Protein 8AC7 (pdb70)

GO terms:
  GO:0005576 extracellular region (C, EXP)

InterPro domains:
  IPR003137 PA domain [PF02225] (155-253)
  IPR007484 Peptidase M28 [PF04389] (277-489)
  IPR041756 Peptidase M28, SGAP-like [cd03876] (61-500)
  IPR045175 Peptidase M28 family [PTHR12147] (78-496)
  IPR046450 PA domain superfamily [SSF52025] (117-239)

Solvent-accessible surface area: 37680 Å² total; per-residue (Å²): 125,126,39,125,36,52,152,24,0,12,57,20,120,8,0,9,176,5,1,88,5,60,35,0,29,132,39,0,73,114,3,32,62,22,0,78,151,28,125,16,19,0,9,17,48,39,88,0,2,75,28,0,2,51,39,3,66,89,19,0,94,169,27,67,17,172,32,52,54,53,78,3,105,9,18,22,40,110,42,115,17,92,6,59,3,29,6,61,55,71,123,107,64,121,37,100,72,98,132,26,1,19,19,0,24,10,0,49,48,20,104,23,72,15,133,17,34,61,3,70,47,51,66,28,100,59,14,114,2,60,0,0,19,88,79,130,26,12,67,156,23,66,84,38,8,0,0,0,0,0,1,1,91,14,48,0,38,78,0,0,46,32,0,25,93,27,32,5,29,0,0,0,0,0,0,12,1,32,61,128,118,42,72,35,48,42,86,2,13,1,15,34,70,6,147,14,52,23,4,0,2,0,0,22,16,97,24,0,34,56,10,25,122,40,103,108,8,48,0,62,0,43,4,46,5,71,39,132,179,46,82,1,49,1,0,13,5,69,7,208,112,22,62,74,94,19,0,0,0,0,0,0,1,0,1,2,21,86,74,0,11,2,0,0,6,0,0,0,0,2,2,0,0,1,15,0,0,32,19,4,27,98,3,94,13,89,6,16,0,21,0,0,0,0,0,0,9,40,22,24,0,22,0,1,19,58,15,0,116,101,36,44,85,107,63,59,168,59,8,46,0,0,0,0,0,14,7,0,0,0,52,17,34,0,5,12,3,10,1,2,46,12,75,81,96,66,61,122,13,12,64,0,1,23,3,0,3,127,19,0,58,36,8,0,168,128,101,68,72,94,35,50,12,10,55,4,41,15,79,6,0,2,0,13,0,25,90,33,48,14,2,0,1,0,0,41,0,0,9,106,35,112,5,68,106,100,16,19,138,60,18,36,62,66,38,49,103,12,21,1,114,16,44,34,38,152,75,2,10,55,98,12,22,39,90,110,2,0,54,23,0,0,5,0,0,0,21,0,0,0,102,0,3,58,50,4,126,53,0,51,66,42,69,78,92,68,98,90,70,41,39,0,69,25,40,31,48,133,123,31,135,35,48,148,28,0,13,56,21,120,4,0,15,173,3,3,92,5,57,38,0,41,143,40,0,76,91,2,32,62,9,1,77,152,30,133,14,5,0,7,18,38,22,91,0,4,76,27,0,2,56,35,2,74,94,20,0,88,176,26,66,17,171,28,68,52,37,73,3,112,7,17,20,40,88,62,120,18,89,7,58,2,27,5,61,55,68,117,112,65,121,37,94,70,100,132,28,1,18,18,0,24,9,0,49,50,22,102,23,71,15,125,16,35,61,4,68,46,51,66,28,99,60,15,115,1,52,0,0,9,79,65,136,38,15,82,144,23,65,86,38,8,0,0,0,0,0,1,0,89,14,46,0,37,80,0,0,48,32,0,23,95,31,30,5,30,0,0,0,0,0,0,11,1,32,64,124,130,46,70,36,48,43,85,3,13,0,16,36,73,6,143,16,54,22,5,0,2,0,0,23,16,94,23,0,33,57,11,26,122,41,104,112,7,44,0,59,0,40,4,53,9,67,40,125,184,42,82,1,53,0,0,16,5,67,8,205,114,20,60,73,94,20,0,0,0,0,0,0,1,0,1,2,20,87,105,0,6,3,0,0,7,0,0,0,0,2,2,0,0,2,12,0,0,39,21,4,27,98,2,98,13,88,6,15,0,28,0,0,0,0,0,0,10,40,21,23,0,21,0,0,29,53,13,0,119,94,30,55,96,109,74,50,147,55,8,45,0,0,0,0,0,15,6,0,0,0,50,12,17,0,6,13,2,10,1,2,57,12,73,82,98,63,62,128,13,11,64,1,0,36,7,0,3,175,20,0,54,37,12,1,157,152,80,69,48,93,33,48,15,9,54,3,45,15,79,6,0,2,0,11,0,24,89,43,51,14,2,0,1,0,0,40,0,0,8,102,34,112,4,68,125,98,17,20,140,72,21,33,60,70,42,57,78,12,21,1,118,18,41,36,38,120,73,3,11,52,102,12,27,37,88,95,0,0,78,25,0,0,9,0,0,0,22,0,0,1,100,0,2,59,49,4,126,52,0,49,68,55,69,78,92,66,102,94,72,42,44,0,59,21,47,31,50

Secondary structure (DSSP, 8-state):
-GGGSHHHHTSTTTHHHHS-HHHHHHHHHHHHHHHHHTTT--BTTSHHHHHHHHHHHHHHHHTT--EEEEEEEEEEEEE-S--EEEEEESS-EEPPBTTTEEEPBTPPPEEEEEEEEEES---STT----TTSSGGGGTTPPTTPEEEEE-BSB-HHHHHHHHHHTT-SEEEEE---SSGGGSS---BB--TT----S-EEEE-HHHHHHHHTSTT-EEEEEE-EEEEEEEEEEEEEE-SSSEEEEEEEEEEE-PBPTTS--IIIIIHHHHHHHHHHHHHTT---SEEEEEEEESSGGGTSHHHHHHHHHS-HHHHTTEEEEEEE-----TT---EEE-TB-TTTS-B-STTHHHHHHHHHHHHHHTT---EEE--SS-STTHHHHHTT-EEEEEE---SSBPPHHHHHHH-S-TTSBS-TTTTSTT-STTS--HHHHHHHHHHHHHHHHHHHH--HHHHHHHHHH---BSSSSB--/-GGGSHHHHTSTTHHHHH--HHHHHHHHHHHHHHHHHTTT--BTTSHHHHHHHHHHHHHHHHTT--EEEEEEEEEEEEE-S--EEEEEESS-EEPPBTTTEEEPBTPPPEEEEEEEEEES---STT----TTSSGGGGTTPPTTSEEEEE-BSB-HHHHHHHHHHTT-SEEEEE---SSGGGSS---BB--TT----S-EEEE-HHHHHHHHT-TT-EEEEEE-EEEEEEEEEEEEEE-SSSEEEEEEEEEEE-PBPTTS--IIIIIHHHHHHHHHHHHHTT---SEEEEEEEES-GGGTSHHHHHHHHHS-HHHHTTEEEEEEE-----TT---EEE-TB-TTTS-BPSTTHHHHHHHHHHHHHHTT---EEE--SS-STTHHHHHTT-EEEEEE---SSBPPHHHHHHH-S-TTSBS-TTTTSTT-STTS--HHHHHHHHHHHHHHHHHHHH--HHHHHHHHHH---BSSSSB--

Organism: Pseudomonas aeruginosa (strain UCBPP-PA14) (NCBI:txid208963)

Structure (mmCIF, N/CA/C/O backbone):
data_8AC7
#
_entry.id   8AC7
#
_cell.length_a   62.952
_cell.length_b   85.953
_cell.length_c   98.216
_cell.angle_alpha   90.00
_cell.angle_beta   93.56
_cell.angle_gamma   90.00
#
_symmetry.space_group_name_H-M   'P 1 21 1'
#
loop_
_entity.id
_entity.type
_entity.pdbx_description
1 polymer 'Keratinase KP1'
2 non-polymer 'ZINC ION'
3 non-polymer 'SODIUM ION'
4 non-polymer 'ACETATE ION'
5 non-polymer 'ISOPROPYL ALCOHOL'
6 water water
#
loop_
_atom_site.group_PDB
_atom_site.id
_atom_site.type_symbol
_atom_site.label_atom_id
_atom_site.label_alt_id
_atom_site.label_comp_id
_atom_site.label_asym_id
_atom_site.label_entity_id
_atom_site.label_seq_id
_atom_site.pdbx_PDB_ins_code
_atom_site.Cartn_x
_atom_site.Cartn_y
_atom_site.Cartn_z
_atom_site.occupancy
_atom_site.B_iso_or_equiv
_atom_site.auth_seq_id
_atom_site.auth_comp_id
_atom_site.auth_asym_id
_atom_site.auth_atom_id
_atom_site.pdbx_PDB_model_num
ATOM 1 N N . SER A 1 18 ? 17.306 28.325 -29.250 1.00 46.14 44 SER B N 1
ATOM 2 C CA . SER A 1 18 ? 18.343 28.052 -28.258 1.00 40.53 44 SER B CA 1
ATOM 3 C C . SER A 1 18 ? 17.841 27.204 -27.076 1.00 35.05 44 SER B C 1
ATOM 4 O O . SER A 1 18 ? 18.010 25.983 -27.093 1.00 31.58 44 SER B O 1
ATOM 7 N N . ILE A 1 19 ? 17.236 27.833 -26.057 1.00 28.53 45 ILE B N 1
ATOM 8 C CA . ILE A 1 19 ? 16.773 27.055 -24.908 1.00 28.64 45 ILE B CA 1
ATOM 9 C C . ILE A 1 19 ? 15.808 25.962 -25.354 1.00 23.27 45 ILE B C 1
ATOM 10 O O . ILE A 1 19 ? 15.769 24.870 -24.773 1.00 24.75 45 ILE B O 1
ATOM 15 N N . CYS A 1 20 ? 15.001 26.240 -26.376 1.00 21.47 46 CYS B N 1
ATOM 16 C CA . CYS A 1 20 ? 13.981 25.292 -26.804 1.00 22.07 46 CYS B CA 1
ATOM 17 C C . CYS A 1 20 ? 14.519 24.190 -27.705 1.00 20.61 46 CYS B C 1
ATOM 18 O O . CYS A 1 20 ? 13.736 23.368 -28.202 1.00 21.82 46 CYS B O 1
ATOM 21 N N . LYS A 1 21 ? 15.825 24.149 -27.924 1.00 20.43 47 LYS B N 1
ATOM 22 C CA . LYS A 1 21 ? 16.468 22.988 -28.515 1.00 21.51 47 LYS B CA 1
ATOM 23 C C . LYS A 1 21 ? 16.909 21.976 -27.467 1.00 21.79 47 LYS B C 1
ATOM 24 O O . LYS A 1 21 ? 17.394 20.903 -27.834 1.00 21.43 47 LYS B O 1
ATOM 30 N N . SER A 1 22 ? 16.764 22.286 -26.173 1.00 18.42 48 SER B N 1
ATOM 31 C CA . SER A 1 22 ? 17.238 21.359 -25.147 1.00 19.44 48 SER B CA 1
ATOM 32 C C . SER A 1 22 ? 16.195 20.273 -24.893 1.00 17.27 48 SER B C 1
ATOM 33 O O . SER A 1 22 ? 15.011 20.586 -24.732 1.00 18.00 48 SER B O 1
ATOM 36 N N . PRO A 1 23 ? 16.601 19.004 -24.796 1.00 19.18 49 PRO B N 1
ATOM 37 C CA . PRO A 1 23 ? 15.656 17.962 -24.366 1.00 21.10 49 PRO B CA 1
ATOM 38 C C . PRO A 1 23 ? 15.037 18.218 -23.004 1.00 22.39 49 PRO B C 1
ATOM 39 O O . PRO A 1 23 ? 13.950 17.701 -22.730 1.00 20.88 49 PRO B O 1
ATOM 43 N N . LEU A 1 24 ? 15.686 19.001 -22.138 1.00 19.28 50 LEU B N 1
ATOM 44 C CA . LEU A 1 24 ? 15.126 19.266 -20.817 1.00 19.90 50 LEU B CA 1
ATOM 45 C C . LEU A 1 24 ? 13.906 20.170 -20.869 1.00 21.09 50 LEU B C 1
ATOM 46 O O . LEU A 1 24 ? 13.128 20.198 -19.908 1.00 27.20 50 LEU B O 1
ATOM 51 N N . LEU A 1 25 ? 13.730 20.930 -21.948 1.00 17.07 51 LEU B N 1
ATOM 52 C CA . LEU A 1 25 ? 12.535 21.744 -22.081 1.00 21.44 51 LEU B CA 1
ATOM 53 C C . LEU A 1 25 ? 11.453 20.999 -22.844 1.00 25.08 51 LEU B C 1
ATOM 54 O O . LEU A 1 25 ? 10.323 20.869 -22.363 1.00 24.24 51 LEU B O 1
ATOM 59 N N . VAL A 1 26 ? 11.793 20.465 -24.019 1.00 15.78 52 VAL B N 1
ATOM 60 C CA . VAL A 1 26 ? 10.753 19.972 -24.917 1.00 15.90 52 VAL B CA 1
ATOM 61 C C . VAL A 1 26 ? 10.272 18.573 -24.576 1.00 13.68 52 VAL B C 1
ATOM 62 O O . VAL A 1 26 ? 9.308 18.105 -25.194 1.00 14.81 52 VAL B O 1
ATOM 66 N N . SER A 1 27 ? 10.899 17.889 -23.615 1.00 15.65 53 SER B N 1
ATOM 67 C CA . SER A 1 27 ? 10.504 16.526 -23.270 1.00 16.60 53 SER B CA 1
ATOM 68 C C . SER A 1 27 ? 9.386 16.450 -22.243 1.00 15.98 53 SER B C 1
ATOM 69 O O . SER A 1 27 ? 8.864 15.352 -22.015 1.00 16.11 53 SER B O 1
ATOM 72 N N . THR A 1 28 ? 9.021 17.556 -21.613 1.00 15.01 54 THR B N 1
ATOM 73 C CA . THR A 1 28 ? 8.148 17.494 -20.452 1.00 16.85 54 THR B CA 1
ATOM 74 C C . THR A 1 28 ? 6.961 18.435 -20.590 1.00 14.66 54 THR B C 1
ATOM 75 O O . THR A 1 28 ? 7.005 19.413 -21.347 1.00 14.65 54 THR B O 1
ATOM 79 N N . PRO A 1 29 ? 5.875 18.156 -19.870 1.00 15.31 55 PRO B N 1
ATOM 80 C CA . PRO A 1 29 ? 4.590 18.778 -20.225 1.00 14.81 55 PRO B CA 1
ATOM 81 C C . PRO A 1 29 ? 4.498 20.269 -19.962 1.00 15.76 55 PRO B C 1
ATOM 82 O O . PRO A 1 29 ? 3.691 20.947 -20.609 1.00 16.34 55 PRO B O 1
ATOM 86 N N . LEU A 1 30 ? 5.262 20.811 -19.026 1.00 15.54 56 LEU B N 1
ATOM 87 C CA . LEU A 1 30 ? 5.248 22.249 -18.822 1.00 17.94 56 LEU B CA 1
ATOM 88 C C . LEU A 1 30 ? 6.350 22.961 -19.598 1.00 21.00 56 LEU B C 1
ATOM 89 O O . LEU A 1 30 ? 6.300 24.188 -19.733 1.00 26.80 56 LEU B O 1
ATOM 94 N N . GLY A 1 31 ? 7.335 22.228 -20.108 1.00 16.31 57 GLY B N 1
ATOM 95 C CA . GLY A 1 31 ? 8.362 22.822 -20.944 1.00 14.94 57 GLY B CA 1
ATOM 96 C C . GLY A 1 31 ? 7.918 22.982 -22.386 1.00 16.07 57 GLY B C 1
ATOM 97 O O . GLY A 1 31 ? 8.134 24.041 -22.987 1.00 18.65 57 GLY B O 1
ATOM 98 N N . LEU A 1 32 ? 7.297 21.943 -22.955 1.00 13.77 58 LEU B N 1
ATOM 99 C CA . LEU A 1 32 ? 6.873 22.011 -24.354 1.00 14.55 58 LEU B CA 1
ATOM 100 C C . LEU A 1 32 ? 5.944 23.187 -24.640 1.00 16.46 58 LEU B C 1
ATOM 101 O O . LEU A 1 32 ? 6.199 23.923 -25.611 1.00 15.87 58 LEU B O 1
ATOM 106 N N . PRO A 1 33 ? 4.879 23.431 -23.864 1.00 14.76 59 PRO B N 1
ATOM 107 C CA . PRO A 1 33 ? 4.040 24.619 -24.141 1.00 18.51 59 PRO B CA 1
ATOM 108 C C . PRO A 1 33 ? 4.798 25.931 -24.032 1.00 14.55 59 PRO B C 1
ATOM 109 O O . PRO A 1 33 ? 4.532 26.872 -24.791 1.00 17.34 59 PRO B O 1
ATOM 113 N N . ARG A 1 34 ? 5.737 26.028 -23.097 1.00 15.81 60 ARG B N 1
ATOM 114 C CA . ARG A 1 34 ? 6.529 27.244 -22.999 1.00 17.57 60 ARG B CA 1
ATOM 115 C C . ARG A 1 34 ? 7.268 27.519 -24.302 1.00 16.26 60 ARG B C 1
ATOM 116 O O . ARG A 1 34 ? 7.410 28.678 -24.710 1.00 18.06 60 ARG B O 1
ATOM 124 N N . CYS A 1 35 ? 7.705 26.464 -24.982 1.00 13.68 61 CYS B N 1
ATOM 125 C CA . CYS A 1 35 ? 8.465 26.598 -26.215 1.00 15.67 61 CYS B CA 1
ATOM 126 C C . CYS A 1 35 ? 7.593 26.792 -27.450 1.00 14.87 61 CYS B C 1
ATOM 127 O O . CYS A 1 35 ? 8.108 27.246 -28.474 1.00 14.63 61 CYS B O 1
ATOM 130 N N . LEU A 1 36 ? 6.298 26.484 -27.375 1.00 15.14 62 LEU B N 1
ATOM 131 C CA . LEU A 1 36 ? 5.392 26.545 -28.521 1.00 13.73 62 LEU B CA 1
ATOM 132 C C . LEU A 1 36 ? 4.618 27.862 -28.441 1.00 14.59 62 LEU B C 1
ATOM 133 O O . LEU A 1 36 ? 3.710 28.010 -27.615 1.00 15.66 62 LEU B O 1
ATOM 138 N N . GLN A 1 37 ? 4.981 28.817 -29.290 1.00 14.22 63 GLN B N 1
ATOM 139 C CA . GLN A 1 37 ? 4.447 30.172 -29.237 1.00 14.12 63 GLN B CA 1
ATOM 140 C C . GLN A 1 37 ? 3.464 30.393 -30.371 1.00 13.96 63 GLN B C 1
ATOM 141 O O . GLN A 1 37 ? 3.767 30.078 -31.525 1.00 15.61 63 GLN B O 1
ATOM 147 N N . ALA A 1 38 ? 2.307 30.972 -30.045 1.00 15.16 64 ALA B N 1
ATOM 148 C CA . ALA A 1 38 ? 1.334 31.268 -31.091 1.00 16.81 64 ALA B CA 1
ATOM 149 C C . ALA A 1 38 ? 1.929 32.174 -32.162 1.00 18.70 64 ALA B C 1
ATOM 150 O O . ALA A 1 38 ? 1.607 32.022 -33.344 1.00 17.00 64 ALA B O 1
ATOM 152 N N . SER A 1 39 ? 2.811 33.105 -31.779 1.00 18.29 65 SER B N 1
ATOM 153 C CA . SER A 1 39 ? 3.432 33.977 -32.774 1.00 21.90 65 SER B CA 1
ATOM 154 C C . SER A 1 39 ? 4.246 33.185 -33.792 1.00 22.30 65 SER B C 1
ATOM 155 O O . SER A 1 39 ? 4.301 33.560 -34.972 1.00 20.24 65 SER B O 1
ATOM 158 N N . ASN A 1 40 ? 4.877 32.086 -33.369 1.00 16.92 66 ASN B N 1
ATOM 159 C CA . ASN A 1 40 ? 5.578 31.231 -34.322 1.00 17.80 66 ASN B CA 1
ATOM 160 C C . ASN A 1 40 ? 4.622 30.383 -35.146 1.00 15.52 66 ASN B C 1
ATOM 161 O O . ASN A 1 40 ? 4.893 30.121 -36.323 1.00 19.72 66 ASN B O 1
ATOM 166 N N . VAL A 1 41 ? 3.511 29.944 -34.551 1.00 13.58 67 VAL B N 1
ATOM 167 C CA . VAL A 1 41 ? 2.483 29.265 -35.336 1.00 15.43 67 VAL B CA 1
ATOM 168 C C . VAL A 1 41 ? 1.953 30.190 -36.422 1.00 13.48 67 VAL B C 1
ATOM 169 O O . VAL A 1 41 ? 1.712 29.764 -37.558 1.00 15.38 67 VAL B O 1
ATOM 173 N N . VAL A 1 42 ? 1.776 31.473 -36.098 1.00 14.76 68 VAL B N 1
ATOM 174 C CA . VAL A 1 42 ? 1.242 32.417 -37.080 1.00 15.23 68 VAL B CA 1
ATOM 175 C C . VAL A 1 42 ? 2.172 32.560 -38.283 1.00 16.90 68 VAL B C 1
ATOM 176 O O . VAL A 1 42 ? 1.708 32.758 -39.411 1.00 18.26 68 VAL B O 1
ATOM 180 N N . LYS A 1 43 ? 3.490 32.467 -38.077 1.00 15.32 69 LYS B N 1
ATOM 181 C CA . LYS A 1 43 ? 4.404 32.503 -39.218 1.00 18.32 69 LYS B CA 1
ATOM 182 C C . LYS A 1 43 ? 4.099 31.372 -40.189 1.00 17.28 69 LYS B C 1
ATOM 183 O O . LYS A 1 43 ? 4.175 31.549 -41.411 1.00 17.08 69 LYS B O 1
ATOM 189 N N . ARG A 1 44 ? 3.764 30.195 -39.661 1.00 15.43 70 ARG B N 1
ATOM 190 C CA . ARG A 1 44 ? 3.392 29.076 -40.517 1.00 14.60 70 ARG B CA 1
ATOM 191 C C . ARG A 1 44 ? 2.040 29.321 -41.181 1.00 14.98 70 ARG B C 1
ATOM 192 O O . ARG A 1 44 ? 1.845 28.966 -42.351 1.00 16.51 70 ARG B O 1
ATOM 200 N N . LEU A 1 45 ? 1.094 29.922 -40.453 1.00 14.85 71 LEU B N 1
ATOM 201 C CA . LEU A 1 45 ? -0.179 30.287 -41.071 1.00 14.31 71 LEU B CA 1
ATOM 202 C C . LEU A 1 45 ? 0.034 31.253 -42.227 1.00 14.55 71 LEU B C 1
ATOM 203 O O . LEU A 1 45 ? -0.643 31.159 -43.259 1.00 16.24 71 LEU B O 1
ATOM 208 N N . GLN A 1 46 ? 0.965 32.196 -42.077 1.00 15.85 72 GLN B N 1
ATOM 209 C CA . GLN A 1 46 ? 1.254 33.107 -43.178 1.00 19.44 72 GLN B CA 1
ATOM 210 C C . GLN A 1 46 ? 1.791 32.356 -44.392 1.00 17.77 72 GLN B C 1
ATOM 211 O O . GLN A 1 46 ? 1.467 32.700 -45.534 1.00 19.76 72 GLN B O 1
ATOM 217 N N . LYS A 1 47 ? 2.612 31.322 -44.171 1.00 16.85 73 LYS B N 1
ATOM 218 C CA . LYS A 1 47 ? 3.075 30.515 -45.298 1.00 18.66 73 LYS B CA 1
ATOM 219 C C . LYS A 1 47 ? 1.912 29.813 -45.994 1.00 15.57 73 LYS B C 1
ATOM 220 O O . LYS A 1 47 ? 1.868 29.749 -47.229 1.00 19.00 73 LYS B O 1
ATOM 226 N N . LEU A 1 48 ? 0.953 29.291 -45.219 1.00 15.89 74 LEU B N 1
ATOM 227 C CA . LEU A 1 48 ? -0.217 28.664 -45.829 1.00 15.93 74 LEU B CA 1
ATOM 228 C C . LEU A 1 48 ? -1.068 29.693 -46.566 1.00 16.36 74 LEU B C 1
ATOM 229 O O . LEU A 1 48 ? -1.616 29.401 -47.637 1.00 17.26 74 LEU B O 1
ATOM 234 N N . GLU A 1 49 ? -1.175 30.909 -46.019 1.00 15.68 75 GLU B N 1
ATOM 235 C CA . GLU A 1 49 ? -1.878 31.981 -46.719 1.00 17.20 75 GLU B CA 1
ATOM 236 C C . GLU A 1 49 ? -1.191 32.314 -48.035 1.00 19.52 75 GLU B C 1
ATOM 237 O O . GLU A 1 49 ? -1.852 32.492 -49.067 1.00 20.43 75 GLU B O 1
ATOM 243 N N . ASP A 1 50 ? 0.140 32.414 -48.018 1.00 17.96 76 ASP B N 1
ATOM 244 C CA . ASP A 1 50 ? 0.873 32.672 -49.253 1.00 20.23 76 ASP B CA 1
ATOM 245 C C . ASP A 1 50 ? 0.626 31.565 -50.270 1.00 18.34 76 ASP B C 1
ATOM 246 O O . ASP A 1 50 ? 0.439 31.836 -51.463 1.00 21.70 76 ASP B O 1
ATOM 251 N N . ILE A 1 51 ? 0.596 30.314 -49.809 1.00 19.05 77 ILE B N 1
ATOM 252 C CA . ILE A 1 51 ? 0.335 29.183 -50.697 1.00 19.28 77 ILE B CA 1
ATOM 253 C C . ILE A 1 51 ? -1.040 29.315 -51.339 1.00 19.68 77 ILE B C 1
ATOM 254 O O . ILE A 1 51 ? -1.196 29.165 -52.560 1.00 20.65 77 ILE B O 1
ATOM 259 N N . ALA A 1 52 ? -2.060 29.596 -50.526 1.00 20.04 78 ALA B N 1
ATOM 260 C CA . ALA A 1 52 ? -3.402 29.798 -51.069 1.00 19.88 78 ALA B CA 1
ATOM 261 C C . ALA A 1 52 ? -3.412 30.910 -52.110 1.00 19.77 78 ALA B C 1
ATOM 262 O O . ALA A 1 52 ? -4.014 30.767 -53.182 1.00 22.47 78 ALA B O 1
ATOM 264 N N . SER A 1 53 ? -2.743 32.029 -51.814 1.00 23.46 79 SER B N 1
ATOM 265 C CA . SER A 1 53 ? -2.763 33.174 -52.723 1.00 22.02 79 SER B CA 1
ATOM 266 C C . SER A 1 53 ? -2.123 32.847 -54.067 1.00 24.41 79 SER B C 1
ATOM 267 O O . SER A 1 53 ? -2.527 33.400 -55.097 1.00 26.20 79 SER B O 1
ATOM 270 N N . LEU A 1 54 ? -1.126 31.965 -54.078 1.00 21.78 80 LEU B N 1
ATOM 271 C CA . LEU A 1 54 ? -0.449 31.565 -55.305 1.00 24.50 80 LEU B CA 1
ATOM 272 C C . LEU A 1 54 ? -1.166 30.443 -56.040 1.00 26.34 80 LEU B C 1
ATOM 273 O O . LEU A 1 54 ? -0.738 30.075 -57.143 1.00 29.25 80 LEU B O 1
ATOM 278 N N . ASN A 1 55 ? -2.237 29.897 -55.465 1.00 24.10 81 ASN B N 1
ATOM 279 C CA . ASN A 1 55 ? -2.917 28.737 -56.021 1.00 22.58 81 ASN B CA 1
ATOM 280 C C . ASN A 1 55 ? -4.432 28.943 -55.992 1.00 21.75 81 ASN B C 1
ATOM 281 O O . ASN A 1 55 ? -5.184 28.166 -55.411 1.00 22.73 81 ASN B O 1
ATOM 286 N N . ASP A 1 56 ? -4.885 30.022 -56.630 1.00 23.40 82 ASP B N 1
ATOM 287 C CA . ASP A 1 56 ? -6.308 30.287 -56.855 1.00 26.28 82 ASP B CA 1
ATOM 288 C C . ASP A 1 56 ? -7.096 30.504 -55.567 1.00 24.29 82 ASP B C 1
ATOM 289 O O . ASP A 1 56 ? -8.329 30.404 -55.571 1.00 26.43 82 ASP B O 1
ATOM 294 N N . GLY A 1 57 ? -6.418 30.801 -54.462 1.00 21.65 83 GLY B N 1
ATOM 295 C CA . GLY A 1 57 ? -7.100 31.185 -53.243 1.00 22.34 83 GLY B CA 1
ATOM 296 C C . GLY A 1 57 ? -7.582 30.053 -52.366 1.00 20.52 83 GLY B C 1
ATOM 297 O O . GLY A 1 57 ? -8.372 30.298 -51.447 1.00 22.93 83 GLY B O 1
ATOM 298 N N . ASN A 1 58 ? -7.139 28.821 -52.604 1.00 18.95 84 ASN B N 1
ATOM 299 C CA . ASN A 1 58 ? -7.572 27.723 -51.752 1.00 18.67 84 ASN B CA 1
ATOM 300 C C . ASN A 1 58 ? -6.453 26.704 -51.610 1.00 16.33 84 ASN B C 1
ATOM 301 O O . ASN A 1 58 ? -5.445 26.743 -52.324 1.00 17.77 84 ASN B O 1
ATOM 306 N N . ARG A 1 59 ? -6.652 25.790 -50.662 1.00 15.77 85 ARG B N 1
ATOM 307 C CA . ARG A 1 59 ? -5.778 24.650 -50.434 1.00 15.90 85 ARG B CA 1
ATOM 308 C C . ARG A 1 59 ? -6.592 23.358 -50.430 1.00 16.55 85 ARG B C 1
ATOM 309 O O . ARG A 1 59 ? -6.404 22.479 -49.582 1.00 16.64 85 ARG B O 1
ATOM 317 N N . ALA A 1 60 ? -7.512 23.220 -51.387 1.00 16.98 86 ALA B N 1
ATOM 318 C CA . ALA A 1 60 ? -8.474 22.125 -51.355 1.00 15.83 86 ALA B CA 1
ATOM 319 C C . ALA A 1 60 ? -7.878 20.827 -51.911 1.00 17.61 86 ALA B C 1
ATOM 320 O O . ALA A 1 60 ? -6.917 20.827 -52.687 1.00 17.22 86 ALA B O 1
ATOM 322 N N . ALA A 1 61 ? -8.486 19.706 -51.514 1.00 16.61 87 ALA B N 1
ATOM 323 C CA . ALA A 1 61 ? -8.066 18.404 -52.017 1.00 21.39 87 ALA B CA 1
ATOM 324 C C . ALA A 1 61 ? -8.059 18.400 -53.539 1.00 20.92 87 ALA B C 1
ATOM 325 O O . ALA A 1 61 ? -8.970 18.925 -54.178 1.00 19.83 87 ALA B O 1
ATOM 327 N N . ALA A 1 62 ? -7.009 17.806 -54.114 1.00 20.47 88 ALA B N 1
ATOM 328 C CA . ALA A 1 62 ? -6.869 17.662 -55.563 1.00 22.84 88 ALA B CA 1
ATOM 329 C C . ALA A 1 62 ? -6.637 18.997 -56.270 1.00 25.63 88 ALA B C 1
ATOM 330 O O . ALA A 1 62 ? -7.068 19.184 -57.412 1.00 25.97 88 ALA B O 1
ATOM 332 N N . THR A 1 63 ? -5.942 19.923 -55.619 1.00 20.23 89 THR B N 1
ATOM 333 C CA . THR A 1 63 ? -5.565 21.197 -56.209 1.00 20.01 89 THR B CA 1
ATOM 334 C C . THR A 1 63 ? -4.088 21.447 -55.959 1.00 20.60 89 THR B C 1
ATOM 335 O O . THR A 1 63 ? -3.500 20.879 -55.032 1.00 20.41 89 THR B O 1
ATOM 339 N N . PRO A 1 64 ? -3.464 22.316 -56.757 1.00 20.03 90 PRO B N 1
ATOM 340 C CA . PRO A 1 64 ? -2.060 22.670 -56.489 1.00 20.47 90 PRO B CA 1
ATOM 341 C C . PRO A 1 64 ? -1.862 23.334 -55.138 1.00 21.49 90 PRO B C 1
ATOM 342 O O . PRO A 1 64 ? -0.771 23.240 -54.562 1.00 21.45 90 PRO B O 1
ATOM 346 N N . GLY A 1 65 ? -2.879 24.014 -54.616 1.00 17.81 91 GLY B N 1
ATOM 347 C CA . GLY A 1 65 ? -2.761 24.585 -53.286 1.00 17.60 91 GLY B CA 1
ATOM 348 C C . GLY A 1 65 ? -2.582 23.522 -52.219 1.00 19.68 91 GLY B C 1
ATOM 349 O O . GLY A 1 65 ? -1.818 23.707 -51.267 1.00 18.49 91 GLY B O 1
ATOM 350 N N . TYR A 1 66 ? -3.273 22.388 -52.362 1.00 17.24 92 TYR B N 1
ATOM 351 C CA . TYR A 1 66 ? -3.028 21.288 -51.432 1.00 18.03 92 TYR B CA 1
ATOM 352 C C . TYR A 1 66 ? -1.636 20.698 -51.625 1.00 17.75 92 TYR B C 1
ATOM 353 O O . TYR A 1 66 ? -0.932 20.415 -50.645 1.00 15.16 92 TYR B O 1
ATOM 362 N N . GLN A 1 67 ? -1.219 20.495 -52.875 1.00 17.93 93 GLN B N 1
ATOM 363 C CA . GLN A 1 67 ? 0.104 19.928 -53.104 1.00 17.77 93 GLN B CA 1
ATOM 364 C C . GLN A 1 67 ? 1.186 20.810 -52.497 1.00 18.53 93 GLN B C 1
ATOM 365 O O . GLN A 1 67 ? 2.136 20.305 -51.882 1.00 18.07 93 GLN B O 1
ATOM 371 N N . ALA A 1 68 ? 1.049 22.132 -52.637 1.00 18.21 94 ALA B N 1
ATOM 372 C CA . ALA A 1 68 ? 2.040 23.044 -52.069 1.00 19.02 94 ALA B CA 1
ATOM 373 C C . ALA A 1 68 ? 2.000 23.041 -50.548 1.00 18.12 94 ALA B C 1
ATOM 374 O O . ALA A 1 68 ? 3.037 23.252 -49.903 1.00 18.19 94 ALA B O 1
ATOM 376 N N . SER A 1 69 ? 0.821 22.809 -49.961 1.00 15.79 95 SER B N 1
ATOM 377 C CA . SER A 1 69 ? 0.729 22.633 -48.516 1.00 15.29 95 SER B CA 1
ATOM 378 C C . SER A 1 69 ? 1.474 21.380 -48.084 1.00 13.66 95 SER B C 1
ATOM 379 O O . SER A 1 69 ? 2.205 21.390 -47.083 1.00 14.81 95 SER B O 1
ATOM 382 N N . VAL A 1 70 ? 1.279 20.281 -48.811 1.00 15.64 96 VAL B N 1
ATOM 383 C CA . VAL A 1 70 ? 2.004 19.047 -48.526 1.00 16.03 96 VAL B CA 1
ATOM 384 C C . VAL A 1 70 ? 3.504 19.290 -48.593 1.00 15.09 96 VAL B C 1
ATOM 385 O O . VAL A 1 70 ? 4.257 18.876 -47.700 1.00 16.42 96 VAL B O 1
ATOM 389 N N . ASP A 1 71 ? 3.956 19.979 -49.645 1.00 16.73 97 ASP B N 1
ATOM 390 C CA . ASP A 1 71 ? 5.386 20.223 -49.824 1.00 16.75 97 ASP B CA 1
ATOM 391 C C . ASP A 1 71 ? 5.955 21.004 -48.648 1.00 17.55 97 ASP B C 1
ATOM 392 O O . ASP A 1 71 ? 7.054 20.702 -48.167 1.00 18.48 97 ASP B O 1
ATOM 397 N N . TYR A 1 72 ? 5.229 22.022 -48.186 1.00 17.30 98 TYR B N 1
ATOM 398 C CA . TYR A 1 72 ? 5.700 22.830 -47.064 1.00 16.84 98 TYR B CA 1
ATOM 399 C C . TYR A 1 72 ? 5.806 21.993 -45.794 1.00 17.97 98 TYR B C 1
ATOM 400 O O . TYR A 1 72 ? 6.815 22.046 -45.082 1.00 16.92 98 TYR B O 1
ATOM 409 N N . VAL A 1 73 ? 4.774 21.213 -45.489 1.00 16.32 99 VAL B N 1
ATOM 410 C CA . VAL A 1 73 ? 4.814 20.386 -44.287 1.00 15.26 99 VAL B CA 1
ATOM 411 C C . VAL A 1 73 ? 5.961 19.388 -44.377 1.00 15.20 99 VAL B C 1
ATOM 412 O O . VAL A 1 73 ? 6.752 19.226 -43.436 1.00 14.94 99 VAL B O 1
ATOM 416 N N . LYS A 1 74 ? 6.091 18.730 -45.528 1.00 15.10 100 LYS B N 1
ATOM 417 C CA . LYS A 1 74 ? 7.131 17.722 -45.697 1.00 15.74 100 LYS B CA 1
ATOM 418 C C . LYS A 1 74 ? 8.516 18.331 -45.533 1.00 16.39 100 LYS B C 1
ATOM 419 O O . LYS A 1 74 ? 9.356 17.795 -44.799 1.00 17.58 100 LYS B O 1
ATOM 425 N N . GLN A 1 75 ? 8.781 19.444 -46.223 1.00 16.12 101 GLN B N 1
ATOM 426 C CA . GLN A 1 75 ? 10.099 20.068 -46.129 1.00 17.96 101 GLN B CA 1
ATOM 427 C C . GLN A 1 75 ? 10.403 20.489 -44.697 1.00 17.46 101 GLN B C 1
ATOM 428 O O . GLN A 1 75 ? 11.521 20.289 -44.205 1.00 16.94 101 GLN B O 1
ATOM 434 N N . THR A 1 76 ? 9.432 21.101 -44.022 1.00 16.96 102 THR B N 1
ATOM 435 C CA . THR A 1 76 ? 9.634 21.510 -42.635 1.00 15.36 102 THR B CA 1
ATOM 436 C C . THR A 1 76 ? 10.030 20.322 -41.769 1.00 15.94 102 THR B C 1
ATOM 437 O O . THR A 1 76 ? 10.986 20.398 -40.984 1.00 15.34 102 THR B O 1
ATOM 441 N N . LEU A 1 77 ? 9.307 19.207 -41.901 1.00 15.53 103 LEU B N 1
ATOM 442 C CA . LEU A 1 77 ? 9.615 18.022 -41.105 1.00 15.66 103 LEU B CA 1
ATOM 443 C C . LEU A 1 77 ? 10.992 17.463 -41.456 1.00 16.46 103 LEU B C 1
ATOM 444 O O . LEU A 1 77 ? 11.761 17.073 -40.567 1.00 16.23 103 LEU B O 1
ATOM 449 N N . GLN A 1 78 ? 11.328 17.421 -42.745 1.00 16.69 104 GLN B N 1
ATOM 450 C CA . GLN A 1 78 ? 12.642 16.929 -43.143 1.00 16.24 104 GLN B CA 1
ATOM 451 C C . GLN A 1 78 ? 13.760 17.815 -42.595 1.00 18.36 104 GLN B C 1
ATOM 452 O O . GLN A 1 78 ? 14.800 17.302 -42.162 1.00 19.18 104 GLN B O 1
ATOM 458 N N . LYS A 1 79 ? 13.576 19.105 -42.586 1.00 19.29 105 LYS B N 1
ATOM 459 C CA . LYS A 1 79 ? 14.574 19.990 -42.060 1.00 20.85 105 LYS B CA 1
ATOM 460 C C . LYS A 1 79 ? 14.770 19.798 -40.573 1.00 19.09 105 LYS B C 1
ATOM 461 O O . LYS A 1 79 ? 15.808 20.015 -40.083 1.00 20.19 105 LYS B O 1
ATOM 467 N N . ALA A 1 80 ? 13.737 19.397 -39.857 1.00 16.76 106 ALA B N 1
ATOM 468 C CA . ALA A 1 80 ? 13.819 19.092 -38.438 1.00 15.97 106 ALA B CA 1
ATOM 469 C C . ALA A 1 80 ? 14.311 17.677 -38.170 1.00 22.04 106 ALA B C 1
ATOM 470 O O . ALA A 1 80 ? 14.416 17.290 -37.001 1.00 24.91 106 ALA B O 1
ATOM 472 N N . GLY A 1 81 ? 14.604 16.900 -39.212 1.00 18.14 107 GLY B N 1
ATOM 473 C CA . GLY A 1 81 ? 15.200 15.590 -39.053 1.00 17.69 107 GLY B CA 1
ATOM 474 C C . GLY A 1 81 ? 14.259 14.409 -39.161 1.00 19.39 107 GLY B C 1
ATOM 475 O O . GLY A 1 81 ? 14.692 13.279 -38.916 1.00 17.41 107 GLY B O 1
ATOM 476 N N . TYR A 1 82 ? 12.988 14.623 -39.503 1.00 15.70 108 TYR B N 1
ATOM 477 C CA . TYR A 1 82 ? 12.038 13.526 -39.602 1.00 15.83 108 TYR B CA 1
ATOM 478 C C . TYR A 1 82 ? 12.112 12.881 -40.975 1.00 15.79 108 TYR B C 1
ATOM 479 O O . TYR A 1 82 ? 12.251 13.567 -41.990 1.00 16.75 108 TYR B O 1
ATOM 488 N N . LYS A 1 83 ? 11.973 11.558 -40.997 1.00 17.21 109 LYS B N 1
ATOM 489 C CA . LYS A 1 83 ? 11.559 10.876 -42.214 1.00 16.69 109 LYS B CA 1
ATOM 490 C C . LYS A 1 83 ? 10.065 11.102 -42.385 1.00 16.16 109 LYS B C 1
ATOM 491 O O . LYS A 1 83 ? 9.313 11.094 -41.405 1.00 17.66 109 LYS B O 1
ATOM 497 N N . VAL A 1 84 ? 9.643 11.348 -43.622 1.00 15.98 110 VAL B N 1
ATOM 498 C CA . VAL A 1 84 ? 8.262 11.719 -43.914 1.00 14.68 110 VAL B CA 1
ATOM 499 C C . VAL A 1 84 ? 7.677 10.731 -44.910 1.00 17.48 110 VAL B C 1
ATOM 500 O O . VAL A 1 84 ? 8.319 10.382 -45.908 1.00 21.33 110 VAL B O 1
ATOM 504 N N . SER A 1 85 ? 6.455 10.285 -44.638 1.00 14.68 111 SER B N 1
ATOM 505 C CA . SER A 1 85 ? 5.713 9.403 -45.532 1.00 15.78 111 SER B CA 1
ATOM 506 C C . SER A 1 85 ? 4.569 10.211 -46.133 1.00 14.44 111 SER B C 1
ATOM 507 O O . SER A 1 85 ? 3.643 10.611 -45.416 1.00 16.72 111 SER B O 1
ATOM 510 N N . VAL A 1 86 ? 4.628 10.462 -47.437 1.00 16.28 112 VAL B N 1
ATOM 511 C CA . VAL A 1 86 ? 3.507 11.070 -48.143 1.00 17.46 112 VAL B CA 1
ATOM 512 C C . VAL A 1 86 ? 2.700 9.923 -48.734 1.00 18.86 112 VAL B C 1
ATOM 513 O O . VAL A 1 86 ? 3.165 9.217 -49.632 1.00 23.04 112 VAL B O 1
ATOM 517 N N . GLN A 1 87 ? 1.501 9.719 -48.203 1.00 18.20 113 GLN B N 1
ATOM 518 C CA . GLN A 1 87 ? 0.736 8.515 -48.493 1.00 19.28 113 GLN B CA 1
ATOM 519 C C . GLN A 1 87 ? -0.420 8.840 -49.431 1.00 17.67 113 GLN B C 1
ATOM 520 O O . GLN A 1 87 ? -1.351 9.562 -49.039 1.00 18.72 113 GLN B O 1
ATOM 526 N N . PRO A 1 88 ? -0.381 8.376 -50.676 1.00 18.45 114 PRO B N 1
ATOM 527 C CA . PRO A 1 88 ? -1.468 8.669 -51.611 1.00 18.91 114 PRO B CA 1
ATOM 528 C C . PRO A 1 88 ? -2.645 7.737 -51.381 1.00 22.57 114 PRO B C 1
ATOM 529 O O . PRO A 1 88 ? -2.505 6.619 -50.882 1.00 22.01 114 PRO B O 1
ATOM 533 N N . PHE A 1 89 ? -3.821 8.216 -51.776 1.00 21.84 115 PHE B N 1
ATOM 534 C CA . PHE A 1 89 ? -4.996 7.362 -51.799 1.00 22.75 115 PHE B CA 1
ATOM 535 C C . PHE A 1 89 ? -5.923 7.816 -52.916 1.00 18.50 115 PHE B C 1
ATOM 536 O O . PHE A 1 89 ? -5.960 9.010 -53.246 1.00 19.92 115 PHE B O 1
ATOM 544 N N . PRO A 1 90 ? -6.664 6.891 -53.524 1.00 20.86 116 PRO B N 1
ATOM 545 C CA . PRO A 1 90 ? -7.617 7.281 -54.568 1.00 21.68 116 PRO B CA 1
ATOM 546 C C . PRO A 1 90 ? -8.702 8.166 -53.989 1.00 20.18 116 PRO B C 1
ATOM 547 O O . PRO A 1 90 ? -9.109 8.015 -52.834 1.00 21.13 116 PRO B O 1
ATOM 551 N N . PHE A 1 91 ? -9.173 9.102 -54.808 1.00 17.99 117 PHE B N 1
ATOM 552 C CA . PHE A 1 91 ? -10.075 10.138 -54.331 1.00 16.90 117 PHE B CA 1
ATOM 553 C C . PHE A 1 91 ? -10.891 10.662 -55.505 1.00 17.74 117 PHE B C 1
ATOM 554 O O . PHE A 1 91 ? -10.323 11.070 -56.518 1.00 20.77 117 PHE B O 1
ATOM 562 N N . THR A 1 92 ? -12.213 10.649 -55.377 1.00 17.16 118 THR B N 1
ATOM 563 C CA . THR A 1 92 ? -13.080 11.233 -56.396 1.00 18.46 118 THR B CA 1
ATOM 564 C C . THR A 1 92 ? -13.427 12.649 -55.954 1.00 17.60 118 THR B C 1
ATOM 565 O O . THR A 1 92 ? -14.181 12.844 -54.995 1.00 19.10 118 THR B O 1
ATOM 569 N N . ALA A 1 93 ? -12.853 13.631 -56.641 1.00 17.81 119 ALA B N 1
ATOM 570 C CA . ALA A 1 93 ? -13.135 15.025 -56.345 1.00 17.74 119 ALA B CA 1
ATOM 571 C C . ALA A 1 93 ? -14.525 15.403 -56.845 1.00 18.17 119 ALA B C 1
ATOM 572 O O . ALA A 1 93 ? -15.007 14.891 -57.858 1.00 19.74 119 ALA B O 1
ATOM 574 N N . TYR A 1 94 ? -15.162 16.320 -56.122 1.00 18.97 120 TYR B N 1
ATOM 575 C CA . TYR A 1 94 ? -16.510 16.783 -56.430 1.00 19.00 120 TYR B CA 1
ATOM 576 C C . TYR A 1 94 ? -16.524 18.299 -56.367 1.00 22.36 120 TYR B C 1
ATOM 577 O O . TYR A 1 94 ? -16.037 18.887 -55.394 1.00 28.03 120 TYR B O 1
ATOM 586 N N . TYR A 1 95 ? -17.091 18.921 -57.388 1.00 22.61 121 TYR B N 1
ATOM 587 C CA . TYR A 1 95 ? -17.170 20.372 -57.434 1.00 31.73 121 TYR B CA 1
ATOM 588 C C . TYR A 1 95 ? -18.509 20.825 -58.005 1.00 22.06 121 TYR B C 1
ATOM 589 O O . TYR A 1 95 ? -18.836 20.523 -59.159 1.00 26.29 121 TYR B O 1
ATOM 598 N N . PRO A 1 96 ? -19.295 21.572 -57.233 1.00 24.05 122 PRO B N 1
ATOM 599 C CA . PRO A 1 96 ? -20.523 22.167 -57.781 1.00 22.21 122 PRO B CA 1
ATOM 600 C C . PRO A 1 96 ? -20.176 23.333 -58.694 1.00 25.33 122 PRO B C 1
ATOM 601 O O . PRO A 1 96 ? -19.496 24.276 -58.284 1.00 32.47 122 PRO B O 1
ATOM 605 N N . LYS A 1 97 ? -20.633 23.257 -59.946 1.00 25.70 123 LYS B N 1
ATOM 606 C CA . LYS A 1 97 ? -20.315 24.264 -60.951 1.00 26.92 123 LYS B CA 1
ATOM 607 C C . LYS A 1 97 ? -21.315 25.405 -60.994 1.00 30.56 123 LYS B C 1
ATOM 608 O O . LYS A 1 97 ? -20.956 26.518 -61.399 1.00 33.86 123 LYS B O 1
ATOM 614 N N . GLY A 1 98 ? -22.563 25.153 -60.609 1.00 27.46 124 GLY B N 1
ATOM 615 C CA . GLY A 1 98 ? -23.591 26.160 -60.636 1.00 28.97 124 GLY B CA 1
ATOM 616 C C . GLY A 1 98 ? -24.821 25.688 -59.891 1.00 25.45 124 GLY B C 1
ATOM 617 O O . GLY A 1 98 ? -24.905 24.537 -59.452 1.00 26.60 124 GLY B O 1
ATOM 618 N N . PRO A 1 99 ? -25.799 26.573 -59.731 1.00 27.85 125 PRO B N 1
ATOM 619 C CA . PRO A 1 99 ? -27.003 26.206 -58.981 1.00 27.46 125 PRO B CA 1
ATOM 620 C C . PRO A 1 99 ? -27.820 25.158 -59.718 1.00 24.41 125 PRO B C 1
ATOM 621 O O . PRO A 1 99 ? -27.791 25.058 -60.946 1.00 25.79 125 PRO B O 1
ATOM 625 N N . GLY A 1 100 ? -28.550 24.365 -58.946 1.00 20.82 126 GLY B N 1
ATOM 626 C CA . GLY A 1 100 ? -29.457 23.396 -59.525 1.00 22.01 126 GLY B CA 1
ATOM 627 C C . GLY A 1 100 ? -30.778 24.010 -59.965 1.00 23.91 126 GLY B C 1
ATOM 628 O O . GLY A 1 100 ? -31.134 25.135 -59.617 1.00 23.68 126 GLY B O 1
ATOM 629 N N . SER A 1 101 ? -31.513 23.245 -60.770 1.00 21.64 127 SER B N 1
ATOM 630 C CA . SER A 1 101 ? -32.831 23.644 -61.236 1.00 21.67 127 SER B CA 1
ATOM 631 C C . SER A 1 101 ? -33.803 22.496 -61.015 1.00 18.96 127 SER B C 1
ATOM 632 O O . SER A 1 101 ? -33.441 21.322 -61.137 1.00 20.55 127 SER B O 1
ATOM 635 N N . LEU A 1 102 ? -35.046 22.845 -60.692 1.00 20.13 128 LEU B N 1
ATOM 636 C CA . LEU A 1 102 ? -36.089 21.841 -60.505 1.00 17.42 128 LEU B CA 1
ATOM 637 C C . LEU A 1 102 ? -37.425 22.486 -60.830 1.00 21.99 128 LEU B C 1
ATOM 638 O O . LEU A 1 102 ? -37.782 23.507 -60.235 1.00 22.83 128 LEU B O 1
ATOM 643 N N . SER A 1 103 ? -38.161 21.898 -61.767 1.00 22.56 129 SER B N 1
ATOM 644 C CA . SER A 1 103 ? -39.479 22.400 -62.113 1.00 21.14 129 SER B CA 1
ATOM 645 C C . SER A 1 103 ? -40.394 21.230 -62.432 1.00 23.18 129 SER B C 1
ATOM 646 O O . SER A 1 103 ? -39.955 20.196 -62.941 1.00 21.89 129 SER B O 1
ATOM 649 N N . ALA A 1 104 ? -41.670 21.396 -62.106 1.00 21.70 130 ALA B N 1
ATOM 650 C CA . ALA A 1 104 ? -42.679 20.468 -62.579 1.00 23.85 130 ALA B CA 1
ATOM 651 C C . ALA A 1 104 ? -43.088 20.866 -63.988 1.00 25.72 130 ALA B C 1
ATOM 652 O O . ALA A 1 104 ? -43.251 22.051 -64.291 1.00 25.13 130 ALA B O 1
ATOM 654 N N . THR A 1 105 ? -43.225 19.869 -64.858 1.00 21.99 131 THR B N 1
ATOM 655 C CA . THR A 1 105 ? -43.750 20.081 -66.201 1.00 30.51 131 THR B CA 1
ATOM 656 C C . THR A 1 105 ? -45.160 19.547 -66.381 1.00 31.62 131 THR B C 1
ATOM 657 O O . THR A 1 105 ? -45.929 20.110 -67.164 1.00 40.38 131 THR B O 1
ATOM 661 N N . VAL A 1 106 ? -45.505 18.474 -65.679 1.00 25.24 132 VAL B N 1
ATOM 662 C CA . VAL A 1 106 ? -46.835 17.876 -65.697 1.00 26.70 132 VAL B CA 1
ATOM 663 C C . VAL A 1 106 ? -47.187 17.640 -64.233 1.00 30.78 132 VAL B C 1
ATOM 664 O O . VAL A 1 106 ? -46.312 17.237 -63.457 1.00 26.10 132 VAL B O 1
ATOM 668 N N . PRO A 1 107 ? -48.436 17.862 -63.799 1.00 25.48 133 PRO B N 1
ATOM 669 C CA . PRO A 1 107 ? -49.614 18.300 -64.553 1.00 24.94 133 PRO B CA 1
ATOM 670 C C . PRO A 1 107 ? -49.654 19.803 -64.822 1.00 31.13 133 PRO B C 1
ATOM 671 O O . PRO A 1 107 ? -50.423 20.245 -65.682 1.00 30.62 133 PRO B O 1
ATOM 675 N N . GLN A 1 108 ? -48.854 20.582 -64.096 1.00 30.36 134 GLN B N 1
ATOM 676 C CA . GLN A 1 108 ? -48.852 22.027 -64.219 1.00 33.77 134 GLN B CA 1
ATOM 677 C C . GLN A 1 108 ? -47.432 22.543 -64.031 1.00 35.29 134 GLN B C 1
ATOM 678 O O . GLN A 1 108 ? -46.667 21.978 -63.234 1.00 31.24 134 GLN B O 1
ATOM 684 N N . PRO A 1 109 ? -47.053 23.603 -64.744 1.00 35.57 135 PRO B N 1
ATOM 685 C CA . PRO A 1 109 ? -45.682 24.118 -64.629 1.00 32.31 135 PRO B CA 1
ATOM 686 C C . PRO A 1 109 ? -45.487 24.835 -63.303 1.00 37.07 135 PRO B C 1
ATOM 687 O O . PRO A 1 109 ? -46.265 25.720 -62.938 1.00 32.22 135 PRO B O 1
ATOM 691 N N . VAL A 1 110 ? -44.442 24.438 -62.580 1.00 27.53 136 VAL B N 1
ATOM 692 C CA . VAL A 1 110 ? -44.083 25.045 -61.305 1.00 25.50 136 VAL B CA 1
ATOM 693 C C . VAL A 1 110 ? -42.567 25.110 -61.245 1.00 24.00 136 VAL B C 1
ATOM 694 O O . VAL A 1 110 ? -41.891 24.113 -61.518 1.00 27.99 136 VAL B O 1
ATOM 698 N N . THR A 1 111 ? -42.034 26.279 -60.905 1.00 24.87 137 THR B N 1
ATOM 699 C CA . THR A 1 111 ? -40.600 26.453 -60.708 1.00 25.27 137 THR B CA 1
ATOM 700 C C . THR A 1 111 ? -40.304 26.401 -59.215 1.00 27.91 137 THR B C 1
ATOM 701 O O . THR A 1 111 ? -40.847 27.199 -58.442 1.00 29.56 137 THR B O 1
ATOM 705 N N . TYR A 1 112 ? -39.453 25.463 -58.811 1.00 21.45 138 TYR B N 1
ATOM 706 C CA . TYR A 1 112 ? -39.025 25.372 -57.424 1.00 21.64 138 TYR B CA 1
ATOM 707 C C . TYR A 1 112 ? -37.736 26.161 -57.215 1.00 21.68 138 TYR B C 1
ATOM 708 O O . TYR A 1 112 ? -36.985 26.434 -58.156 1.00 24.00 138 TYR B O 1
ATOM 717 N N . GLU A 1 113 ? -37.497 26.553 -55.963 1.00 22.26 139 GLU B N 1
ATOM 718 C CA . GLU A 1 113 ? -36.483 27.550 -55.639 1.00 25.14 139 GLU B CA 1
ATOM 719 C C . GLU A 1 113 ? -35.213 26.892 -55.115 1.00 24.11 139 GLU B C 1
ATOM 720 O O . GLU A 1 113 ? -35.240 26.188 -54.100 1.00 22.02 139 GLU B O 1
ATOM 726 N N . TRP A 1 114 ? -34.102 27.146 -55.803 1.00 23.84 140 TRP B N 1
ATOM 727 C CA . TRP A 1 114 ? -32.803 26.649 -55.375 1.00 21.09 140 TRP B CA 1
ATOM 728 C C . TRP A 1 114 ? -32.477 27.127 -53.962 1.00 24.31 140 TRP B C 1
ATOM 729 O O . TRP A 1 114 ? -32.626 28.309 -53.637 1.00 26.63 140 TRP B O 1
ATOM 740 N N . GLU A 1 115 ? -32.043 26.190 -53.119 1.00 21.05 141 GLU B N 1
ATOM 741 C CA . GLU A 1 115 ? -31.654 26.421 -51.728 1.00 23.42 141 GLU B CA 1
ATOM 742 C C . GLU A 1 115 ? -32.828 26.768 -50.820 1.00 25.95 141 GLU B C 1
ATOM 743 O O . GLU A 1 115 ? -32.614 27.134 -49.657 1.00 28.88 141 GLU B O 1
ATOM 749 N N . LYS A 1 116 ? -34.060 26.669 -51.316 1.00 23.36 142 LYS B N 1
ATOM 750 C CA . LYS A 1 116 ? -35.250 26.743 -50.475 1.00 22.62 142 LYS B CA 1
ATOM 751 C C . LYS A 1 116 ? -36.058 25.457 -50.557 1.00 21.67 142 LYS B C 1
ATOM 752 O O . LYS A 1 116 ? -36.307 24.821 -49.528 1.00 21.46 142 LYS B O 1
ATOM 758 N N . ASP A 1 117 ? -36.467 25.048 -51.757 1.00 19.72 143 ASP B N 1
ATOM 759 C CA . ASP A 1 117 ? -37.205 23.802 -51.929 1.00 18.49 143 ASP B CA 1
ATOM 760 C C . ASP A 1 117 ? -36.295 22.590 -52.037 1.00 17.03 143 ASP B C 1
ATOM 761 O O . ASP A 1 117 ? -36.703 21.483 -51.668 1.00 18.21 143 ASP B O 1
ATOM 766 N N . PHE A 1 118 ? -35.064 22.777 -52.507 1.00 16.29 144 PHE B N 1
ATOM 767 C CA . PHE A 1 118 ? -34.191 21.654 -52.813 1.00 14.93 144 PHE B CA 1
ATOM 768 C C . PHE A 1 118 ? -32.748 22.138 -52.854 1.00 16.25 144 PHE B C 1
ATOM 769 O O . PHE A 1 118 ? -32.479 23.328 -53.029 1.00 17.10 144 PHE B O 1
ATOM 777 N N . THR A 1 119 ? -31.826 21.186 -52.696 1.00 15.47 145 THR B N 1
ATOM 778 C CA . THR A 1 119 ? -30.388 21.434 -52.784 1.00 15.96 145 THR B CA 1
ATOM 779 C C . THR A 1 119 ? -29.724 20.160 -53.308 1.00 15.86 145 THR B C 1
ATOM 780 O O . THR A 1 119 ? -30.379 19.138 -53.508 1.00 14.92 145 THR B O 1
ATOM 784 N N . TYR A 1 120 ? -28.413 20.213 -53.539 1.00 15.55 146 TYR B N 1
ATOM 785 C CA . TYR A 1 120 ? -27.695 19.025 -53.995 1.00 14.79 146 TYR B CA 1
ATOM 786 C C . TYR A 1 120 ? -27.355 18.105 -52.824 1.00 13.65 146 TYR B C 1
ATOM 787 O O . TYR A 1 120 ? -27.139 18.559 -51.699 1.00 16.18 146 TYR B O 1
ATOM 796 N N . LEU A 1 121 ? -27.296 16.800 -53.099 1.00 14.34 147 LEU B N 1
ATOM 797 C CA . LEU A 1 121 ? -26.498 15.907 -52.263 1.00 14.15 147 LEU B CA 1
ATOM 798 C C . LEU A 1 121 ? -25.039 16.126 -52.623 1.00 16.19 147 LEU B C 1
ATOM 799 O O . LEU A 1 121 ? -24.671 16.060 -53.797 1.00 16.04 147 LEU B O 1
ATOM 804 N N . SER A 1 122 ? -24.205 16.410 -51.628 1.00 15.33 148 SER B N 1
ATOM 805 C CA . SER A 1 122 ? -22.780 16.487 -51.910 1.00 15.88 148 SER B CA 1
ATOM 806 C C . SER A 1 122 ? -22.333 15.180 -52.551 1.00 15.80 148 SER B C 1
ATOM 807 O O . SER A 1 122 ? -22.836 14.105 -52.214 1.00 16.56 148 SER B O 1
ATOM 810 N N . GLN A 1 123 ? -21.412 15.277 -53.511 1.00 15.05 149 GLN B N 1
ATOM 811 C CA . GLN A 1 123 ? -20.863 14.139 -54.241 1.00 16.90 149 GLN B CA 1
ATOM 812 C C . GLN A 1 123 ? -21.828 13.554 -55.269 1.00 17.69 149 GLN B C 1
ATOM 813 O O . GLN A 1 123 ? -21.554 12.485 -55.815 1.00 19.12 149 GLN B O 1
ATOM 819 N N . THR A 1 124 ? -22.957 14.210 -55.534 1.00 14.72 150 THR B N 1
ATOM 820 C CA . THR A 1 124 ? -23.843 13.757 -56.600 1.00 16.14 150 THR B CA 1
ATOM 821 C C . THR A 1 124 ? -23.143 13.814 -57.955 1.00 16.28 150 THR B C 1
ATOM 822 O O . THR A 1 124 ? -22.211 14.591 -58.168 1.00 16.57 150 THR B O 1
ATOM 826 N N . GLU A 1 125 ? -23.611 12.977 -58.882 1.00 15.66 151 GLU B N 1
ATOM 827 C CA . GLU A 1 125 ? -23.292 13.164 -60.290 1.00 17.02 151 GLU B CA 1
ATOM 828 C C . GLU A 1 125 ? -24.158 14.273 -60.888 1.00 15.63 151 GLU B C 1
ATOM 829 O O . GLU A 1 125 ? -25.224 14.626 -60.366 1.00 16.24 151 GLU B O 1
ATOM 835 N N . ALA A 1 126 ? -23.698 14.806 -62.018 1.00 18.53 152 ALA B N 1
ATOM 836 C CA . ALA A 1 126 ? -24.473 15.777 -62.774 1.00 18.20 152 ALA B CA 1
ATOM 837 C C . ALA A 1 126 ? -25.577 15.075 -63.559 1.00 21.25 152 ALA B C 1
ATOM 838 O O . ALA A 1 126 ? -25.566 13.853 -63.747 1.00 20.17 152 ALA B O 1
ATOM 840 N N . GLY A 1 127 ? -26.548 15.860 -64.015 1.00 18.98 153 GLY B N 1
ATOM 841 C CA . GLY A 1 127 ? -27.571 15.304 -64.882 1.00 21.75 153 GLY B CA 1
ATOM 842 C C . GLY A 1 127 ? -28.582 16.351 -65.288 1.00 17.73 153 GLY B C 1
ATOM 843 O O . GLY A 1 127 ? -28.651 17.445 -64.718 1.00 19.55 153 GLY B O 1
ATOM 844 N N . ASP A 1 128 ? -29.375 15.985 -66.294 1.00 18.17 154 ASP B N 1
ATOM 845 C CA . ASP A 1 128 ? -30.448 16.826 -66.827 1.00 19.60 154 ASP B CA 1
ATOM 846 C C . ASP A 1 128 ? -31.554 15.850 -67.216 1.00 20.41 154 ASP B C 1
ATOM 847 O O . ASP A 1 128 ? -31.506 15.253 -68.296 1.00 22.70 154 ASP B O 1
ATOM 852 N N . VAL A 1 129 ? -32.542 15.692 -66.334 1.00 16.99 155 VAL B N 1
ATOM 853 C CA . VAL A 1 129 ? -33.482 14.580 -66.383 1.00 19.10 155 VAL B CA 1
ATOM 854 C C . VAL A 1 129 ? -34.896 15.127 -66.254 1.00 18.15 155 VAL B C 1
ATOM 855 O O . VAL A 1 129 ? -35.174 15.940 -65.365 1.00 20.92 155 VAL B O 1
ATOM 859 N N . THR A 1 130 ? -35.780 14.696 -67.151 1.00 20.57 156 THR B N 1
ATOM 860 C CA . THR A 1 130 ? -37.211 14.953 -67.036 1.00 19.13 156 THR B CA 1
ATOM 861 C C . THR A 1 130 ? -37.908 13.604 -67.089 1.00 18.80 156 THR B C 1
ATOM 862 O O . THR A 1 130 ? -37.748 12.862 -68.066 1.00 22.46 156 THR B O 1
ATOM 866 N N . ALA A 1 131 ? -38.685 13.288 -66.054 1.00 19.00 157 ALA B N 1
ATOM 867 C CA . ALA A 1 131 ? -39.305 11.972 -66.001 1.00 18.38 157 ALA B CA 1
ATOM 868 C C . ALA A 1 131 ? -40.458 11.969 -65.010 1.00 18.13 157 ALA B C 1
ATOM 869 O O . ALA A 1 131 ? -40.573 12.841 -64.144 1.00 20.16 157 ALA B O 1
ATOM 871 N N . LYS A 1 132 ? -41.308 10.958 -65.150 1.00 19.33 158 LYS B N 1
ATOM 872 C CA . LYS A 1 132 ? -42.315 10.688 -64.138 1.00 17.82 158 LYS B CA 1
ATOM 873 C C . LYS A 1 132 ? -41.651 10.434 -62.791 1.00 17.23 158 LYS B C 1
ATOM 874 O O . LYS A 1 132 ? -40.575 9.832 -62.706 1.00 19.51 158 LYS B O 1
ATOM 880 N N . VAL A 1 133 ? -42.299 10.904 -61.732 1.00 17.12 159 VAL B N 1
ATOM 881 C CA . VAL A 1 133 ? -41.797 10.778 -60.369 1.00 17.66 159 VAL B CA 1
ATOM 882 C C . VAL A 1 133 ? -42.521 9.621 -59.695 1.00 17.64 159 VAL B C 1
ATOM 883 O O . VAL A 1 133 ? -43.756 9.561 -59.713 1.00 23.24 159 VAL B O 1
ATOM 887 N N . VAL A 1 134 ? -41.759 8.706 -59.099 1.00 16.60 160 VAL B N 1
ATOM 888 C CA . VAL A 1 134 ? -42.313 7.482 -58.520 1.00 16.58 160 VAL B CA 1
ATOM 889 C C . VAL A 1 134 ? -41.911 7.380 -57.055 1.00 15.41 160 VAL B C 1
ATOM 890 O O . VAL A 1 134 ? -40.717 7.240 -56.748 1.00 15.06 160 VAL B O 1
ATOM 894 N N . PRO A 1 135 ? -42.853 7.451 -56.121 1.00 15.51 161 PRO B N 1
ATOM 895 C CA . PRO A 1 135 ? -42.500 7.300 -54.705 1.00 14.91 161 PRO B CA 1
ATOM 896 C C . PRO A 1 135 ? -42.108 5.867 -54.374 1.00 16.79 161 PRO B C 1
ATOM 897 O O . PRO A 1 135 ? -42.621 4.903 -54.946 1.00 20.22 161 PRO B O 1
ATOM 901 N N . VAL A 1 136 ? -41.193 5.731 -53.417 1.00 15.82 162 VAL B N 1
ATOM 902 C CA . VAL A 1 136 ? -40.635 4.434 -53.048 1.00 16.25 162 VAL B CA 1
ATOM 903 C C . VAL A 1 136 ? -40.820 4.233 -51.547 1.00 15.52 162 VAL B C 1
ATOM 904 O O . VAL A 1 136 ? -40.175 4.916 -50.742 1.00 15.61 162 VAL B O 1
ATOM 908 N N . ASP A 1 137 ? -41.699 3.306 -51.167 1.00 17.35 163 ASP B N 1
ATOM 909 C CA . ASP A 1 137 ? -41.805 2.807 -49.792 1.00 16.28 163 ASP B CA 1
ATOM 910 C C . ASP A 1 137 ? -41.812 3.938 -48.758 1.00 16.36 163 ASP B C 1
ATOM 911 O O . ASP A 1 137 ? -41.006 3.972 -47.826 1.00 17.95 163 ASP B O 1
ATOM 916 N N . LEU A 1 138 ? -42.754 4.860 -48.914 1.00 17.04 164 LEU B N 1
ATOM 917 C CA . LEU A 1 138 ? -42.834 6.002 -48.013 1.00 17.04 164 LEU B CA 1
ATOM 918 C C . LEU A 1 138 ? -43.561 5.642 -46.721 1.00 18.14 164 LEU B C 1
ATOM 919 O O . LEU A 1 138 ? -44.409 4.742 -46.683 1.00 20.24 164 LEU B O 1
ATOM 924 N N . SER A 1 139 ? -43.226 6.368 -45.650 1.00 17.45 165 SER B N 1
ATOM 925 C CA . SER A 1 139 ? -43.926 6.247 -44.368 1.00 16.85 165 SER B CA 1
ATOM 926 C C . SER A 1 139 ? -44.007 7.664 -43.800 1.00 15.46 165 SER B C 1
ATOM 927 O O . SER A 1 139 ? -43.099 8.131 -43.111 1.00 15.04 165 SER B O 1
ATOM 930 N N . LEU A 1 140 ? -45.117 8.336 -44.076 1.00 17.46 166 LEU B N 1
ATOM 931 C CA . LEU A 1 140 ? -45.235 9.754 -43.782 1.00 17.92 166 LEU B CA 1
ATOM 932 C C . LEU A 1 140 ? -45.671 9.998 -42.339 1.00 17.68 166 LEU B C 1
ATOM 933 O O . LEU A 1 140 ? -46.199 9.119 -41.652 1.00 19.81 166 LEU B O 1
ATOM 938 N N . GLY A 1 141 ? -45.437 11.221 -41.887 1.00 17.80 167 GLY B N 1
ATOM 939 C CA . GLY A 1 141 ? -46.074 11.695 -40.681 1.00 17.97 167 GLY B CA 1
ATOM 940 C C . GLY A 1 141 ? -45.148 11.704 -39.473 1.00 18.32 167 GLY B C 1
ATOM 941 O O . GLY A 1 141 ? -44.070 11.097 -39.457 1.00 17.45 167 GLY B O 1
ATOM 942 N N . ALA A 1 142 ? -45.591 12.417 -38.445 1.00 17.59 168 ALA B N 1
ATOM 943 C CA . ALA A 1 142 ? -44.816 12.521 -37.218 1.00 19.15 168 ALA B CA 1
ATOM 944 C C . ALA A 1 142 ? -44.563 11.134 -36.645 1.00 20.07 168 ALA B C 1
ATOM 945 O O . ALA A 1 142 ? -45.442 10.269 -36.654 1.00 21.22 168 ALA B O 1
ATOM 947 N N . GLY A 1 143 ? -43.343 10.918 -36.153 1.00 19.33 169 GLY B N 1
ATOM 948 C CA . GLY A 1 143 ? -43.001 9.662 -35.521 1.00 21.41 169 GLY B CA 1
ATOM 949 C C . GLY A 1 143 ? -42.700 8.513 -36.461 1.00 20.02 169 GLY B C 1
ATOM 950 O O . GLY A 1 143 ? -42.468 7.395 -35.986 1.00 22.02 169 GLY B O 1
ATOM 951 N N . ASN A 1 144 ? -42.708 8.736 -37.772 1.00 18.17 170 ASN B N 1
ATOM 952 C CA . ASN A 1 144 ? -42.459 7.633 -38.687 1.00 16.74 170 ASN B CA 1
ATOM 953 C C . ASN A 1 144 ? -41.048 7.080 -38.501 1.00 17.93 170 ASN B C 1
ATOM 954 O O . ASN A 1 144 ? -40.136 7.762 -38.025 1.00 19.84 170 ASN B O 1
ATOM 959 N N . THR A 1 145 ? -40.885 5.814 -38.879 1.00 18.82 171 THR B N 1
ATOM 960 C CA . THR A 1 145 ? -39.571 5.178 -38.869 1.00 18.78 171 THR B CA 1
ATOM 961 C C . THR A 1 145 ? -39.236 4.714 -40.281 1.00 17.49 171 THR B C 1
ATOM 962 O O . THR A 1 145 ? -38.865 3.556 -40.497 1.00 21.95 171 THR B O 1
ATOM 966 N N . SER A 1 146 ? -39.335 5.630 -41.241 1.00 15.20 172 SER B N 1
ATOM 967 C CA . SER A 1 146 ? -39.190 5.277 -42.645 1.00 17.37 172 SER B CA 1
ATOM 968 C C . SER A 1 146 ? -37.890 4.527 -42.916 1.00 17.38 172 SER B C 1
ATOM 969 O O . SER A 1 146 ? -36.829 4.861 -42.382 1.00 17.45 172 SER B O 1
ATOM 972 N N . THR A 1 147 ? -37.985 3.514 -43.776 1.00 16.00 173 THR B N 1
ATOM 973 C CA . THR A 1 147 ? -36.840 2.820 -44.352 1.00 17.75 173 THR B CA 1
ATOM 974 C C . THR A 1 147 ? -36.821 2.990 -45.869 1.00 17.13 173 THR B C 1
ATOM 975 O O . THR A 1 147 ? -36.283 2.148 -46.590 1.00 17.56 173 THR B O 1
ATOM 979 N N . SER A 1 148 ? -37.413 4.077 -46.362 1.00 14.91 174 SER B N 1
ATOM 980 C CA . SER A 1 148 ? -37.669 4.243 -47.791 1.00 13.88 174 SER B CA 1
ATOM 981 C C . SER A 1 148 ? -36.398 4.055 -48.614 1.00 16.90 174 SER B C 1
ATOM 982 O O . SER A 1 148 ? -35.410 4.769 -48.423 1.00 15.17 174 SER B O 1
ATOM 985 N N . GLY A 1 149 ? -36.432 3.104 -49.549 1.00 16.07 175 GLY B N 1
ATOM 986 C CA . GLY A 1 149 ? -35.319 2.905 -50.464 1.00 17.18 175 GLY B CA 1
ATOM 987 C C . GLY A 1 149 ? -34.132 2.160 -49.892 1.00 15.32 175 GLY B C 1
ATOM 988 O O . GLY A 1 149 ? -33.127 1.990 -50.599 1.00 17.19 175 GLY B O 1
ATOM 989 N N . CYS A 1 150 ? -34.217 1.688 -48.653 1.00 15.32 176 CYS B N 1
ATOM 990 C CA . CYS A 1 150 ? -33.082 1.040 -48.010 1.00 15.45 176 CYS B CA 1
ATOM 991 C C . CYS A 1 150 ? -32.889 -0.398 -48.453 1.00 21.43 176 CYS B C 1
ATOM 992 O O . CYS A 1 150 ? -31.789 -0.932 -48.293 1.00 22.71 176 CYS B O 1
ATOM 995 N N . GLU A 1 151 ? -33.919 -1.034 -48.997 1.00 18.43 177 GLU B N 1
ATOM 996 C CA A GLU A 1 151 ? -33.819 -2.409 -49.459 0.54 20.03 177 GLU B CA 1
ATOM 997 C CA B GLU A 1 151 ? -33.857 -2.417 -49.447 0.46 19.86 177 GLU B CA 1
ATOM 998 C C . GLU A 1 151 ? -34.125 -2.469 -50.947 1.00 20.08 177 GLU B C 1
ATOM 999 O O . GLU A 1 151 ? -34.960 -1.715 -51.459 1.00 19.30 177 GLU B O 1
ATOM 1010 N N . ALA A 1 152 ? -33.423 -3.364 -51.643 1.00 22.65 178 ALA B N 1
ATOM 1011 C CA . ALA A 1 152 ? -33.682 -3.536 -53.067 1.00 18.91 178 ALA B CA 1
ATOM 1012 C C . ALA A 1 152 ? -35.147 -3.861 -53.332 1.00 21.54 178 ALA B C 1
ATOM 1013 O O . ALA A 1 152 ? -35.701 -3.435 -54.350 1.00 21.02 178 ALA B O 1
ATOM 1015 N N . GLU A 1 153 ? -35.796 -4.596 -52.424 1.00 21.52 179 GLU B N 1
ATOM 1016 C CA . GLU A 1 153 ? -37.197 -4.954 -52.637 1.00 18.86 179 GLU B CA 1
ATOM 1017 C C . GLU A 1 153 ? -38.096 -3.721 -52.730 1.00 21.14 179 GLU B C 1
ATOM 1018 O O . GLU A 1 153 ? -39.160 -3.777 -53.358 1.00 21.34 179 GLU B O 1
ATOM 1024 N N . ASP A 1 154 ? -37.695 -2.604 -52.117 1.00 18.30 180 ASP B N 1
ATOM 1025 C CA . ASP A 1 154 ? -38.470 -1.371 -52.238 1.00 16.68 180 ASP B CA 1
ATOM 1026 C C . ASP A 1 154 ? -38.635 -0.955 -53.690 1.00 17.87 180 ASP B C 1
ATOM 1027 O O . ASP A 1 154 ? -39.585 -0.240 -54.030 1.00 19.65 180 ASP B O 1
ATOM 1032 N N . PHE A 1 155 ? -37.711 -1.366 -54.554 1.00 16.70 181 PHE B N 1
ATOM 1033 C CA . PHE A 1 155 ? -37.732 -0.982 -55.956 1.00 17.00 181 PHE B CA 1
ATOM 1034 C C . PHE A 1 155 ? -38.287 -2.069 -56.857 1.00 19.60 181 PHE B C 1
ATOM 1035 O O . PHE A 1 155 ? -38.186 -1.950 -58.080 1.00 19.33 181 PHE B O 1
ATOM 1043 N N . ALA A 1 156 ? -38.851 -3.132 -56.290 1.00 19.03 182 ALA B N 1
ATOM 1044 C CA . ALA A 1 156 ? -39.547 -4.106 -57.113 1.00 19.25 182 ALA B CA 1
ATOM 1045 C C . ALA A 1 156 ? -40.660 -3.400 -57.875 1.00 21.67 182 ALA B C 1
ATOM 1046 O O . ALA A 1 156 ? -41.423 -2.616 -57.300 1.00 20.40 182 ALA B O 1
ATOM 1048 N N . ASN A 1 157 ? -40.724 -3.647 -59.180 1.00 21.72 183 ASN B N 1
ATOM 1049 C CA . ASN A 1 157 ? -41.712 -3.043 -60.067 1.00 17.75 183 ASN B CA 1
ATOM 1050 C C . ASN A 1 157 ? -41.511 -1.542 -60.249 1.00 20.84 183 ASN B C 1
ATOM 1051 O O . ASN A 1 157 ? -42.424 -0.855 -60.727 1.00 24.96 183 ASN B O 1
ATOM 1056 N N . PHE A 1 158 ? -40.348 -1.015 -59.888 1.00 20.67 184 PHE B N 1
ATOM 1057 C CA . PHE A 1 158 ? -40.037 0.382 -60.164 1.00 19.12 184 PHE B CA 1
ATOM 1058 C C . PHE A 1 158 ? -39.756 0.546 -61.655 1.00 19.20 184 PHE B C 1
ATOM 1059 O O . PHE A 1 158 ? -38.930 -0.188 -62.208 1.00 22.09 184 PHE B O 1
ATOM 1067 N N . PRO A 1 159 ? -40.406 1.491 -62.336 1.00 19.52 185 PRO B N 1
ATOM 1068 C CA . PRO A 1 159 ? -40.219 1.620 -63.789 1.00 20.19 185 PRO B CA 1
ATOM 1069 C C . PRO A 1 159 ? -38.898 2.301 -64.113 1.00 18.94 185 PRO B C 1
ATOM 1070 O O . PRO A 1 159 ? -38.668 3.455 -63.744 1.00 21.94 185 PRO B O 1
ATOM 1074 N N . ALA A 1 160 ? -38.024 1.575 -64.803 1.00 20.27 186 ALA B N 1
ATOM 1075 C CA . ALA A 1 160 ? -36.747 2.145 -65.205 1.00 20.44 186 ALA B CA 1
ATOM 1076 C C . ALA A 1 160 ? -36.969 3.430 -65.996 1.00 19.38 186 ALA B C 1
ATOM 1077 O O . ALA A 1 160 ? -37.879 3.523 -66.823 1.00 21.28 186 ALA B O 1
ATOM 1079 N N . GLY A 1 161 ? -36.115 4.420 -65.747 1.00 19.61 187 GLY B N 1
ATOM 1080 C CA . GLY A 1 161 ? -36.214 5.719 -66.369 1.00 19.56 187 GLY B CA 1
ATOM 1081 C C . GLY A 1 161 ? -36.898 6.775 -65.522 1.00 19.30 187 GLY B C 1
ATOM 1082 O O . GLY A 1 161 ? -36.766 7.967 -65.821 1.00 21.26 187 GLY B O 1
ATOM 1083 N N . SER A 1 162 ? -37.616 6.376 -64.476 1.00 17.65 188 SER B N 1
ATOM 1084 C CA . SER A 1 162 ? -38.326 7.333 -63.643 1.00 18.53 188 SER B CA 1
ATOM 1085 C C . SER A 1 162 ? -37.378 7.997 -62.656 1.00 16.42 188 SER B C 1
ATOM 1086 O O . SER A 1 162 ? -36.263 7.530 -62.407 1.00 17.24 188 SER B O 1
ATOM 1089 N N . ILE A 1 163 ? -37.836 9.107 -62.094 1.00 16.81 189 ILE B N 1
ATOM 1090 C CA . ILE A 1 163 ? -37.185 9.721 -60.942 1.00 14.55 189 ILE B CA 1
ATOM 1091 C C . ILE A 1 163 ? -37.732 9.052 -59.692 1.00 14.39 189 ILE B C 1
ATOM 1092 O O . ILE A 1 163 ? -38.952 8.983 -59.499 1.00 16.35 189 ILE B O 1
ATOM 1097 N N . ALA A 1 164 ? -36.835 8.544 -58.849 1.00 13.48 190 ALA B N 1
ATOM 1098 C CA . ALA A 1 164 ? -37.228 7.935 -57.583 1.00 14.16 190 ALA B CA 1
ATOM 1099 C C . ALA A 1 164 ? -37.388 9.016 -56.523 1.00 13.63 190 ALA B C 1
ATOM 1100 O O . ALA A 1 164 ? -36.449 9.779 -56.264 1.00 14.95 190 ALA B O 1
ATOM 1102 N N . LEU A 1 165 ? -38.568 9.075 -55.906 1.00 12.35 191 LEU B N 1
ATOM 1103 C CA . LEU A 1 165 ? -38.840 9.978 -54.791 1.00 12.87 191 LEU B CA 1
ATOM 1104 C C . LEU A 1 165 ? -38.733 9.158 -53.512 1.00 14.52 191 LEU B C 1
ATOM 1105 O O . LEU A 1 165 ? -39.558 8.267 -53.262 1.00 14.24 191 LEU B O 1
ATOM 1110 N N . ILE A 1 166 ? -37.709 9.455 -52.713 1.00 12.95 192 ILE B N 1
ATOM 1111 C CA . ILE A 1 166 ? -37.305 8.625 -51.586 1.00 13.00 192 ILE B CA 1
ATOM 1112 C C . ILE A 1 166 ? -37.304 9.478 -50.329 1.00 13.58 192 ILE B C 1
ATOM 1113 O O . ILE A 1 166 ? -36.876 10.638 -50.354 1.00 14.92 192 ILE B O 1
ATOM 1118 N N . GLN A 1 167 ? -37.776 8.901 -49.230 1.00 12.44 193 GLN B N 1
ATOM 1119 C CA . GLN A 1 167 ? -37.822 9.593 -47.949 1.00 12.81 193 GLN B CA 1
ATOM 1120 C C . GLN A 1 167 ? -36.563 9.275 -47.150 1.00 14.72 193 GLN B C 1
ATOM 1121 O O . GLN A 1 167 ? -36.119 8.127 -47.102 1.00 14.09 193 GLN B O 1
ATOM 1127 N N . ARG A 1 168 ? -35.993 10.298 -46.517 1.00 11.16 194 ARG B N 1
ATOM 1128 C CA . ARG A 1 168 ? -34.914 10.072 -45.565 1.00 13.42 194 ARG B CA 1
ATOM 1129 C C . ARG A 1 168 ? -35.372 9.112 -44.471 1.00 13.99 194 ARG B C 1
ATOM 1130 O O . ARG A 1 168 ? -36.532 9.119 -44.049 1.00 15.40 194 ARG B O 1
ATOM 1138 N N . GLY A 1 169 ? -34.449 8.283 -43.997 1.00 14.66 195 GLY B N 1
ATOM 1139 C CA . GLY A 1 169 ? -34.732 7.441 -42.852 1.00 16.08 195 GLY B CA 1
ATOM 1140 C C . GLY A 1 169 ? -33.903 6.173 -42.820 1.00 16.00 195 GLY B C 1
ATOM 1141 O O . GLY A 1 169 ? -33.738 5.521 -43.857 1.00 16.07 195 GLY B O 1
ATOM 1142 N N . THR A 1 170 ? -33.382 5.833 -41.635 1.00 16.60 196 THR B N 1
ATOM 1143 C CA . THR A 1 170 ? -32.753 4.550 -41.312 1.00 18.64 196 THR B CA 1
ATOM 1144 C C . THR A 1 170 ? -31.363 4.365 -41.919 1.00 17.65 196 THR B C 1
ATOM 1145 O O . THR A 1 170 ? -30.375 4.236 -41.186 1.00 21.83 196 THR B O 1
ATOM 1149 N N . CYS A 1 171 ? -31.266 4.330 -43.243 1.00 16.50 197 CYS B N 1
ATOM 1150 C CA . CYS A 1 171 ? -30.015 4.017 -43.924 1.00 18.08 197 CYS B CA 1
ATOM 1151 C C . CYS A 1 171 ? -29.421 5.246 -44.613 1.00 16.13 197 CYS B C 1
ATOM 1152 O O . CYS A 1 171 ? -30.044 6.306 -44.719 1.00 16.26 197 CYS B O 1
ATOM 1155 N N . ASN A 1 172 ? -28.203 5.070 -45.123 1.00 17.06 198 ASN B N 1
ATOM 1156 C CA . ASN A 1 172 ? -27.460 6.174 -45.718 1.00 14.72 198 ASN B CA 1
ATOM 1157 C C . ASN A 1 172 ? -28.070 6.619 -47.045 1.00 16.51 198 ASN B C 1
ATOM 1158 O O . ASN A 1 172 ? -28.620 5.823 -47.814 1.00 14.71 198 ASN B O 1
ATOM 1163 N N . PHE A 1 173 ? -27.964 7.921 -47.311 1.00 14.13 199 PHE B N 1
ATOM 1164 C CA . PHE A 1 173 ? -28.399 8.445 -48.601 1.00 14.68 199 PHE B CA 1
ATOM 1165 C C . PHE A 1 173 ? -27.725 7.709 -49.748 1.00 13.52 199 PHE B C 1
ATOM 1166 O O . PHE A 1 173 ? -28.338 7.473 -50.798 1.00 14.32 199 PHE B O 1
ATOM 1174 N N . GLU A 1 174 ? -26.448 7.365 -49.577 1.00 14.88 200 GLU B N 1
ATOM 1175 C CA . GLU A 1 174 ? -25.724 6.644 -50.614 1.00 15.04 200 GLU B CA 1
ATOM 1176 C C . GLU A 1 174 ? -26.414 5.327 -50.951 1.00 16.82 200 GLU B C 1
ATOM 1177 O O . GLU A 1 174 ? -26.543 4.965 -52.128 1.00 15.95 200 GLU B O 1
ATOM 1183 N N . GLN A 1 175 ? -26.865 4.601 -49.930 1.00 16.20 201 GLN B N 1
ATOM 1184 C CA . GLN A 1 175 ? -27.533 3.323 -50.152 1.00 16.20 201 GLN B CA 1
ATOM 1185 C C . GLN A 1 175 ? -28.858 3.510 -50.882 1.00 15.82 201 GLN B C 1
ATOM 1186 O O . GLN A 1 175 ? -29.174 2.758 -51.815 1.00 16.59 201 GLN B O 1
ATOM 1192 N N . LYS A 1 176 ? -29.653 4.500 -50.463 1.00 13.94 202 LYS B N 1
ATOM 1193 C CA . LYS A 1 176 ? -30.917 4.777 -51.140 1.00 13.19 202 LYS B CA 1
ATOM 1194 C C . LYS A 1 176 ? -30.683 5.094 -52.613 1.00 15.00 202 LYS B C 1
ATOM 1195 O O . LYS A 1 176 ? -31.377 4.570 -53.498 1.00 14.86 202 LYS B O 1
ATOM 1201 N N . ALA A 1 177 ? -29.706 5.962 -52.899 1.00 13.95 203 ALA B N 1
ATOM 1202 C CA . ALA A 1 177 ? -29.488 6.395 -54.273 1.00 13.55 203 ALA B CA 1
ATOM 1203 C C . ALA A 1 177 ? -28.909 5.273 -55.122 1.00 15.24 203 ALA B C 1
ATOM 1204 O O . ALA A 1 177 ? -29.292 5.106 -56.284 1.00 15.54 203 ALA B O 1
ATOM 1206 N N . GLU A 1 178 ? -27.974 4.497 -54.572 1.00 14.36 204 GLU B N 1
ATOM 1207 C CA . GLU A 1 178 ? -27.421 3.386 -55.339 1.00 14.90 204 GLU B CA 1
ATOM 1208 C C . GLU A 1 178 ? -28.463 2.294 -55.574 1.00 15.96 204 GLU B C 1
ATOM 1209 O O . GLU A 1 178 ? -28.486 1.678 -56.644 1.00 16.27 204 GLU B O 1
ATOM 1215 N N . ASN A 1 179 ? -29.356 2.060 -54.605 1.00 15.86 205 ASN B N 1
ATOM 1216 C CA . ASN A 1 179 ? -30.448 1.121 -54.856 1.00 15.35 205 ASN B CA 1
ATOM 1217 C C . ASN A 1 179 ? -31.360 1.628 -55.970 1.00 14.22 205 ASN B C 1
ATOM 1218 O O . ASN A 1 179 ? -31.800 0.851 -56.827 1.00 16.97 205 ASN B O 1
ATOM 1223 N N . ALA A 1 180 ? -31.652 2.929 -55.977 1.00 15.66 206 ALA B N 1
ATOM 1224 C CA . ALA A 1 180 ? -32.472 3.486 -57.052 1.00 14.82 206 ALA B CA 1
ATOM 1225 C C . ALA A 1 180 ? -31.783 3.338 -58.405 1.00 15.02 206 ALA B C 1
ATOM 1226 O O . ALA A 1 180 ? -32.415 2.945 -59.395 1.00 17.02 206 ALA B O 1
ATOM 1228 N N . ALA A 1 181 ? -30.487 3.647 -58.471 1.00 14.11 207 ALA B N 1
ATOM 1229 C CA . ALA A 1 181 ? -29.749 3.497 -59.723 1.00 14.89 207 ALA B CA 1
ATOM 1230 C C . ALA A 1 181 ? -29.776 2.055 -60.213 1.00 14.84 207 ALA B C 1
ATOM 1231 O O . ALA A 1 181 ? -29.898 1.803 -61.420 1.00 18.42 207 ALA B O 1
ATOM 1233 N N . ALA A 1 182 ? -29.639 1.092 -59.294 1.00 17.01 208 ALA B N 1
ATOM 1234 C CA . ALA A 1 182 ? -29.658 -0.314 -59.680 1.00 19.31 208 ALA B CA 1
ATOM 1235 C C . ALA A 1 182 ? -31.011 -0.721 -60.248 1.00 17.29 208 ALA B C 1
ATOM 1236 O O . ALA A 1 182 ? -31.092 -1.669 -61.041 1.00 23.18 208 ALA B O 1
ATOM 1238 N N . ALA A 1 183 ? -32.077 -0.022 -59.855 1.00 17.22 209 ALA B N 1
ATOM 1239 C CA . ALA A 1 183 ? -33.415 -0.236 -60.391 1.00 19.83 209 ALA B CA 1
ATOM 1240 C C . ALA A 1 183 ? -33.677 0.564 -61.661 1.00 20.75 209 ALA B C 1
ATOM 1241 O O . ALA A 1 183 ? -34.812 0.587 -62.145 1.00 19.91 209 ALA B O 1
ATOM 1243 N N . GLY A 1 184 ? -32.666 1.238 -62.194 1.00 18.52 210 GLY B N 1
ATOM 1244 C CA . GLY A 1 184 ? -32.818 1.992 -63.419 1.00 18.63 210 GLY B CA 1
ATOM 1245 C C . GLY A 1 184 ? -33.359 3.395 -63.265 1.00 20.05 210 GLY B C 1
ATOM 1246 O O . GLY A 1 184 ? -33.756 3.995 -64.270 1.00 19.16 210 GLY B O 1
ATOM 1247 N N . ALA A 1 185 ? -33.390 3.947 -62.052 1.00 17.02 211 ALA B N 1
ATOM 1248 C CA . ALA A 1 185 ? -33.841 5.325 -61.906 1.00 18.00 211 ALA B CA 1
ATOM 1249 C C . ALA A 1 185 ? -32.927 6.259 -62.694 1.00 17.11 211 ALA B C 1
ATOM 1250 O O . ALA A 1 185 ? -31.714 6.046 -62.776 1.00 18.15 211 ALA B O 1
ATOM 1252 N N . ALA A 1 186 ? -33.517 7.303 -63.281 1.00 17.08 212 ALA B N 1
ATOM 1253 C CA . ALA A 1 186 ? -32.744 8.318 -63.988 1.00 17.11 212 ALA B CA 1
ATOM 1254 C C . ALA A 1 186 ? -32.235 9.417 -63.065 1.00 16.47 212 ALA B C 1
ATOM 1255 O O . ALA A 1 186 ? -31.262 10.100 -63.404 1.00 16.59 212 ALA B O 1
ATOM 1257 N N . GLY A 1 187 ? -32.861 9.583 -61.909 1.00 14.92 213 GLY B N 1
ATOM 1258 C CA . GLY A 1 187 ? -32.488 10.593 -60.936 1.00 14.57 213 GLY B CA 1
ATOM 1259 C C . GLY A 1 187 ? -33.180 10.253 -59.638 1.00 15.38 213 GLY B C 1
ATOM 1260 O O . GLY A 1 187 ? -34.100 9.429 -59.602 1.00 14.25 213 GLY B O 1
ATOM 1261 N N . VAL A 1 188 ? -32.739 10.907 -58.565 1.00 13.73 214 VAL B N 1
ATOM 1262 C CA . VAL A 1 188 ? -33.247 10.621 -57.226 1.00 12.04 214 VAL B CA 1
ATOM 1263 C C . VAL A 1 188 ? -33.525 11.935 -56.520 1.00 12.91 214 VAL B C 1
ATOM 1264 O O . VAL A 1 188 ? -32.692 12.845 -56.543 1.00 13.73 214 VAL B O 1
ATOM 1268 N N . ILE A 1 189 ? -34.692 12.039 -55.897 1.00 13.61 215 ILE B N 1
ATOM 1269 C CA . ILE A 1 189 ? -35.028 13.139 -55.004 1.00 13.57 215 ILE B CA 1
ATOM 1270 C C . ILE A 1 189 ? -35.272 12.521 -53.638 1.00 14.52 215 ILE B C 1
ATOM 1271 O O . ILE A 1 189 ? -36.190 11.706 -53.480 1.00 13.96 215 ILE B O 1
ATOM 1276 N N . ILE A 1 190 ? -34.435 12.871 -52.663 1.00 13.20 216 ILE B N 1
ATOM 1277 C CA . ILE A 1 190 ? -34.601 12.440 -51.283 1.00 14.36 216 ILE B CA 1
ATOM 1278 C C . ILE A 1 190 ? -35.180 13.610 -50.509 1.00 14.27 216 ILE B C 1
ATOM 1279 O O . ILE A 1 190 ? -34.620 14.714 -50.535 1.00 15.03 216 ILE B O 1
ATOM 1284 N N . PHE A 1 191 ? -36.308 13.391 -49.837 1.00 12.87 217 PHE B N 1
ATOM 1285 C CA . PHE A 1 191 ? -36.894 14.445 -49.025 1.00 12.85 217 PHE B CA 1
ATOM 1286 C C . PHE A 1 191 ? -36.687 14.162 -47.544 1.00 12.95 217 PHE B C 1
ATOM 1287 O O . PHE A 1 191 ? -36.522 13.007 -47.127 1.00 13.44 217 PHE B O 1
ATOM 1295 N N . ASN A 1 192 ? -36.648 15.237 -46.753 1.00 13.61 218 ASN B N 1
ATOM 1296 C CA . ASN A 1 192 ? -36.352 15.077 -45.338 1.00 13.18 218 ASN B CA 1
ATOM 1297 C C . ASN A 1 192 ? -37.436 14.227 -44.678 1.00 13.71 218 ASN B C 1
ATOM 1298 O O . ASN A 1 192 ? -38.553 14.093 -45.189 1.00 13.97 218 ASN B O 1
ATOM 1303 N N . GLN A 1 193 ? -37.082 13.613 -43.547 1.00 13.39 219 GLN B N 1
ATOM 1304 C CA . GLN A 1 193 ? -37.875 12.498 -43.033 1.00 14.66 219 GLN B CA 1
ATOM 1305 C C . GLN A 1 193 ? -39.221 12.944 -42.470 1.00 14.56 219 GLN B C 1
ATOM 1306 O O . GLN A 1 193 ? -40.203 12.191 -42.552 1.00 14.05 219 GLN B O 1
ATOM 1312 N N . GLY A 1 194 ? -39.280 14.123 -41.850 1.00 14.70 220 GLY B N 1
ATOM 1313 C CA . GLY A 1 194 ? -40.535 14.617 -41.312 1.00 15.63 220 GLY B CA 1
ATOM 1314 C C . GLY A 1 194 ? -41.036 13.893 -40.084 1.00 15.29 220 GLY B C 1
ATOM 1315 O O . GLY A 1 194 ? -42.193 14.088 -39.695 1.00 17.92 220 GLY B O 1
ATOM 1316 N N . ASN A 1 195 ? -40.198 13.068 -39.447 1.00 16.58 221 ASN B N 1
ATOM 1317 C CA . ASN A 1 195 ? -40.637 12.389 -38.229 1.00 17.41 221 ASN B CA 1
ATOM 1318 C C . ASN A 1 195 ? -40.711 13.335 -37.036 1.00 17.07 221 ASN B C 1
ATOM 1319 O O . ASN A 1 195 ? -41.444 13.059 -36.079 1.00 20.27 221 ASN B O 1
ATOM 1324 N N . THR A 1 196 ? -39.960 14.436 -37.080 1.00 19.72 222 THR B N 1
ATOM 1325 C CA . THR A 1 196 ? -40.033 15.496 -36.087 1.00 19.76 222 THR B CA 1
ATOM 1326 C C . THR A 1 196 ? -40.043 16.838 -36.807 1.00 19.57 222 THR B C 1
ATOM 1327 O O . THR A 1 196 ? -39.700 16.938 -37.990 1.00 20.46 222 THR B O 1
ATOM 1331 N N . ASP A 1 197 ? -40.429 17.880 -36.068 1.00 21.31 223 ASP B N 1
ATOM 1332 C CA . ASP A 1 197 ? -40.558 19.205 -36.666 1.00 24.31 223 ASP B CA 1
ATOM 1333 C C . ASP A 1 197 ? -39.223 19.750 -37.161 1.00 22.82 223 ASP B C 1
ATOM 1334 O O . ASP A 1 197 ? -39.199 20.570 -38.085 1.00 24.91 223 ASP B O 1
ATOM 1339 N N . ASP A 1 198 ? -38.116 19.332 -36.554 1.00 23.11 224 ASP B N 1
ATOM 1340 C CA . ASP A 1 198 ? -36.799 19.811 -36.949 1.00 22.18 224 ASP B CA 1
ATOM 1341 C C . ASP A 1 198 ? -36.201 19.009 -38.097 1.00 21.35 224 ASP B C 1
ATOM 1342 O O . ASP A 1 198 ? -35.069 19.283 -38.508 1.00 21.39 224 ASP B O 1
ATOM 1347 N N . ARG A 1 199 ? -36.941 18.044 -38.641 1.00 18.00 225 ARG B N 1
ATOM 1348 C CA . ARG A 1 199 ? -36.441 17.255 -39.755 1.00 16.78 225 ARG B CA 1
ATOM 1349 C C . ARG A 1 199 ? -37.322 17.433 -40.985 1.00 14.92 225 ARG B C 1
ATOM 1350 O O . ARG A 1 199 ? -37.660 16.458 -41.667 1.00 14.86 225 ARG B O 1
ATOM 1358 N N . LYS A 1 200 ? -37.666 18.684 -41.292 1.00 17.65 226 LYS B N 1
ATOM 1359 C CA . LYS A 1 200 ? -38.507 18.980 -42.443 1.00 15.96 226 LYS B CA 1
ATOM 1360 C C . LYS A 1 200 ? -37.877 19.907 -43.468 1.00 18.75 226 LYS B C 1
ATOM 1361 O O . LYS A 1 200 ? -38.374 19.972 -44.597 1.00 19.06 226 LYS B O 1
ATOM 1367 N N . GLY A 1 201 ? -36.798 20.611 -43.132 1.00 18.59 227 GLY B N 1
ATOM 1368 C CA . GLY A 1 201 ? -36.168 21.530 -44.051 1.00 17.76 227 GLY B CA 1
ATOM 1369 C C . GLY A 1 201 ? -35.021 20.897 -44.817 1.00 17.33 227 GLY B C 1
ATOM 1370 O O . GLY A 1 201 ? -34.830 19.679 -44.830 1.00 19.65 227 GLY B O 1
ATOM 1371 N N . LEU A 1 202 ? -34.259 21.758 -45.481 1.00 17.60 228 LEU B N 1
ATOM 1372 C CA . LEU A 1 202 ? -33.039 21.330 -46.137 1.00 16.69 228 LEU B CA 1
ATOM 1373 C C . LEU A 1 202 ? -31.938 21.114 -45.103 1.00 17.44 228 LEU B C 1
ATOM 1374 O O . LEU A 1 202 ? -31.946 21.695 -44.013 1.00 21.51 228 LEU B O 1
ATOM 1379 N N . GLU A 1 203 ? -30.980 20.263 -45.460 1.00 16.10 229 GLU B N 1
ATOM 1380 C CA A GLU A 1 203 ? -29.841 20.021 -44.590 0.59 16.30 229 GLU B CA 1
ATOM 1381 C CA B GLU A 1 203 ? -29.856 19.949 -44.590 0.41 17.71 229 GLU B CA 1
ATOM 1382 C C . GLU A 1 203 ? -28.625 19.720 -45.454 1.00 17.12 229 GLU B C 1
ATOM 1383 O O . GLU A 1 203 ? -28.735 19.475 -46.658 1.00 17.16 229 GLU B O 1
ATOM 1394 N N . ASN A 1 204 ? -27.447 19.789 -44.826 1.00 18.49 230 ASN B N 1
ATOM 1395 C CA . ASN A 1 204 ? -26.189 19.496 -45.511 1.00 17.08 230 ASN B CA 1
ATOM 1396 C C . ASN A 1 204 ? -26.031 17.985 -45.538 1.00 15.56 230 ASN B C 1
ATOM 1397 O O . ASN A 1 204 ? -25.819 17.363 -44.493 1.00 17.34 230 ASN B O 1
ATOM 1402 N N . VAL A 1 205 ? -26.196 17.391 -46.719 1.00 15.88 231 VAL B N 1
ATOM 1403 C CA . VAL A 1 205 ? -26.315 15.946 -46.872 1.00 15.41 231 VAL B CA 1
ATOM 1404 C C . VAL A 1 205 ? -25.402 15.486 -47.999 1.00 16.05 231 VAL B C 1
ATOM 1405 O O . VAL A 1 205 ? -25.128 16.232 -48.943 1.00 15.81 231 VAL B O 1
ATOM 1409 N N . THR A 1 206 ? -24.938 14.243 -47.903 1.00 15.67 232 THR B N 1
ATOM 1410 C CA . THR A 1 206 ? -23.984 13.733 -48.875 1.00 14.47 232 THR B CA 1
ATOM 1411 C C . THR A 1 206 ? -24.322 12.297 -49.253 1.00 15.55 232 THR B C 1
ATOM 1412 O O . THR A 1 206 ? -24.839 11.528 -48.439 1.00 15.85 232 THR B O 1
ATOM 1416 N N . VAL A 1 207 ? -24.036 11.946 -50.514 1.00 17.16 233 VAL B N 1
ATOM 1417 C CA . VAL A 1 207 ? -24.033 10.547 -50.934 1.00 15.26 233 VAL B CA 1
ATOM 1418 C C . VAL A 1 207 ? -22.659 9.904 -50.776 1.00 15.91 233 VAL B C 1
ATOM 1419 O O . VAL A 1 207 ? -22.494 8.720 -51.110 1.00 18.97 233 VAL B O 1
ATOM 1423 N N . GLY A 1 208 ? -21.674 10.641 -50.280 1.00 17.13 234 GLY B N 1
ATOM 1424 C CA . GLY A 1 208 ? -20.355 10.084 -49.989 1.00 18.10 234 GLY B CA 1
ATOM 1425 C C . GLY A 1 208 ? -19.408 10.129 -51.174 1.00 17.80 234 GLY B C 1
ATOM 1426 O O . GLY A 1 208 ? -19.796 9.995 -52.340 1.00 17.83 234 GLY B O 1
ATOM 1427 N N . GLU A 1 209 ? -18.124 10.301 -50.861 1.00 18.75 235 GLU B N 1
ATOM 1428 C CA . GLU A 1 209 ? -17.098 10.295 -51.894 1.00 20.16 235 GLU B CA 1
ATOM 1429 C C . GLU A 1 209 ? -17.100 8.985 -52.680 1.00 18.42 235 GLU B C 1
ATOM 1430 O O . GLU A 1 209 ? -16.687 8.959 -53.844 1.00 21.06 235 GLU B O 1
ATOM 1436 N N . SER A 1 210 ? -17.570 7.897 -52.073 1.00 18.32 236 SER B N 1
ATOM 1437 C CA . SER A 1 210 ? -17.608 6.593 -52.726 1.00 18.51 236 SER B CA 1
ATOM 1438 C C . SER A 1 210 ? -18.851 6.372 -53.591 1.00 17.42 236 SER B C 1
ATOM 1439 O O . SER A 1 210 ? -18.963 5.307 -54.209 1.00 21.08 236 SER B O 1
ATOM 1442 N N . TYR A 1 211 ? -19.770 7.336 -53.661 1.00 17.90 237 TYR B N 1
ATOM 1443 C CA . TYR A 1 211 ? -20.991 7.161 -54.448 1.00 16.58 237 TYR B CA 1
ATOM 1444 C C . TYR A 1 211 ? -20.651 6.718 -55.862 1.00 16.82 237 TYR B C 1
ATOM 1445 O O . TYR A 1 211 ? -19.803 7.317 -56.526 1.00 18.60 237 TYR B O 1
ATOM 1454 N N . GLU A 1 212 ? -21.344 5.677 -56.333 1.00 18.03 238 GLU B N 1
ATOM 1455 C CA . GLU A 1 212 ? -21.098 5.135 -57.665 1.00 19.77 238 GLU B CA 1
ATOM 1456 C C . GLU A 1 212 ? -22.396 4.910 -58.428 1.00 20.47 238 GLU B C 1
ATOM 1457 O O . GLU A 1 212 ? -22.425 4.104 -59.364 1.00 19.49 238 GLU B O 1
ATOM 1463 N N . GLY A 1 213 ? -23.470 5.605 -58.045 1.00 17.21 239 GLY B N 1
ATOM 1464 C CA . GLY A 1 213 ? -24.770 5.375 -58.651 1.00 16.58 239 GLY B CA 1
ATOM 1465 C C . GLY A 1 213 ? -24.919 5.924 -60.056 1.00 20.87 239 GLY B C 1
ATOM 1466 O O . GLY A 1 213 ? -25.806 5.477 -60.790 1.00 21.03 239 GLY B O 1
ATOM 1467 N N . GLY A 1 214 ? -24.084 6.885 -60.446 1.00 17.60 240 GLY B N 1
ATOM 1468 C CA . GLY A 1 214 ? -24.080 7.383 -61.807 1.00 16.71 240 GLY B CA 1
ATOM 1469 C C . GLY A 1 214 ? -25.212 8.319 -62.167 1.00 20.44 240 GLY B C 1
ATOM 1470 O O . GLY A 1 214 ? -25.288 8.751 -63.325 1.00 22.22 240 GLY B O 1
ATOM 1471 N N . ILE A 1 215 ? -26.090 8.649 -61.224 1.00 16.20 241 ILE B N 1
ATOM 1472 C CA . ILE A 1 215 ? -27.258 9.482 -61.514 1.00 16.33 241 ILE B CA 1
ATOM 1473 C C . ILE A 1 215 ? -27.318 10.644 -60.527 1.00 15.01 241 ILE B C 1
ATOM 1474 O O . ILE A 1 215 ? -26.783 10.567 -59.406 1.00 15.07 241 ILE B O 1
ATOM 1479 N N . PRO A 1 216 ? -27.978 11.737 -60.919 1.00 14.50 242 PRO B N 1
ATOM 1480 C CA . PRO A 1 216 ? -28.070 12.906 -60.032 1.00 15.35 242 PRO B CA 1
ATOM 1481 C C . PRO A 1 216 ? -28.999 12.658 -58.853 1.00 15.42 242 PRO B C 1
ATOM 1482 O O . PRO A 1 216 ? -30.003 11.947 -58.961 1.00 14.25 242 PRO B O 1
ATOM 1486 N N . VAL A 1 217 ? -28.662 13.283 -57.722 1.00 13.92 243 VAL B N 1
ATOM 1487 C CA . VAL A 1 217 ? -29.383 13.108 -56.465 1.00 12.23 243 VAL B CA 1
ATOM 1488 C C . VAL A 1 217 ? -29.522 14.471 -55.800 1.00 12.83 243 VAL B C 1
ATOM 1489 O O . VAL A 1 217 ? -28.513 15.148 -55.555 1.00 13.62 243 VAL B O 1
ATOM 1493 N N . ILE A 1 218 ? -30.758 14.864 -55.486 1.00 13.30 244 ILE B N 1
ATOM 1494 C CA . ILE A 1 218 ? -31.037 16.110 -54.787 1.00 14.15 244 ILE B CA 1
ATOM 1495 C C . ILE A 1 218 ? -31.828 15.816 -53.518 1.00 14.04 244 ILE B C 1
ATOM 1496 O O . ILE A 1 218 ? -32.415 14.745 -53.356 1.00 14.35 244 ILE B O 1
ATOM 1501 N N . PHE A 1 219 ? -31.811 16.787 -52.603 1.00 13.01 245 PHE B N 1
ATOM 1502 C CA . PHE A 1 219 ? -32.521 16.725 -51.335 1.00 13.52 245 PHE B CA 1
ATOM 1503 C C . PHE A 1 219 ? -33.598 17.799 -51.343 1.00 16.08 245 PHE B C 1
ATOM 1504 O O . PHE A 1 219 ? -33.365 18.920 -51.805 1.00 15.27 245 PHE B O 1
ATOM 1512 N N . ALA A 1 220 ? -34.780 17.461 -50.834 1.00 13.20 246 ALA B N 1
ATOM 1513 C CA . ALA A 1 220 ? -35.895 18.394 -50.826 1.00 14.35 246 ALA B CA 1
ATOM 1514 C C . ALA A 1 220 ? -36.543 18.439 -49.449 1.00 14.60 246 ALA B C 1
ATOM 1515 O O . ALA A 1 220 ? -36.367 17.538 -48.622 1.00 13.96 246 ALA B O 1
ATOM 1517 N N . THR A 1 221 ? -37.303 19.509 -49.209 1.00 14.07 247 THR B N 1
ATOM 1518 C CA . THR A 1 221 ? -38.026 19.622 -47.953 1.00 14.55 247 THR B CA 1
ATOM 1519 C C . THR A 1 221 ? -39.087 18.527 -47.836 1.00 15.00 247 THR B C 1
ATOM 1520 O O . THR A 1 221 ? -39.594 17.995 -48.837 1.00 14.08 247 THR B O 1
ATOM 1524 N N . TYR A 1 222 ? -39.428 18.205 -46.585 1.00 14.51 248 TYR B N 1
ATOM 1525 C CA . TYR A 1 222 ? -40.431 17.176 -46.328 1.00 16.38 248 TYR B CA 1
ATOM 1526 C C . TYR A 1 222 ? -41.760 17.517 -46.999 1.00 17.64 248 TYR B C 1
ATOM 1527 O O . TYR A 1 222 ? -42.371 16.659 -47.650 1.00 16.59 248 TYR B O 1
ATOM 1536 N N . ASP A 1 223 ? -42.234 18.764 -46.844 1.00 15.52 249 ASP B N 1
ATOM 1537 C CA . ASP A 1 223 ? -43.551 19.118 -47.373 1.00 16.05 249 ASP B CA 1
ATOM 1538 C C . ASP A 1 223 ? -43.597 18.997 -48.889 1.00 18.35 249 ASP B C 1
ATOM 1539 O O . ASP A 1 223 ? -44.627 18.605 -49.453 1.00 18.55 249 ASP B O 1
ATOM 1544 N N . ASN A 1 224 ? -42.501 19.344 -49.563 1.00 16.31 250 ASN B N 1
ATOM 1545 C CA . ASN A 1 224 ? -42.444 19.138 -51.005 1.00 15.37 250 ASN B CA 1
ATOM 1546 C C . ASN A 1 224 ? -42.528 17.653 -51.355 1.00 14.96 250 ASN B C 1
ATOM 1547 O O . ASN A 1 224 ? -43.259 17.259 -52.274 1.00 16.55 250 ASN B O 1
ATOM 1552 N N . GLY A 1 225 ? -41.800 16.812 -50.626 1.00 14.92 251 GLY B N 1
ATOM 1553 C CA . GLY A 1 225 ? -41.890 15.381 -50.859 1.00 14.92 251 GLY B CA 1
ATOM 1554 C C . GLY A 1 225 ? -43.296 14.842 -50.672 1.00 15.84 251 GLY B C 1
ATOM 1555 O O . GLY A 1 225 ? -43.784 14.059 -51.493 1.00 15.99 251 GLY B O 1
ATOM 1556 N N . VAL A 1 226 ? -43.972 15.260 -49.598 1.00 15.59 252 VAL B N 1
ATOM 1557 C CA . VAL A 1 226 ? -45.349 14.826 -49.374 1.00 15.97 252 VAL B CA 1
ATOM 1558 C C . VAL A 1 226 ? -46.222 15.209 -50.558 1.00 17.33 252 VAL B C 1
ATOM 1559 O O . VAL A 1 226 ? -46.938 14.373 -51.125 1.00 17.38 252 VAL B O 1
ATOM 1563 N N . ALA A 1 227 ? -46.198 16.489 -50.934 1.00 16.65 253 ALA B N 1
ATOM 1564 C CA . ALA A 1 227 ? -47.062 16.944 -52.020 1.00 16.15 253 ALA B CA 1
ATOM 1565 C C . ALA A 1 227 ? -46.731 16.231 -53.331 1.00 17.76 253 ALA B C 1
ATOM 1566 O O . ALA A 1 227 ? -47.634 15.787 -54.049 1.00 18.58 253 ALA B O 1
ATOM 1568 N N . TRP A 1 228 ? -45.446 16.116 -53.670 1.00 17.38 254 TRP B N 1
ATOM 1569 C CA . TRP A 1 228 ? -45.090 15.450 -54.921 1.00 16.80 254 TRP B CA 1
ATOM 1570 C C . TRP A 1 228 ? -45.570 14.006 -54.928 1.00 17.97 254 TRP B C 1
ATOM 1571 O O . TRP A 1 228 ? -46.070 13.517 -55.951 1.00 18.77 254 TRP B O 1
ATOM 1582 N N . SER A 1 229 ? -45.437 13.311 -53.793 1.00 16.50 255 SER B N 1
ATOM 1583 C CA . SER A 1 229 ? -45.857 11.916 -53.705 1.00 17.78 255 SER B CA 1
ATOM 1584 C C . SER A 1 229 ? -47.345 11.741 -53.946 1.00 19.15 255 SER B C 1
ATOM 1585 O O . SER A 1 229 ? -47.782 10.620 -54.219 1.00 21.61 255 SER B O 1
ATOM 1588 N N . GLN A 1 230 ? -48.130 12.818 -53.855 1.00 16.45 256 GLN B N 1
ATOM 1589 C CA . GLN A 1 230 ? -49.580 12.759 -54.003 1.00 20.10 256 GLN B CA 1
ATOM 1590 C C . GLN A 1 230 ? -50.064 13.581 -55.192 1.00 19.32 256 GLN B C 1
ATOM 1591 O O . GLN A 1 230 ? -51.223 14.008 -55.227 1.00 24.05 256 GLN B O 1
ATOM 1597 N N . THR A 1 231 ? -49.193 13.814 -56.168 1.00 19.84 257 THR B N 1
ATOM 1598 C CA . THR A 1 231 ? -49.555 14.543 -57.378 1.00 21.61 257 THR B CA 1
ATOM 1599 C C . THR A 1 231 ? -49.626 13.554 -58.532 1.00 23.14 257 THR B C 1
ATOM 1600 O O . THR A 1 231 ? -48.581 13.142 -59.057 1.00 22.12 257 THR B O 1
ATOM 1604 N N . PRO A 1 232 ? -50.817 13.140 -58.965 1.00 25.87 258 PRO B N 1
ATOM 1605 C CA . PRO A 1 232 ? -50.897 12.199 -60.088 1.00 25.08 258 PRO B CA 1
ATOM 1606 C C . PRO A 1 232 ? -50.229 12.768 -61.332 1.00 23.95 258 PRO B C 1
ATOM 1607 O O . PRO A 1 232 ? -50.326 13.962 -61.625 1.00 24.10 258 PRO B O 1
ATOM 1611 N N . ASP A 1 233 ? -49.524 11.903 -62.055 1.00 21.20 259 ASP B N 1
ATOM 1612 C CA . ASP A 1 233 ? -48.923 12.236 -63.344 1.00 22.75 259 ASP B CA 1
ATOM 1613 C C . ASP A 1 233 ? -47.744 13.189 -63.226 1.00 21.39 259 ASP B C 1
ATOM 1614 O O . ASP A 1 233 ? -47.272 13.711 -64.242 1.00 24.69 259 ASP B O 1
ATOM 1619 N N . LEU A 1 234 ? -47.241 13.420 -62.017 1.00 20.46 260 LEU B N 1
ATOM 1620 C CA . LEU A 1 234 ? -46.159 14.374 -61.838 1.00 19.41 260 LEU B CA 1
ATOM 1621 C C . LEU A 1 234 ? -44.948 13.996 -62.683 1.00 20.76 260 LEU B C 1
ATOM 1622 O O . LEU A 1 234 ? -44.485 12.850 -62.660 1.00 20.00 260 LEU B O 1
ATOM 1627 N N . GLN A 1 235 ? -44.434 14.972 -63.427 1.00 19.24 261 GLN B N 1
ATOM 1628 C CA . GLN A 1 235 ? -43.122 14.888 -64.052 1.00 19.97 261 GLN B CA 1
ATOM 1629 C C . GLN A 1 235 ? -42.304 16.080 -63.587 1.00 20.10 261 GLN B C 1
ATOM 1630 O O . GLN A 1 235 ? -42.793 17.214 -63.593 1.00 20.11 261 GLN B O 1
ATOM 1636 N N . LEU A 1 236 ? -41.079 15.820 -63.150 1.00 16.52 262 LEU B N 1
ATOM 1637 C CA . LEU A 1 236 ? -40.168 16.869 -62.728 1.00 17.05 262 LEU B CA 1
ATOM 1638 C C . LEU A 1 236 ? -38.982 16.912 -63.678 1.00 20.28 262 LEU B C 1
ATOM 1639 O O . LEU A 1 236 ? -38.553 15.886 -64.211 1.00 19.73 262 LEU B O 1
ATOM 1644 N N . HIS A 1 237 ? -38.481 18.120 -63.898 1.00 18.57 263 HIS B N 1
ATOM 1645 C CA . HIS A 1 237 ? -37.309 18.374 -64.726 1.00 18.88 263 HIS B CA 1
ATOM 1646 C C . HIS A 1 237 ? -36.221 18.856 -63.777 1.00 19.62 263 HIS B C 1
ATOM 1647 O O . HIS A 1 237 ? -36.323 19.949 -63.209 1.00 21.02 263 HIS B O 1
ATOM 1654 N N . LEU A 1 238 ? -35.196 18.036 -63.575 1.00 18.18 264 LEU B N 1
ATOM 1655 C CA . LEU A 1 238 ? -34.154 18.359 -62.615 1.00 17.73 264 LEU B CA 1
ATOM 1656 C C . LEU A 1 238 ? -32.816 18.486 -63.324 1.00 21.56 264 LEU B C 1
ATOM 1657 O O . LEU A 1 238 ? -32.478 17.681 -64.197 1.00 20.31 264 LEU B O 1
ATOM 1662 N N . VAL A 1 239 ? -32.067 19.514 -62.957 1.00 17.73 265 VAL B N 1
ATOM 1663 C CA . VAL A 1 239 ? -30.762 19.773 -63.547 1.00 17.02 265 VAL B CA 1
ATOM 1664 C C . VAL A 1 239 ? -29.770 19.910 -62.405 1.00 21.08 265 VAL B C 1
ATOM 1665 O O . VAL A 1 239 ? -29.992 20.699 -61.480 1.00 21.86 265 VAL B O 1
ATOM 1669 N N . VAL A 1 240 ? -28.697 19.125 -62.453 1.00 19.06 266 VAL B N 1
ATOM 1670 C CA . VAL A 1 240 ? -27.634 19.171 -61.453 1.00 17.71 266 VAL B CA 1
ATOM 1671 C C . VAL A 1 240 ? -26.345 19.499 -62.186 1.00 19.60 266 VAL B C 1
ATOM 1672 O O . VAL A 1 240 ? -25.933 18.756 -63.085 1.00 23.07 266 VAL B O 1
ATOM 1676 N N . ASP A 1 241 ? -25.720 20.612 -61.813 1.00 19.89 267 ASP B N 1
ATOM 1677 C CA . ASP A 1 241 ? -24.582 21.180 -62.538 1.00 20.59 267 ASP B CA 1
ATOM 1678 C C . ASP A 1 241 ? -23.349 21.037 -61.647 1.00 22.37 267 ASP B C 1
ATOM 1679 O O . ASP A 1 241 ? -23.024 21.925 -60.854 1.00 23.69 267 ASP B O 1
ATOM 1684 N N . VAL A 1 242 ? -22.670 19.896 -61.768 1.00 21.88 268 VAL B N 1
ATOM 1685 C CA . VAL A 1 242 ? -21.501 19.576 -60.955 1.00 20.84 268 VAL B CA 1
ATOM 1686 C C . VAL A 1 242 ? -20.513 18.809 -61.822 1.00 20.71 268 VAL B C 1
ATOM 1687 O O . VAL A 1 242 ? -20.826 18.390 -62.937 1.00 22.29 268 VAL B O 1
ATOM 1691 N N . VAL A 1 243 ? -19.309 18.620 -61.286 1.00 21.93 269 VAL B N 1
ATOM 1692 C CA . VAL A 1 243 ? -18.300 17.772 -61.911 1.00 22.92 269 VAL B CA 1
ATOM 1693 C C . VAL A 1 243 ? -17.692 16.876 -60.842 1.00 24.70 269 VAL B C 1
ATOM 1694 O O . VAL A 1 243 ? -17.432 17.317 -59.718 1.00 22.58 269 VAL B O 1
ATOM 1698 N N . ARG A 1 244 ? -17.487 15.610 -61.190 1.00 19.65 270 ARG B N 1
ATOM 1699 C CA . ARG A 1 244 ? -16.717 14.672 -60.392 1.00 19.71 270 ARG B CA 1
ATOM 1700 C C . ARG A 1 244 ? -15.539 14.176 -61.217 1.00 19.28 270 ARG B C 1
ATOM 1701 O O . ARG A 1 244 ? -15.637 14.032 -62.435 1.00 22.97 270 ARG B O 1
ATOM 1709 N N . LYS A 1 245 ? -14.414 13.920 -60.551 1.00 19.01 271 LYS B N 1
ATOM 1710 C CA . LYS A 1 245 ? -13.218 13.484 -61.261 1.00 23.41 271 LYS B CA 1
ATOM 1711 C C . LYS A 1 245 ? -12.443 12.520 -60.384 1.00 17.58 271 LYS B C 1
ATOM 1712 O O . LYS A 1 245 ? -12.090 12.862 -59.253 1.00 18.05 271 LYS B O 1
ATOM 1718 N N . LYS A 1 246 ? -12.147 11.338 -60.911 1.00 21.32 272 LYS B N 1
ATOM 1719 C CA . LYS A 1 246 ? -11.356 10.364 -60.173 1.00 19.79 272 LYS B CA 1
ATOM 1720 C C . LYS A 1 246 ? -9.885 10.763 -60.222 1.00 21.52 272 LYS B C 1
ATOM 1721 O O . LYS A 1 246 ? -9.303 10.911 -61.302 1.00 25.05 272 LYS B O 1
ATOM 1727 N N . THR A 1 247 ? -9.287 10.939 -59.048 1.00 21.19 273 THR B N 1
ATOM 1728 C CA . THR A 1 247 ? -7.903 11.376 -58.958 1.00 21.40 273 THR B CA 1
ATOM 1729 C C . THR A 1 247 ? -7.294 10.797 -57.683 1.00 21.60 273 THR B C 1
ATOM 1730 O O . THR A 1 247 ? -7.630 9.673 -57.296 1.00 20.85 273 THR B O 1
ATOM 1734 N N . GLU A 1 248 ? -6.379 11.521 -57.039 1.00 20.21 274 GLU B N 1
ATOM 1735 C CA . GLU A 1 248 ? -5.777 11.045 -55.800 1.00 20.17 274 GLU B CA 1
ATOM 1736 C C . GLU A 1 248 ? -5.439 12.244 -54.932 1.00 16.93 274 GLU B C 1
ATOM 1737 O O . GLU A 1 248 ? -5.318 13.374 -55.414 1.00 21.93 274 GLU B O 1
ATOM 1743 N N . THR A 1 249 ? -5.269 11.983 -53.640 1.00 17.44 275 THR B N 1
ATOM 1744 C CA . THR A 1 249 ? -4.729 12.988 -52.739 1.00 19.31 275 THR B CA 1
ATOM 1745 C C . THR A 1 249 ? -3.887 12.272 -51.686 1.00 16.41 275 THR B C 1
ATOM 1746 O O . THR A 1 249 ? -3.618 11.072 -51.807 1.00 17.14 275 THR B O 1
ATOM 1750 N N . TYR A 1 250 ? -3.440 13.010 -50.667 1.00 16.71 276 TYR B N 1
ATOM 1751 C CA . TYR A 1 250 ? -2.338 12.538 -49.838 1.00 15.31 276 TYR B CA 1
ATOM 1752 C C . TYR A 1 250 ? -2.566 12.848 -48.369 1.00 16.88 276 TYR B C 1
ATOM 1753 O O . TYR A 1 250 ? -3.112 13.898 -48.019 1.00 15.81 276 TYR B O 1
ATOM 1762 N N . ASN A 1 251 ? -2.120 11.928 -47.519 1.00 14.11 277 ASN B N 1
ATOM 1763 C CA . ASN A 1 251 ? -1.858 12.204 -46.112 1.00 13.35 277 ASN B CA 1
ATOM 1764 C C . ASN A 1 251 ? -0.353 12.382 -45.937 1.00 13.68 277 ASN B C 1
ATOM 1765 O O . ASN A 1 251 ? 0.438 11.831 -46.704 1.00 16.86 277 ASN B O 1
ATOM 1770 N N . VAL A 1 252 ? 0.045 13.146 -44.922 1.00 12.88 278 VAL B N 1
ATOM 1771 C CA . VAL A 1 252 ? 1.461 13.301 -44.583 1.00 13.19 278 VAL B CA 1
ATOM 1772 C C . VAL A 1 252 ? 1.646 12.758 -43.173 1.00 13.91 278 VAL B C 1
ATOM 1773 O O . VAL A 1 252 ? 0.984 13.224 -42.239 1.00 14.21 278 VAL B O 1
ATOM 1777 N N . VAL A 1 253 ? 2.525 11.767 -43.020 1.00 14.23 279 VAL B N 1
ATOM 1778 C CA . VAL A 1 253 ? 2.715 11.100 -41.732 1.00 13.74 279 VAL B CA 1
ATOM 1779 C C . VAL A 1 253 ? 4.193 11.073 -41.364 1.00 13.24 279 VAL B C 1
ATOM 1780 O O . VAL A 1 253 ? 5.046 10.776 -42.204 1.00 15.01 279 VAL B O 1
ATOM 1784 N N . ALA A 1 254 ? 4.492 11.353 -40.095 1.00 13.78 280 ALA B N 1
ATOM 1785 C CA . ALA A 1 254 ? 5.854 11.248 -39.583 1.00 13.51 280 ALA B CA 1
ATOM 1786 C C . ALA A 1 254 ? 5.776 10.835 -38.121 1.00 13.78 280 ALA B C 1
ATOM 1787 O O . ALA A 1 254 ? 4.732 10.959 -37.482 1.00 14.92 280 ALA B O 1
ATOM 1789 N N . GLU A 1 255 ? 6.889 10.339 -37.583 1.00 14.47 281 GLU B N 1
ATOM 1790 C CA . GLU A 1 255 ? 6.893 9.956 -36.178 1.00 17.23 281 GLU B CA 1
ATOM 1791 C C . GLU A 1 255 ? 8.291 10.137 -35.604 1.00 16.19 281 GLU B C 1
ATOM 1792 O O . GLU A 1 255 ? 9.289 10.106 -36.330 1.00 16.38 281 GLU B O 1
ATOM 1798 N N . THR A 1 256 ? 8.350 10.351 -34.293 1.00 13.97 282 THR B N 1
ATOM 1799 C CA . THR A 1 256 ? 9.646 10.446 -33.636 1.00 13.44 282 THR B CA 1
ATOM 1800 C C . THR A 1 256 ? 10.399 9.132 -33.788 1.00 14.94 282 THR B C 1
ATOM 1801 O O . THR A 1 256 ? 9.814 8.047 -33.723 1.00 15.13 282 THR B O 1
ATOM 1805 N N . ARG A 1 257 ? 11.720 9.233 -33.983 1.00 16.00 283 ARG B N 1
ATOM 1806 C CA . ARG A 1 257 ? 12.561 8.040 -33.962 1.00 15.64 283 ARG B CA 1
ATOM 1807 C C . ARG A 1 257 ? 12.548 7.397 -32.581 1.00 15.73 283 ARG B C 1
ATOM 1808 O O . ARG A 1 257 ? 12.555 6.166 -32.453 1.00 17.11 283 ARG B O 1
ATOM 1816 N N . ARG A 1 258 ? 12.510 8.216 -31.538 1.00 16.34 284 ARG B N 1
ATOM 1817 C CA . ARG A 1 258 ? 12.521 7.721 -30.173 1.00 15.76 284 ARG B CA 1
ATOM 1818 C C . ARG A 1 258 ? 11.122 7.297 -29.737 1.00 14.76 284 ARG B C 1
ATOM 1819 O O . ARG A 1 258 ? 10.118 7.636 -30.360 1.00 16.19 284 ARG B O 1
ATOM 1827 N N . GLY A 1 259 ? 11.067 6.549 -28.650 1.00 15.59 285 GLY B N 1
ATOM 1828 C CA . GLY A 1 259 ? 9.802 6.194 -28.039 1.00 16.75 285 GLY B CA 1
ATOM 1829 C C . GLY A 1 259 ? 9.352 4.787 -28.384 1.00 15.97 285 GLY B C 1
ATOM 1830 O O . GLY A 1 259 ? 9.672 4.242 -29.447 1.00 18.74 285 GLY B O 1
ATOM 1831 N N . ASN A 1 260 ? 8.576 4.196 -27.475 1.00 15.00 286 ASN B N 1
ATOM 1832 C CA . ASN A 1 260 ? 8.071 2.833 -27.639 1.00 16.94 286 ASN B CA 1
ATOM 1833 C C . ASN A 1 260 ? 7.200 2.724 -28.895 1.00 17.32 286 ASN B C 1
ATOM 1834 O O . ASN A 1 260 ? 6.136 3.365 -28.962 1.00 17.33 286 ASN B O 1
ATOM 1839 N N . PRO A 1 261 ? 7.599 1.935 -29.902 1.00 18.88 287 PRO B N 1
ATOM 1840 C CA . PRO A 1 261 ? 6.768 1.806 -31.109 1.00 18.44 287 PRO B CA 1
ATOM 1841 C C . PRO A 1 261 ? 5.475 1.047 -30.875 1.00 18.29 287 PRO B C 1
ATOM 1842 O O . PRO A 1 261 ? 4.579 1.102 -31.728 1.00 18.95 287 PRO B O 1
ATOM 1846 N N . ASN A 1 262 ? 5.339 0.355 -29.749 1.00 18.29 288 ASN B N 1
ATOM 1847 C CA . ASN A 1 262 ? 4.132 -0.401 -29.451 1.00 19.12 288 ASN B CA 1
ATOM 1848 C C . ASN A 1 262 ? 3.125 0.385 -28.626 1.00 19.05 288 ASN B C 1
ATOM 1849 O O . ASN A 1 262 ? 2.074 -0.160 -28.272 1.00 20.78 288 ASN B O 1
ATOM 1854 N N . ASN A 1 263 ? 3.417 1.654 -28.304 1.00 15.90 289 ASN B N 1
ATOM 1855 C CA . ASN A 1 263 ? 2.542 2.487 -27.496 1.00 13.79 289 ASN B CA 1
ATOM 1856 C C . ASN A 1 263 ? 2.585 3.895 -28.084 1.00 17.79 289 ASN B C 1
ATOM 1857 O O . ASN A 1 263 ? 3.198 4.807 -27.544 1.00 20.35 289 ASN B O 1
ATOM 1862 N N . VAL A 1 264 ? 1.923 4.071 -29.219 1.00 14.89 290 VAL B N 1
ATOM 1863 C CA . VAL A 1 264 ? 2.022 5.296 -30.001 1.00 14.53 290 VAL B CA 1
ATOM 1864 C C . VAL A 1 264 ? 0.964 6.289 -29.538 1.00 15.08 290 VAL B C 1
ATOM 1865 O O . VAL A 1 264 ? -0.218 5.942 -29.404 1.00 15.04 290 VAL B O 1
ATOM 1869 N N . VAL A 1 265 ? 1.394 7.522 -29.292 1.00 13.66 291 VAL B N 1
ATOM 1870 C CA . VAL A 1 265 ? 0.508 8.662 -29.089 1.00 13.12 291 VAL B CA 1
ATOM 1871 C C . VAL A 1 265 ? 0.446 9.394 -30.420 1.00 13.37 291 VAL B C 1
ATOM 1872 O O . VAL A 1 265 ? 1.467 9.893 -30.909 1.00 12.83 291 VAL B O 1
ATOM 1876 N N . MET A 1 266 ? -0.734 9.429 -31.035 1.00 11.95 292 MET B N 1
ATOM 1877 C CA . MET A 1 266 ? -0.885 9.967 -32.376 1.00 12.37 292 MET B CA 1
ATOM 1878 C C . MET A 1 266 ? -1.668 11.266 -32.321 1.00 13.35 292 MET B C 1
ATOM 1879 O O . MET A 1 266 ? -2.704 11.342 -31.649 1.00 13.51 292 MET B O 1
ATOM 1884 N N . VAL A 1 267 ? -1.190 12.270 -33.052 1.00 12.42 293 VAL B N 1
ATOM 1885 C CA . VAL A 1 267 ? -1.870 13.554 -33.174 1.00 11.39 293 VAL B CA 1
ATOM 1886 C C . VAL A 1 267 ? -2.158 13.821 -34.644 1.00 11.82 293 VAL B C 1
ATOM 1887 O O . VAL A 1 267 ? -1.352 13.479 -35.516 1.00 12.74 293 VAL B O 1
ATOM 1891 N N . GLY A 1 268 ? -3.318 14.417 -34.925 1.00 11.18 294 GLY B N 1
ATOM 1892 C CA . GLY A 1 268 ? -3.692 14.674 -36.299 1.00 12.44 294 GLY B CA 1
ATOM 1893 C C . GLY A 1 268 ? -4.416 15.993 -36.464 1.00 11.45 294 GLY B C 1
ATOM 1894 O O . GLY A 1 268 ? -5.081 16.492 -35.548 1.00 11.27 294 GLY B O 1
ATOM 1895 N N . ALA A 1 269 ? -4.322 16.517 -37.691 1.00 11.31 295 ALA B N 1
ATOM 1896 C CA . ALA A 1 269 ? -4.935 17.788 -38.058 1.00 11.94 295 ALA B CA 1
ATOM 1897 C C . ALA A 1 269 ? -5.070 17.788 -39.572 1.00 11.70 295 ALA B C 1
ATOM 1898 O O . ALA A 1 269 ? -4.087 17.562 -40.277 1.00 12.93 295 ALA B O 1
ATOM 1900 N N . HIS A 1 270 ? -6.277 18.019 -40.085 1.00 11.83 296 HIS B N 1
ATOM 1901 C CA . HIS A 1 270 ? -6.416 17.968 -41.536 1.00 14.17 296 HIS B CA 1
ATOM 1902 C C . HIS A 1 270 ? -5.787 19.192 -42.194 1.00 11.26 296 HIS B C 1
ATOM 1903 O O . HIS A 1 270 ? -5.856 20.309 -41.674 1.00 12.48 296 HIS B O 1
ATOM 1910 N N . LEU A 1 271 ? -5.152 18.957 -43.340 1.00 12.05 297 LEU B N 1
ATOM 1911 C CA . LEU A 1 271 ? -4.372 19.954 -44.053 1.00 12.71 297 LEU B CA 1
ATOM 1912 C C . LEU A 1 271 ? -5.109 20.552 -45.249 1.00 13.62 297 LEU B C 1
ATOM 1913 O O . LEU A 1 271 ? -4.664 21.570 -45.784 1.00 14.44 297 LEU B O 1
ATOM 1918 N N . ASP A 1 272 ? -6.223 19.964 -45.677 1.00 13.01 298 ASP B N 1
ATOM 1919 C CA . ASP A 1 272 ? -6.990 20.531 -46.772 1.00 13.92 298 ASP B CA 1
ATOM 1920 C C . ASP A 1 272 ? -7.949 21.607 -46.276 1.00 12.40 298 ASP B C 1
ATOM 1921 O O . ASP A 1 272 ? -8.412 21.584 -45.133 1.00 13.97 298 ASP B O 1
ATOM 1926 N N . SER A 1 273 ? -8.225 22.562 -47.158 1.00 14.20 299 SER B N 1
ATOM 1927 C CA . SER A 1 273 ? -9.297 23.534 -46.996 1.00 13.48 299 SER B CA 1
ATOM 1928 C C . SER A 1 273 ? -10.470 23.151 -47.885 1.00 14.99 299 SER B C 1
ATOM 1929 O O . SER A 1 273 ? -10.354 22.304 -48.776 1.00 15.93 299 SER B O 1
ATOM 1932 N N . VAL A 1 274 ? -11.616 23.806 -47.648 1.00 16.00 300 VAL B N 1
ATOM 1933 C CA . VAL A 1 274 ? -12.673 23.779 -48.659 1.00 16.38 300 VAL B CA 1
ATOM 1934 C C . VAL A 1 274 ? -12.213 24.528 -49.908 1.00 17.06 300 VAL B C 1
ATOM 1935 O O . VAL A 1 274 ? -11.240 25.289 -49.901 1.00 17.78 300 VAL B O 1
ATOM 1939 N N . PHE A 1 275 ? -12.940 24.323 -51.009 1.00 18.55 301 PHE B N 1
ATOM 1940 C CA . PHE A 1 275 ? -12.585 25.045 -52.226 1.00 20.35 301 PHE B CA 1
ATOM 1941 C C . PHE A 1 275 ? -12.850 26.545 -52.119 1.00 18.30 301 PHE B C 1
ATOM 1942 O O . PHE A 1 275 ? -12.227 27.324 -52.847 1.00 22.71 301 PHE B O 1
ATOM 1950 N N . GLU A 1 276 ? -13.725 26.966 -51.200 1.00 20.31 302 GLU B N 1
ATOM 1951 C CA . GLU A 1 276 ? -14.162 28.358 -51.150 1.00 22.12 302 GLU B CA 1
ATOM 1952 C C . GLU A 1 276 ? -13.091 29.327 -50.655 1.00 21.26 302 GLU B C 1
ATOM 1953 O O . GLU A 1 276 ? -13.230 30.535 -50.868 1.00 23.87 302 GLU B O 1
ATOM 1959 N N . GLY A 1 277 ? -12.041 28.855 -49.985 1.00 19.26 303 GLY B N 1
ATOM 1960 C CA . GLY A 1 277 ? -11.089 29.781 -49.417 1.00 19.43 303 GLY B CA 1
ATOM 1961 C C . GLY A 1 277 ? -9.808 29.148 -48.925 1.00 18.65 303 GLY B C 1
ATOM 1962 O O . GLY A 1 277 ? -9.551 27.960 -49.131 1.00 17.62 303 GLY B O 1
ATOM 1963 N N . PRO A 1 278 ? -8.974 29.952 -48.255 1.00 17.42 304 PRO B N 1
ATOM 1964 C CA . PRO A 1 278 ? -7.638 29.475 -47.855 1.00 17.64 304 PRO B CA 1
ATOM 1965 C C . PRO A 1 278 ? -7.642 28.482 -46.701 1.00 15.30 304 PRO B C 1
ATOM 1966 O O . PRO A 1 278 ? -6.626 27.807 -46.483 1.00 17.33 304 PRO B O 1
ATOM 1970 N N . GLY A 1 279 ? -8.729 28.379 -45.941 1.00 15.29 305 GLY B N 1
ATOM 1971 C CA . GLY A 1 279 ? -8.763 27.464 -44.815 1.00 13.19 305 GLY B CA 1
ATOM 1972 C C . GLY A 1 279 ? -7.680 27.720 -43.782 1.00 14.77 305 GLY B C 1
ATOM 1973 O O . GLY A 1 279 ? -7.008 26.781 -43.338 1.00 14.09 305 GLY B O 1
ATOM 1974 N N . ILE A 1 280 ? -7.506 28.979 -43.372 1.00 14.21 306 ILE B N 1
ATOM 1975 C CA . ILE A 1 280 ? -6.449 29.289 -42.404 1.00 12.87 306 ILE B CA 1
ATOM 1976 C C . ILE A 1 280 ? -6.846 28.873 -40.988 1.00 15.01 306 ILE B C 1
ATOM 1977 O O . ILE A 1 280 ? -6.089 28.177 -40.301 1.00 13.84 306 ILE B O 1
ATOM 1982 N N . ASN A 1 281 ? -8.038 29.261 -40.521 1.00 12.97 307 ASN B N 1
ATOM 1983 C CA . ASN A 1 281 ? -8.505 28.695 -39.259 1.00 13.11 307 ASN B CA 1
ATOM 1984 C C . ASN A 1 281 ? -8.925 27.242 -39.432 1.00 12.88 307 ASN B C 1
ATOM 1985 O O . ASN A 1 281 ? -8.641 26.400 -38.577 1.00 13.36 307 ASN B O 1
ATOM 1990 N N . ASP A 1 282 ? -9.612 26.925 -40.523 1.00 14.02 308 ASP B N 1
ATOM 1991 C CA . ASP A 1 282 ? -10.089 25.564 -40.756 1.00 11.85 308 ASP B CA 1
ATOM 1992 C C . ASP A 1 282 ? -9.371 25.013 -41.984 1.00 13.14 308 ASP B C 1
ATOM 1993 O O . ASP A 1 282 ? -9.845 25.186 -43.105 1.00 14.10 308 ASP B O 1
ATOM 1998 N N . ASN A 1 283 ? -8.227 24.341 -41.787 1.00 13.49 309 ASN B N 1
ATOM 1999 C CA . ASN A 1 283 ? -7.638 23.990 -40.491 1.00 12.31 309 ASN B CA 1
ATOM 2000 C C . ASN A 1 283 ? -6.126 24.234 -40.558 1.00 13.15 309 ASN B C 1
ATOM 2001 O O . ASN A 1 283 ? -5.301 23.417 -40.102 1.00 12.12 309 ASN B O 1
ATOM 2006 N N . GLY A 1 284 ? -5.751 25.364 -41.144 1.00 12.28 310 GLY B N 1
ATOM 2007 C CA . GLY A 1 284 ? -4.389 25.835 -40.970 1.00 13.34 310 GLY B CA 1
ATOM 2008 C C . GLY A 1 284 ? -3.993 25.882 -39.504 1.00 13.33 310 GLY B C 1
ATOM 2009 O O . GLY A 1 284 ? -2.877 25.513 -39.141 1.00 12.72 310 GLY B O 1
ATOM 2010 N N . SER A 1 285 ? -4.914 26.309 -38.637 1.00 12.01 311 SER B N 1
ATOM 2011 C CA . SER A 1 285 ? -4.579 26.511 -37.226 1.00 12.86 311 SER B CA 1
ATOM 2012 C C . SER A 1 285 ? -4.096 25.222 -36.574 1.00 12.68 311 SER B C 1
ATOM 2013 O O . SER A 1 285 ? -3.029 25.197 -35.952 1.00 13.05 311 SER B O 1
ATOM 2016 N N . GLY A 1 286 ? -4.858 24.137 -36.713 1.00 11.84 312 GLY B N 1
ATOM 2017 C CA . GLY A 1 286 ? -4.411 22.862 -36.170 1.00 11.47 312 GLY B CA 1
ATOM 2018 C C . GLY A 1 286 ? -3.193 22.320 -36.893 1.00 12.28 312 GLY B C 1
ATOM 2019 O O . GLY A 1 286 ? -2.250 21.820 -36.265 1.00 12.18 312 GLY B O 1
ATOM 2020 N N . SER A 1 287 ? -3.182 22.427 -38.222 1.00 12.67 313 SER B N 1
ATOM 2021 C CA . SER A 1 287 ? -2.052 21.925 -39.003 1.00 12.74 313 SER B CA 1
ATOM 2022 C C . SER A 1 287 ? -0.759 22.608 -38.590 1.00 12.78 313 SER B C 1
ATOM 2023 O O . SER A 1 287 ? 0.275 21.951 -38.425 1.00 13.12 313 SER B O 1
ATOM 2026 N N . ALA A 1 288 ? -0.800 23.937 -38.447 1.00 11.60 314 ALA B N 1
ATOM 2027 C CA . ALA A 1 288 ? 0.403 24.712 -38.171 1.00 11.92 314 ALA B CA 1
ATOM 2028 C C . ALA A 1 288 ? 0.847 24.559 -36.727 1.00 13.33 314 ALA B C 1
ATOM 2029 O O . ALA A 1 288 ? 2.052 24.514 -36.447 1.00 12.96 314 ALA B O 1
ATOM 2031 N N . ALA A 1 289 ? -0.099 24.513 -35.790 1.00 11.77 315 ALA B N 1
ATOM 2032 C CA . ALA A 1 289 ? 0.279 24.293 -34.398 1.00 12.12 315 ALA B CA 1
ATOM 2033 C C . ALA A 1 289 ? 0.910 22.921 -34.233 1.00 12.54 315 ALA B C 1
ATOM 2034 O O . ALA A 1 289 ? 1.937 22.776 -33.559 1.00 12.29 315 ALA B O 1
ATOM 2036 N N . GLN A 1 290 ? 0.326 21.908 -34.862 1.00 11.46 316 GLN B N 1
ATOM 2037 C CA . GLN A 1 290 ? 0.879 20.564 -34.765 1.00 11.89 316 GLN B CA 1
ATOM 2038 C C . GLN A 1 290 ? 2.261 20.501 -35.405 1.00 11.93 316 GLN B C 1
ATOM 2039 O O . GLN A 1 290 ? 3.154 19.797 -34.911 1.00 11.45 316 GLN B O 1
ATOM 2045 N N . LEU A 1 291 ? 2.456 21.223 -36.510 1.00 11.26 317 LEU B N 1
ATOM 2046 C CA . LEU A 1 291 ? 3.766 21.261 -37.153 1.00 10.53 317 LEU B CA 1
ATOM 2047 C C . LEU A 1 291 ? 4.803 21.930 -36.253 1.00 12.63 317 LEU B C 1
ATOM 2048 O O . LEU A 1 291 ? 5.930 21.442 -36.127 1.00 12.28 317 LEU B O 1
ATOM 2053 N N . GLU A 1 292 ? 4.446 23.048 -35.613 1.00 11.75 318 GLU B N 1
ATOM 2054 C CA . GLU A 1 292 ? 5.381 23.666 -34.675 1.00 12.53 318 GLU B CA 1
ATOM 2055 C C . GLU A 1 292 ? 5.722 22.699 -33.551 1.00 12.85 318 GLU B C 1
ATOM 2056 O O . GLU A 1 292 ? 6.892 22.572 -33.163 1.00 12.74 318 GLU B O 1
ATOM 2062 N N . MET A 1 293 ? 4.719 21.988 -33.031 1.00 12.21 319 MET B N 1
ATOM 2063 C CA . MET A 1 293 ? 4.973 21.004 -31.984 1.00 11.27 319 MET B CA 1
ATOM 2064 C C . MET A 1 293 ? 5.904 19.892 -32.470 1.00 11.12 319 MET B C 1
ATOM 2065 O O . MET A 1 293 ? 6.846 19.511 -31.761 1.00 12.91 319 MET B O 1
ATOM 2070 N N . ALA A 1 294 ? 5.664 19.359 -33.675 1.00 12.96 320 ALA B N 1
ATOM 2071 C CA . ALA A 1 294 ? 6.535 18.309 -34.205 1.00 12.12 320 ALA B CA 1
ATOM 2072 C C . ALA A 1 294 ? 7.977 18.790 -34.328 1.00 12.92 320 ALA B C 1
ATOM 2073 O O . ALA A 1 294 ? 8.923 18.054 -33.992 1.00 13.13 320 ALA B O 1
ATOM 2075 N N . VAL A 1 295 ? 8.176 20.017 -34.815 1.00 12.80 321 VAL B N 1
ATOM 2076 C CA . VAL A 1 295 ? 9.530 20.546 -34.931 1.00 13.92 321 VAL B CA 1
ATOM 2077 C C . VAL A 1 295 ? 10.197 20.581 -33.563 1.00 13.41 321 VAL B C 1
ATOM 2078 O O . VAL A 1 295 ? 11.358 20.183 -33.408 1.00 14.57 321 VAL B O 1
ATOM 2082 N N . LEU A 1 296 ? 9.469 21.044 -32.550 1.00 13.25 322 LEU B N 1
ATOM 2083 C CA . LEU A 1 296 ? 10.032 21.102 -31.206 1.00 12.72 322 LEU B CA 1
ATOM 2084 C C . LEU A 1 296 ? 10.323 19.708 -30.667 1.00 12.42 322 LEU B C 1
ATOM 2085 O O . LEU A 1 296 ? 11.355 19.495 -30.012 1.00 13.91 322 LEU B O 1
ATOM 2090 N N . LEU A 1 297 ? 9.423 18.751 -30.926 1.00 14.70 323 LEU B N 1
ATOM 2091 C CA . LEU A 1 297 ? 9.568 17.398 -30.398 1.00 13.16 323 LEU B CA 1
ATOM 2092 C C . LEU A 1 297 ? 10.705 16.621 -31.045 1.00 14.29 323 LEU B C 1
ATOM 2093 O O . LEU A 1 297 ? 11.053 15.546 -30.552 1.00 13.63 323 LEU B O 1
ATOM 2098 N N . ALA A 1 298 ? 11.303 17.132 -32.124 1.00 13.53 324 ALA B N 1
ATOM 2099 C CA . ALA A 1 298 ? 12.467 16.454 -32.686 1.00 15.37 324 ALA B CA 1
ATOM 2100 C C . ALA A 1 298 ? 13.579 16.290 -31.653 1.00 15.06 324 ALA B C 1
ATOM 2101 O O . ALA A 1 298 ? 14.369 15.344 -31.740 1.00 18.32 324 ALA B O 1
ATOM 2103 N N . LYS A 1 299 ? 13.656 17.186 -30.665 1.00 14.39 325 LYS B N 1
ATOM 2104 C CA . LYS A 1 299 ? 14.701 17.131 -29.649 1.00 15.65 325 LYS B CA 1
ATOM 2105 C C . LYS A 1 299 ? 14.239 16.489 -28.349 1.00 14.41 325 LYS B C 1
ATOM 2106 O O . LYS A 1 299 ? 15.014 16.450 -27.389 1.00 16.89 325 LYS B O 1
ATOM 2112 N N . ALA A 1 300 ? 13.011 15.991 -28.288 1.00 15.77 326 ALA B N 1
ATOM 2113 C CA . ALA A 1 300 ? 12.496 15.430 -27.049 1.00 14.58 326 ALA B CA 1
ATOM 2114 C C . ALA A 1 300 ? 12.952 13.986 -26.862 1.00 14.63 326 ALA B C 1
ATOM 2115 O O . ALA A 1 300 ? 13.374 13.303 -27.804 1.00 15.60 326 ALA B O 1
ATOM 2117 N N . LEU A 1 301 ? 12.849 13.522 -25.609 1.00 13.91 327 LEU B N 1
ATOM 2118 C CA . LEU A 1 301 ? 13.168 12.150 -25.218 1.00 15.40 327 LEU B CA 1
ATOM 2119 C C . LEU A 1 301 ? 11.902 11.466 -24.703 1.00 15.12 327 LEU B C 1
ATOM 2120 O O . LEU A 1 301 ? 11.783 11.186 -23.504 1.00 16.32 327 LEU B O 1
ATOM 2125 N N . PRO A 1 302 ? 10.940 11.181 -25.586 1.00 14.58 328 PRO B N 1
ATOM 2126 C CA . PRO A 1 302 ? 9.666 10.604 -25.131 1.00 15.20 328 PRO B CA 1
ATOM 2127 C C . PRO A 1 302 ? 9.813 9.144 -24.726 1.00 17.31 328 PRO B C 1
ATOM 2128 O O . PRO A 1 302 ? 10.682 8.418 -25.220 1.00 19.83 328 PRO B O 1
ATOM 2132 N N . VAL A 1 303 ? 8.946 8.717 -23.802 1.00 14.78 329 VAL B N 1
ATOM 2133 C CA . VAL A 1 303 ? 8.846 7.294 -23.476 1.00 14.87 329 VAL B CA 1
ATOM 2134 C C . VAL A 1 303 ? 8.068 6.554 -24.555 1.00 13.87 329 VAL B C 1
ATOM 2135 O O . VAL A 1 303 ? 8.418 5.434 -24.947 1.00 16.24 329 VAL B O 1
ATOM 2139 N N . ASN A 1 304 ? 6.996 7.167 -25.035 1.00 12.31 330 ASN B N 1
ATOM 2140 C CA . ASN A 1 304 ? 6.108 6.601 -26.037 1.00 13.62 330 ASN B CA 1
ATOM 2141 C C . ASN A 1 304 ? 6.297 7.348 -27.346 1.00 13.93 330 ASN B C 1
ATOM 2142 O O . ASN A 1 304 ? 6.464 8.572 -27.352 1.00 15.80 330 ASN B O 1
ATOM 2147 N N . LYS A 1 305 ? 6.323 6.601 -28.448 1.00 13.73 331 LYS B N 1
ATOM 2148 C CA . LYS A 1 305 ? 6.532 7.224 -29.745 1.00 13.80 331 LYS B CA 1
ATOM 2149 C C . LYS A 1 305 ? 5.374 8.165 -30.056 1.00 13.64 331 LYS B C 1
ATOM 2150 O O . LYS A 1 305 ? 4.207 7.858 -29.779 1.00 14.32 331 LYS B O 1
ATOM 2156 N N . VAL A 1 306 ? 5.696 9.341 -30.592 1.00 12.72 332 VAL B N 1
ATOM 2157 C CA . VAL A 1 306 ? 4.685 10.306 -31.019 1.00 13.04 332 VAL B CA 1
ATOM 2158 C C . VAL A 1 306 ? 4.609 10.291 -32.539 1.00 13.24 332 VAL B C 1
ATOM 2159 O O . VAL A 1 306 ? 5.625 10.467 -33.223 1.00 14.32 332 VAL B O 1
ATOM 2163 N N . ARG A 1 307 ? 3.407 10.059 -33.068 1.00 12.82 333 ARG B N 1
ATOM 2164 C CA . ARG A 1 307 ? 3.163 10.072 -34.504 1.00 13.42 333 ARG B CA 1
ATOM 2165 C C . ARG A 1 307 ? 2.280 11.261 -34.859 1.00 12.52 333 ARG B C 1
ATOM 2166 O O . ARG A 1 307 ? 1.343 11.592 -34.116 1.00 12.72 333 ARG B O 1
ATOM 2174 N N . PHE A 1 308 ? 2.600 11.910 -35.981 1.00 11.54 334 PHE B N 1
ATOM 2175 C CA . PHE A 1 308 ? 1.928 13.123 -36.438 1.00 11.78 334 PHE B CA 1
ATOM 2176 C C . PHE A 1 308 ? 1.339 12.858 -37.813 1.00 12.25 334 PHE B C 1
ATOM 2177 O O . PHE A 1 308 ? 2.036 12.345 -38.695 1.00 13.17 334 PHE B O 1
ATOM 2185 N N . ALA A 1 309 ? 0.072 13.232 -38.009 1.00 12.54 335 ALA B N 1
ATOM 2186 C CA . ALA A 1 309 ? -0.578 13.067 -39.304 1.00 12.95 335 ALA B CA 1
ATOM 2187 C C . ALA A 1 309 ? -1.229 14.371 -39.744 1.00 10.70 335 ALA B C 1
ATOM 2188 O O . ALA A 1 309 ? -1.924 15.026 -38.954 1.00 11.88 335 ALA B O 1
ATOM 2190 N N . TRP A 1 310 ? -1.013 14.728 -41.009 1.00 11.65 336 TRP B N 1
ATOM 2191 C CA . TRP A 1 310 ? -1.732 15.816 -41.661 1.00 11.64 336 TRP B CA 1
ATOM 2192 C C . TRP A 1 310 ? -2.628 15.180 -42.713 1.00 12.70 336 TRP B C 1
ATOM 2193 O O . TRP A 1 310 ? -2.142 14.622 -43.704 1.00 13.82 336 TRP B O 1
ATOM 2204 N N . TRP A 1 311 ? -3.932 15.229 -42.467 1.00 13.63 337 TRP B N 1
ATOM 2205 C CA . TRP A 1 311 ? -4.886 14.470 -43.261 1.00 12.28 337 TRP B CA 1
ATOM 2206 C C . TRP A 1 311 ? -5.299 15.204 -44.532 1.00 12.53 337 TRP B C 1
ATOM 2207 O O . TRP A 1 311 ? -5.575 16.408 -44.516 1.00 13.94 337 TRP B O 1
ATOM 2218 N N . GLY A 1 312 ? -5.403 14.458 -45.617 1.00 12.95 338 GLY B N 1
ATOM 2219 C CA . GLY A 1 312 ? -6.009 14.982 -46.825 1.00 13.83 338 GLY B CA 1
ATOM 2220 C C . GLY A 1 312 ? -7.507 14.712 -46.892 1.00 17.15 338 GLY B C 1
ATOM 2221 O O . GLY A 1 312 ? -8.023 13.802 -46.251 1.00 16.21 338 GLY B O 1
ATOM 2222 N N . ALA A 1 313 ? -8.197 15.546 -47.669 1.00 15.19 339 ALA B N 1
ATOM 2223 C CA . ALA A 1 313 ? -9.604 15.329 -48.028 1.00 14.73 339 ALA B CA 1
ATOM 2224 C C . ALA A 1 313 ? -10.530 15.178 -46.816 1.00 15.06 339 ALA B C 1
ATOM 2225 O O . ALA A 1 313 ? -11.547 14.479 -46.889 1.00 15.76 339 ALA B O 1
ATOM 2227 N N . GLU A 1 314 ? -10.229 15.846 -45.704 1.00 15.20 340 GLU B N 1
ATOM 2228 C CA . GLU A 1 314 ? -11.180 15.849 -44.592 1.00 15.99 340 GLU B CA 1
ATOM 2229 C C . GLU A 1 314 ? -12.483 16.515 -45.012 1.00 16.76 340 GLU B C 1
ATOM 2230 O O . GLU A 1 314 ? -13.573 16.084 -44.611 1.00 16.31 340 GLU B O 1
ATOM 2236 N N . GLU A 1 315 ? -12.392 17.568 -45.829 1.00 14.84 341 GLU B N 1
ATOM 2237 C CA . GLU A 1 315 ? -13.588 18.337 -46.152 1.00 17.19 341 GLU B CA 1
ATOM 2238 C C . GLU A 1 315 ? -14.503 17.608 -47.123 1.00 20.54 341 GLU B C 1
ATOM 2239 O O . GLU A 1 315 ? -15.646 18.045 -47.328 1.00 20.48 341 GLU B O 1
ATOM 2245 N N . ALA A 1 316 ? -14.034 16.507 -47.708 1.00 18.44 342 ALA B N 1
ATOM 2246 C CA . ALA A 1 316 ? -14.829 15.666 -48.591 1.00 17.90 342 ALA B CA 1
ATOM 2247 C C . ALA A 1 316 ? -15.450 14.484 -47.859 1.00 21.48 342 ALA B C 1
ATOM 2248 O O . ALA A 1 316 ? -16.019 13.597 -48.504 1.00 23.12 342 ALA B O 1
ATOM 2250 N N . GLY A 1 317 ? -15.358 14.454 -46.532 1.00 19.20 343 GLY B N 1
ATOM 2251 C CA . GLY A 1 317 ? -15.924 13.369 -45.756 1.00 18.77 343 GLY B CA 1
ATOM 2252 C C . GLY A 1 317 ? -14.889 12.505 -45.061 1.00 15.65 343 GLY B C 1
ATOM 2253 O O . GLY A 1 317 ? -14.998 11.275 -45.078 1.00 18.79 343 GLY B O 1
ATOM 2254 N N . LEU A 1 318 ? -13.881 13.135 -44.462 1.00 16.78 344 LEU B N 1
ATOM 2255 C CA . LEU A 1 318 ? -12.884 12.426 -43.657 1.00 17.47 344 LEU B CA 1
ATOM 2256 C C . LEU A 1 318 ? -12.155 11.345 -44.455 1.00 14.65 344 LEU B C 1
ATOM 2257 O O . LEU A 1 318 ? -11.816 10.286 -43.927 1.00 16.75 344 LEU B O 1
ATOM 2262 N N . VAL A 1 319 ? -11.912 11.597 -45.739 1.00 17.27 345 VAL B N 1
ATOM 2263 C CA . VAL A 1 319 ? -11.475 10.507 -46.604 1.00 18.01 345 VAL B CA 1
ATOM 2264 C C . VAL A 1 319 ? -10.068 10.039 -46.232 1.00 15.41 345 VAL B C 1
ATOM 2265 O O . VAL A 1 319 ? -9.804 8.832 -46.160 1.00 18.41 345 VAL B O 1
ATOM 2269 N N . GLY A 1 320 ? -9.151 10.979 -45.985 1.00 16.28 346 GLY B N 1
ATOM 2270 C CA . GLY A 1 320 ? -7.766 10.604 -45.708 1.00 15.37 346 GLY B CA 1
ATOM 2271 C C . GLY A 1 320 ? -7.585 9.893 -44.378 1.00 16.09 346 GLY B C 1
ATOM 2272 O O . GLY A 1 320 ? -6.923 8.850 -44.303 1.00 16.85 346 GLY B O 1
ATOM 2273 N N . SER A 1 321 ? -8.148 10.453 -43.306 1.00 15.70 347 SER B N 1
ATOM 2274 C CA . SER A 1 321 ? -8.022 9.807 -42.000 1.00 14.27 347 SER B CA 1
ATOM 2275 C C . SER A 1 321 ? -8.702 8.441 -41.991 1.00 16.43 347 SER B C 1
ATOM 2276 O O . SER A 1 321 ? -8.143 7.458 -41.482 1.00 16.97 347 SER B O 1
ATOM 2279 N N . THR A 1 322 ? -9.900 8.351 -42.570 1.00 15.69 348 THR B N 1
ATOM 2280 C CA . THR A 1 322 ? -10.581 7.063 -42.655 1.00 18.53 348 THR B CA 1
ATOM 2281 C C . THR A 1 322 ? -9.751 6.054 -43.439 1.00 18.50 348 THR B C 1
ATOM 2282 O O . THR A 1 322 ? -9.628 4.892 -43.034 1.00 17.76 348 THR B O 1
ATOM 2286 N N . HIS A 1 323 ? -9.175 6.478 -44.568 1.00 17.32 349 HIS B N 1
ATOM 2287 C CA . HIS A 1 323 ? -8.349 5.568 -45.356 1.00 20.35 349 HIS B CA 1
ATOM 2288 C C . HIS A 1 323 ? -7.147 5.088 -44.555 1.00 16.17 349 HIS B C 1
ATOM 2289 O O . HIS A 1 323 ? -6.816 3.896 -44.571 1.00 19.88 349 HIS B O 1
ATOM 2296 N N . TYR A 1 324 ? -6.477 6.002 -43.853 1.00 16.37 350 TYR B N 1
ATOM 2297 C CA . TYR A 1 324 ? -5.301 5.614 -43.082 1.00 16.52 350 TYR B CA 1
ATOM 2298 C C . TYR A 1 324 ? -5.645 4.519 -42.083 1.00 18.49 350 TYR B C 1
ATOM 2299 O O . TYR A 1 324 ? -4.967 3.486 -42.016 1.00 20.68 350 TYR B O 1
ATOM 2308 N N . VAL A 1 325 ? -6.706 4.723 -41.300 1.00 18.10 351 VAL B N 1
ATOM 2309 C CA . VAL A 1 325 ? -7.027 3.780 -40.233 1.00 20.13 351 VAL B CA 1
ATOM 2310 C C . VAL A 1 325 ? -7.505 2.455 -40.813 1.00 20.58 351 VAL B C 1
ATOM 2311 O O . VAL A 1 325 ? -7.113 1.378 -40.346 1.00 21.55 351 VAL B O 1
ATOM 2315 N N . GLN A 1 326 ? -8.339 2.510 -41.850 1.00 19.92 352 GLN B N 1
ATOM 2316 C CA . GLN A 1 326 ? -8.890 1.278 -42.402 1.00 20.54 352 GLN B CA 1
ATOM 2317 C C . GLN A 1 326 ? -7.817 0.419 -43.055 1.00 23.86 352 GLN B C 1
ATOM 2318 O O . GLN A 1 326 ? -7.975 -0.803 -43.148 1.00 26.66 352 GLN B O 1
ATOM 2324 N N . ASN A 1 327 ? -6.726 1.025 -43.508 1.00 22.30 353 ASN B N 1
ATOM 2325 C CA . ASN A 1 327 ? -5.698 0.293 -44.232 1.00 24.79 353 ASN B CA 1
ATOM 2326 C C . ASN A 1 327 ? -4.532 -0.154 -43.355 1.00 22.83 353 ASN B C 1
ATOM 2327 O O . ASN A 1 327 ? -3.621 -0.823 -43.853 1.00 29.69 353 ASN B O 1
ATOM 2332 N N . LEU A 1 328 ? -4.545 0.179 -42.066 1.00 23.03 354 LEU B N 1
ATOM 2333 C CA . LEU A 1 328 ? -3.529 -0.328 -41.153 1.00 25.05 354 LEU B CA 1
ATOM 2334 C C . LEU A 1 328 ? -3.733 -1.818 -40.924 1.00 24.17 354 LEU B C 1
ATOM 2335 O O . LEU A 1 328 ? -4.857 -2.280 -40.719 1.00 28.12 354 LEU B O 1
ATOM 2340 N N . ALA A 1 329 ? -2.638 -2.576 -40.963 1.00 23.65 355 ALA B N 1
ATOM 2341 C CA . ALA A 1 329 ? -2.716 -3.969 -40.558 1.00 24.87 355 ALA B CA 1
ATOM 2342 C C . ALA A 1 329 ? -3.166 -4.035 -39.100 1.00 27.79 355 ALA B C 1
ATOM 2343 O O . ALA A 1 329 ? -2.828 -3.158 -38.302 1.00 25.30 355 ALA B O 1
ATOM 2345 N N . PRO A 1 330 ? -3.951 -5.047 -38.732 1.00 24.87 356 PRO B N 1
ATOM 2346 C CA . PRO A 1 330 ? -4.436 -5.128 -37.344 1.00 26.45 356 PRO B CA 1
ATOM 2347 C C . PRO A 1 330 ? -3.333 -5.003 -36.306 1.00 27.31 356 PRO B C 1
ATOM 2348 O O . PRO A 1 330 ? -3.527 -4.348 -35.277 1.00 29.00 356 PRO B O 1
ATOM 2352 N N . GLU A 1 331 ? -2.177 -5.619 -36.558 1.00 27.30 357 GLU B N 1
ATOM 2353 C CA . GLU A 1 331 ? -1.056 -5.526 -35.627 1.00 28.20 357 GLU B CA 1
ATOM 2354 C C . GLU A 1 331 ? -0.607 -4.081 -35.446 1.00 33.87 357 GLU B C 1
ATOM 2355 O O . GLU A 1 331 ? -0.273 -3.661 -34.331 1.00 34.96 357 GLU B O 1
ATOM 2361 N N . GLU A 1 332 ? -0.575 -3.310 -36.538 1.00 28.14 358 GLU B N 1
ATOM 2362 C CA . GLU A 1 332 ? -0.164 -1.911 -36.456 1.00 28.75 358 GLU B CA 1
ATOM 2363 C C . GLU A 1 332 ? -1.224 -1.064 -35.766 1.00 27.77 358 GLU B C 1
ATOM 2364 O O . GLU A 1 332 ? -0.897 -0.161 -34.988 1.00 24.69 358 GLU B O 1
ATOM 2370 N N . LYS A 1 333 ? -2.499 -1.329 -36.052 1.00 23.75 359 LYS B N 1
ATOM 2371 C CA . LYS A 1 333 ? -3.567 -0.560 -35.425 1.00 21.75 359 LYS B CA 1
ATOM 2372 C C . LYS A 1 333 ? -3.530 -0.699 -33.908 1.00 22.36 359 LYS B C 1
ATOM 2373 O O . LYS A 1 333 ? -3.782 0.268 -33.179 1.00 22.17 359 LYS B O 1
ATOM 2379 N N . LYS A 1 334 ? -3.211 -1.897 -33.414 1.00 24.66 360 LYS B N 1
ATOM 2380 C CA . LYS A 1 334 ? -3.185 -2.125 -31.972 1.00 22.81 360 LYS B CA 1
ATOM 2381 C C . LYS A 1 334 ? -2.095 -1.326 -31.274 1.00 21.47 360 LYS B C 1
ATOM 2382 O O . LYS A 1 334 ? -2.168 -1.136 -30.057 1.00 22.74 360 LYS B O 1
ATOM 2388 N N . LYS A 1 335 ? -1.102 -0.838 -32.012 1.00 21.55 361 LYS B N 1
ATOM 2389 C CA . LYS A 1 335 ? -0.031 -0.073 -31.387 1.00 19.00 361 LYS B CA 1
ATOM 2390 C C . LYS A 1 335 ? -0.412 1.370 -31.086 1.00 16.41 361 LYS B C 1
ATOM 2391 O O . LYS A 1 335 ? 0.309 2.038 -30.338 1.00 18.34 361 LYS B O 1
ATOM 2397 N N . ILE A 1 336 ? -1.512 1.869 -31.636 1.00 17.43 362 ILE B N 1
ATOM 2398 C CA . ILE A 1 336 ? -1.937 3.246 -31.417 1.00 15.63 362 ILE B CA 1
ATOM 2399 C C . ILE A 1 336 ? -2.761 3.275 -30.134 1.00 17.59 362 ILE B C 1
ATOM 2400 O O . ILE A 1 336 ? -3.863 2.723 -30.082 1.00 20.02 362 ILE B O 1
ATOM 2405 N N . LYS A 1 337 ? -2.230 3.915 -29.093 1.00 15.08 363 LYS B N 1
ATOM 2406 C CA . LYS A 1 337 ? -2.898 3.948 -27.796 1.00 13.95 363 LYS B CA 1
ATOM 2407 C C . LYS A 1 337 ? -3.878 5.110 -27.663 1.00 14.73 363 LYS B C 1
ATOM 2408 O O . LYS A 1 337 ? -4.903 4.973 -26.981 1.00 16.20 363 LYS B O 1
ATOM 2414 N N . ALA A 1 338 ? -3.596 6.245 -28.301 1.00 13.21 364 ALA B N 1
ATOM 2415 C CA . ALA A 1 338 ? -4.428 7.432 -28.174 1.00 13.76 364 ALA B CA 1
ATOM 2416 C C . ALA A 1 338 ? -4.300 8.260 -29.438 1.00 15.26 364 ALA B C 1
ATOM 2417 O O . ALA A 1 338 ? -3.226 8.307 -30.050 1.00 14.91 364 ALA B O 1
ATOM 2419 N N . TYR A 1 339 ? -5.404 8.904 -29.824 1.00 13.54 365 TYR B N 1
ATOM 2420 C CA . TYR A 1 339 ? -5.431 9.825 -30.948 1.00 13.90 365 TYR B CA 1
ATOM 2421 C C . TYR A 1 339 ? -5.978 11.162 -30.462 1.00 11.36 365 TYR B C 1
ATOM 2422 O O . TYR A 1 339 ? -7.066 11.212 -29.874 1.00 13.70 365 TYR B O 1
ATOM 2431 N N . LEU A 1 340 ? -5.233 12.235 -30.708 1.00 11.78 366 LEU B N 1
ATOM 2432 C CA . LEU A 1 340 ? -5.652 13.595 -30.383 1.00 11.06 366 LEU B CA 1
ATOM 2433 C C . LEU A 1 340 ? -5.863 14.370 -31.678 1.00 11.85 366 LEU B C 1
ATOM 2434 O O . LEU A 1 340 ? -4.986 14.385 -32.548 1.00 11.77 366 LEU B O 1
ATOM 2439 N N . ASN A 1 341 ? -7.030 14.997 -31.815 1.00 11.93 367 ASN B N 1
ATOM 2440 C CA . ASN A 1 341 ? -7.397 15.688 -33.041 1.00 11.85 367 ASN B CA 1
ATOM 2441 C C . ASN A 1 341 ? -7.482 17.189 -32.797 1.00 11.46 367 ASN B C 1
ATOM 2442 O O . ASN A 1 341 ? -8.090 17.633 -31.817 1.00 13.24 367 ASN B O 1
ATOM 2447 N N . PHE A 1 342 ? -6.917 17.975 -33.718 1.00 11.37 368 PHE B N 1
ATOM 2448 C CA . PHE A 1 342 ? -6.910 19.433 -33.590 1.00 11.40 368 PHE B CA 1
ATOM 2449 C C . PHE A 1 342 ? -7.410 20.036 -34.898 1.00 11.65 368 PHE B C 1
ATOM 2450 O O . PHE A 1 342 ? -6.665 20.125 -35.877 1.00 12.94 368 PHE B O 1
ATOM 2458 N N . ASP A 1 343 ? -8.688 20.414 -34.905 1.00 12.69 369 ASP B N 1
ATOM 2459 C CA . ASP A 1 343 ? -9.399 20.900 -36.095 1.00 12.36 369 ASP B CA 1
ATOM 2460 C C . ASP A 1 343 ? -10.133 22.175 -35.686 1.00 12.32 369 ASP B C 1
ATOM 2461 O O . ASP A 1 343 ? -11.197 22.112 -35.050 1.00 13.54 369 ASP B O 1
ATOM 2466 N N . MET A 1 344 ? -9.553 23.318 -36.062 1.00 11.81 370 MET B N 1
ATOM 2467 C CA . MET A 1 344 ? -10.051 24.661 -35.753 1.00 11.39 370 MET B CA 1
ATOM 2468 C C . MET A 1 344 ? -9.757 25.050 -34.310 1.00 12.53 370 MET B C 1
ATOM 2469 O O . MET A 1 344 ? -10.549 24.757 -33.407 1.00 12.88 370 MET B O 1
ATOM 2474 N N . ILE A 1 345 ? -8.621 25.722 -34.094 1.00 12.54 371 ILE B N 1
ATOM 2475 C CA . ILE A 1 345 ? -8.198 26.128 -32.755 1.00 11.83 371 ILE B CA 1
ATOM 2476 C C . ILE A 1 345 ? -7.781 27.593 -32.687 1.00 11.78 371 ILE B C 1
ATOM 2477 O O . ILE A 1 345 ? -7.130 28.002 -31.717 1.00 13.44 371 ILE B O 1
ATOM 2482 N N . GLY A 1 346 ? -8.187 28.399 -33.680 1.00 12.77 372 GLY B N 1
ATOM 2483 C CA . GLY A 1 346 ? -7.890 29.820 -33.678 1.00 13.62 372 GLY B CA 1
ATOM 2484 C C . GLY A 1 346 ? -9.089 30.702 -33.981 1.00 12.79 372 GLY B C 1
ATOM 2485 O O . GLY A 1 346 ? -8.926 31.819 -34.477 1.00 14.13 372 GLY B O 1
ATOM 2486 N N . SER A 1 347 ? -10.294 30.235 -33.672 1.00 13.36 373 SER B N 1
ATOM 2487 C CA . SER A 1 347 ? -11.494 30.966 -34.081 1.00 12.43 373 SER B CA 1
ATOM 2488 C C . SER A 1 347 ? -11.541 32.371 -33.478 1.00 13.88 373 SER B C 1
ATOM 2489 O O . SER A 1 347 ? -11.391 32.527 -32.256 1.00 14.23 373 SER B O 1
ATOM 2492 N N . PRO A 1 348 ? -11.783 33.408 -34.288 1.00 13.85 374 PRO B N 1
ATOM 2493 C CA . PRO A 1 348 ? -11.802 34.776 -33.746 1.00 14.96 374 PRO B CA 1
ATOM 2494 C C . PRO A 1 348 ? -12.753 34.974 -32.585 1.00 15.54 374 PRO B C 1
ATOM 2495 O O . PRO A 1 348 ? -12.403 35.671 -31.625 1.00 17.94 374 PRO B O 1
ATOM 2499 N N . ASN A 1 349 ? -13.951 34.405 -32.653 1.00 15.56 375 ASN B N 1
ATOM 2500 C CA . ASN A 1 349 ? -14.948 34.539 -31.589 1.00 13.83 375 ASN B CA 1
ATOM 2501 C C . ASN A 1 349 ? -15.032 33.254 -30.766 1.00 16.29 375 ASN B C 1
ATOM 2502 O O . ASN A 1 349 ? -16.112 32.746 -30.463 1.00 15.00 375 ASN B O 1
ATOM 2507 N N . PHE A 1 350 ? -13.863 32.751 -30.355 1.00 14.77 376 PHE B N 1
ATOM 2508 C CA . PHE A 1 350 ? -13.708 31.391 -29.842 1.00 13.31 376 PHE B CA 1
ATOM 2509 C C . PHE A 1 350 ? -14.510 31.104 -28.570 1.00 15.62 376 PHE B C 1
ATOM 2510 O O . PHE A 1 350 ? -14.794 31.988 -27.752 1.00 15.01 376 PHE B O 1
ATOM 2518 N N . GLY A 1 351 ? -14.819 29.821 -28.392 1.00 15.25 377 GLY B N 1
ATOM 2519 C CA . GLY A 1 351 ? -15.043 29.244 -27.081 1.00 14.51 377 GLY B CA 1
ATOM 2520 C C . GLY A 1 351 ? -13.948 28.232 -26.800 1.00 14.76 377 GLY B C 1
ATOM 2521 O O . GLY A 1 351 ? -13.244 27.810 -27.724 1.00 14.81 377 GLY B O 1
ATOM 2522 N N . ASN A 1 352 ? -13.771 27.844 -25.538 1.00 15.77 378 ASN B N 1
ATOM 2523 C CA . ASN A 1 352 ? -12.775 26.828 -25.176 1.00 12.95 378 ASN B CA 1
ATOM 2524 C C . ASN A 1 352 ? -13.475 25.475 -25.112 1.00 14.34 378 ASN B C 1
ATOM 2525 O O . ASN A 1 352 ? -13.969 25.061 -24.060 1.00 15.91 378 ASN B O 1
ATOM 2530 N N . PHE A 1 353 ? -13.531 24.781 -26.249 1.00 12.25 379 PHE B N 1
ATOM 2531 C CA . PHE A 1 353 ? -14.242 23.510 -26.336 1.00 13.84 379 PHE B CA 1
ATOM 2532 C C . PHE A 1 353 ? -13.286 22.322 -26.270 1.00 13.64 379 PHE B C 1
ATOM 2533 O O . PHE A 1 353 ? -12.260 22.296 -26.961 1.00 13.69 379 PHE B O 1
ATOM 2541 N N . ILE A 1 354 ? -13.636 21.342 -25.436 1.00 13.23 380 ILE B N 1
ATOM 2542 C CA . ILE A 1 354 ? -12.889 20.097 -25.291 1.00 13.19 380 ILE B CA 1
ATOM 2543 C C . ILE A 1 354 ? -13.819 18.956 -25.677 1.00 13.67 380 ILE B C 1
ATOM 2544 O O . ILE A 1 354 ? -14.965 18.904 -25.214 1.00 14.69 380 ILE B O 1
ATOM 2549 N N . TYR A 1 355 ? -13.340 18.043 -26.524 1.00 13.80 381 TYR B N 1
ATOM 2550 C CA . TYR A 1 355 ? -14.184 16.926 -26.941 1.00 13.67 381 TYR B CA 1
ATOM 2551 C C . TYR A 1 355 ? -14.754 16.207 -25.720 1.00 13.79 381 TYR B C 1
ATOM 2552 O O . TYR A 1 355 ? -14.026 15.876 -24.779 1.00 14.60 381 TYR B O 1
ATOM 2561 N N . ASP A 1 356 ? -16.060 15.940 -25.755 1.00 15.30 382 ASP B N 1
ATOM 2562 C CA . ASP A 1 356 ? -16.784 15.360 -24.622 1.00 14.32 382 ASP B CA 1
ATOM 2563 C C . ASP A 1 356 ? -16.676 13.829 -24.616 1.00 15.91 382 ASP B C 1
ATOM 2564 O O . ASP A 1 356 ? -17.659 13.100 -24.740 1.00 17.22 382 ASP B O 1
ATOM 2569 N N . GLY A 1 357 ? -15.436 13.345 -24.448 1.00 15.85 383 GLY B N 1
ATOM 2570 C CA . GLY A 1 357 ? -15.181 11.911 -24.533 1.00 18.54 383 GLY B CA 1
ATOM 2571 C C . GLY A 1 357 ? -15.891 11.072 -23.486 1.00 17.89 383 GLY B C 1
ATOM 2572 O O . GLY A 1 357 ? -16.110 9.874 -23.693 1.00 18.24 383 GLY B O 1
ATOM 2573 N N . ASP A 1 358 ? -16.233 11.664 -22.343 1.00 17.89 384 ASP B N 1
ATOM 2574 C CA . ASP A 1 358 ? -16.945 10.944 -21.294 1.00 20.01 384 ASP B CA 1
ATOM 2575 C C . ASP A 1 358 ? -18.458 11.034 -21.427 1.00 19.03 384 ASP B C 1
ATOM 2576 O O . ASP A 1 358 ? -19.173 10.494 -20.575 1.00 22.90 384 ASP B O 1
ATOM 2581 N N . GLY A 1 359 ? -18.964 11.692 -22.470 1.00 18.76 385 GLY B N 1
ATOM 2582 C CA . GLY A 1 359 ? -20.402 11.803 -22.651 1.00 20.58 385 GLY B CA 1
ATOM 2583 C C . GLY A 1 359 ? -21.126 12.627 -21.610 1.00 20.25 385 GLY B C 1
ATOM 2584 O O . GLY A 1 359 ? -22.360 12.585 -21.559 1.00 24.37 385 GLY B O 1
ATOM 2585 N N . SER A 1 360 ? -20.399 13.387 -20.785 1.00 20.53 386 SER B N 1
ATOM 2586 C CA . SER A 1 360 ? -21.021 14.133 -19.691 1.00 20.90 386 SER B CA 1
ATOM 2587 C C . SER A 1 360 ? -22.028 15.167 -20.185 1.00 22.58 386 SER B C 1
ATOM 2588 O O . SER A 1 360 ? -22.991 15.479 -19.473 1.00 24.44 386 SER B O 1
ATOM 2591 N N . ASP A 1 361 ? -21.825 15.718 -21.381 1.00 20.51 387 ASP B N 1
ATOM 2592 C CA . ASP A 1 361 ? -22.693 16.762 -21.916 1.00 23.62 387 ASP B CA 1
ATOM 2593 C C . ASP A 1 361 ? -23.713 16.230 -22.909 1.00 23.82 387 ASP B C 1
ATOM 2594 O O . ASP A 1 361 ? -24.892 16.598 -22.842 1.00 24.73 387 ASP B O 1
ATOM 2599 N N . PHE A 1 362 ? -23.291 15.366 -23.828 1.00 21.28 388 PHE B N 1
ATOM 2600 C CA . PHE A 1 362 ? -24.124 14.975 -24.953 1.00 21.82 388 PHE B CA 1
ATOM 2601 C C . PHE A 1 362 ? -24.453 13.488 -25.014 1.00 26.91 388 PHE B C 1
ATOM 2602 O O . PHE A 1 362 ? -25.125 13.063 -25.962 1.00 30.12 388 PHE B O 1
ATOM 2610 N N . GLY A 1 363 ? -24.019 12.690 -24.039 1.00 23.22 389 GLY B N 1
ATOM 2611 C CA . GLY A 1 363 ? -24.421 11.303 -23.942 1.00 26.25 389 GLY B CA 1
ATOM 2612 C C . GLY A 1 363 ? -23.716 10.330 -24.866 1.00 26.39 389 GLY B C 1
ATOM 2613 O O . GLY A 1 363 ? -24.044 9.137 -24.839 1.00 32.17 389 GLY B O 1
ATOM 2614 N N . LEU A 1 364 ? -22.775 10.785 -25.689 1.00 21.83 390 LEU B N 1
ATOM 2615 C CA . LEU A 1 364 ? -22.006 9.908 -26.564 1.00 21.25 390 LEU B CA 1
ATOM 2616 C C . LEU A 1 364 ? -20.607 9.772 -25.976 1.00 20.71 390 LEU B C 1
ATOM 2617 O O . LEU A 1 364 ? -19.902 10.773 -25.819 1.00 20.55 390 LEU B O 1
ATOM 2622 N N . GLN A 1 365 ? -20.210 8.544 -25.650 1.00 22.42 391 GLN B N 1
ATOM 2623 C CA . GLN A 1 365 ? -18.912 8.277 -25.040 1.00 21.65 391 GLN B CA 1
ATOM 2624 C C . GLN A 1 365 ? -17.932 7.737 -26.073 1.00 20.23 391 GLN B C 1
ATOM 2625 O O . GLN A 1 365 ? -18.284 6.886 -26.896 1.00 22.34 391 GLN B O 1
ATOM 2631 N N . GLY A 1 3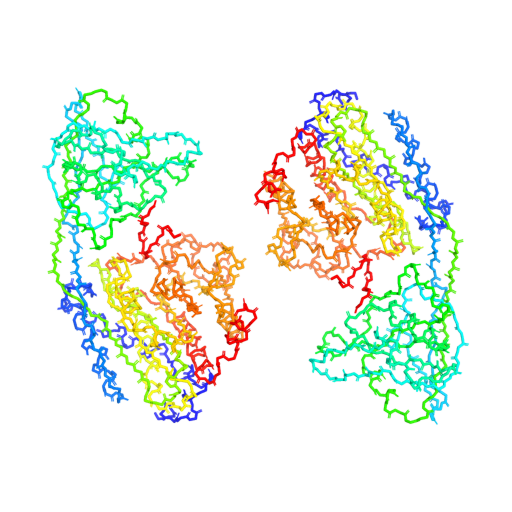66 ? -16.695 8.214 -26.008 1.00 17.83 392 GLY B N 1
ATOM 2632 C CA . GLY A 1 366 ? -15.635 7.636 -26.800 1.00 18.68 392 GLY B CA 1
ATOM 2633 C C . GLY A 1 366 ? -15.176 6.311 -26.232 1.00 19.48 392 GLY B C 1
ATOM 2634 O O . GLY A 1 366 ? -15.600 5.867 -25.150 1.00 19.52 392 GLY B O 1
ATOM 2635 N N . PRO A 1 367 ? -14.288 5.641 -26.961 1.00 17.68 393 PRO B N 1
ATOM 2636 C CA . PRO A 1 367 ? -13.774 4.352 -26.490 1.00 17.63 393 PRO B CA 1
ATOM 2637 C C . PRO A 1 367 ? -13.043 4.517 -25.172 1.00 18.98 393 PRO B C 1
ATOM 2638 O O . PRO A 1 367 ? -12.614 5.629 -24.830 1.00 18.30 393 PRO B O 1
ATOM 2642 N N . PRO A 1 368 ? -12.867 3.434 -24.418 1.00 19.10 394 PRO B N 1
ATOM 2643 C CA . PRO A 1 368 ? -12.207 3.537 -23.109 1.00 20.61 394 PRO B CA 1
ATOM 2644 C C . PRO A 1 368 ? -10.862 4.241 -23.212 1.00 21.47 394 PRO B C 1
ATOM 2645 O O . PRO A 1 368 ? -10.047 3.942 -24.087 1.00 19.42 394 PRO B O 1
ATOM 2649 N N . GLY A 1 369 ? -10.636 5.190 -22.303 1.00 18.15 395 GLY B N 1
ATOM 2650 C CA . GLY A 1 369 ? -9.480 6.060 -22.336 1.00 17.11 395 GLY B CA 1
ATOM 2651 C C . GLY A 1 369 ? -9.791 7.460 -22.815 1.00 15.74 395 GLY B C 1
ATOM 2652 O O . GLY A 1 369 ? -9.024 8.391 -22.532 1.00 16.95 395 GLY B O 1
ATOM 2653 N N . SER A 1 370 ? -10.904 7.625 -23.536 1.00 15.14 396 SER B N 1
ATOM 2654 C CA . SER A 1 370 ? -11.303 8.943 -24.008 1.00 14.41 396 SER B CA 1
ATOM 2655 C C . SER A 1 370 ? -11.652 9.861 -22.845 1.00 14.27 396 SER B C 1
ATOM 2656 O O . SER A 1 370 ? -11.385 11.069 -22.905 1.00 16.04 396 SER B O 1
ATOM 2659 N N . ALA A 1 371 ? -12.241 9.316 -21.779 1.00 16.41 397 ALA B N 1
ATOM 2660 C CA . ALA A 1 371 ? -12.542 10.148 -20.619 1.00 16.47 397 ALA B CA 1
ATOM 2661 C C . ALA A 1 371 ? -11.269 10.687 -19.984 1.00 17.82 397 ALA B C 1
ATOM 2662 O O . ALA A 1 371 ? -11.202 11.867 -19.618 1.00 17.08 397 ALA B O 1
ATOM 2664 N N . ALA A 1 372 ? -10.240 9.844 -19.862 1.00 15.84 398 ALA B N 1
ATOM 2665 C CA . ALA A 1 372 ? -8.987 10.299 -19.267 1.00 19.49 398 ALA B CA 1
ATOM 2666 C C . ALA A 1 372 ? -8.349 11.406 -20.097 1.00 17.20 398 ALA B C 1
ATOM 2667 O O . ALA A 1 372 ? -7.796 12.366 -19.547 1.00 16.41 398 ALA B O 1
ATOM 2669 N N . ILE A 1 373 ? -8.415 11.291 -21.427 1.00 13.58 399 ILE B N 1
ATOM 2670 C CA . ILE A 1 373 ? -7.849 12.320 -22.296 1.00 13.84 399 ILE B CA 1
ATOM 2671 C C . ILE A 1 373 ? -8.573 13.649 -22.090 1.00 14.50 399 ILE B C 1
ATOM 2672 O O . ILE A 1 373 ? -7.949 14.707 -21.928 1.00 14.73 399 ILE B O 1
ATOM 2677 N N . GLU A 1 374 ? -9.908 13.610 -22.110 1.00 14.96 400 GLU B N 1
ATOM 2678 C CA . GLU A 1 374 ? -10.708 14.800 -21.844 1.00 13.88 400 GLU B CA 1
ATOM 2679 C C . GLU A 1 374 ? -10.345 15.420 -20.503 1.00 15.09 400 GLU B C 1
ATOM 2680 O O . GLU A 1 374 ? -10.213 16.647 -20.390 1.00 15.28 400 GLU B O 1
ATOM 2686 N N . ARG A 1 375 ? -10.169 14.581 -19.481 1.00 15.02 401 ARG B N 1
ATOM 2687 C CA . ARG A 1 375 ? -9.855 15.072 -18.144 1.00 15.81 401 ARG B CA 1
ATOM 2688 C C . ARG A 1 375 ? -8.504 15.780 -18.118 1.00 15.60 401 ARG B C 1
ATOM 2689 O O . ARG A 1 375 ? -8.340 16.788 -17.417 1.00 17.63 401 ARG B O 1
ATOM 2697 N N . LEU A 1 376 ? -7.529 15.270 -18.877 1.00 14.73 402 LEU B N 1
ATOM 2698 C CA . LEU A 1 376 ? -6.241 15.952 -18.982 1.00 16.05 402 LEU B CA 1
ATOM 2699 C C . LEU A 1 376 ? -6.409 17.352 -19.562 1.00 14.50 402 LEU B C 1
ATOM 2700 O O . LEU A 1 376 ? -5.884 18.328 -19.015 1.00 16.92 402 LEU B O 1
ATOM 2705 N N . PHE A 1 377 ? -7.142 17.474 -20.678 1.00 14.03 403 PHE B N 1
ATOM 2706 C CA . PHE A 1 377 ? -7.387 18.799 -21.239 1.00 15.04 403 PHE B CA 1
ATOM 2707 C C . PHE A 1 377 ? -8.127 19.691 -20.243 1.00 13.04 403 PHE B C 1
ATOM 2708 O O . PHE A 1 377 ? -7.780 20.864 -20.062 1.00 15.01 403 PHE B O 1
ATOM 2716 N N . GLU A 1 378 ? -9.176 19.159 -19.606 1.00 14.12 404 GLU B N 1
ATOM 2717 C CA . GLU A 1 378 ? -9.941 19.951 -18.646 1.00 14.91 404 GLU B CA 1
ATOM 2718 C C . GLU A 1 378 ? -9.053 20.450 -17.515 1.00 17.26 404 GLU B C 1
ATOM 2719 O O . GLU A 1 378 ? -9.124 21.623 -17.127 1.00 17.95 404 GLU B O 1
ATOM 2725 N N . ALA A 1 379 ? -8.210 19.569 -16.973 1.00 17.67 405 ALA B N 1
ATOM 2726 C CA . ALA A 1 379 ? -7.363 19.962 -15.855 1.00 18.62 405 ALA B CA 1
ATOM 2727 C C . ALA A 1 379 ? -6.357 21.023 -16.278 1.00 16.12 405 ALA B C 1
ATOM 2728 O O . ALA A 1 379 ? -6.073 21.953 -15.512 1.00 17.98 405 ALA B O 1
ATOM 2730 N N . TYR A 1 380 ? -5.818 20.910 -17.494 1.00 16.39 406 TYR B N 1
ATOM 2731 C CA . TYR A 1 380 ? -4.871 21.912 -17.973 1.00 17.33 406 TYR B CA 1
ATOM 2732 C C . TYR A 1 380 ? -5.528 23.280 -18.115 1.00 17.44 406 TYR B C 1
ATOM 2733 O O . TYR A 1 380 ? -4.982 24.293 -17.666 1.00 17.14 406 TYR B O 1
ATOM 2742 N N . PHE A 1 381 ? -6.708 23.335 -18.738 1.00 18.17 407 PHE B N 1
ATOM 2743 C CA . PHE A 1 381 ? -7.405 24.613 -18.841 1.00 16.56 407 PHE B CA 1
ATOM 2744 C C . PHE A 1 381 ? -7.675 25.202 -17.460 1.00 17.75 407 PHE B C 1
ATOM 2745 O O . PHE A 1 381 ? -7.456 26.397 -17.231 1.00 20.17 407 PHE B O 1
ATOM 2753 N N . ARG A 1 382 ? -8.127 24.369 -16.518 1.00 18.08 408 ARG B N 1
ATOM 2754 C CA . ARG A 1 382 ? -8.356 24.839 -15.154 1.00 23.15 408 ARG B CA 1
ATOM 2755 C C . ARG A 1 382 ? -7.071 25.379 -14.529 1.00 24.79 408 ARG B C 1
ATOM 2756 O O . ARG A 1 382 ? -7.079 26.438 -13.886 1.00 25.33 408 ARG B O 1
ATOM 2764 N N . LEU A 1 383 ? -5.954 24.671 -14.718 1.00 21.89 409 LEU B N 1
ATOM 2765 C CA . LEU A 1 383 ? -4.679 25.118 -14.160 1.00 25.86 409 LEU B CA 1
ATOM 2766 C C . LEU A 1 383 ? -4.279 26.480 -14.715 1.00 27.98 409 LEU B C 1
ATOM 2767 O O . LEU A 1 383 ? -3.691 27.304 -14.001 1.00 28.53 409 LEU B O 1
ATOM 2772 N N . ARG A 1 384 ? -4.582 26.733 -15.989 1.00 23.07 410 ARG B N 1
ATOM 2773 C CA . ARG A 1 384 ? -4.280 28.008 -16.630 1.00 23.12 410 ARG B CA 1
ATOM 2774 C C . ARG A 1 384 ? -5.284 29.102 -16.280 1.00 24.34 410 ARG B C 1
ATOM 2775 O O . ARG A 1 384 ? -5.185 30.206 -16.827 1.00 26.84 410 ARG B O 1
ATOM 2783 N N . GLY A 1 385 ? -6.242 28.827 -15.398 1.00 21.57 411 GLY B N 1
ATOM 2784 C CA . GLY A 1 385 ? -7.236 29.825 -15.051 1.00 24.14 411 GLY B CA 1
ATOM 2785 C C . GLY A 1 385 ? -8.245 30.118 -16.137 1.00 23.25 411 GLY B C 1
ATOM 2786 O O . GLY A 1 385 ? -8.841 31.199 -16.145 1.00 27.55 411 GLY B O 1
ATOM 2787 N N . GLN A 1 386 ? -8.449 29.192 -17.066 1.00 20.78 412 GLN B N 1
ATOM 2788 C CA . GLN A 1 386 ? -9.389 29.377 -18.157 1.00 24.24 412 GLN B CA 1
ATOM 2789 C C . GLN A 1 386 ? -10.572 28.440 -17.979 1.00 26.89 412 GLN B C 1
ATOM 2790 O O . GLN A 1 386 ? -10.438 27.329 -17.461 1.00 30.08 412 GLN B O 1
ATOM 2796 N N . GLN A 1 387 ? -11.735 28.893 -18.418 1.00 20.55 413 GLN B N 1
ATOM 2797 C CA . GLN A 1 387 ? -12.898 28.025 -18.422 1.00 19.61 413 GLN B CA 1
ATOM 2798 C C . GLN A 1 387 ? -12.926 27.186 -19.694 1.00 17.70 413 GLN B C 1
ATOM 2799 O O . GLN A 1 387 ? -12.270 27.497 -20.691 1.00 17.64 413 GLN B O 1
ATOM 2805 N N . SER A 1 388 ? -13.674 26.087 -19.635 1.00 18.93 414 SER B N 1
ATOM 2806 C CA . SER A 1 388 ? -13.844 25.223 -20.797 1.00 16.53 414 SER B CA 1
ATOM 2807 C C . SER A 1 388 ? -15.204 24.546 -20.703 1.00 15.77 414 SER B C 1
ATOM 2808 O O . SER A 1 388 ? -15.863 24.575 -19.661 1.00 18.44 414 SER B O 1
ATOM 2811 N N . GLU A 1 389 ? -15.614 23.925 -21.809 1.00 16.39 415 GLU B N 1
ATOM 2812 C CA . GLU A 1 389 ? -16.858 23.164 -21.818 1.00 16.83 415 GLU B CA 1
ATOM 2813 C C . GLU A 1 389 ? -16.790 22.129 -22.930 1.00 14.32 415 GLU B C 1
ATOM 2814 O O . GLU A 1 389 ? -15.910 22.174 -23.792 1.00 15.14 415 GLU B O 1
ATOM 2820 N N . GLY A 1 390 ? -17.732 21.193 -22.899 1.00 16.90 416 GLY B N 1
ATOM 2821 C CA . GLY A 1 390 ? -17.721 20.106 -23.852 1.00 14.97 416 GLY B CA 1
ATOM 2822 C C . GLY A 1 390 ? -18.219 20.503 -25.230 1.00 16.74 416 GLY B C 1
ATOM 2823 O O . GLY A 1 390 ? -18.962 21.468 -25.415 1.00 19.51 416 GLY B O 1
ATOM 2824 N N . THR A 1 391 ? -17.779 19.732 -26.223 1.00 15.09 417 THR B N 1
ATOM 2825 C CA . THR A 1 391 ? -18.327 19.817 -27.568 1.00 13.89 417 THR B CA 1
ATOM 2826 C C . THR A 1 391 ? -18.573 18.404 -28.076 1.00 15.08 417 THR B C 1
ATOM 2827 O O . THR A 1 391 ? -17.961 17.441 -27.607 1.00 15.23 417 THR B O 1
ATOM 2831 N N . GLU A 1 392 ? -19.479 18.287 -29.047 1.00 16.46 418 GLU B N 1
ATOM 2832 C CA . GLU A 1 392 ? -19.939 16.984 -29.509 1.00 16.28 418 GLU B CA 1
ATOM 2833 C C . GLU A 1 392 ? -18.819 16.211 -30.197 1.00 16.09 418 GLU B C 1
ATOM 2834 O O . GLU A 1 392 ? -17.912 16.791 -30.796 1.00 17.85 418 GLU B O 1
ATOM 2840 N N . ILE A 1 393 ? -18.912 14.878 -30.121 1.00 17.49 419 ILE B N 1
ATOM 2841 C CA . ILE A 1 393 ? -17.941 13.984 -30.746 1.00 18.17 419 ILE B CA 1
ATOM 2842 C C . ILE A 1 393 ? -18.631 13.042 -31.723 1.00 17.70 419 ILE B C 1
ATOM 2843 O O . ILE A 1 393 ? -18.176 11.913 -31.945 1.00 17.91 419 ILE B O 1
ATOM 2848 N N . ASP A 1 394 ? -19.738 13.493 -32.311 1.00 16.36 420 ASP B N 1
ATOM 2849 C CA . ASP A 1 394 ? -20.515 12.658 -33.232 1.00 17.43 420 ASP B CA 1
ATOM 2850 C C . ASP A 1 394 ? -19.942 12.686 -34.653 1.00 17.73 420 ASP B C 1
ATOM 2851 O O . ASP A 1 394 ? -20.589 13.078 -35.622 1.00 20.01 420 ASP B O 1
ATOM 2856 N N . PHE A 1 395 ? -18.676 12.270 -34.754 1.00 16.49 421 PHE B N 1
ATOM 2857 C CA . PHE A 1 395 ? -18.068 11.928 -36.045 1.00 16.12 421 PHE B CA 1
ATOM 2858 C C . PHE A 1 395 ? -17.933 13.139 -36.965 1.00 15.48 421 PHE B C 1
ATOM 2859 O O . PHE A 1 395 ? -18.173 13.055 -38.173 1.00 18.79 421 PHE B O 1
ATOM 2867 N N . ARG A 1 396 ? -17.526 14.271 -36.393 1.00 16.22 422 ARG B N 1
ATOM 2868 C CA . ARG A 1 396 ? -17.465 15.537 -37.114 1.00 16.39 422 ARG B CA 1
ATOM 2869 C C . ARG A 1 396 ? -16.095 15.834 -37.712 1.00 15.39 422 ARG B C 1
ATOM 2870 O O . ARG A 1 396 ? -15.987 16.744 -38.539 1.00 17.56 422 ARG B O 1
ATOM 2878 N N . SER A 1 397 ? -15.054 15.105 -37.318 1.00 14.14 423 SER B N 1
ATOM 2879 C CA . SER A 1 397 ? -13.711 15.359 -37.831 1.00 14.14 423 SER B CA 1
ATOM 2880 C C . SER A 1 397 ? -12.941 14.044 -37.813 1.00 14.04 423 SER B C 1
ATOM 2881 O O . SER A 1 397 ? -13.518 12.974 -37.595 1.00 14.47 423 SER B O 1
ATOM 2884 N N . ASP A 1 398 ? -11.623 14.136 -38.027 1.00 13.12 424 ASP B N 1
ATOM 2885 C CA . ASP A 1 398 ? -10.786 12.997 -38.404 1.00 13.42 424 ASP B CA 1
ATOM 2886 C C . ASP A 1 398 ? -10.600 11.950 -37.311 1.00 12.90 424 ASP B C 1
ATOM 2887 O O . ASP A 1 398 ? -10.025 10.895 -37.597 1.00 14.62 424 ASP B O 1
ATOM 2892 N N . TYR A 1 399 ? -11.058 12.199 -36.083 1.00 13.62 425 TYR B N 1
ATOM 2893 C CA . TYR A 1 399 ? -11.093 11.134 -35.082 1.00 14.54 425 TYR B CA 1
ATOM 2894 C C . TYR A 1 399 ? -12.127 10.056 -35.396 1.00 14.50 425 TYR B C 1
ATOM 2895 O O . TYR A 1 399 ? -12.123 9.007 -34.742 1.00 16.18 425 TYR B O 1
ATOM 2904 N N . ALA A 1 400 ? -13.005 10.277 -36.377 1.00 14.39 426 ALA B N 1
ATOM 2905 C CA . ALA A 1 400 ? -14.166 9.409 -36.529 1.00 15.87 426 ALA B CA 1
ATOM 2906 C C . ALA A 1 400 ? -13.775 7.942 -36.695 1.00 14.37 426 ALA B C 1
ATOM 2907 O O . ALA A 1 400 ? -14.362 7.062 -36.055 1.00 17.23 426 ALA B O 1
ATOM 2909 N N . GLU A 1 401 ? -12.816 7.645 -37.584 1.00 15.90 427 GLU B N 1
ATOM 2910 C CA . GLU A 1 401 ? -12.489 6.238 -37.801 1.00 17.13 427 GLU B CA 1
ATOM 2911 C C . GLU A 1 401 ? -11.684 5.661 -36.645 1.00 16.15 427 GLU B C 1
ATOM 2912 O O . GLU A 1 401 ? -11.727 4.448 -36.410 1.00 19.08 427 GLU B O 1
ATOM 2918 N N . PHE A 1 402 ? -10.944 6.502 -35.917 1.00 15.95 428 PHE B N 1
ATOM 2919 C CA . PHE A 1 402 ? -10.310 6.038 -34.684 1.00 14.91 428 PHE B CA 1
ATOM 2920 C C . PHE A 1 402 ? -11.373 5.629 -33.668 1.00 15.93 428 PHE B C 1
ATOM 2921 O O . PHE A 1 402 ? -11.296 4.556 -33.057 1.00 16.05 428 PHE B O 1
ATOM 2929 N N . PHE A 1 403 ? -12.374 6.491 -33.479 1.00 17.17 429 PHE B N 1
ATOM 2930 C CA . PHE A 1 403 ? -13.534 6.186 -32.649 1.00 18.50 429 PHE B CA 1
ATOM 2931 C C . PHE A 1 403 ? -14.159 4.864 -33.084 1.00 20.48 429 PHE B C 1
ATOM 2932 O O . PHE A 1 403 ? -14.328 3.942 -32.281 1.00 18.74 429 PHE B O 1
ATOM 2940 N N . ASN A 1 404 ? -14.464 4.742 -34.377 1.00 18.17 430 ASN B N 1
ATOM 2941 C CA . ASN A 1 404 ? -15.086 3.529 -34.896 1.00 24.73 430 ASN B CA 1
ATOM 2942 C C . ASN A 1 404 ? -14.240 2.291 -34.625 1.00 24.02 430 ASN B C 1
ATOM 2943 O O . ASN A 1 404 ? -14.781 1.185 -34.504 1.00 28.77 430 ASN B O 1
ATOM 2948 N N . SER A 1 405 ? -12.920 2.450 -34.540 1.00 20.93 431 SER B N 1
ATOM 2949 C CA . SER A 1 405 ? -11.992 1.346 -34.334 1.00 21.46 431 SER B CA 1
ATOM 2950 C C . SER A 1 405 ? -11.692 1.075 -32.862 1.00 23.80 431 SER B C 1
ATOM 2951 O O . SER A 1 405 ? -10.864 0.207 -32.566 1.00 24.56 431 SER B O 1
ATOM 2954 N N . GLY A 1 406 ? -12.326 1.796 -31.940 1.00 19.41 432 GLY B N 1
ATOM 2955 C CA . GLY A 1 406 ? -12.135 1.553 -30.523 1.00 18.37 432 GLY B CA 1
ATOM 2956 C C . GLY A 1 406 ? -10.895 2.174 -29.921 1.00 17.00 432 GLY B C 1
ATOM 2957 O O . GLY A 1 406 ? -10.470 1.757 -28.838 1.00 19.62 432 GLY B O 1
ATOM 2958 N N . ILE A 1 407 ? -10.302 3.150 -30.587 1.00 16.65 433 ILE B N 1
ATOM 2959 C CA . ILE A 1 407 ? -9.100 3.808 -30.093 1.00 16.16 433 ILE B CA 1
ATOM 2960 C C . ILE A 1 407 ? -9.493 5.034 -29.273 1.00 16.48 433 ILE B C 1
ATOM 2961 O O . ILE A 1 407 ? -10.298 5.864 -29.714 1.00 17.77 433 ILE B O 1
ATOM 2966 N N . ALA A 1 408 ? -8.926 5.147 -28.074 1.00 15.39 434 ALA B N 1
ATOM 2967 C CA . ALA A 1 408 ? -9.182 6.308 -27.231 1.00 14.77 434 ALA B CA 1
ATOM 2968 C C . ALA A 1 408 ? -8.787 7.593 -27.955 1.00 15.30 434 ALA B C 1
ATOM 2969 O O . ALA A 1 408 ? -7.741 7.663 -28.608 1.00 14.25 434 ALA B O 1
ATOM 2971 N N . PHE A 1 409 ? -9.614 8.628 -27.825 1.00 13.79 435 PHE B N 1
ATOM 2972 C CA . PHE A 1 409 ? -9.313 9.877 -28.512 1.00 13.48 435 PHE B CA 1
ATOM 2973 C C . PHE A 1 409 ? -9.846 11.062 -27.721 1.00 12.51 435 PHE B C 1
ATOM 2974 O O . PHE A 1 409 ? -10.679 10.916 -26.821 1.00 13.86 435 PHE B O 1
ATOM 2982 N N . GLY A 1 410 ? -9.341 12.235 -28.080 1.00 12.78 436 GLY B N 1
ATOM 2983 C CA . GLY A 1 410 ? -9.828 13.497 -27.568 1.00 13.22 436 GLY B CA 1
ATOM 2984 C C . GLY A 1 410 ? -9.390 14.614 -28.489 1.00 12.92 436 GLY B C 1
ATOM 2985 O O . GLY A 1 410 ? -8.833 14.374 -29.563 1.00 13.25 436 GLY B O 1
ATOM 2986 N N . GLY A 1 411 ? -9.644 15.846 -28.068 1.00 12.59 437 GLY B N 1
ATOM 2987 C CA . GLY A 1 411 ? -9.243 16.961 -28.904 1.00 13.34 437 GLY B CA 1
ATOM 2988 C C . GLY A 1 411 ? -9.795 18.280 -28.406 1.00 11.80 437 GLY B C 1
ATOM 2989 O O . GLY A 1 411 ? -10.506 18.349 -27.396 1.00 12.96 437 GLY B O 1
ATOM 2990 N N . LEU A 1 412 ? -9.429 19.335 -29.146 1.00 12.08 438 LEU B N 1
ATOM 2991 C CA . LEU A 1 412 ? -9.747 20.721 -28.817 1.00 13.19 438 LEU B CA 1
ATOM 2992 C C . LEU A 1 412 ? -10.372 21.408 -30.022 1.00 13.06 438 LEU B C 1
ATOM 2993 O O . LEU A 1 412 ? -10.097 21.050 -31.169 1.00 13.84 438 LEU B O 1
ATOM 2998 N N . PHE A 1 413 ? -11.201 22.419 -29.748 1.00 12.95 439 PHE B N 1
ATOM 2999 C CA . PHE A 1 413 ? -11.992 23.078 -30.780 1.00 12.29 439 PHE B CA 1
ATOM 3000 C C . PHE A 1 413 ? -12.342 24.463 -30.263 1.00 12.69 439 PHE B C 1
ATOM 3001 O O . PHE A 1 413 ? -12.682 24.621 -29.086 1.00 12.75 439 PHE B O 1
ATOM 3009 N N . THR A 1 414 ? -12.259 25.466 -31.137 1.00 13.00 440 THR B N 1
ATOM 3010 C CA . THR A 1 414 ? -12.616 26.821 -30.733 1.00 13.71 440 THR B CA 1
ATOM 3011 C C . THR A 1 414 ? -13.957 27.281 -31.293 1.00 14.85 440 THR B C 1
ATOM 3012 O O . THR A 1 414 ? -14.364 28.416 -31.031 1.00 13.86 440 THR B O 1
ATOM 3016 N N . GLY A 1 415 ? -14.633 26.446 -32.071 1.00 12.95 441 GLY B N 1
ATOM 3017 C CA . GLY A 1 415 ? -15.973 26.754 -32.538 1.00 14.49 441 GLY B CA 1
ATOM 3018 C C . GLY A 1 415 ? -16.000 27.121 -34.013 1.00 13.00 441 GLY B C 1
ATOM 3019 O O . GLY A 1 415 ? -15.039 27.673 -34.570 1.00 14.58 441 GLY B O 1
ATOM 3020 N N . ALA A 1 416 ? -17.122 26.806 -34.660 1.00 14.82 442 ALA B N 1
ATOM 3021 C CA . ALA A 1 416 ? -17.275 27.098 -36.078 1.00 16.38 442 ALA B CA 1
ATOM 3022 C C . ALA A 1 416 ? -18.514 27.955 -36.327 1.00 15.37 442 ALA B C 1
ATOM 3023 O O . ALA A 1 416 ? -18.567 29.106 -35.880 1.00 17.19 442 ALA B O 1
ATOM 3025 N N . GLU A 1 417 ? -19.524 27.415 -37.020 1.00 15.13 443 GLU B N 1
ATOM 3026 C CA . GLU A 1 417 ? -20.651 28.242 -37.442 1.00 17.61 443 GLU B CA 1
ATOM 3027 C C . GLU A 1 417 ? -21.716 28.436 -36.363 1.00 17.66 443 GLU B C 1
ATOM 3028 O O . GLU A 1 417 ? -22.603 29.280 -36.538 1.00 20.37 443 GLU B O 1
ATOM 3034 N N . GLY A 1 418 ? -21.662 27.690 -35.262 1.00 18.38 444 GLY B N 1
ATOM 3035 C CA . GLY A 1 418 ? -22.625 27.898 -34.196 1.00 20.38 444 GLY B CA 1
ATOM 3036 C C . GLY A 1 418 ? -22.523 29.293 -33.609 1.00 20.97 444 GLY B C 1
ATOM 3037 O O . GLY A 1 418 ? -21.464 29.925 -33.634 1.00 17.01 444 GLY B O 1
ATOM 3038 N N . LEU A 1 419 ? -23.642 29.779 -33.071 1.0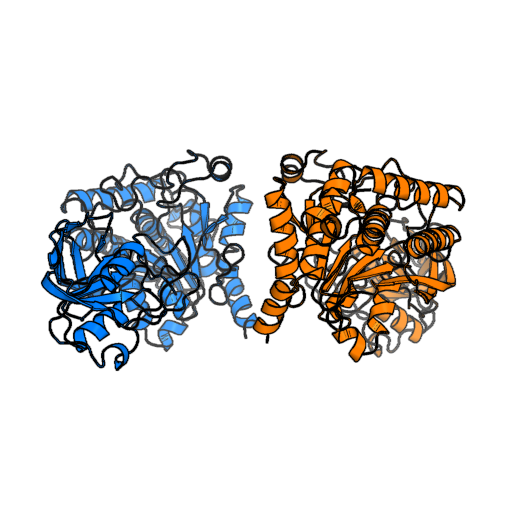0 20.33 445 LEU B N 1
ATOM 3039 C CA . LEU A 1 419 ? -23.700 31.115 -32.493 1.00 18.93 445 LEU B CA 1
ATOM 3040 C C . LEU A 1 419 ? -23.325 31.072 -31.016 1.00 19.26 445 LEU B C 1
ATOM 3041 O O . LEU A 1 419 ? -23.879 30.283 -30.243 1.00 20.67 445 LEU B O 1
ATOM 3046 N N . LYS A 1 420 ? -22.385 31.928 -30.628 1.00 17.72 446 LYS B N 1
ATOM 3047 C CA . LYS A 1 420 ? -21.983 32.014 -29.231 1.00 18.15 446 LYS B CA 1
ATOM 3048 C C . LYS A 1 420 ? -23.160 32.427 -28.350 1.00 18.24 446 LYS B C 1
ATOM 3049 O O . LYS A 1 420 ? -23.916 33.342 -28.682 1.00 19.36 446 LYS B O 1
ATOM 3055 N N . THR A 1 421 ? -23.294 31.762 -27.203 1.00 18.41 447 THR B N 1
ATOM 3056 C CA . THR A 1 421 ? -24.337 32.087 -26.242 1.00 19.84 447 THR B CA 1
ATOM 3057 C C . THR A 1 421 ? -23.868 33.196 -25.303 1.00 20.78 447 THR B C 1
ATOM 3058 O O . THR A 1 421 ? -22.678 33.494 -25.197 1.00 19.68 447 THR B O 1
ATOM 3062 N N . GLU A 1 422 ? -24.831 33.807 -24.616 1.00 22.39 448 GLU B N 1
ATOM 3063 C CA . GLU A 1 422 ? -24.504 34.832 -23.631 1.00 20.14 448 GLU B CA 1
ATOM 3064 C C . GLU A 1 422 ? -23.574 34.276 -22.558 1.00 24.18 448 GLU B C 1
ATOM 3065 O O . GLU A 1 422 ? -22.574 34.907 -22.198 1.00 24.13 448 GLU B O 1
ATOM 3071 N N . GLU A 1 423 ? -23.880 33.082 -22.041 1.00 20.99 449 GLU B N 1
ATOM 3072 C CA . GLU A 1 423 ? -23.012 32.485 -21.032 1.00 24.95 449 GLU B CA 1
ATOM 3073 C C . GLU A 1 423 ? -21.599 32.309 -21.566 1.00 22.34 449 GLU B C 1
ATOM 3074 O O . GLU A 1 423 ? -20.620 32.545 -20.850 1.00 21.62 449 GLU B O 1
ATOM 3080 N N . GLN A 1 424 ? -21.471 31.894 -22.827 1.00 19.07 450 GLN B N 1
ATOM 3081 C CA . GLN A 1 424 ? -20.147 31.708 -23.405 1.00 18.41 450 GLN B CA 1
ATOM 3082 C C . GLN A 1 424 ? -19.412 33.035 -23.550 1.00 18.60 450 GLN B C 1
ATOM 3083 O O . GLN A 1 424 ? -18.199 33.100 -23.331 1.00 19.84 450 GLN B O 1
ATOM 3089 N N . ALA A 1 425 ? -20.123 34.109 -23.905 1.00 19.22 451 ALA B N 1
ATOM 3090 C CA . ALA A 1 425 ? -19.470 35.414 -23.960 1.00 20.35 451 ALA B CA 1
ATOM 3091 C C . ALA A 1 425 ? -18.963 35.831 -22.586 1.00 22.55 451 ALA B C 1
ATOM 3092 O O . ALA A 1 425 ? -17.893 36.439 -22.468 1.00 23.79 451 ALA B O 1
ATOM 3094 N N . GLN A 1 426 ? -19.709 35.496 -21.530 1.00 21.91 452 GLN B N 1
ATOM 3095 C CA . GLN A 1 426 ? -19.238 35.795 -20.180 1.00 23.37 452 GLN B CA 1
ATOM 3096 C C . GLN A 1 426 ? -17.980 35.001 -19.838 1.00 26.98 452 GLN B C 1
ATOM 3097 O O . GLN A 1 426 ? -17.097 35.505 -19.133 1.00 31.05 452 GLN B O 1
ATOM 3103 N N . LYS A 1 427 ? -17.870 33.766 -20.335 1.00 20.83 453 LYS B N 1
ATOM 3104 C CA . LYS A 1 427 ? -16.728 32.916 -19.999 1.00 19.96 453 LYS B CA 1
ATOM 3105 C C . LYS A 1 427 ? -15.499 33.224 -20.847 1.00 23.26 453 LYS B C 1
ATOM 3106 O O . LYS A 1 427 ? -14.369 33.177 -20.343 1.00 23.69 453 LYS B O 1
ATOM 3112 N N . TYR A 1 428 ? -15.691 33.509 -22.140 1.00 20.36 454 TYR B N 1
ATOM 3113 C CA . TYR A 1 428 ? -14.590 33.586 -23.091 1.00 18.65 454 TYR B CA 1
ATOM 3114 C C . TYR A 1 428 ? -14.418 34.953 -23.735 1.00 18.54 454 TYR B C 1
ATOM 3115 O O . TYR A 1 428 ? -13.481 35.128 -24.527 1.00 20.03 454 TYR B O 1
ATOM 3124 N N . GLY A 1 429 ? -15.279 35.915 -23.431 1.00 19.45 455 GLY B N 1
ATOM 3125 C CA . GLY A 1 429 ? -15.259 37.171 -24.147 1.00 19.76 455 GLY B CA 1
ATOM 3126 C C . GLY A 1 429 ? -15.895 37.013 -25.517 1.00 19.34 455 GLY B C 1
ATOM 3127 O O . GLY A 1 429 ? -16.620 36.049 -25.791 1.00 19.44 455 GLY B O 1
ATOM 3128 N N . GLY A 1 430 ? -15.607 37.972 -26.392 1.00 20.19 456 GLY B N 1
ATOM 3129 C CA . GLY A 1 430 ? -16.182 37.940 -27.726 1.00 17.58 456 GLY B CA 1
ATOM 3130 C C . GLY A 1 430 ? -17.614 38.446 -27.743 1.00 19.08 456 GLY B C 1
ATOM 3131 O O . GLY A 1 430 ? -18.056 39.187 -26.860 1.00 22.68 456 GLY B O 1
ATOM 3132 N N . THR A 1 431 ? -18.353 38.035 -28.774 1.00 17.99 457 THR B N 1
ATOM 3133 C CA . THR A 1 431 ? -19.678 38.591 -29.040 1.00 17.93 457 THR B CA 1
ATOM 3134 C C . THR A 1 431 ? -20.718 37.480 -29.027 1.00 18.11 457 THR B C 1
ATOM 3135 O O . THR A 1 431 ? -20.687 36.588 -29.880 1.00 19.03 457 THR B O 1
ATOM 3139 N N . ALA A 1 432 ? -21.652 37.552 -28.084 1.00 19.35 458 ALA B N 1
ATOM 3140 C CA . ALA A 1 432 ? -22.792 36.647 -28.109 1.00 22.87 458 ALA B CA 1
ATOM 3141 C C . ALA A 1 432 ? -23.641 36.900 -29.350 1.00 20.80 458 ALA B C 1
ATOM 3142 O O . ALA A 1 432 ? -23.804 38.042 -29.793 1.00 21.24 458 ALA B O 1
ATOM 3144 N N . GLY A 1 433 ? -24.192 35.826 -29.906 1.00 19.71 459 GLY B N 1
ATOM 3145 C CA . GLY A 1 433 ? -25.070 35.929 -31.050 1.00 19.73 459 GLY B CA 1
ATOM 3146 C C . GLY A 1 433 ? -24.370 35.944 -32.387 1.00 20.93 459 GLY B C 1
ATOM 3147 O O . GLY A 1 433 ? -25.041 36.019 -33.424 1.00 21.64 459 GLY B O 1
ATOM 3148 N N . LYS A 1 434 ? -23.048 35.902 -32.398 1.00 19.02 460 LYS B N 1
ATOM 3149 C CA . LYS A 1 434 ? -22.265 35.742 -33.613 1.00 18.06 460 LYS B CA 1
ATOM 3150 C C . LYS A 1 434 ? -21.589 34.379 -33.608 1.00 17.37 460 LYS B C 1
ATOM 3151 O O . LYS A 1 434 ? -21.281 33.820 -32.550 1.00 17.32 460 LYS B O 1
ATOM 3157 N N . ALA A 1 435 ? -21.354 33.852 -34.806 1.00 18.71 461 ALA B N 1
ATOM 3158 C CA . ALA A 1 435 ? -20.641 32.590 -34.945 1.00 15.89 461 ALA B CA 1
ATOM 3159 C C . ALA A 1 435 ? -19.267 32.664 -34.281 1.00 15.87 461 ALA B C 1
ATOM 3160 O O . ALA A 1 435 ? -18.623 33.716 -34.244 1.00 15.72 461 ALA B O 1
ATOM 3162 N N . TYR A 1 436 ? -18.808 31.516 -33.772 1.00 15.41 462 TYR B N 1
ATOM 3163 C CA . TYR A 1 436 ? -17.436 31.437 -33.271 1.00 13.25 462 TYR B CA 1
ATOM 3164 C C . TYR A 1 436 ? -16.440 31.777 -34.372 1.00 15.85 462 TYR B C 1
ATOM 3165 O O . TYR A 1 436 ? -15.408 32.409 -34.115 1.00 15.13 462 TYR B O 1
ATOM 3174 N N . ASP A 1 437 ? -16.739 31.370 -35.610 1.00 15.10 463 ASP B N 1
ATOM 3175 C CA . ASP A 1 437 ? -15.909 31.678 -36.776 1.00 14.22 463 ASP B CA 1
ATOM 3176 C C . ASP A 1 437 ? -16.869 32.105 -37.883 1.00 16.52 463 ASP B C 1
ATOM 3177 O O . ASP A 1 437 ? -17.552 31.265 -38.484 1.00 16.88 463 ASP B O 1
ATOM 3182 N N . GLU A 1 438 ? -16.931 33.413 -38.137 1.00 16.12 464 GLU B N 1
ATOM 3183 C CA . GLU A 1 438 ? -17.834 33.951 -39.146 1.00 16.50 464 GLU B CA 1
ATOM 3184 C C . GLU A 1 438 ? -17.319 33.754 -40.562 1.00 17.73 464 GLU B C 1
ATOM 3185 O O . GLU A 1 438 ? -18.045 34.054 -41.518 1.00 19.39 464 GLU B O 1
ATOM 3191 N N . CYS A 1 439 ? -16.094 33.258 -40.719 1.00 16.81 465 CYS B N 1
ATOM 3192 C CA . CYS A 1 439 ? -15.530 32.957 -42.025 1.00 18.46 465 CYS B CA 1
ATOM 3193 C C . CYS A 1 439 ? -15.475 31.461 -42.295 1.00 15.86 465 CYS B C 1
ATOM 3194 O O . CYS A 1 439 ? -14.792 31.031 -43.231 1.00 17.56 465 CYS B O 1
ATOM 3197 N N . TYR A 1 440 ? -16.184 30.668 -41.500 1.00 17.25 466 TYR B N 1
ATOM 3198 C CA . TYR A 1 440 ? -16.171 29.221 -41.647 1.00 16.82 466 TYR B CA 1
ATOM 3199 C C . TYR A 1 440 ? -16.507 28.834 -43.077 1.00 16.99 466 TYR B C 1
ATOM 3200 O O . TYR A 1 440 ? -17.542 29.239 -43.617 1.00 19.60 466 TYR B O 1
ATOM 3209 N N . HIS A 1 441 ? -15.609 28.061 -43.690 1.00 15.71 467 HIS B N 1
ATOM 3210 C CA . HIS A 1 441 ? -15.792 27.543 -45.046 1.00 17.27 467 HIS B CA 1
ATOM 3211 C C . HIS A 1 441 ? -15.996 28.659 -46.071 1.00 17.84 467 HIS B C 1
ATOM 3212 O O . HIS A 1 441 ? -16.689 28.475 -47.081 1.00 21.27 467 HIS B O 1
ATOM 3219 N N . SER A 1 442 ? -15.387 29.820 -45.848 1.00 19.57 468 SER B N 1
ATOM 3220 C CA . SER A 1 442 ? -15.637 30.998 -46.668 1.00 18.27 468 SER B CA 1
ATOM 3221 C C . SER A 1 442 ? -14.337 31.567 -47.220 1.00 17.16 468 SER B C 1
ATOM 3222 O O . SER A 1 442 ? -13.240 31.257 -46.753 1.00 17.27 468 SER B O 1
ATOM 3225 N N . LYS A 1 443 ? -14.479 32.443 -48.217 1.00 18.82 469 LYS B N 1
ATOM 3226 C CA . LYS A 1 443 ? -13.316 33.123 -48.774 1.00 19.13 469 LYS B CA 1
ATOM 3227 C C . LYS A 1 443 ? -12.548 33.913 -47.717 1.00 20.53 469 LYS B C 1
ATOM 3228 O O . LYS A 1 443 ? -11.333 34.089 -47.845 1.00 22.26 469 LYS B O 1
ATOM 3234 N N . CYS A 1 444 ? -13.220 34.388 -46.667 1.00 17.17 470 CYS B N 1
ATOM 3235 C CA . CYS A 1 444 ? -12.531 35.225 -45.686 1.00 18.43 470 CYS B CA 1
ATOM 3236 C C . CYS A 1 444 ? -11.784 34.434 -44.621 1.00 19.27 470 CYS B C 1
ATOM 3237 O O . CYS A 1 444 ? -11.214 35.048 -43.707 1.00 18.44 470 CYS B O 1
ATOM 3240 N N . ASP A 1 445 ? -11.756 33.103 -44.704 1.00 16.16 471 ASP B N 1
ATOM 3241 C CA . ASP A 1 445 ? -10.987 32.307 -43.741 1.00 14.99 471 ASP B CA 1
ATOM 3242 C C . ASP A 1 445 ? -9.505 32.347 -44.117 1.00 15.23 471 ASP B C 1
ATOM 3243 O O . ASP A 1 445 ? -8.889 31.347 -44.497 1.00 16.34 471 ASP B O 1
ATOM 3248 N N . GLY A 1 446 ? -8.937 33.547 -43.993 1.00 16.45 472 GLY B N 1
ATOM 3249 C CA . GLY A 1 446 ? -7.548 33.793 -44.259 1.00 18.41 472 GLY B CA 1
ATOM 3250 C C . GLY A 1 446 ? -6.778 34.189 -43.014 1.00 18.64 472 GLY B C 1
ATOM 3251 O O . GLY A 1 446 ? -7.215 33.968 -41.875 1.00 16.65 472 GLY B O 1
ATOM 3252 N N . ILE A 1 447 ? -5.610 34.804 -43.242 1.00 17.09 473 ILE B N 1
ATOM 3253 C CA . ILE A 1 447 ? -4.648 35.069 -42.171 1.00 19.64 473 ILE B CA 1
ATOM 3254 C C . ILE A 1 447 ? -5.229 35.969 -41.089 1.00 17.89 473 ILE B C 1
ATOM 3255 O O . ILE A 1 447 ? -4.849 35.859 -39.918 1.00 18.55 473 ILE B O 1
ATOM 3260 N N . ALA A 1 448 ? -6.148 36.869 -41.443 1.00 17.90 474 ALA B N 1
ATOM 3261 C CA . ALA A 1 448 ? -6.744 37.732 -40.432 1.00 20.10 474 ALA B CA 1
ATOM 3262 C C . ALA A 1 448 ? -7.799 37.022 -39.594 1.00 17.53 474 ALA B C 1
ATOM 3263 O O . ALA A 1 448 ? -8.210 37.559 -38.559 1.00 21.09 474 ALA B O 1
ATOM 3265 N N . ASN A 1 449 ? -8.219 35.826 -39.995 1.00 15.40 475 ASN B N 1
ATOM 3266 C CA . ASN A 1 449 ? -9.303 35.108 -39.328 1.00 16.36 475 ASN B CA 1
ATOM 3267 C C . ASN A 1 449 ? -8.778 34.220 -38.205 1.00 13.89 475 ASN B C 1
ATOM 3268 O O . ASN A 1 449 ? -9.146 33.052 -38.100 1.00 14.54 475 ASN B O 1
ATOM 3273 N N . ILE A 1 450 ? -7.911 34.775 -37.353 1.00 15.15 476 ILE B N 1
ATOM 3274 C CA . ILE A 1 450 ? -7.238 34.017 -36.298 1.00 14.95 476 ILE B CA 1
ATOM 3275 C C . ILE A 1 450 ? -7.204 34.859 -35.031 1.00 16.71 476 ILE B C 1
ATOM 3276 O O . ILE A 1 450 ? -6.788 36.020 -35.061 1.00 18.42 476 ILE B O 1
ATOM 3281 N N . ASN A 1 451 ? -7.625 34.269 -33.917 1.00 15.76 477 ASN B N 1
ATOM 3282 C CA . ASN A 1 451 ? -7.431 34.859 -32.597 1.00 15.12 477 ASN B CA 1
ATOM 3283 C C . ASN A 1 451 ? -6.184 34.228 -31.989 1.00 14.33 477 ASN B C 1
ATOM 3284 O O . ASN A 1 451 ? -6.165 33.026 -31.702 1.00 14.35 477 ASN B O 1
ATOM 3289 N N . GLN A 1 452 ? -5.143 35.042 -31.794 1.00 16.46 478 GLN B N 1
ATOM 3290 C CA . GLN A 1 452 ? -3.868 34.499 -31.330 1.00 15.08 478 GLN B CA 1
ATOM 3291 C C . GLN A 1 452 ? -3.883 34.126 -29.852 1.00 18.44 478 GLN B C 1
ATOM 3292 O O . GLN A 1 452 ? -3.096 33.267 -29.440 1.00 17.16 478 GLN B O 1
ATOM 3298 N N . ASP A 1 453 ? -4.756 34.736 -29.048 1.00 16.55 479 ASP B N 1
ATOM 3299 C CA . ASP A 1 453 ? -4.878 34.313 -27.655 1.00 16.94 479 ASP B CA 1
ATOM 3300 C C . ASP A 1 453 ? -5.465 32.909 -27.567 1.00 17.33 479 ASP B C 1
ATOM 3301 O O . ASP A 1 453 ? -4.975 32.070 -26.802 1.00 16.33 479 ASP B O 1
ATOM 3306 N N . ALA A 1 454 ? -6.523 32.634 -28.335 1.00 16.81 480 ALA B N 1
ATOM 3307 C CA . ALA A 1 454 ? -7.063 31.278 -28.377 1.00 16.43 480 ALA B CA 1
ATOM 3308 C C . ALA A 1 454 ? -6.040 30.305 -28.943 1.00 14.01 480 ALA B C 1
ATOM 3309 O O . ALA A 1 454 ? -5.838 29.212 -28.405 1.00 14.24 480 ALA B O 1
ATOM 3311 N N . LEU A 1 455 ? -5.397 30.681 -30.048 1.00 13.74 481 LEU B N 1
ATOM 3312 C CA . LEU A 1 455 ? -4.388 29.808 -30.641 1.00 14.13 481 LEU B CA 1
ATOM 3313 C C . LEU A 1 455 ? -3.295 29.475 -29.635 1.00 12.91 481 LEU B C 1
ATOM 3314 O O . LEU A 1 455 ? -2.852 28.325 -29.550 1.00 13.79 481 LEU B O 1
ATOM 3319 N N . GLU A 1 456 ? -2.893 30.456 -28.827 1.00 13.33 482 GLU B N 1
ATOM 3320 C CA . GLU A 1 456 ? -1.851 30.217 -27.834 1.00 12.76 482 GLU B CA 1
ATOM 3321 C C . GLU A 1 456 ? -2.305 29.205 -26.787 1.00 14.19 482 GLU B C 1
ATOM 3322 O O . GLU A 1 456 ? -1.599 28.229 -26.503 1.00 15.33 482 GLU B O 1
ATOM 3328 N N . ILE A 1 457 ? -3.482 29.418 -26.194 1.00 14.90 483 ILE B N 1
ATOM 3329 C CA . ILE A 1 457 ? -3.918 28.528 -25.123 1.00 15.45 483 ILE B CA 1
ATOM 3330 C C . ILE A 1 457 ? -4.209 27.132 -25.662 1.00 13.43 483 ILE B C 1
ATOM 3331 O O . ILE A 1 457 ? -3.852 26.123 -25.039 1.00 14.51 483 ILE B O 1
ATOM 3336 N N . HIS A 1 458 ? -4.847 27.037 -26.830 1.00 12.76 484 HIS B N 1
ATOM 3337 C CA . HIS A 1 458 ? -5.151 25.713 -27.353 1.00 13.12 484 HIS B CA 1
ATOM 3338 C C . HIS A 1 458 ? -3.886 24.982 -27.792 1.00 12.80 484 HIS B C 1
ATOM 3339 O O . HIS A 1 458 ? -3.765 23.769 -27.587 1.00 12.12 484 HIS B O 1
ATOM 3346 N N . SER A 1 459 ? -2.931 25.697 -28.385 1.00 12.32 485 SER B N 1
ATOM 3347 C CA . SER A 1 459 ? -1.644 25.078 -28.695 1.00 12.86 485 SER B CA 1
ATOM 3348 C C . SER A 1 459 ? -0.905 24.668 -27.426 1.00 13.87 485 SER B C 1
ATOM 3349 O O . SER A 1 459 ? -0.281 23.601 -27.391 1.00 13.28 485 SER B O 1
ATOM 3352 N N . ASP A 1 460 ? -0.965 25.502 -26.382 1.00 11.96 486 ASP B N 1
ATOM 3353 C CA . ASP A 1 460 ? -0.357 25.135 -25.104 1.00 13.89 486 ASP B CA 1
ATOM 3354 C C . ASP A 1 460 ? -0.939 23.826 -24.589 1.00 14.85 486 ASP B C 1
ATOM 3355 O O . ASP A 1 460 ? -0.202 22.931 -24.147 1.00 14.17 486 ASP B O 1
ATOM 3360 N N . ALA A 1 461 ? -2.273 23.694 -24.642 1.00 13.15 487 ALA B N 1
ATOM 3361 C CA . ALA A 1 461 ? -2.935 22.497 -24.133 1.00 13.98 487 ALA B CA 1
ATOM 3362 C C . ALA A 1 461 ? -2.630 21.279 -25.001 1.00 12.34 487 ALA B C 1
ATOM 3363 O O . ALA A 1 461 ? -2.420 20.175 -24.478 1.00 12.69 487 ALA B O 1
ATOM 3365 N N . MET A 1 462 ? -2.616 21.456 -26.328 1.00 12.55 488 MET B N 1
ATOM 3366 C CA . MET A 1 462 ? -2.151 20.398 -27.226 1.00 11.54 488 MET B CA 1
ATOM 3367 C C . MET A 1 462 ? -0.770 19.908 -26.803 1.00 11.85 488 MET B C 1
ATOM 3368 O O . MET A 1 462 ? -0.534 18.699 -26.674 1.00 12.15 488 MET B O 1
ATOM 3373 N N . ALA A 1 463 ? 0.153 20.842 -26.563 1.00 11.28 489 ALA B N 1
ATOM 3374 C CA . ALA A 1 463 ? 1.517 20.469 -26.189 1.00 11.76 489 ALA B CA 1
ATOM 3375 C C . ALA A 1 463 ? 1.544 19.759 -24.837 1.00 13.78 489 ALA B C 1
ATOM 3376 O O . ALA A 1 463 ? 2.219 18.728 -24.676 1.00 12.72 489 ALA B O 1
ATOM 3378 N N . PHE A 1 464 ? 0.806 20.289 -23.861 1.00 11.78 490 PHE B N 1
ATOM 3379 C CA . PHE A 1 464 ? 0.811 19.680 -22.532 1.00 12.42 490 PHE B CA 1
ATOM 3380 C C . PHE A 1 464 ? 0.322 18.239 -22.583 1.00 15.57 490 PHE B C 1
ATOM 3381 O O . PHE A 1 464 ? 0.946 17.337 -22.020 1.00 14.43 490 PHE B O 1
ATOM 3389 N N . VAL A 1 465 ? -0.810 18.000 -23.242 1.00 13.60 491 VAL B N 1
ATOM 3390 C CA . VAL A 1 465 ? -1.394 16.667 -23.209 1.00 14.43 491 VAL B CA 1
ATOM 3391 C C . VAL A 1 465 ? -0.587 15.694 -24.064 1.00 12.39 491 VAL B C 1
ATOM 3392 O O . VAL A 1 465 ? -0.382 14.536 -23.677 1.00 13.48 491 VAL B O 1
ATOM 3396 N N . THR A 1 466 ? -0.111 16.144 -25.233 1.00 11.56 492 THR B N 1
ATOM 3397 C CA . THR A 1 466 ? 0.756 15.305 -26.054 1.00 12.13 492 THR B CA 1
ATOM 3398 C C . THR A 1 466 ? 1.996 14.897 -25.268 1.00 12.06 492 THR B C 1
ATOM 3399 O O . THR A 1 466 ? 2.358 13.715 -25.225 1.00 12.23 492 THR B O 1
ATOM 3403 N N . SER A 1 467 ? 2.638 15.864 -24.613 1.00 11.96 493 SER B N 1
ATOM 3404 C CA . SER A 1 467 ? 3.851 15.558 -23.862 1.00 11.52 493 SER B CA 1
ATOM 3405 C C . SER A 1 467 ? 3.537 14.634 -22.686 1.00 12.39 493 SER B C 1
ATOM 3406 O O . SER A 1 467 ? 4.242 13.640 -22.468 1.00 12.92 493 SER B O 1
ATOM 3409 N N . TRP A 1 468 ? 2.464 14.922 -21.943 1.00 12.55 494 TRP B N 1
ATOM 3410 C CA . TRP A 1 468 ? 2.067 14.059 -20.833 1.00 13.24 494 TRP B CA 1
ATOM 3411 C C . TRP A 1 468 ? 1.936 12.613 -21.291 1.00 13.88 494 TRP B C 1
ATOM 3412 O O . TRP A 1 468 ? 2.546 11.703 -20.716 1.00 13.53 494 TRP B O 1
ATOM 3423 N N . LEU A 1 469 ? 1.159 12.383 -22.351 1.00 12.75 495 LEU B N 1
ATOM 3424 C CA . LEU A 1 469 ? 0.943 11.019 -22.812 1.00 13.59 495 LEU B CA 1
ATOM 3425 C C . LEU A 1 469 ? 2.214 10.412 -23.392 1.00 13.25 495 LEU B C 1
ATOM 3426 O O . LEU A 1 469 ? 2.401 9.188 -23.330 1.00 14.41 495 LEU B O 1
ATOM 3431 N N . SER A 1 470 ? 3.100 11.244 -23.953 1.00 13.32 496 SER B N 1
ATOM 3432 C CA . SER A 1 470 ? 4.368 10.740 -24.461 1.00 13.14 496 SER B CA 1
ATOM 3433 C C . SER A 1 470 ? 5.246 10.204 -23.345 1.00 14.26 496 SER B C 1
ATOM 3434 O O . SER A 1 470 ? 6.162 9.421 -23.619 1.00 13.51 496 SER B O 1
ATOM 3437 N N . LEU A 1 471 ? 4.977 10.599 -22.104 1.00 12.46 497 LEU B N 1
ATOM 3438 C CA . LEU A 1 471 ? 5.696 10.070 -20.955 1.00 14.68 497 LEU B CA 1
ATOM 3439 C C . LEU A 1 471 ? 4.948 8.937 -20.270 1.00 14.52 497 LEU B C 1
ATOM 3440 O O . LEU A 1 471 ? 5.570 7.957 -19.847 1.00 15.52 497 LEU B O 1
ATOM 3445 N N . SER A 1 472 ? 3.623 9.027 -20.171 1.00 12.85 498 SER B N 1
ATOM 3446 C CA . SER A 1 472 ? 2.854 7.940 -19.579 1.00 13.77 498 SER B CA 1
ATOM 3447 C C . SER A 1 472 ? 1.443 7.924 -20.147 1.00 14.19 498 SER B C 1
ATOM 3448 O O . SER A 1 472 ? 0.728 8.926 -20.067 1.00 14.37 498 SER B O 1
ATOM 3451 N N . THR A 1 473 ? 1.027 6.770 -20.672 1.00 14.93 499 THR B N 1
ATOM 3452 C CA . THR A 1 473 ? -0.368 6.582 -21.043 1.00 14.46 499 THR B CA 1
ATOM 3453 C C . THR A 1 473 ? -1.196 5.953 -19.928 1.00 15.21 499 THR B C 1
ATOM 3454 O O . THR A 1 473 ? -2.306 5.480 -20.196 1.00 16.30 499 THR B O 1
ATOM 3458 N N . LYS A 1 474 ? -0.695 5.943 -18.688 1.00 15.10 500 LYS B N 1
ATOM 3459 C CA . LYS A 1 474 ? -1.378 5.200 -17.632 1.00 14.75 500 LYS B CA 1
ATOM 3460 C C . LYS A 1 474 ? -2.833 5.636 -17.448 1.00 15.38 500 LYS B C 1
ATOM 3461 O O . LYS A 1 474 ? -3.700 4.795 -17.194 1.00 18.69 500 LYS B O 1
ATOM 3467 N N . VAL A 1 475 ? -3.133 6.937 -17.549 1.00 17.17 501 VAL B N 1
ATOM 3468 C CA . VAL A 1 475 ? -4.532 7.330 -17.339 1.00 17.70 501 VAL B CA 1
ATOM 3469 C C . VAL A 1 475 ? -5.445 6.684 -18.374 1.00 16.58 501 VAL B C 1
ATOM 3470 O O . VAL A 1 475 ? -6.597 6.337 -18.073 1.00 17.32 501 VAL B O 1
ATOM 3474 N N . VAL A 1 476 ? -4.953 6.512 -19.602 1.00 16.28 502 VAL B N 1
ATOM 3475 C CA . VAL A 1 476 ? -5.705 5.800 -20.630 1.00 18.20 502 VAL B CA 1
ATOM 3476 C C . VAL A 1 476 ? -5.708 4.299 -20.352 1.00 18.28 502 VAL B C 1
ATOM 3477 O O . VAL A 1 476 ? -6.749 3.637 -20.428 1.00 18.51 502 VAL B O 1
ATOM 3481 N N . ASP A 1 477 ? -4.538 3.738 -20.037 1.00 17.66 503 ASP B N 1
ATOM 3482 C CA . ASP A 1 477 ? -4.441 2.302 -19.782 1.00 16.62 503 ASP B CA 1
ATOM 3483 C C . ASP A 1 477 ? -5.357 1.875 -18.637 1.00 17.24 503 ASP B C 1
ATOM 3484 O O . ASP A 1 477 ? -5.974 0.801 -18.688 1.00 21.05 503 ASP B O 1
ATOM 3489 N N . ASP A 1 478 ? -5.450 2.696 -17.590 1.00 17.97 504 ASP B N 1
ATOM 3490 C CA . ASP A 1 478 ? -6.305 2.347 -16.459 1.00 20.89 504 ASP B CA 1
ATOM 3491 C C . ASP A 1 478 ? -7.756 2.198 -16.895 1.00 19.36 504 ASP B C 1
ATOM 3492 O O . ASP A 1 478 ? -8.458 1.287 -16.445 1.00 22.42 504 ASP B O 1
ATOM 3497 N N . GLU A 1 479 ? -8.224 3.090 -17.771 1.00 19.13 505 GLU B N 1
ATOM 3498 C CA . GLU A 1 479 ? -9.612 3.018 -18.214 1.00 19.31 505 GLU B CA 1
ATOM 3499 C C . GLU A 1 479 ? -9.831 1.848 -19.167 1.00 20.10 505 GLU B C 1
ATOM 3500 O O . GLU A 1 479 ? -10.891 1.211 -19.143 1.00 22.87 505 GLU B O 1
ATOM 3506 N N . ILE A 1 480 ? -8.837 1.543 -20.006 1.00 20.90 506 ILE B N 1
ATOM 3507 C CA . ILE A 1 480 ? -8.928 0.362 -20.865 1.00 19.96 506 ILE B CA 1
ATOM 3508 C C . ILE A 1 480 ? -9.047 -0.906 -20.023 1.00 24.14 506 ILE B C 1
ATOM 3509 O O . ILE A 1 480 ? -9.878 -1.779 -20.298 1.00 25.72 506 ILE B O 1
ATOM 3514 N N . ALA A 1 481 ? -8.225 -1.021 -18.974 1.00 23.49 507 ALA B N 1
ATOM 3515 C CA . ALA A 1 481 ? -8.280 -2.207 -18.123 1.00 24.20 507 ALA B CA 1
ATOM 3516 C C . ALA A 1 481 ? -9.608 -2.298 -17.380 1.00 26.18 507 ALA B C 1
ATOM 3517 O O . ALA A 1 481 ? -10.174 -3.387 -17.237 1.00 32.60 507 ALA B O 1
ATOM 3519 N N . ALA A 1 482 ? -10.122 -1.162 -16.903 1.00 24.85 508 ALA B N 1
ATOM 3520 C CA . ALA A 1 482 ? -11.368 -1.186 -16.147 1.00 28.18 508 ALA B CA 1
ATOM 3521 C C . ALA A 1 482 ? -12.555 -1.551 -17.027 1.00 30.96 508 ALA B C 1
ATOM 3522 O O . ALA A 1 482 ? -13.508 -2.176 -16.549 1.00 34.31 508 ALA B O 1
ATOM 3524 N N . ALA A 1 483 ? -12.513 -1.182 -18.308 1.00 26.90 509 ALA B N 1
ATOM 3525 C CA . ALA A 1 483 ? -13.616 -1.486 -19.212 1.00 27.24 509 ALA B CA 1
ATOM 3526 C C . ALA A 1 483 ? -13.702 -2.969 -19.543 1.00 37.02 509 ALA B C 1
ATOM 3527 O O . ALA A 1 483 ? -14.736 -3.421 -20.050 1.00 38.00 509 ALA B O 1
ATOM 3529 N N . GLY A 1 484 ? -12.651 -3.733 -19.270 1.00 40.67 510 GLY B N 1
ATOM 3530 C CA . GLY A 1 484 ? -12.666 -5.162 -19.526 1.00 44.64 510 GLY B CA 1
ATOM 3531 C C . GLY A 1 484 ? -12.095 -5.511 -20.886 1.00 49.83 510 GLY B C 1
ATOM 3532 O O . GLY A 1 484 ? -10.934 -5.215 -21.174 1.00 58.87 510 GLY B O 1
ATOM 3533 N N . ILE A 1 501 ? -24.468 7.031 -35.846 1.00 45.08 527 ILE B N 1
ATOM 3534 C CA . ILE A 1 501 ? -23.654 7.738 -36.831 1.00 38.04 527 ILE B CA 1
ATOM 3535 C C . ILE A 1 501 ? -24.518 8.426 -37.880 1.00 26.53 527 ILE B C 1
ATOM 3536 O O . ILE A 1 501 ? -24.876 7.818 -38.892 1.00 37.54 527 ILE B O 1
ATOM 3541 N N . GLU A 1 502 ? -24.847 9.694 -37.646 1.00 26.42 528 GLU B N 1
ATOM 3542 C CA . GLU A 1 502 ? -25.639 10.458 -38.604 1.00 22.31 528 GLU B CA 1
ATOM 3543 C C . GLU A 1 502 ? -24.791 11.312 -39.535 1.00 20.70 528 GLU B C 1
ATOM 3544 O O . GLU A 1 502 ? -25.193 11.547 -40.677 1.00 18.79 528 GLU B O 1
ATOM 3550 N N . ARG A 1 503 ? -23.630 11.774 -39.079 1.00 20.63 529 ARG B N 1
ATOM 3551 C CA . ARG A 1 503 ? -22.721 12.576 -39.879 1.00 20.26 529 ARG B CA 1
ATOM 3552 C C . ARG A 1 503 ? -21.416 11.816 -40.070 1.00 17.83 529 ARG B C 1
ATOM 3553 O O . ARG A 1 503 ? -21.100 10.880 -39.330 1.00 19.32 529 ARG B O 1
ATOM 3561 N N . TRP A 1 504 ? -20.654 12.229 -41.085 1.00 18.17 530 TRP B N 1
ATOM 3562 C CA . TRP A 1 504 ? -19.279 11.757 -41.271 1.00 18.45 530 TRP B CA 1
ATOM 3563 C C . TRP A 1 504 ? -18.507 12.956 -41.820 1.00 18.59 530 TRP B C 1
ATOM 3564 O O . TRP A 1 504 ? -18.364 13.144 -43.034 1.00 22.96 530 TRP B O 1
ATOM 3575 N N . GLY A 1 505 ? -18.031 13.787 -40.904 1.00 18.70 531 GLY B N 1
ATOM 3576 C CA . GLY A 1 505 ? -17.520 15.093 -41.255 1.00 17.81 531 GLY B CA 1
ATOM 3577 C C . GLY A 1 505 ? -18.620 16.133 -41.198 1.00 15.47 531 GLY B C 1
ATOM 3578 O O . GLY A 1 505 ? -19.458 16.109 -40.291 1.00 20.47 531 GLY B O 1
ATOM 3579 N N . HIS A 1 506 ? -18.645 17.027 -42.190 1.00 17.07 532 HIS B N 1
ATOM 3580 C CA . HIS A 1 506 ? -19.560 18.163 -42.183 1.00 18.29 532 HIS B CA 1
ATOM 3581 C C . HIS A 1 506 ? -20.988 17.746 -42.523 1.00 18.19 532 HIS B C 1
ATOM 3582 O O . HIS A 1 506 ? -21.945 18.265 -41.936 1.00 21.69 532 HIS B O 1
ATOM 3589 N N . ASP A 1 507 ? -21.150 16.807 -43.445 1.00 17.93 533 ASP B N 1
ATOM 3590 C CA . ASP A 1 507 ? -22.459 16.477 -43.985 1.00 18.45 533 ASP B CA 1
ATOM 3591 C C . ASP A 1 507 ? -23.064 15.264 -43.289 1.00 19.70 533 ASP B C 1
ATOM 3592 O O . ASP A 1 507 ? -22.358 14.369 -42.814 1.00 19.03 533 ASP B O 1
ATOM 3597 N N . PHE A 1 508 ? -24.392 15.241 -43.249 1.00 19.38 534 PHE B N 1
ATOM 3598 C CA . PHE A 1 508 ? -25.109 14.051 -42.817 1.00 18.08 534 PHE B CA 1
ATOM 3599 C C . PHE A 1 508 ? -25.032 12.983 -43.903 1.00 16.99 534 PHE B C 1
ATOM 3600 O O . PHE A 1 508 ? -25.245 13.267 -45.088 1.00 17.32 534 PHE B O 1
ATOM 3608 N N . ILE A 1 509 ? -24.707 11.751 -43.495 1.00 17.03 535 ILE B N 1
ATOM 3609 C CA . ILE A 1 509 ? -24.744 10.608 -44.404 1.00 17.58 535 ILE B CA 1
ATOM 3610 C C . ILE A 1 509 ? -26.078 9.880 -44.377 1.00 18.57 535 ILE B C 1
ATOM 3611 O O . ILE A 1 509 ? -26.320 9.029 -45.243 1.00 19.23 535 ILE B O 1
ATOM 3616 N N . LYS A 1 510 ? -26.941 10.176 -43.410 1.00 18.79 536 LYS B N 1
ATOM 3617 C CA . LYS A 1 510 ? -28.265 9.578 -43.322 1.00 19.84 536 LYS B CA 1
ATOM 3618 C C . LYS A 1 510 ? -29.178 10.567 -42.624 1.00 20.01 536 LYS B C 1
ATOM 3619 O O . LYS A 1 510 ? -30.401 10.376 -42.599 1.00 20.94 536 LYS B O 1
ATOM 3626 N N . SER B 1 18 ? -65.574 25.139 -2.375 1.00 42.45 44 SER A N 1
ATOM 3627 C CA . SER B 1 18 ? -66.704 24.746 -3.208 1.00 35.50 44 SER A CA 1
ATOM 3628 C C . SER B 1 18 ? -66.241 24.150 -4.537 1.00 30.53 44 SER A C 1
ATOM 3629 O O . SER B 1 18 ? -66.342 22.944 -4.760 1.00 35.10 44 SER A O 1
ATOM 3632 N N . ILE B 1 19 ? -65.729 25.015 -5.416 1.00 30.01 45 ILE A N 1
ATOM 3633 C CA . ILE B 1 19 ? -65.365 24.604 -6.768 1.00 25.88 45 ILE A CA 1
ATOM 3634 C C . ILE B 1 19 ? -64.282 23.533 -6.751 1.00 25.09 45 ILE A C 1
ATOM 3635 O O . ILE B 1 19 ? -64.224 22.680 -7.645 1.00 25.91 45 ILE A O 1
ATOM 3640 N N . CYS B 1 20 ? -63.408 23.556 -5.752 1.00 23.04 46 CYS A N 1
ATOM 3641 C CA . CYS B 1 20 ? -62.329 22.580 -5.699 1.00 20.35 46 CYS A CA 1
ATOM 3642 C C . CYS B 1 20 ? -62.780 21.226 -5.172 1.00 20.10 46 CYS A C 1
ATOM 3643 O O . CYS B 1 20 ? -61.947 20.335 -4.976 1.00 22.16 46 CYS A O 1
ATOM 3646 N N . LYS B 1 21 ? -64.075 21.056 -4.933 1.00 19.74 47 LYS A N 1
ATOM 3647 C CA . LYS B 1 21 ? -64.657 19.739 -4.734 1.00 19.22 47 LYS A CA 1
ATOM 3648 C C . LYS B 1 21 ? -65.091 19.095 -6.046 1.00 20.87 47 LYS A C 1
ATOM 3649 O O . LYS B 1 21 ? -65.528 17.939 -6.037 1.00 22.50 47 LYS A O 1
ATOM 3655 N N . SER B 1 22 ? -64.990 19.811 -7.167 1.00 20.45 48 SER A N 1
ATOM 3656 C CA . SER B 1 22 ? -65.410 19.241 -8.440 1.00 20.77 48 SER A CA 1
ATOM 3657 C C . SER B 1 22 ? -64.352 18.267 -8.950 1.00 17.78 48 SER A C 1
ATOM 3658 O O . SER B 1 22 ? -63.161 18.600 -8.969 1.00 17.82 48 SER A O 1
ATOM 3661 N N . PRO B 1 23 ? -64.745 17.066 -9.373 1.00 19.21 49 PRO A N 1
ATOM 3662 C CA . PRO B 1 23 ? -63.781 16.164 -10.017 1.00 19.17 49 PRO A CA 1
ATOM 3663 C C . PRO B 1 23 ? -63.152 16.756 -11.256 1.00 19.56 49 PRO A C 1
ATOM 3664 O O . PRO B 1 23 ? -62.081 16.299 -11.666 1.00 19.44 49 PRO A O 1
ATOM 3668 N N . LEU B 1 24 ? -63.776 17.760 -11.871 1.00 19.74 50 LEU A N 1
ATOM 3669 C CA . LEU B 1 24 ? -63.220 18.350 -13.083 1.00 20.33 50 LEU A CA 1
ATOM 3670 C C . LEU B 1 24 ? -61.987 19.178 -12.799 1.00 23.13 50 LEU A C 1
ATOM 3671 O O . LEU B 1 24 ? -61.191 19.418 -13.712 1.00 25.46 50 LEU A O 1
ATOM 3676 N N . LEU B 1 25 ? -61.815 19.639 -11.566 1.00 17.33 51 LEU A N 1
ATOM 3677 C CA . LEU B 1 25 ? -60.612 20.377 -11.224 1.00 19.59 51 LEU A CA 1
ATOM 3678 C C . LEU B 1 25 ? -59.552 19.481 -10.609 1.00 21.88 51 LEU A C 1
ATOM 3679 O O . LEU B 1 25 ? -58.384 19.529 -11.007 1.00 27.80 51 LEU A O 1
ATOM 3684 N N . VAL B 1 26 ? -59.938 18.637 -9.654 1.00 14.78 52 VAL A N 1
ATOM 3685 C CA . VAL B 1 26 ? -58.917 17.917 -8.897 1.00 14.32 52 VAL A CA 1
ATOM 3686 C C . VAL B 1 26 ? -58.424 16.649 -9.575 1.00 12.66 52 VAL A C 1
ATOM 3687 O O . VAL B 1 26 ? -57.474 16.030 -9.081 1.00 12.72 52 VAL A O 1
ATOM 3691 N N . SER B 1 27 ? -59.015 16.249 -10.697 1.00 14.89 53 SER A N 1
ATOM 3692 C CA . SER B 1 27 ? -58.638 15.017 -11.371 1.00 13.51 53 SER A CA 1
ATOM 3693 C C . SER B 1 27 ? -57.539 15.206 -12.409 1.00 13.97 53 SER A C 1
ATOM 3694 O O . SER B 1 27 ? -57.044 14.205 -12.946 1.00 14.70 53 SER A O 1
ATOM 3697 N N . THR B 1 28 ? -57.172 16.448 -12.731 1.00 15.15 54 THR A N 1
ATOM 3698 C CA . THR B 1 28 ? -56.337 16.721 -13.895 1.00 14.73 54 THR A CA 1
ATOM 3699 C C . THR B 1 28 ? -55.109 17.535 -13.510 1.00 14.04 54 THR A C 1
ATOM 3700 O O . THR B 1 28 ? -55.121 18.269 -12.517 1.00 14.23 54 THR A O 1
ATOM 3704 N N . PRO B 1 29 ? -54.026 17.420 -14.280 1.00 13.01 55 PRO A N 1
ATOM 3705 C CA . PRO B 1 29 ? -52.729 17.918 -13.790 1.00 14.70 55 PRO A CA 1
ATOM 3706 C C . PRO B 1 29 ? -52.622 19.429 -13.683 1.00 14.17 55 PRO A C 1
ATOM 3707 O O . PRO B 1 29 ? -51.806 19.915 -12.888 1.00 14.42 55 PRO A O 1
ATOM 3711 N N . LEU B 1 30 ? -53.389 20.194 -14.453 1.00 13.71 56 LEU A N 1
ATOM 3712 C CA . LEU B 1 30 ? -53.384 21.644 -14.319 1.00 15.30 56 LEU A CA 1
ATOM 3713 C C . LEU B 1 30 ? -54.537 22.150 -13.467 1.00 19.51 56 LEU A C 1
ATOM 3714 O O . LEU B 1 30 ? -54.625 23.360 -13.224 1.00 25.09 56 LEU A O 1
ATOM 3719 N N . GLY B 1 31 ? -55.426 21.261 -13.028 1.00 15.02 57 GLY A N 1
ATOM 3720 C CA . GLY B 1 31 ? -56.471 21.631 -12.090 1.00 14.74 57 GLY A CA 1
ATOM 3721 C C . GLY B 1 31 ? -56.017 21.469 -10.655 1.00 15.45 57 GLY A C 1
ATOM 3722 O O . GLY B 1 31 ? -56.203 22.369 -9.828 1.00 16.03 57 GLY A O 1
ATOM 3723 N N . LEU B 1 32 ? -55.390 20.332 -10.352 1.00 12.99 58 LEU A N 1
ATOM 3724 C CA . LEU B 1 32 ? -54.975 20.071 -8.972 1.00 13.65 58 LEU A CA 1
ATOM 3725 C C . LEU B 1 32 ? -54.063 21.153 -8.398 1.00 15.20 58 LEU A C 1
ATOM 3726 O O . LEU B 1 32 ? -54.314 21.593 -7.262 1.00 14.60 58 LEU A O 1
ATOM 3731 N N . PRO B 1 33 ? -53.027 21.636 -9.101 1.00 13.45 59 PRO A N 1
ATOM 3732 C CA . PRO B 1 33 ? -52.206 22.731 -8.535 1.00 15.48 59 PRO A CA 1
ATOM 3733 C C . PRO B 1 33 ? -52.977 24.019 -8.310 1.00 16.07 59 PRO A C 1
ATOM 3734 O O . PRO B 1 33 ? -52.569 24.836 -7.472 1.00 17.18 59 PRO A O 1
ATOM 3738 N N . ARG B 1 34 ? -54.053 24.257 -9.062 1.00 15.19 60 ARG A N 1
ATOM 3739 C CA . ARG B 1 34 ? -54.877 25.432 -8.810 1.00 15.96 60 ARG A CA 1
ATOM 3740 C C . ARG B 1 34 ? -55.605 25.302 -7.482 1.00 16.10 60 ARG A C 1
ATOM 3741 O O . ARG B 1 34 ? -55.768 26.289 -6.756 1.00 18.48 60 ARG A O 1
ATOM 3749 N N . CYS B 1 35 ? -56.018 24.086 -7.137 1.00 13.80 61 CYS A N 1
ATOM 3750 C CA . CYS B 1 35 ? -56.777 23.849 -5.917 1.00 16.86 61 CYS A CA 1
ATOM 3751 C C . CYS B 1 35 ? -55.907 23.653 -4.683 1.00 14.12 61 CYS A C 1
ATOM 3752 O O . CYS B 1 35 ? -56.384 23.899 -3.569 1.00 16.08 61 CYS A O 1
ATOM 3755 N N . LEU B 1 36 ? -54.657 23.226 -4.859 1.00 12.63 62 LEU A N 1
ATOM 3756 C CA . LEU B 1 36 ? -53.706 23.053 -3.757 1.00 11.87 62 LEU A CA 1
ATOM 3757 C C . LEU B 1 36 ? -53.033 24.400 -3.535 1.00 15.28 62 LEU A C 1
ATOM 3758 O O . LEU B 1 36 ? -52.130 24.783 -4.277 1.00 15.35 62 LEU A O 1
ATOM 3763 N N . GLN B 1 37 ? -53.471 25.121 -2.510 1.00 14.39 63 GLN A N 1
ATOM 3764 C CA . GLN B 1 37 ? -53.039 26.495 -2.288 1.00 15.05 63 GLN A CA 1
ATOM 3765 C C . GLN B 1 37 ? -52.022 26.547 -1.157 1.00 17.09 63 GLN A C 1
ATOM 3766 O O . GLN B 1 37 ? -52.227 25.945 -0.095 1.00 17.06 63 GLN A O 1
ATOM 3772 N N . ALA B 1 38 ? -50.928 27.275 -1.397 1.00 15.94 64 ALA A N 1
ATOM 3773 C CA . ALA B 1 38 ? -49.870 27.406 -0.401 1.00 16.32 64 ALA A CA 1
ATOM 3774 C C . ALA B 1 38 ? -50.415 27.901 0.935 1.00 16.48 64 ALA A C 1
ATOM 3775 O O . ALA B 1 38 ? -49.996 27.430 2.000 1.00 17.77 64 ALA A O 1
ATOM 3777 N N . SER B 1 39 ? -51.355 28.848 0.904 1.00 17.40 65 SER A N 1
ATOM 3778 C CA . SER B 1 39 ? -51.893 29.378 2.155 1.00 18.85 65 SER A CA 1
ATOM 3779 C C . SER B 1 39 ? -52.564 28.290 2.982 1.00 18.36 65 SER A C 1
ATOM 3780 O O . SER B 1 39 ? -52.525 28.334 4.217 1.00 20.46 65 SER A O 1
ATOM 3783 N N . ASN B 1 40 ? -53.177 27.303 2.325 1.00 16.91 66 ASN A N 1
ATOM 3784 C CA . ASN B 1 40 ? -53.778 26.193 3.058 1.00 17.40 66 ASN A CA 1
ATOM 3785 C C . ASN B 1 40 ? -52.724 25.243 3.607 1.00 18.59 66 ASN A C 1
ATOM 3786 O O . ASN B 1 40 ? -52.903 24.670 4.688 1.00 19.42 66 ASN A O 1
ATOM 3791 N N . VAL B 1 41 ? -51.617 25.067 2.887 1.00 15.91 67 VAL A N 1
ATOM 3792 C CA . VAL B 1 41 ? -50.513 24.283 3.427 1.00 15.54 67 VAL A CA 1
ATOM 3793 C C . VAL B 1 41 ? -49.965 24.947 4.682 1.00 16.33 67 VAL A C 1
ATOM 3794 O O . VAL B 1 41 ? -49.666 24.273 5.676 1.00 16.45 67 VAL A O 1
ATOM 3798 N N . VAL B 1 42 ? -49.859 26.280 4.666 1.00 15.40 68 VAL A N 1
ATOM 3799 C CA . VAL B 1 42 ? -49.353 27.013 5.826 1.00 16.43 68 VAL A CA 1
ATOM 3800 C C . VAL B 1 42 ? -50.237 26.775 7.047 1.00 17.88 68 VAL A C 1
ATOM 3801 O O . VAL B 1 42 ? -49.738 26.629 8.170 1.00 17.50 68 VAL A O 1
ATOM 3805 N N . LYS B 1 43 ? -51.558 26.732 6.855 1.00 17.84 69 LYS A N 1
ATOM 3806 C CA . LYS B 1 43 ? -52.446 26.446 7.984 1.00 19.89 69 LYS A CA 1
ATOM 3807 C C . LYS B 1 43 ? -52.118 25.097 8.617 1.00 18.45 69 LYS A C 1
ATOM 3808 O O . LYS B 1 43 ? -52.169 24.952 9.848 1.00 18.26 69 LYS A O 1
ATOM 3814 N N . ARG B 1 44 ? -51.812 24.087 7.794 1.00 16.55 70 ARG A N 1
ATOM 3815 C CA . ARG B 1 44 ? -51.458 22.780 8.340 1.00 14.48 70 ARG A CA 1
ATOM 3816 C C . ARG B 1 44 ? -50.099 22.825 9.034 1.00 15.56 70 ARG A C 1
ATOM 3817 O O . ARG B 1 44 ? -49.905 22.183 10.075 1.00 15.64 70 ARG A O 1
ATOM 3825 N N . LEU B 1 45 ? -49.151 23.586 8.481 1.00 15.08 71 LEU A N 1
ATOM 3826 C CA . LEU B 1 45 ? -47.882 23.790 9.173 1.00 13.79 71 LEU A CA 1
ATOM 3827 C C . LEU B 1 45 ? -48.092 24.441 10.537 1.00 16.00 71 LEU A C 1
ATOM 3828 O O . LEU B 1 45 ? -47.418 24.086 11.508 1.00 17.42 71 LEU A O 1
ATOM 3833 N N . GLN B 1 46 ? -49.013 25.401 10.633 1.00 17.53 72 GLN A N 1
ATOM 3834 C CA . GLN B 1 46 ? -49.279 26.014 11.929 1.00 16.95 72 GLN A CA 1
ATOM 3835 C C . GLN B 1 46 ? -49.831 24.990 12.913 1.00 17.03 72 GLN A C 1
ATOM 3836 O O . GLN B 1 46 ? -49.520 25.035 14.109 1.00 19.16 72 GLN A O 1
ATOM 3842 N N . LYS B 1 47 ? -50.652 24.057 12.430 1.00 18.04 73 LYS A N 1
ATOM 3843 C CA . LYS B 1 47 ? -51.131 22.991 13.303 1.00 17.96 73 LYS A CA 1
ATOM 3844 C C . LYS B 1 47 ? -49.977 22.141 13.825 1.00 17.33 73 LYS A C 1
ATOM 3845 O O . LYS B 1 47 ? -49.943 21.779 15.008 1.00 18.13 73 LYS A O 1
ATOM 3851 N N . LEU B 1 48 ? -49.026 21.803 12.955 1.00 15.40 74 LEU A N 1
ATOM 3852 C CA . LEU B 1 48 ? -47.881 21.015 13.396 1.00 15.60 74 LEU A CA 1
ATOM 3853 C C . LEU B 1 48 ? -47.006 21.803 14.361 1.00 16.28 74 LEU A C 1
ATOM 3854 O O . LEU B 1 48 ? -46.431 21.228 15.292 1.00 16.13 74 LEU A O 1
ATOM 3859 N N . GLU B 1 49 ? -46.896 23.119 14.161 1.00 15.82 75 GLU A N 1
ATOM 3860 C CA . GLU B 1 49 ? -46.171 23.952 15.118 1.00 17.61 75 GLU A CA 1
ATOM 3861 C C . GLU B 1 49 ? -46.864 23.947 16.473 1.00 17.82 75 GLU A C 1
ATOM 3862 O O . GLU B 1 49 ? -46.207 23.866 17.522 1.00 19.00 75 GLU A O 1
ATOM 3868 N N . ASP B 1 50 ? -48.196 24.048 16.472 1.00 17.61 76 ASP A N 1
ATOM 3869 C CA . ASP B 1 50 ? -48.941 24.007 17.726 1.00 19.09 76 ASP A CA 1
ATOM 3870 C C . ASP B 1 50 ? -48.733 22.674 18.430 1.00 17.19 76 ASP A C 1
ATOM 3871 O O . ASP B 1 50 ? -48.569 22.628 19.656 1.00 19.61 76 ASP A O 1
ATOM 3876 N N . ILE B 1 51 ? -48.736 21.578 17.663 1.00 17.86 77 ILE A N 1
ATOM 3877 C CA . ILE B 1 51 ? -48.451 20.255 18.219 1.00 17.84 77 ILE A CA 1
ATOM 3878 C C . ILE B 1 51 ? -47.079 20.228 18.884 1.00 19.39 77 ILE A C 1
ATOM 3879 O O . ILE B 1 51 ? -46.932 19.786 20.030 1.00 20.67 77 ILE A O 1
ATOM 3884 N N . ALA B 1 52 ? -46.049 20.684 18.171 1.00 18.79 78 ALA A N 1
ATOM 3885 C CA . ALA B 1 52 ? -44.713 20.705 18.760 1.00 17.33 78 ALA A CA 1
ATOM 3886 C C . ALA B 1 52 ? -44.699 21.517 20.049 1.00 20.46 78 ALA A C 1
ATOM 3887 O O . ALA B 1 52 ? -44.108 21.098 21.052 1.00 22.09 78 ALA A O 1
ATOM 3889 N N . SER B 1 53 ? -45.370 22.672 20.044 1.00 20.43 79 SER A N 1
ATOM 3890 C CA . SER B 1 53 ? -45.357 23.565 21.199 1.00 20.57 79 SER A CA 1
ATOM 3891 C C . SER B 1 53 ? -45.959 22.892 22.425 1.00 24.21 79 SER A C 1
ATOM 3892 O O . SER B 1 53 ? -45.495 23.104 23.551 1.00 26.21 79 SER A O 1
ATOM 3895 N N . LEU B 1 54 ? -47.001 22.089 22.227 1.00 21.57 80 LEU A N 1
ATOM 3896 C CA . LEU B 1 54 ? -47.685 21.403 23.312 1.00 24.89 80 LEU A CA 1
ATOM 3897 C C . LEU B 1 54 ? -46.971 20.134 23.757 1.00 23.02 80 LEU A C 1
ATOM 3898 O O . LEU B 1 54 ? -47.427 19.490 24.708 1.00 27.49 80 LEU A O 1
ATOM 3903 N N . ASN B 1 55 ? -45.884 19.753 23.094 1.00 21.07 81 ASN A N 1
ATOM 3904 C CA . ASN B 1 55 ? -45.198 18.490 23.361 1.00 20.38 81 ASN A CA 1
ATOM 3905 C C . ASN B 1 55 ? -43.692 18.701 23.441 1.00 18.05 81 ASN A C 1
ATOM 3906 O O . ASN B 1 55 ? -42.899 18.026 22.782 1.00 19.38 81 ASN A O 1
ATOM 3911 N N . ASP B 1 56 ? -43.282 19.658 24.270 1.00 20.24 82 ASP A N 1
ATOM 3912 C CA . ASP B 1 56 ? -41.878 19.883 24.592 1.00 22.54 82 ASP A CA 1
ATOM 3913 C C . ASP B 1 56 ? -41.049 20.318 23.387 1.00 21.70 82 ASP A C 1
ATOM 3914 O O . ASP B 1 56 ? -39.821 20.179 23.397 1.00 25.85 82 ASP A O 1
ATOM 3919 N N . GLY B 1 57 ? -41.686 20.841 22.341 1.00 18.97 83 GLY A N 1
ATOM 3920 C CA . GLY B 1 57 ? -40.960 21.503 21.281 1.00 21.64 83 GLY A CA 1
ATOM 3921 C C . GLY B 1 57 ? -40.465 20.619 20.158 1.00 19.53 83 GLY A C 1
ATOM 3922 O O . GLY B 1 57 ? -39.637 21.075 19.364 1.00 19.86 83 GLY A O 1
ATOM 3923 N N . ASN B 1 58 ? -40.929 19.374 20.065 1.00 15.71 84 ASN A N 1
ATOM 3924 C CA . ASN B 1 58 ? -40.481 18.499 18.992 1.00 15.67 84 ASN A CA 1
ATOM 3925 C C . ASN B 1 58 ? -41.614 17.568 18.583 1.00 16.11 84 ASN A C 1
ATOM 3926 O O . ASN B 1 58 ? -42.642 17.463 19.258 1.00 16.59 84 ASN A O 1
ATOM 3931 N N . ARG B 1 59 ? -41.412 16.903 17.444 1.00 15.16 85 ARG A N 1
ATOM 3932 C CA . ARG B 1 59 ? -42.313 15.875 16.941 1.00 13.04 85 ARG A CA 1
ATOM 3933 C C . ARG B 1 59 ? -41.510 14.628 16.580 1.00 15.27 85 ARG A C 1
ATOM 3934 O O . ARG B 1 59 ? -41.731 13.999 15.545 1.00 16.12 85 ARG A O 1
ATOM 3942 N N . ALA B 1 60 ? -40.561 14.252 17.442 1.00 15.05 86 ALA A N 1
ATOM 3943 C CA . ALA B 1 60 ? -39.604 13.198 17.127 1.00 14.46 86 ALA A CA 1
ATOM 3944 C C . ALA B 1 60 ? -40.206 11.808 17.344 1.00 15.56 86 ALA A C 1
ATOM 3945 O O . ALA B 1 60 ? -41.156 11.619 18.112 1.00 16.82 86 ALA A O 1
ATOM 3947 N N . ALA B 1 61 ? -39.638 10.822 16.647 1.00 15.07 87 ALA A N 1
ATOM 3948 C CA . ALA B 1 61 ? -40.079 9.443 16.829 1.00 19.37 87 ALA A CA 1
ATOM 3949 C C . ALA B 1 61 ? -40.061 9.076 18.307 1.00 17.36 87 ALA A C 1
ATOM 3950 O O . ALA B 1 61 ? -39.157 9.463 19.046 1.00 18.44 87 ALA A O 1
ATOM 3952 N N . ALA B 1 62 ? -41.078 8.324 18.738 1.00 18.07 88 ALA A N 1
ATOM 3953 C CA . ALA B 1 62 ? -41.170 7.844 20.118 1.00 19.48 88 ALA A CA 1
ATOM 3954 C C . ALA B 1 62 ? -41.419 8.969 21.124 1.00 21.91 88 ALA A C 1
ATOM 3955 O O . ALA B 1 62 ? -40.985 8.884 22.274 1.00 24.53 88 ALA A O 1
ATOM 3957 N N . THR B 1 63 ? -42.124 10.022 20.724 1.00 17.11 89 THR A N 1
ATOM 3958 C CA . THR B 1 63 ? -42.488 11.112 21.618 1.00 17.45 89 THR A CA 1
ATOM 3959 C C . THR B 1 63 ? -43.964 11.431 21.458 1.00 15.99 89 THR A C 1
ATOM 3960 O O . THR B 1 63 ? -44.568 11.123 20.421 1.00 16.95 89 THR A O 1
ATOM 3964 N N . PRO B 1 64 ? -44.565 12.096 22.448 1.00 16.64 90 PRO A N 1
ATOM 3965 C CA . PRO B 1 64 ? -45.966 12.520 22.282 1.00 15.13 90 PRO A CA 1
ATOM 3966 C C . PRO B 1 64 ? -46.170 13.505 21.140 1.00 18.08 90 PRO A C 1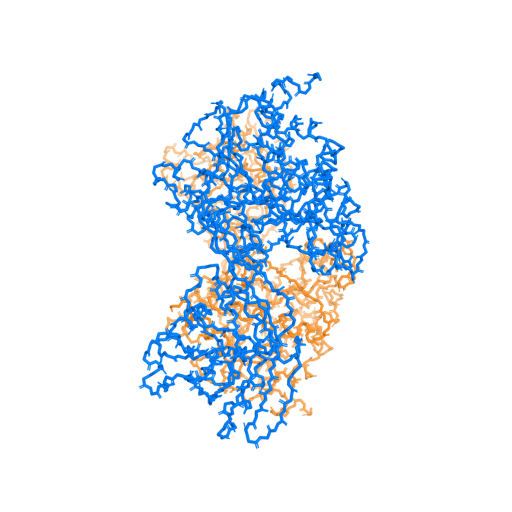
ATOM 3967 O O . PRO B 1 64 ? -47.263 13.542 20.560 1.00 16.74 90 PRO A O 1
ATOM 3971 N N . GLY B 1 65 ? -45.150 14.296 20.789 1.00 16.62 91 GLY A N 1
ATOM 3972 C CA . GLY B 1 65 ? -45.268 15.169 19.629 1.00 18.56 91 GLY A CA 1
ATOM 3973 C C . GLY B 1 65 ? -45.471 14.395 18.341 1.00 13.89 91 GLY A C 1
ATOM 3974 O O . GLY B 1 65 ? -46.240 14.815 17.468 1.00 15.50 91 GLY A O 1
ATOM 3975 N N . TYR B 1 66 ? -44.800 13.250 18.205 1.00 14.36 92 TYR A N 1
ATOM 3976 C CA . TYR B 1 66 ? -45.043 12.421 17.027 1.00 13.84 92 TYR A CA 1
ATOM 3977 C C . TYR B 1 66 ? -46.434 11.804 17.070 1.00 16.36 92 TYR A C 1
ATOM 3978 O O . TYR B 1 66 ? -47.155 11.821 16.060 1.00 14.82 92 TYR A O 1
ATOM 3987 N N . GLN B 1 67 ? -46.845 11.281 18.227 1.00 16.29 93 GLN A N 1
ATOM 3988 C CA . GLN B 1 67 ? -48.184 10.707 18.340 1.00 16.38 93 GLN A CA 1
ATOM 3989 C C . GLN B 1 67 ? -49.255 11.730 17.982 1.00 16.46 93 GLN A C 1
ATOM 3990 O O . GLN B 1 67 ? -50.210 11.407 17.266 1.00 16.67 93 GLN A O 1
ATOM 3996 N N . ALA B 1 68 ? -49.120 12.966 18.474 1.00 15.87 94 ALA A N 1
ATOM 3997 C CA . ALA B 1 68 ? -50.102 13.996 18.140 1.00 16.04 94 ALA A CA 1
ATOM 3998 C C . ALA B 1 68 ? -50.070 14.341 16.657 1.00 15.67 94 ALA A C 1
ATOM 3999 O O . ALA B 1 68 ? -51.107 14.685 16.078 1.00 15.56 94 ALA A O 1
ATOM 4001 N N . SER B 1 69 ? -48.900 14.255 16.025 1.00 14.43 95 SER A N 1
ATOM 4002 C CA . SER B 1 69 ? -48.822 14.459 14.581 1.00 14.31 95 SER A CA 1
ATOM 4003 C C . SER B 1 69 ? -49.577 13.359 13.845 1.00 14.36 95 SER A C 1
ATOM 4004 O O . SER B 1 69 ? -50.326 13.633 12.895 1.00 14.29 95 SER A O 1
ATOM 4007 N N . VAL B 1 70 ? -49.398 12.108 14.271 1.00 14.45 96 VAL A N 1
ATOM 4008 C CA . VAL B 1 70 ? -50.143 10.995 13.686 1.00 13.62 96 VAL A CA 1
ATOM 4009 C C . VAL B 1 70 ? -51.642 11.224 13.838 1.00 15.79 96 VAL A C 1
ATOM 4010 O O . VAL B 1 70 ? -52.414 11.038 12.887 1.00 15.42 96 VAL A O 1
ATOM 4014 N N . ASP B 1 71 ? -52.079 11.615 15.042 1.00 15.17 97 ASP A N 1
ATOM 4015 C CA . ASP B 1 71 ? -53.507 11.809 15.284 1.00 15.74 97 ASP A CA 1
ATOM 4016 C C . ASP B 1 71 ? -54.070 12.856 14.335 1.00 16.16 97 ASP A C 1
ATOM 4017 O O . ASP B 1 71 ? -55.169 12.692 13.792 1.00 15.88 97 ASP A O 1
ATOM 4022 N N . TYR B 1 72 ? -53.320 13.932 14.109 1.00 15.86 98 TYR A N 1
ATOM 4023 C CA . TYR B 1 72 ? -53.783 15.009 13.239 1.00 15.54 98 TYR A CA 1
ATOM 4024 C C . TYR B 1 72 ? -53.918 14.538 11.796 1.00 14.71 98 TYR A C 1
ATOM 4025 O O . TYR B 1 72 ? -54.940 14.789 11.144 1.00 13.94 98 TYR A O 1
ATOM 4034 N N . VAL B 1 73 ? -52.897 13.850 11.279 1.00 13.90 99 VAL A N 1
ATOM 4035 C CA . VAL B 1 73 ? -52.953 13.353 9.907 1.00 12.93 99 VAL A CA 1
ATOM 4036 C C . VAL B 1 73 ? -54.092 12.352 9.754 1.00 12.64 99 VAL A C 1
ATOM 4037 O O . VAL B 1 73 ? -54.885 12.428 8.805 1.00 13.21 99 VAL A O 1
ATOM 4041 N N . LYS B 1 74 ? -54.185 11.394 10.679 1.00 13.78 100 LYS A N 1
ATOM 4042 C CA . LYS B 1 74 ? -55.235 10.380 10.612 1.00 14.93 100 LYS A CA 1
ATOM 4043 C C . LYS B 1 74 ? -56.619 11.014 10.622 1.00 16.79 100 LYS A C 1
ATOM 4044 O O . LYS B 1 74 ? -57.468 10.686 9.783 1.00 15.94 100 LYS A O 1
ATOM 4050 N N . GLN B 1 75 ? -56.864 11.932 11.559 1.00 16.02 101 GLN A N 1
ATOM 4051 C CA . GLN B 1 75 ? -58.189 12.543 11.655 1.00 14.78 101 GLN A CA 1
ATOM 4052 C C . GLN B 1 75 ? -58.510 13.358 10.409 1.00 16.53 101 GLN A C 1
ATOM 4053 O O . GLN B 1 75 ? -59.646 13.330 9.920 1.00 15.38 101 GLN A O 1
ATOM 4059 N N . THR B 1 76 ? -57.526 14.091 9.880 1.00 14.61 102 THR A N 1
ATOM 4060 C CA . THR B 1 76 ? -57.745 14.847 8.647 1.00 12.41 102 THR A CA 1
ATOM 4061 C C . THR B 1 76 ? -58.140 13.915 7.508 1.00 15.15 102 THR A C 1
ATOM 4062 O O . THR B 1 76 ? -59.108 14.174 6.778 1.00 14.93 102 THR A O 1
ATOM 4066 N N . LEU B 1 77 ? -57.419 12.801 7.358 1.00 14.37 103 LEU A N 1
ATOM 4067 C CA . LEU B 1 77 ? -57.729 11.860 6.284 1.00 15.45 103 LEU A CA 1
ATOM 4068 C C . LEU B 1 77 ? -59.101 11.228 6.476 1.00 14.99 103 LEU A C 1
ATOM 4069 O O . LEU B 1 77 ? -59.864 11.083 5.508 1.00 15.05 103 LEU A O 1
ATOM 4074 N N . GLN B 1 78 ? -59.440 10.842 7.709 1.00 14.17 104 GLN A N 1
ATOM 4075 C CA . GLN B 1 78 ? -60.745 10.224 7.946 1.00 15.81 104 GLN A CA 1
ATOM 4076 C C . GLN B 1 78 ? -61.879 11.205 7.668 1.00 17.13 104 GLN A C 1
ATOM 4077 O O . GLN B 1 78 ? -62.922 10.819 7.129 1.00 18.61 104 GLN A O 1
ATOM 4083 N N . LYS B 1 79 ? -61.678 12.486 7.991 1.00 17.50 105 LYS A N 1
ATOM 4084 C CA . LYS B 1 79 ? -62.714 13.478 7.720 1.00 18.62 105 LYS A CA 1
ATOM 4085 C C . LYS B 1 79 ? -62.885 13.719 6.225 1.00 17.92 105 LYS A C 1
ATOM 4086 O O . LYS B 1 79 ? -63.979 14.094 5.781 1.00 20.70 105 LYS A O 1
ATOM 4092 N N . ALA B 1 80 ? -61.849 13.469 5.436 1.00 18.40 106 ALA A N 1
ATOM 4093 C CA . ALA B 1 80 ? -61.932 13.552 3.983 1.00 17.30 106 ALA A CA 1
ATOM 4094 C C . ALA B 1 80 ? -62.447 12.266 3.352 1.00 19.94 106 ALA A C 1
ATOM 4095 O O . ALA B 1 80 ? -62.576 12.205 2.126 1.00 22.90 106 ALA A O 1
ATOM 4097 N N . GLY B 1 81 ? -62.726 11.237 4.148 1.00 15.64 107 GLY A N 1
ATOM 4098 C CA . GLY B 1 81 ? -63.307 10.014 3.634 1.00 19.13 107 GLY A CA 1
ATOM 4099 C C . GLY B 1 81 ? -62.368 8.836 3.489 1.00 17.13 107 GLY A C 1
ATOM 4100 O O . GLY B 1 81 ? -62.806 7.774 3.036 1.00 16.61 107 GLY A O 1
ATOM 4101 N N . TYR B 1 82 ? -61.095 8.973 3.854 1.00 14.57 108 TYR A N 1
ATOM 4102 C CA . TYR B 1 82 ? -60.159 7.872 3.693 1.00 13.51 108 TYR A CA 1
ATOM 4103 C C . TYR B 1 82 ? -60.232 6.896 4.856 1.00 14.54 108 TYR A C 1
ATOM 4104 O O . TYR B 1 82 ? -60.342 7.294 6.020 1.00 16.51 108 TYR A O 1
ATOM 4113 N N . LYS B 1 83 ? -60.136 5.608 4.536 1.00 14.73 109 LYS A N 1
ATOM 4114 C CA . LYS B 1 83 ? -59.698 4.641 5.529 1.00 16.83 109 LYS A CA 1
ATOM 4115 C C . LYS B 1 83 ? -58.201 4.817 5.738 1.00 15.13 109 LYS A C 1
ATOM 4116 O O . LYS B 1 83 ? -57.449 5.036 4.781 1.00 18.72 109 LYS A O 1
ATOM 4122 N N . VAL B 1 84 ? -57.769 4.744 6.992 1.00 15.01 110 VAL A N 1
ATOM 4123 C CA . VAL B 1 84 ? -56.385 5.035 7.355 1.00 15.23 110 VAL A CA 1
ATOM 4124 C C . VAL B 1 84 ? -55.779 3.837 8.069 1.00 17.14 110 VAL A C 1
ATOM 4125 O O . VAL B 1 84 ? -56.389 3.281 8.991 1.00 17.71 110 VAL A O 1
ATOM 4129 N N A SER B 1 85 ? -54.590 3.438 7.629 0.56 13.84 111 SER A N 1
ATOM 4130 N N B SER B 1 85 ? -54.565 3.463 7.676 0.44 15.99 111 SER A N 1
ATOM 4131 C CA A SER B 1 85 ? -53.793 2.433 8.316 0.56 17.44 111 SER A CA 1
ATOM 4132 C CA B SER B 1 85 ? -53.829 2.390 8.340 0.44 17.01 111 SER A CA 1
ATOM 4133 C C A SER B 1 85 ? -52.721 3.151 9.125 0.56 12.25 111 SER A C 1
ATOM 4134 C C B SER B 1 85 ? -52.652 2.992 9.100 0.44 13.37 111 SER A C 1
ATOM 4135 O O A SER B 1 85 ? -51.941 3.936 8.577 0.56 15.69 111 SER A O 1
ATOM 4136 O O B SER B 1 85 ? -51.712 3.515 8.491 0.44 11.92 111 SER A O 1
ATOM 4141 N N . VAL B 1 86 ? -52.692 2.903 10.425 1.00 16.89 112 VAL A N 1
ATOM 4142 C CA . VAL B 1 86 ? -51.588 3.337 11.268 1.00 14.99 112 VAL A CA 1
ATOM 4143 C C . VAL B 1 86 ? -50.760 2.094 11.538 1.00 16.75 112 VAL A C 1
ATOM 4144 O O . VAL B 1 86 ? -51.180 1.205 12.287 1.00 19.57 112 VAL A O 1
ATOM 4148 N N . GLN B 1 87 ? -49.601 2.024 10.883 1.00 15.58 113 GLN A N 1
ATOM 4149 C CA . GLN B 1 87 ? -48.786 0.821 10.828 1.00 17.59 113 GLN A CA 1
ATOM 4150 C C . GLN B 1 87 ? -47.714 0.888 11.904 1.00 16.70 113 GLN A C 1
ATOM 4151 O O . GLN B 1 87 ? -46.779 1.691 11.785 1.00 16.73 113 GLN A O 1
ATOM 4157 N N . PRO B 1 88 ? -47.805 0.091 12.960 1.00 16.47 114 PRO A N 1
ATOM 4158 C CA . PRO B 1 88 ? -46.746 0.091 13.973 1.00 15.52 114 PRO A CA 1
ATOM 4159 C C . PRO B 1 88 ? -45.575 -0.768 13.541 1.00 19.89 114 PRO A C 1
ATOM 4160 O O . PRO B 1 88 ? -45.715 -1.731 12.784 1.00 21.45 114 PRO A O 1
ATOM 4164 N N . PHE B 1 89 ? -44.400 -0.415 14.051 1.00 18.76 115 PHE A N 1
ATOM 4165 C CA . PHE B 1 89 ? -43.243 -1.271 13.860 1.00 18.15 115 PHE A CA 1
ATOM 4166 C C . PHE B 1 89 ? -42.309 -1.105 15.049 1.00 16.35 115 PHE A C 1
ATOM 4167 O O . PHE B 1 89 ? -42.258 -0.022 15.647 1.00 16.34 115 PHE A O 1
ATOM 4175 N N . PRO B 1 90 ? -41.584 -2.156 15.429 1.00 16.07 116 PRO A N 1
ATOM 4176 C CA . PRO B 1 90 ? -40.619 -2.018 16.529 1.00 17.81 116 PRO A CA 1
ATOM 4177 C C . PRO B 1 90 ? -39.513 -1.059 16.136 1.00 19.80 116 PRO A C 1
ATOM 4178 O O . PRO B 1 90 ? -39.136 -0.948 14.968 1.00 17.82 116 PRO A O 1
ATOM 4182 N N . PHE B 1 91 ? -38.986 -0.364 17.135 1.00 16.25 117 PHE A N 1
ATOM 4183 C CA . PHE B 1 91 ? -38.097 0.750 16.872 1.00 17.91 117 PHE A CA 1
ATOM 4184 C C . PHE B 1 91 ? -37.261 0.984 18.11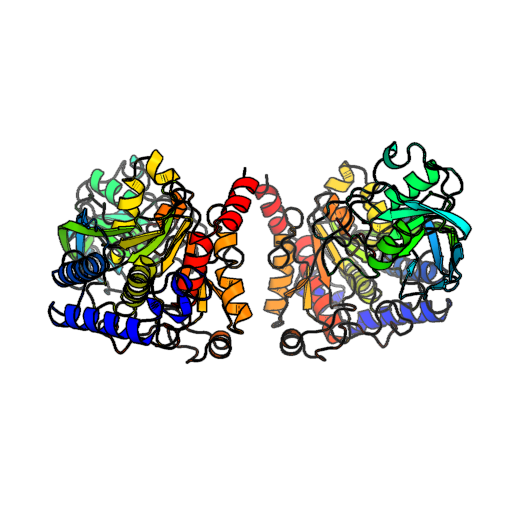7 1.00 15.45 117 PHE A C 1
ATOM 4185 O O . PHE B 1 91 ? -37.813 1.130 19.208 1.00 16.94 117 PHE A O 1
ATOM 4193 N N . THR B 1 92 ? -35.939 1.025 17.956 1.00 16.25 118 THR A N 1
ATOM 4194 C CA . THR B 1 92 ? -35.047 1.367 19.058 1.00 16.32 118 THR A CA 1
ATOM 4195 C C . THR B 1 92 ? -34.717 2.849 18.926 1.00 16.72 118 THR A C 1
ATOM 4196 O O . THR B 1 92 ? -33.988 3.253 18.014 1.00 16.93 118 THR A O 1
ATOM 4200 N N . ALA B 1 93 ? -35.281 3.654 19.817 1.00 16.90 119 ALA A N 1
ATOM 4201 C CA . ALA B 1 93 ? -35.035 5.082 19.805 1.00 17.42 119 ALA A CA 1
ATOM 4202 C C . ALA B 1 93 ? -33.659 5.354 20.394 1.00 19.07 119 ALA A C 1
ATOM 4203 O O . ALA B 1 93 ? -33.198 4.643 21.288 1.00 21.04 119 ALA A O 1
ATOM 4205 N N . TYR B 1 94 ? -32.995 6.375 19.864 1.00 17.53 120 TYR A N 1
ATOM 4206 C CA . TYR B 1 94 ? -31.662 6.759 20.313 1.00 17.75 120 TYR A CA 1
ATOM 4207 C C . TYR B 1 94 ? -31.635 8.259 20.541 1.00 23.77 120 TYR A C 1
ATOM 4208 O O . TYR B 1 94 ? -32.048 9.032 19.669 1.00 25.11 120 TYR A O 1
ATOM 4217 N N . TYR B 1 95 ? -31.130 8.660 21.694 1.00 21.83 121 TYR A N 1
ATOM 4218 C CA . TYR B 1 95 ? -31.024 10.067 22.046 1.00 33.64 121 TYR A CA 1
ATOM 4219 C C . TYR B 1 95 ? -29.710 10.323 22.778 1.00 25.23 121 TYR A C 1
ATOM 4220 O O . TYR B 1 95 ? -29.436 9.699 23.812 1.00 27.80 121 TYR A O 1
ATOM 4229 N N . PRO B 1 96 ? -28.872 11.231 22.273 1.00 23.58 122 PRO A N 1
ATOM 4230 C CA . PRO B 1 96 ? -27.648 11.603 22.997 1.00 21.95 122 PRO A CA 1
ATOM 4231 C C . PRO B 1 96 ? -28.004 12.563 24.122 1.00 29.47 122 PRO A C 1
ATOM 4232 O O . PRO B 1 96 ? -28.611 13.610 23.889 1.00 38.21 122 PRO A O 1
ATOM 4236 N N . LYS B 1 97 ? -27.632 12.201 25.348 1.00 24.05 123 LYS A N 1
ATOM 4237 C CA . LYS B 1 97 ? -28.017 12.985 26.513 1.00 26.01 123 LYS A CA 1
ATOM 4238 C C . LYS B 1 97 ? -26.999 14.051 26.878 1.00 30.04 123 LYS A C 1
ATOM 4239 O O . LYS B 1 97 ? -27.368 15.073 27.470 1.00 30.64 123 LYS A O 1
ATOM 4245 N N . GLY B 1 98 ? -25.730 13.840 26.545 1.00 26.03 124 GLY A N 1
ATOM 4246 C CA . GLY B 1 98 ? -24.697 14.787 26.867 1.00 25.78 124 GLY A CA 1
ATOM 4247 C C . GLY B 1 98 ? -23.450 14.517 26.057 1.00 26.01 124 GLY A C 1
ATOM 4248 O O . GLY B 1 98 ? -23.361 13.530 25.319 1.00 24.36 124 GLY A O 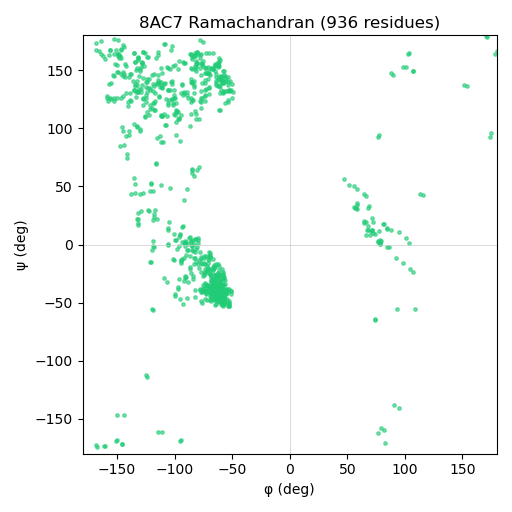1
ATOM 4249 N N . PRO B 1 99 ? -22.458 15.391 26.186 1.00 27.72 125 PRO A N 1
ATOM 4250 C CA . PRO B 1 99 ? -21.228 15.226 25.408 1.00 28.48 125 PRO A CA 1
ATOM 4251 C C . PRO B 1 99 ? -20.443 14.008 25.863 1.00 24.16 125 PRO A C 1
ATOM 4252 O O . PRO B 1 99 ? -20.515 13.582 27.018 1.00 26.39 125 PRO A O 1
ATOM 4256 N N . GLY B 1 100 ? -19.686 13.446 24.929 1.00 21.30 126 GLY A N 1
ATOM 4257 C CA . GLY B 1 100 ? -18.820 12.341 25.262 1.00 21.97 126 GLY A CA 1
ATOM 4258 C C . GLY B 1 100 ? -17.508 12.806 25.863 1.00 25.88 126 GLY A C 1
ATOM 4259 O O . GLY B 1 100 ? -17.133 13.976 25.775 1.00 24.49 126 GLY A O 1
ATOM 4260 N N . SER B 1 101 ? -16.816 11.865 26.503 1.00 21.05 127 SER A N 1
ATOM 4261 C CA . SER B 1 101 ? -15.500 12.097 27.079 1.00 21.08 127 SER A CA 1
ATOM 4262 C C . SER B 1 101 ? -14.531 11.042 26.572 1.00 19.92 127 SER A C 1
ATOM 4263 O O . SER B 1 101 ? -14.898 9.877 26.402 1.00 20.47 127 SER A O 1
ATOM 4266 N N . LEU B 1 102 ? -13.285 11.454 26.341 1.00 18.57 128 LEU A N 1
ATOM 4267 C CA . LEU B 1 102 ? -12.237 10.523 25.938 1.00 18.48 128 LEU A CA 1
ATOM 4268 C C . LEU B 1 102 ? -10.893 11.031 26.437 1.00 22.41 128 LEU A C 1
ATOM 4269 O O . LEU B 1 102 ? -10.516 12.177 26.170 1.00 22.49 128 LEU A O 1
ATOM 4274 N N . SER B 1 103 ? -10.172 10.177 27.159 1.00 20.24 129 SER A N 1
ATOM 4275 C CA . SER B 1 103 ? -8.867 10.548 27.681 1.00 20.34 129 SER A CA 1
ATOM 4276 C C . SER B 1 103 ? -7.973 9.319 27.708 1.00 19.31 129 SER A C 1
ATOM 4277 O O . SER B 1 103 ? -8.438 8.195 27.916 1.00 22.27 129 SER A O 1
ATOM 4280 N N . ALA B 1 104 ? -6.683 9.541 27.479 1.00 20.22 130 ALA A N 1
ATOM 4281 C CA . ALA B 1 104 ? -5.698 8.499 27.708 1.00 20.06 130 ALA A CA 1
ATOM 4282 C C . ALA B 1 104 ? -5.300 8.518 29.175 1.00 24.28 130 ALA A C 1
ATOM 4283 O O . ALA B 1 104 ? -5.151 9.585 29.776 1.00 24.39 130 ALA A O 1
ATOM 4285 N N . THR B 1 105 ? -5.142 7.331 29.755 1.00 21.60 131 THR A N 1
ATOM 4286 C CA . THR B 1 105 ? -4.655 7.190 31.122 1.00 23.69 131 THR A CA 1
ATOM 4287 C C . THR B 1 105 ? -3.252 6.612 31.206 1.00 25.11 131 THR A C 1
ATOM 4288 O O . THR B 1 105 ? -2.531 6.904 32.162 1.00 32.17 131 THR A O 1
ATOM 4292 N N . VAL B 1 106 ? -2.864 5.793 30.236 1.00 23.73 132 VAL A N 1
ATOM 4293 C CA . VAL B 1 106 ? -1.537 5.199 30.112 1.00 24.66 132 VAL A CA 1
ATOM 4294 C C . VAL B 1 106 ? -1.170 5.347 28.642 1.00 26.56 132 VAL A C 1
ATOM 4295 O O . VAL B 1 106 ? -2.036 5.155 27.778 1.00 24.22 132 VAL A O 1
ATOM 4299 N N . PRO B 1 107 ? 0.083 5.663 28.293 1.00 21.39 133 PRO A N 1
ATOM 4300 C CA . PRO B 1 107 ? 1.243 5.887 29.163 1.00 22.20 133 PRO A CA 1
ATOM 4301 C C . PRO B 1 107 ? 1.261 7.251 29.858 1.00 30.79 133 PRO A C 1
ATOM 4302 O O . PRO B 1 107 ? 2.022 7.432 30.813 1.00 27.22 133 PRO A O 1
ATOM 4306 N N . GLN B 1 108 ? 0.452 8.193 29.389 1.00 27.18 134 GLN A N 1
ATOM 4307 C CA . GLN B 1 108 ? 0.394 9.531 29.955 1.00 27.00 134 GLN A CA 1
ATOM 4308 C C . GLN B 1 108 ? -1.032 10.050 29.895 1.00 26.29 134 GLN A C 1
ATOM 4309 O O . GLN B 1 108 ? -1.776 9.712 28.967 1.00 26.62 134 GLN A O 1
ATOM 4315 N N . PRO B 1 109 ? -1.437 10.886 30.853 1.00 27.45 135 PRO A N 1
ATOM 4316 C CA . PRO B 1 109 ? -2.787 11.463 30.797 1.00 25.15 135 PRO A CA 1
ATOM 4317 C C . PRO B 1 109 ? -2.903 12.472 29.661 1.00 29.54 135 PRO A C 1
ATOM 4318 O O . PRO B 1 109 ? -2.077 13.378 29.524 1.00 33.59 135 PRO A O 1
ATOM 4322 N N . VAL B 1 110 ? -3.941 12.305 28.844 1.00 28.68 136 VAL A N 1
ATOM 4323 C CA . VAL B 1 110 ? -4.255 13.214 27.748 1.00 26.59 136 VAL A CA 1
ATOM 4324 C C . VAL B 1 110 ? -5.768 13.295 27.636 1.00 25.87 136 VAL A C 1
ATOM 4325 O O . VAL B 1 110 ? -6.440 12.262 27.559 1.00 27.72 136 VAL A O 1
ATOM 4329 N N . THR B 1 111 ? -6.307 14.512 27.630 1.00 24.99 137 THR A N 1
ATOM 4330 C CA . THR B 1 111 ? -7.735 14.729 27.443 1.00 26.42 137 THR A CA 1
ATOM 4331 C C . THR B 1 111 ? -8.000 15.114 25.994 1.00 24.41 137 THR A C 1
ATOM 4332 O O . THR B 1 111 ? -7.393 16.055 25.475 1.00 28.93 137 THR A O 1
ATOM 4336 N N . TYR B 1 112 ? -8.894 14.379 25.343 1.00 22.74 138 TYR A N 1
ATOM 4337 C CA . TYR B 1 112 ? -9.267 14.652 23.962 1.00 21.82 138 TYR A CA 1
ATOM 4338 C C . TYR B 1 112 ? -10.540 15.490 23.918 1.00 25.03 138 TYR A C 1
ATOM 4339 O O . TYR B 1 112 ? -11.314 15.541 24.880 1.00 24.64 138 TYR A O 1
ATOM 4348 N N . GLU B 1 113 ? -10.739 16.175 22.797 1.00 23.57 139 GLU A N 1
ATOM 4349 C CA . GLU B 1 113 ? -11.749 17.222 22.701 1.00 24.87 139 GLU A CA 1
ATOM 4350 C C . GLU B 1 113 ? -12.996 16.716 21.982 1.00 24.22 139 GLU A C 1
ATOM 4351 O O . GLU B 1 113 ? -12.937 16.316 20.812 1.00 22.02 139 GLU A O 1
ATOM 4357 N N . TRP B 1 114 ? -14.122 16.753 22.690 1.00 24.31 140 TRP A N 1
ATOM 4358 C CA . TRP B 1 114 ? -15.420 16.425 22.123 1.00 22.38 140 TRP A CA 1
ATOM 4359 C C . TRP B 1 114 ? -15.691 17.258 20.877 1.00 21.87 140 TRP A C 1
ATOM 4360 O O . TRP B 1 114 ? -15.512 18.480 20.878 1.00 25.53 140 TRP A O 1
ATOM 4371 N N . GLU B 1 115 ? -16.137 16.585 19.816 1.00 21.36 141 GLU A N 1
ATOM 4372 C CA . GLU B 1 115 ? -16.476 17.176 18.521 1.00 24.57 141 GLU A CA 1
ATOM 4373 C C . GLU B 1 115 ? -15.273 17.756 17.781 1.00 24.37 141 GLU A C 1
ATOM 4374 O O . GLU B 1 115 ? -15.446 18.436 16.759 1.00 27.25 141 GLU A O 1
ATOM 4380 N N . LYS B 1 116 ? -14.059 17.527 18.272 1.00 22.18 142 LYS A N 1
ATOM 4381 C CA . LYS B 1 116 ? -12.855 17.800 17.498 1.00 23.04 142 LYS A CA 1
ATOM 4382 C C . LYS B 1 116 ? -12.042 16.532 17.283 1.00 22.33 142 LYS A C 1
ATOM 4383 O O . LYS B 1 116 ? -11.763 16.170 16.137 1.00 25.18 142 LYS A O 1
ATOM 4389 N N . ASP B 1 117 ? -11.673 15.831 18.356 1.00 21.54 143 ASP A N 1
ATOM 4390 C CA . ASP B 1 117 ? -10.948 14.574 18.223 1.00 18.91 143 ASP A CA 1
ATOM 4391 C C . ASP B 1 117 ? -11.879 13.394 17.986 1.00 18.51 143 ASP A C 1
ATOM 4392 O O . ASP B 1 117 ? -11.477 12.423 17.336 1.00 17.79 143 ASP A O 1
ATOM 4397 N N . PHE B 1 118 ? -13.111 13.453 18.494 1.00 16.34 144 PHE A N 1
ATOM 4398 C CA . PHE B 1 118 ? -13.993 12.294 18.452 1.00 16.22 144 PHE A CA 1
ATOM 4399 C C . PHE B 1 118 ? -15.443 12.750 18.558 1.00 17.00 144 PHE A C 1
ATOM 4400 O O . PHE B 1 118 ? -15.733 13.880 18.959 1.00 17.92 144 PHE A O 1
ATOM 4408 N N . THR B 1 119 ? -16.347 11.841 18.185 1.00 15.98 145 THR A N 1
ATOM 4409 C CA . THR B 1 119 ? -17.788 12.045 18.300 1.00 15.61 145 THR A CA 1
ATOM 4410 C C . THR B 1 119 ? -18.438 10.676 18.461 1.00 14.54 145 THR A C 1
ATOM 4411 O O . THR B 1 119 ? -17.769 9.643 18.416 1.00 14.99 145 THR A O 1
ATOM 4415 N N . TYR B 1 120 ? -19.756 10.662 18.653 1.00 14.51 146 TYR A N 1
ATOM 4416 C CA . TYR B 1 120 ? -20.476 9.399 18.771 1.00 16.19 146 TYR A CA 1
ATOM 4417 C C . TYR B 1 120 ? -20.778 8.815 17.397 1.00 14.62 146 TYR A C 1
ATOM 4418 O O . TYR B 1 120 ? -20.958 9.544 16.418 1.00 17.45 146 TYR A O 1
ATOM 4427 N N . LEU B 1 121 ? -20.857 7.482 17.334 1.00 14.67 147 LEU A N 1
ATOM 4428 C CA . LEU B 1 121 ? -21.657 6.839 16.296 1.00 13.92 147 LEU A CA 1
ATOM 4429 C C . LEU B 1 121 ? -23.114 6.961 16.706 1.00 15.09 147 LEU A C 1
ATOM 4430 O O . LEU B 1 121 ? -23.485 6.563 17.817 1.00 15.51 147 LEU A O 1
ATOM 4435 N N . SER B 1 122 ? -23.947 7.502 15.821 1.00 14.45 148 SER A N 1
ATOM 4436 C CA . SER B 1 122 ? -25.376 7.472 16.085 1.00 16.08 148 SER A CA 1
ATOM 4437 C C . SER B 1 122 ? -25.806 6.035 16.356 1.00 14.64 148 SER A C 1
ATOM 4438 O O . SER B 1 122 ? -25.292 5.094 15.749 1.00 16.00 148 SER A O 1
ATOM 4441 N N . GLN B 1 123 ? -26.758 5.874 17.277 1.00 15.80 149 GLN A N 1
ATOM 4442 C CA . GLN B 1 123 ? -27.300 4.584 17.702 1.00 17.72 149 GLN A CA 1
ATOM 4443 C C . GLN B 1 123 ? -26.339 3.767 18.559 1.00 16.07 149 GLN A C 1
ATOM 4444 O O . GLN B 1 123 ? -26.626 2.598 18.850 1.00 18.47 149 GLN A O 1
ATOM 4450 N N . THR B 1 124 ? -25.224 4.346 19.001 1.00 15.17 150 THR A N 1
ATOM 4451 C CA . THR B 1 124 ? -24.369 3.654 19.956 1.00 15.25 150 THR A CA 1
ATOM 4452 C C . THR B 1 124 ? -25.115 3.386 21.261 1.00 14.22 150 THR A C 1
ATOM 4453 O O . THR B 1 124 ? -26.054 4.098 21.632 1.00 15.23 150 THR A O 1
ATOM 4457 N N . GLU B 1 125 ? -24.684 2.338 21.956 1.00 16.76 151 GLU A N 1
ATOM 4458 C CA . GLU B 1 125 ? -25.037 2.161 23.356 1.00 17.38 151 GLU A CA 1
ATOM 4459 C C . GLU B 1 125 ? -24.223 3.114 24.233 1.00 13.84 151 GLU A C 1
ATOM 4460 O O . GLU B 1 125 ? -23.150 3.598 23.852 1.00 16.63 151 GLU A O 1
ATOM 4466 N N . ALA B 1 126 ? -24.753 3.382 25.421 1.00 17.80 152 ALA A N 1
ATOM 4467 C CA . ALA B 1 126 ? -24.001 4.137 26.410 1.00 18.22 152 ALA A CA 1
ATOM 4468 C C . ALA B 1 126 ? -22.886 3.269 26.988 1.00 19.44 152 ALA A C 1
ATOM 4469 O O . ALA B 1 126 ? -22.878 2.044 26.840 1.00 21.33 152 ALA A O 1
ATOM 4471 N N . GLY B 1 127 ? -21.938 3.909 27.659 1.00 19.18 153 GLY A N 1
ATOM 4472 C CA . GLY B 1 127 ? -20.892 3.139 28.305 1.00 19.41 153 GLY A CA 1
ATOM 4473 C C . GLY B 1 127 ? -19.870 4.028 28.980 1.00 22.75 153 GLY A C 1
ATOM 4474 O O . GLY B 1 127 ? -19.778 5.235 28.723 1.00 20.77 153 GLY A O 1
ATOM 4475 N N . ASP B 1 128 ? -19.090 3.395 29.852 1.00 20.01 154 ASP A N 1
ATOM 4476 C CA . ASP B 1 128 ? -18.011 4.061 30.583 1.00 18.92 154 ASP A CA 1
ATOM 4477 C C . ASP B 1 128 ? -16.927 2.999 30.733 1.00 19.82 154 ASP A C 1
ATOM 4478 O O . ASP B 1 128 ? -17.042 2.119 31.593 1.00 22.38 154 ASP A O 1
ATOM 4483 N N . VAL B 1 129 ? -15.894 3.085 29.890 1.00 21.14 155 VAL A N 1
ATOM 4484 C CA . VAL B 1 129 ? -14.940 2.002 29.672 1.00 20.50 155 VAL A CA 1
ATOM 4485 C C . VAL B 1 129 ? -13.525 2.565 29.724 1.00 20.71 155 VAL A C 1
ATOM 4486 O O . VAL B 1 129 ? -13.229 3.564 29.062 1.00 22.67 155 VAL A O 1
ATOM 4490 N N . THR B 1 130 ? -12.653 1.908 30.489 1.00 22.04 156 THR A N 1
ATOM 4491 C CA . THR B 1 130 ? -11.218 2.185 30.492 1.00 24.02 156 THR A CA 1
ATOM 4492 C C . THR B 1 130 ? -10.497 0.867 30.250 1.00 23.11 156 THR A C 1
ATOM 4493 O O . THR B 1 130 ? -10.642 -0.071 31.042 1.00 25.05 156 THR A O 1
ATOM 4497 N N . ALA B 1 131 ? -9.711 0.790 29.175 1.00 19.91 157 ALA A N 1
ATOM 4498 C CA . ALA B 1 131 ? -9.081 -0.481 28.839 1.00 20.30 157 ALA A CA 1
ATOM 4499 C C . ALA B 1 131 ? -7.938 -0.282 27.854 1.00 19.59 157 ALA A C 1
ATOM 4500 O O . ALA B 1 131 ? -7.810 0.767 27.218 1.00 20.81 157 ALA A O 1
ATOM 4502 N N . LYS B 1 132 ? -7.105 -1.319 27.748 1.00 20.32 158 LYS A N 1
ATOM 4503 C CA . LYS B 1 132 ? -6.081 -1.372 26.716 1.00 20.53 158 LYS A CA 1
ATOM 4504 C C . LYS B 1 132 ? -6.719 -1.239 25.339 1.00 19.28 158 LYS A C 1
ATOM 4505 O O . LYS B 1 132 ? -7.787 -1.800 25.069 1.00 20.05 158 LYS A O 1
ATOM 4511 N N . VAL B 1 133 ? -6.054 -0.491 24.462 1.00 18.02 159 VAL A N 1
ATOM 4512 C CA . VAL B 1 133 ? -6.520 -0.231 23.105 1.00 18.84 159 VAL A CA 1
ATOM 4513 C C . VAL B 1 133 ? -5.772 -1.158 22.158 1.00 20.07 159 VAL A C 1
ATOM 4514 O O . VAL B 1 133 ? -4.537 -1.188 22.157 1.00 23.69 159 VAL A O 1
ATOM 4518 N N . VAL B 1 134 ? -6.514 -1.911 21.353 1.00 16.25 160 VAL A N 1
ATOM 4519 C CA . VAL B 1 134 ? -5.939 -2.933 20.483 1.00 16.63 160 VAL A CA 1
ATOM 4520 C C . VAL B 1 134 ? -6.309 -2.645 19.034 1.00 15.41 160 VAL A C 1
ATOM 4521 O O . VAL B 1 134 ? -7.487 -2.752 18.673 1.00 15.37 160 VAL A O 1
ATOM 4525 N N . PRO B 1 135 ? -5.357 -2.276 18.179 1.00 13.99 161 PRO A N 1
ATOM 4526 C CA . PRO B 1 135 ? -5.676 -2.062 16.763 1.00 14.64 161 PRO A CA 1
ATOM 4527 C C . PRO B 1 135 ? -6.008 -3.375 16.070 1.00 14.46 161 PRO A C 1
ATOM 4528 O O . PRO B 1 135 ? -5.465 -4.435 16.392 1.00 18.12 161 PRO A O 1
ATOM 4532 N N . VAL B 1 136 ? -6.929 -3.298 15.113 1.00 14.15 162 VAL A N 1
ATOM 4533 C CA . VAL B 1 136 ? -7.461 -4.476 14.430 1.00 14.07 162 VAL A CA 1
ATOM 4534 C C . VAL B 1 136 ? -7.294 -4.279 12.923 1.00 14.77 162 VAL A C 1
ATOM 4535 O O . VAL B 1 136 ? -7.965 -3.429 12.328 1.00 15.57 162 VAL A O 1
ATOM 4539 N N . ASP B 1 137 ? -6.388 -5.041 12.313 1.00 14.88 163 ASP A N 1
ATOM 4540 C CA . ASP B 1 137 ? -6.311 -5.173 10.854 1.00 14.18 163 ASP A CA 1
ATOM 4541 C C . ASP B 1 137 ? -6.280 -3.809 10.156 1.00 14.25 163 ASP A C 1
ATOM 4542 O O . ASP B 1 137 ? -7.039 -3.543 9.225 1.00 16.45 163 ASP A O 1
ATOM 4547 N N . LEU B 1 138 ? -5.376 -2.936 10.599 1.00 16.74 164 LEU A N 1
ATOM 4548 C CA . LEU B 1 138 ? -5.278 -1.613 9.988 1.00 15.91 164 LEU A CA 1
ATOM 4549 C C . LEU B 1 138 ? -4.544 -1.665 8.653 1.00 15.09 164 LEU A C 1
ATOM 4550 O O . LEU B 1 138 ? -3.663 -2.502 8.427 1.00 18.14 164 LEU A O 1
ATOM 4555 N N . SER B 1 139 ? -4.895 -0.723 7.771 1.00 15.86 165 SER A N 1
ATOM 4556 C CA . SER B 1 139 ? -4.156 -0.510 6.523 1.00 15.04 165 SER A CA 1
ATOM 4557 C C . SER B 1 139 ? -4.066 1.001 6.300 1.00 14.86 165 SER A C 1
ATOM 4558 O O . SER B 1 139 ? -4.967 1.611 5.724 1.00 15.32 165 SER A O 1
ATOM 4561 N N . LEU B 1 140 ? -2.965 1.597 6.748 1.00 16.08 166 LEU A N 1
ATOM 4562 C CA . LEU B 1 140 ? -2.856 3.048 6.799 1.00 15.69 166 LEU A CA 1
ATOM 4563 C C . LEU B 1 140 ? -2.404 3.639 5.463 1.00 17.32 166 LEU A C 1
ATOM 4564 O O . LEU B 1 140 ? -1.874 2.958 4.578 1.00 17.03 166 LEU A O 1
ATOM 4569 N N . GLY B 1 141 ? -2.618 4.941 5.334 1.00 14.82 167 GLY A N 1
ATOM 4570 C CA . GLY B 1 141 ? -2.010 5.712 4.274 1.00 16.01 167 GLY A CA 1
ATOM 4571 C C . GLY B 1 141 ? -2.960 6.026 3.128 1.00 15.17 167 GLY A C 1
ATOM 4572 O O . GLY B 1 141 ? -4.022 5.417 2.961 1.00 17.20 167 GLY A O 1
ATOM 4573 N N . ALA B 1 142 ? -2.540 6.993 2.323 1.00 15.27 168 ALA A N 1
ATOM 4574 C CA . ALA B 1 142 ? -3.306 7.389 1.149 1.00 15.42 168 ALA A CA 1
ATOM 4575 C C . ALA B 1 142 ? -3.527 6.195 0.236 1.00 20.54 168 ALA A C 1
ATOM 4576 O O . ALA B 1 142 ? -2.646 5.354 0.057 1.00 20.01 168 ALA A O 1
ATOM 4578 N N . GLY B 1 143 ? -4.725 6.123 -0.341 1.00 17.81 169 GLY A N 1
ATOM 4579 C CA . GLY B 1 143 ? -5.044 5.053 -1.259 1.00 20.22 169 GLY A CA 1
ATOM 4580 C C . GLY B 1 143 ? -5.335 3.709 -0.629 1.00 16.68 169 GLY A C 1
ATOM 4581 O O . GLY B 1 143 ? -5.547 2.738 -1.370 1.00 20.55 169 GLY A O 1
ATOM 4582 N N . ASN B 1 144 ? -5.339 3.602 0.701 1.00 17.22 170 ASN A N 1
ATOM 4583 C CA . ASN B 1 144 ? -5.582 2.304 1.316 1.00 16.81 170 ASN A CA 1
ATOM 4584 C C . ASN B 1 144 ? -6.993 1.811 0.994 1.00 19.07 170 ASN A C 1
ATOM 4585 O O . ASN B 1 144 ? -7.903 2.589 0.702 1.00 18.47 170 ASN A O 1
ATOM 4590 N N . THR B 1 145 ? -7.153 0.490 1.020 1.00 19.60 171 THR A N 1
ATOM 4591 C CA . THR B 1 145 ? -8.470 -0.120 0.877 1.00 20.05 171 THR A CA 1
ATOM 4592 C C . THR B 1 145 ? -8.785 -0.944 2.118 1.00 20.22 171 THR A C 1
ATOM 4593 O O . THR B 1 145 ? -9.136 -2.126 2.019 1.00 20.54 171 THR A O 1
ATOM 4597 N N . SER B 1 146 ? -8.658 -0.319 3.289 1.00 16.27 172 SER A N 1
ATOM 4598 C CA . SER B 1 146 ? -8.832 -1.019 4.558 1.00 15.87 172 SER A CA 1
ATOM 4599 C C . SER B 1 146 ? -10.117 -1.833 4.608 1.00 15.60 172 SER A C 1
ATOM 4600 O O . SER B 1 146 ? -11.184 -1.375 4.190 1.00 18.18 172 SER A O 1
ATOM 4603 N N . THR B 1 147 ? -10.009 -3.041 5.168 1.00 15.76 173 THR A N 1
ATOM 4604 C CA . THR B 1 147 ? -11.160 -3.856 5.548 1.00 15.51 173 THR A CA 1
ATOM 4605 C C . THR B 1 147 ? -11.170 -4.084 7.057 1.00 14.52 173 THR A C 1
ATOM 4606 O O . THR B 1 147 ? -11.649 -5.116 7.530 1.00 15.90 173 THR A O 1
ATOM 4610 N N . SER B 1 148 ? -10.630 -3.132 7.820 1.00 13.51 174 SER A N 1
ATOM 4611 C CA . SER B 1 148 ? -10.383 -3.325 9.246 1.00 13.49 174 SER A CA 1
ATOM 4612 C C . SER B 1 148 ? -11.662 -3.711 9.993 1.00 12.73 174 SER A C 1
ATOM 4613 O O . SER B 1 148 ? -12.655 -2.978 9.975 1.00 13.83 174 SER A O 1
ATOM 4616 N N . GLY B 1 149 ? -11.635 -4.867 10.660 1.00 13.96 175 GLY A N 1
ATOM 4617 C CA . GLY B 1 149 ? -12.756 -5.282 11.481 1.00 13.19 175 GLY A CA 1
ATOM 4618 C C . GLY B 1 149 ? -13.932 -5.858 10.720 1.00 13.58 175 GLY A C 1
ATOM 4619 O O . GLY B 1 149 ? -14.936 -6.216 11.350 1.00 14.93 175 GLY A O 1
ATOM 4620 N N . CYS B 1 150 ? -13.838 -5.985 9.390 1.00 13.88 176 CYS A N 1
ATOM 4621 C CA . CYS B 1 150 ? -14.950 -6.505 8.598 1.00 13.36 176 CYS A CA 1
ATOM 4622 C C . CYS B 1 150 ? -15.100 -8.018 8.689 1.00 18.77 176 CYS A C 1
ATOM 4623 O O . CYS B 1 150 ? -16.195 -8.531 8.437 1.00 19.00 176 CYS A O 1
ATOM 4626 N N . GLU B 1 151 ? -14.034 -8.742 9.014 1.00 15.16 177 GLU A N 1
ATOM 4627 C CA . GLU B 1 151 ? -14.062 -10.190 9.137 1.00 16.53 177 GLU A CA 1
ATOM 4628 C C . GLU B 1 151 ? -13.812 -10.580 10.587 1.00 15.41 177 GLU A C 1
ATOM 4629 O O . GLU B 1 151 ? -12.972 -9.978 11.261 1.00 15.19 177 GLU A O 1
ATOM 4635 N N . ALA B 1 152 ? -14.517 -11.613 11.054 1.00 15.67 178 ALA A N 1
ATOM 4636 C CA . ALA B 1 152 ? -14.279 -12.117 12.406 1.00 16.36 178 ALA A CA 1
ATOM 4637 C C . ALA B 1 152 ? -12.831 -12.548 12.584 1.00 18.50 178 ALA A C 1
ATOM 4638 O O . ALA B 1 152 ? -12.282 -12.461 13.692 1.00 17.66 178 ALA A O 1
ATOM 4640 N N . GLU B 1 153 ? -12.198 -13.016 11.507 1.00 16.89 179 GLU A N 1
ATOM 4641 C CA . GLU B 1 153 ? -10.812 -13.462 11.576 1.00 17.69 179 GLU A CA 1
ATOM 4642 C C . GLU B 1 153 ? -9.848 -12.321 11.888 1.00 18.18 179 GLU A C 1
ATOM 4643 O O . GLU B 1 153 ? -8.724 -12.588 12.341 1.00 18.83 179 GLU A O 1
ATOM 4649 N N . ASP B 1 154 ? -10.257 -11.070 11.657 1.00 16.15 180 ASP A N 1
ATOM 4650 C CA . ASP B 1 154 ? -9.450 -9.917 12.048 1.00 14.36 180 ASP A CA 1
ATOM 4651 C C . ASP B 1 154 ? -9.238 -9.862 13.555 1.00 20.24 180 ASP A C 1
ATOM 4652 O O . ASP B 1 154 ? -8.324 -9.169 14.020 1.00 18.65 180 ASP A O 1
ATOM 4657 N N . PHE B 1 155 ? -10.067 -10.567 14.325 1.00 15.53 181 PHE A N 1
ATOM 4658 C CA . PHE B 1 155 ? -10.018 -10.545 15.782 1.00 17.18 181 PHE A CA 1
ATOM 4659 C C . PHE B 1 155 ? -9.401 -11.807 16.358 1.00 22.86 181 PHE A C 1
ATOM 4660 O O . PHE B 1 155 ? -9.600 -12.102 17.540 1.00 20.76 181 PHE A O 1
ATOM 4668 N N . ALA B 1 156 ? -8.647 -12.555 15.547 1.00 23.80 182 ALA A N 1
ATOM 4669 C CA . ALA B 1 156 ? -8.127 -13.845 15.988 1.00 23.99 182 ALA A CA 1
ATOM 4670 C C . ALA B 1 156 ? -7.208 -13.731 17.198 1.00 27.07 182 ALA A C 1
ATOM 4671 O O . ALA B 1 156 ? -7.019 -14.722 17.911 1.00 30.17 182 ALA A O 1
ATOM 4673 N N . ASN B 1 157 ? -6.625 -12.558 17.443 1.00 24.08 183 ASN A N 1
ATOM 4674 C CA . ASN B 1 157 ? -5.744 -12.367 18.591 1.00 30.24 183 ASN A CA 1
ATOM 4675 C C . ASN B 1 157 ? -6.280 -11.308 19.549 1.00 32.40 183 ASN A C 1
ATOM 4676 O O . ASN B 1 157 ? -5.519 -10.752 20.346 1.00 30.08 183 ASN A O 1
ATOM 4681 N N . PHE B 1 158 ? -7.578 -11.029 19.494 1.00 23.08 184 PHE A N 1
ATOM 4682 C CA . PHE B 1 158 ? -8.145 -9.903 20.221 1.00 21.11 184 PHE A CA 1
ATOM 4683 C C . PHE B 1 158 ? -8.493 -10.310 21.647 1.00 24.19 184 PHE A C 1
ATOM 4684 O O . PHE B 1 158 ? -9.289 -11.240 21.840 1.00 22.87 184 PHE A O 1
ATOM 4692 N N . PRO B 1 159 ? -7.950 -9.639 22.668 1.00 21.96 185 PRO A N 1
ATOM 4693 C CA . PRO B 1 159 ? -8.264 -10.021 24.049 1.00 18.78 185 PRO A CA 1
ATOM 4694 C C . PRO B 1 159 ? -9.570 -9.430 24.559 1.00 17.71 185 PRO A C 1
ATOM 4695 O O . PRO B 1 159 ? -9.809 -8.223 24.443 1.00 18.97 185 PRO A O 1
ATOM 4699 N N . ALA B 1 160 ? -10.410 -10.284 25.139 1.00 20.41 186 ALA A N 1
ATOM 4700 C CA . ALA B 1 160 ? -11.708 -9.833 25.619 1.00 21.85 186 ALA A CA 1
ATOM 4701 C C . ALA B 1 160 ? -11.525 -8.739 26.662 1.00 18.04 186 ALA A C 1
ATOM 4702 O O . ALA B 1 160 ? -10.588 -8.771 27.464 1.00 22.08 186 ALA A O 1
ATOM 4704 N N . GLY B 1 161 ? -12.422 -7.755 26.632 1.00 20.01 187 GLY A N 1
ATOM 4705 C CA . GLY B 1 161 ? -12.356 -6.626 27.531 1.00 20.73 187 GLY A CA 1
ATOM 4706 C C . GLY B 1 161 ? -11.606 -5.429 26.992 1.00 21.40 187 GLY A C 1
ATOM 4707 O O . GLY B 1 161 ? -11.702 -4.346 27.578 1.00 22.42 187 GLY A O 1
ATOM 4708 N N . SER B 1 162 ? -10.880 -5.578 25.888 1.00 18.44 188 SER A N 1
ATOM 4709 C CA . SER B 1 162 ? -10.133 -4.456 25.344 1.00 19.00 188 SER A CA 1
ATOM 4710 C C . SER B 1 162 ? -11.048 -3.538 24.541 1.00 17.19 188 SER A C 1
ATOM 4711 O O . SER B 1 162 ? -12.170 -3.894 24.164 1.00 16.91 188 SER A O 1
ATOM 4714 N N . ILE B 1 163 ? -10.539 -2.345 24.258 1.00 15.79 189 ILE A N 1
ATOM 4715 C CA . ILE B 1 163 ? -11.141 -1.438 23.287 1.00 15.29 189 ILE A CA 1
ATOM 4716 C C . ILE B 1 163 ? -10.560 -1.761 21.920 1.00 15.41 189 ILE A C 1
ATOM 4717 O O . ILE B 1 163 ? -9.338 -1.802 21.748 1.00 15.17 189 ILE A O 1
ATOM 4722 N N . ALA B 1 164 ? -11.426 -2.015 20.947 1.00 14.54 190 ALA A N 1
ATOM 4723 C CA . ALA B 1 164 ? -10.989 -2.280 19.584 1.00 12.98 190 ALA A CA 1
ATOM 4724 C C . ALA B 1 164 ? -10.807 -0.951 18.868 1.00 12.15 190 ALA A C 1
ATOM 4725 O O . ALA B 1 164 ? -11.738 -0.135 18.827 1.00 14.95 190 ALA A O 1
ATOM 4727 N N . LEU B 1 165 ? -9.611 -0.725 18.315 1.00 12.96 191 LEU A N 1
ATOM 4728 C CA . LEU B 1 165 ? -9.323 0.438 17.479 1.00 13.87 191 LEU A CA 1
ATOM 4729 C C . LEU B 1 165 ? -9.408 -0.017 16.026 1.00 14.43 191 LEU A C 1
ATOM 4730 O O . LEU B 1 165 ? -8.573 -0.803 15.563 1.00 13.75 191 LEU A O 1
ATOM 4735 N N . ILE B 1 166 ? -10.430 0.466 15.317 1.00 13.59 192 ILE A N 1
ATOM 4736 C CA . ILE B 1 166 ? -10.807 -0.041 14.005 1.00 12.86 192 ILE A CA 1
ATOM 4737 C C . ILE B 1 166 ? -10.824 1.109 13.005 1.00 11.07 192 ILE A C 1
ATOM 4738 O O . ILE B 1 166 ? -11.256 2.220 13.329 1.00 13.51 192 ILE A O 1
ATOM 4743 N N . GLN B 1 167 ? -10.336 0.844 11.798 1.00 11.94 193 GLN A N 1
ATOM 4744 C CA . GLN B 1 167 ? -10.297 1.844 10.740 1.00 12.14 193 GLN A CA 1
ATOM 4745 C C . GLN B 1 167 ? -11.544 1.737 9.870 1.00 12.25 193 GLN A C 1
ATOM 4746 O O . GLN B 1 167 ? -11.973 0.638 9.513 1.00 13.43 193 GLN A O 1
ATOM 4752 N N . ARG B 1 168 ? -12.113 2.886 9.506 1.00 11.55 194 ARG A N 1
ATOM 4753 C CA . ARG B 1 168 ? -13.174 2.896 8.509 1.00 11.57 194 ARG A CA 1
ATOM 4754 C C . ARG B 1 168 ? -12.686 2.257 7.209 1.00 13.61 194 ARG A C 1
ATOM 4755 O O . ARG B 1 168 ? -11.518 2.379 6.824 1.00 14.24 194 ARG A O 1
ATOM 4763 N N . GLY B 1 169 ? -13.599 1.577 6.520 1.00 13.64 195 GLY A N 1
ATOM 4764 C CA . GLY B 1 169 ? -13.303 1.069 5.191 1.00 16.40 195 GLY A CA 1
ATOM 4765 C C . GLY B 1 169 ? -14.083 -0.179 4.823 1.00 14.13 195 GLY A C 1
ATOM 4766 O O . GLY B 1 169 ? -14.245 -1.084 5.651 1.00 14.74 195 GLY A O 1
ATOM 4767 N N . THR B 1 170 ? -14.587 -0.204 3.585 1.00 15.46 196 THR A N 1
ATOM 4768 C CA . THR B 1 170 ? -15.195 -1.368 2.942 1.00 15.73 196 THR A CA 1
ATOM 4769 C C . THR B 1 170 ? -16.592 -1.718 3.455 1.00 17.76 196 THR A C 1
ATOM 4770 O O . THR B 1 170 ? -17.559 -1.657 2.689 1.00 19.45 196 THR A O 1
ATOM 4774 N N . CYS B 1 171 ? -16.716 -2.111 4.716 1.00 15.36 197 CYS A N 1
ATOM 4775 C CA . CYS B 1 171 ? -17.978 -2.593 5.263 1.00 16.41 197 CYS A CA 1
ATOM 4776 C C . CYS B 1 171 ? -18.584 -1.581 6.234 1.00 15.81 197 CYS A C 1
ATOM 4777 O O . CYS B 1 171 ? -17.961 -0.592 6.615 1.00 15.45 197 CYS A O 1
ATOM 4780 N N . ASN B 1 172 ? -19.812 -1.865 6.665 1.00 16.77 198 ASN A N 1
ATOM 4781 C CA . ASN B 1 172 ? -20.557 -0.929 7.501 1.00 15.91 198 ASN A CA 1
ATOM 4782 C C . ASN B 1 172 ? -19.967 -0.834 8.904 1.00 15.30 198 ASN A C 1
ATOM 4783 O O . ASN B 1 172 ? -19.425 -1.804 9.449 1.00 15.75 198 ASN A O 1
ATOM 4788 N N . PHE B 1 173 ? -20.099 0.355 9.506 1.00 13.22 199 PHE A N 1
ATOM 4789 C CA . PHE B 1 173 ? -19.693 0.524 10.899 1.00 13.50 199 PHE A CA 1
ATOM 4790 C C . PHE B 1 173 ? -20.375 -0.497 11.799 1.00 14.49 199 PHE A C 1
ATOM 4791 O O . PHE B 1 173 ? -19.749 -1.029 12.726 1.00 13.44 199 PHE A O 1
ATOM 4799 N N . GLU B 1 174 ? -21.660 -0.774 11.543 1.00 14.01 200 GLU A N 1
ATOM 4800 C CA . GLU B 1 174 ? -22.394 -1.748 12.340 1.00 13.86 200 GLU A CA 1
ATOM 4801 C C . GLU B 1 174 ? -21.687 -3.097 12.320 1.00 13.79 200 GLU A C 1
ATOM 4802 O O . GLU B 1 174 ? -21.582 -3.773 13.352 1.00 14.22 200 GLU A O 1
ATOM 4808 N N . GLN B 1 175 ? -21.202 -3.503 11.148 1.00 14.70 201 GLN A N 1
ATOM 4809 C CA . GLN B 1 175 ? -20.531 -4.791 11.018 1.00 15.85 201 GLN A CA 1
ATOM 4810 C C . GLN B 1 175 ? -19.229 -4.813 11.811 1.00 14.89 201 GLN A C 1
ATOM 4811 O O . GLN B 1 175 ? -18.948 -5.777 12.536 1.00 15.39 201 GLN A O 1
ATOM 4817 N N . LYS B 1 176 ? -18.415 -3.761 11.673 1.00 13.63 202 LYS A N 1
ATOM 4818 C CA . LYS B 1 176 ? -17.173 -3.673 12.435 1.00 13.78 202 LYS A CA 1
ATOM 4819 C C . LYS B 1 176 ? -17.455 -3.744 13.929 1.00 14.61 202 LYS A C 1
ATOM 4820 O O . LYS B 1 176 ? -16.799 -4.494 14.668 1.00 14.48 202 LYS A O 1
ATOM 4826 N N . ALA B 1 177 ? -18.454 -2.984 14.393 1.00 12.96 203 ALA A N 1
ATOM 4827 C CA . ALA B 1 177 ? -18.715 -2.914 15.828 1.00 13.48 203 ALA A CA 1
ATOM 4828 C C . ALA B 1 177 ? -19.292 -4.222 16.363 1.00 13.35 203 ALA A C 1
ATOM 4829 O O . ALA B 1 177 ? -18.949 -4.647 17.471 1.00 14.97 203 ALA A O 1
ATOM 4831 N N . GLU B 1 178 ? -20.182 -4.866 15.605 1.00 12.96 204 GLU A N 1
ATOM 4832 C CA . GLU B 1 178 ? -20.729 -6.141 16.060 1.00 13.89 204 GLU A CA 1
ATOM 4833 C C . GLU B 1 178 ? -19.690 -7.255 16.019 1.00 13.15 204 GLU A C 1
ATOM 4834 O O . GLU B 1 178 ? -19.698 -8.134 16.885 1.00 15.87 204 GLU A O 1
ATOM 4840 N N . ASN B 1 179 ? -18.783 -7.234 15.040 1.00 13.39 205 ASN A N 1
ATOM 4841 C CA . ASN B 1 179 ? -17.687 -8.198 15.058 1.00 13.92 205 ASN A CA 1
ATOM 4842 C C . ASN B 1 179 ? -16.813 -7.996 16.290 1.00 13.44 205 ASN A C 1
ATOM 4843 O O . ASN B 1 179 ? -16.422 -8.967 16.950 1.00 15.98 205 ASN A O 1
ATOM 4848 N N . ALA B 1 180 ? -16.518 -6.739 16.626 1.00 14.06 206 ALA A N 1
ATOM 4849 C CA . ALA B 1 180 ? -15.726 -6.457 17.818 1.00 11.93 206 ALA A CA 1
ATOM 4850 C C . ALA B 1 180 ? -16.453 -6.911 19.074 1.00 14.02 206 ALA A C 1
ATOM 4851 O O . ALA B 1 180 ? -15.851 -7.515 19.970 1.00 14.43 206 ALA A O 1
ATOM 4853 N N . ALA B 1 181 ? -17.761 -6.647 19.152 1.00 13.48 207 ALA A N 1
ATOM 4854 C CA . ALA B 1 181 ? -18.521 -7.067 20.322 1.00 13.77 207 ALA A CA 1
ATOM 4855 C C . ALA B 1 181 ? -18.525 -8.581 20.462 1.00 14.70 207 ALA A C 1
ATOM 4856 O O . ALA B 1 181 ? -18.367 -9.111 21.568 1.00 16.31 207 ALA A O 1
ATOM 4858 N N . ALA B 1 182 ? -18.686 -9.301 19.346 1.00 16.05 208 ALA A N 1
ATOM 4859 C CA . ALA B 1 182 ? -18.662 -10.756 19.419 1.00 16.14 208 ALA A CA 1
ATOM 4860 C C . ALA B 1 182 ? -17.296 -11.267 19.859 1.00 15.45 208 ALA A C 1
ATOM 4861 O O . ALA B 1 182 ? -17.203 -12.319 20.503 1.00 18.85 208 ALA A O 1
ATOM 4863 N N . ALA B 1 183 ? -16.234 -10.531 19.530 1.00 17.20 209 ALA A N 1
ATOM 4864 C CA . ALA B 1 183 ? -14.883 -10.866 19.964 1.00 19.78 209 ALA A CA 1
ATOM 4865 C C . ALA B 1 183 ? -14.590 -10.446 21.400 1.00 19.25 209 ALA A C 1
ATOM 4866 O O . ALA B 1 183 ? -13.463 -10.645 21.868 1.00 21.40 209 ALA A O 1
ATOM 4868 N N . GLY B 1 184 ? -15.561 -9.869 22.104 1.00 15.96 210 GLY A N 1
ATOM 4869 C CA . GLY B 1 184 ? -15.399 -9.539 23.507 1.00 17.73 210 GLY A CA 1
ATOM 4870 C C . GLY B 1 184 ? -14.947 -8.125 23.797 1.00 18.14 210 GLY A C 1
ATOM 4871 O O . GLY B 1 184 ? -14.608 -7.829 24.949 1.00 18.70 210 GLY A O 1
ATOM 4872 N N . ALA B 1 185 ? -14.942 -7.241 22.803 1.00 16.36 211 ALA A N 1
ATOM 4873 C CA . ALA B 1 185 ? -14.536 -5.862 23.043 1.00 14.79 211 ALA A CA 1
ATOM 4874 C C . ALA B 1 185 ? -15.468 -5.197 24.049 1.00 15.58 211 ALA A C 1
ATOM 4875 O O . ALA B 1 185 ? -16.678 -5.442 24.061 1.00 17.21 211 ALA A O 1
ATOM 4877 N N . ALA B 1 186 ? -14.898 -4.354 24.907 1.00 15.88 212 ALA A N 1
ATOM 4878 C CA . ALA B 1 186 ? -15.697 -3.554 25.825 1.00 15.80 212 ALA A CA 1
ATOM 4879 C C . ALA B 1 186 ? -16.159 -2.246 25.208 1.00 13.42 212 ALA A C 1
ATOM 4880 O O . ALA B 1 186 ? -17.104 -1.631 25.718 1.00 16.36 212 ALA A O 1
ATOM 4882 N N . GLY B 1 187 ? -15.503 -1.808 24.139 1.00 13.42 213 GLY A N 1
ATOM 4883 C CA . GLY B 1 187 ? -15.874 -0.601 23.420 1.00 14.09 213 GLY A CA 1
ATOM 4884 C C . GLY B 1 187 ? -15.116 -0.566 22.116 1.00 13.31 213 GLY A C 1
ATOM 4885 O O . GLY B 1 187 ? -14.171 -1.332 21.904 1.00 13.89 213 GLY A O 1
ATOM 4886 N N . VAL B 1 188 ? -15.535 0.339 21.235 1.00 13.87 214 VAL A N 1
ATOM 4887 C CA . VAL B 1 188 ? -14.988 0.414 19.886 1.00 12.56 214 VAL A CA 1
ATOM 4888 C C . VAL B 1 188 ? -14.706 1.863 19.545 1.00 12.44 214 VAL A C 1
ATOM 4889 O O . VAL B 1 188 ? -15.559 2.734 19.751 1.00 14.15 214 VAL A O 1
ATOM 4893 N N . ILE B 1 189 ? -13.521 2.120 19.004 1.00 13.09 215 ILE A N 1
ATOM 4894 C CA . ILE B 1 189 ? -13.179 3.412 18.431 1.00 12.23 215 ILE A CA 1
ATOM 4895 C C . ILE B 1 189 ? -12.912 3.190 16.950 1.00 15.04 215 ILE A C 1
ATOM 4896 O O . ILE B 1 189 ? -11.968 2.476 16.583 1.00 14.55 215 ILE A O 1
ATOM 4901 N N . ILE B 1 190 ? -13.744 3.787 16.100 1.00 13.53 216 ILE A N 1
ATOM 4902 C CA . ILE B 1 190 ? -13.556 3.732 14.660 1.00 12.31 216 ILE A CA 1
ATOM 4903 C C . ILE B 1 190 ? -12.964 5.056 14.213 1.00 11.65 216 ILE A C 1
ATOM 4904 O O . ILE B 1 190 ? -13.529 6.119 14.492 1.00 15.42 216 ILE A O 1
ATOM 4909 N N . PHE B 1 191 ? -11.830 5.008 13.518 1.00 12.59 217 PHE A N 1
ATOM 4910 C CA . PHE B 1 191 ? -11.236 6.224 12.993 1.00 12.27 217 PHE A CA 1
ATOM 4911 C C . PHE B 1 191 ? -11.443 6.331 11.484 1.00 11.27 217 PHE A C 1
ATOM 4912 O O . PHE B 1 191 ? -11.579 5.324 10.785 1.00 13.50 217 PHE A O 1
ATOM 4920 N N . ASN B 1 192 ? -11.489 7.570 10.993 1.00 12.68 218 ASN A N 1
ATOM 4921 C CA . ASN B 1 192 ? -11.752 7.780 9.577 1.00 14.42 218 ASN A CA 1
ATOM 4922 C C . ASN B 1 192 ? -10.654 7.126 8.737 1.00 13.95 218 ASN A C 1
ATOM 4923 O O . ASN B 1 192 ? -9.534 6.889 9.201 1.00 13.77 218 ASN A O 1
ATOM 4928 N N . GLN B 1 193 ? -10.989 6.828 7.481 1.00 13.68 219 GLN A N 1
ATOM 4929 C CA . GLN B 1 193 ? -10.192 5.870 6.716 1.00 12.16 219 GLN A CA 1
ATOM 4930 C C . GLN B 1 193 ? -8.835 6.442 6.306 1.00 13.12 219 GLN A C 1
ATOM 4931 O O . GLN B 1 193 ? -7.845 5.702 6.222 1.00 14.60 219 GLN A O 1
ATOM 4937 N N . GLY B 1 194 ? -8.775 7.739 6.003 1.00 13.15 220 GLY A N 1
ATOM 4938 C CA . GLY B 1 194 ? -7.520 8.361 5.602 1.00 14.72 220 GLY A CA 1
ATOM 4939 C C . GLY B 1 194 ? -7.019 7.987 4.227 1.00 16.30 220 GLY A C 1
ATOM 4940 O O . GLY B 1 194 ? -5.858 8.285 3.898 1.00 17.53 220 GLY A O 1
ATOM 4941 N N . ASN B 1 195 ? -7.852 7.350 3.400 1.00 17.04 221 ASN A N 1
ATOM 4942 C CA . ASN B 1 195 ? -7.431 7.013 2.045 1.00 16.37 221 ASN A CA 1
ATOM 4943 C C . ASN B 1 195 ? -7.354 8.234 1.136 1.00 16.63 221 ASN A C 1
ATOM 4944 O O . ASN B 1 195 ? -6.619 8.206 0.145 1.00 18.41 221 ASN A O 1
ATOM 4949 N N . THR B 1 196 ? -8.103 9.291 1.451 1.00 18.81 222 THR A N 1
ATOM 4950 C CA . THR B 1 196 ? -8.019 10.571 0.767 1.00 19.21 222 THR A CA 1
ATOM 4951 C C . THR B 1 196 ? -8.023 11.671 1.819 1.00 18.96 222 THR A C 1
ATOM 4952 O O . THR B 1 196 ? -8.385 11.448 2.983 1.00 20.19 222 THR A O 1
ATOM 4956 N N . ASP B 1 197 ? -7.638 12.877 1.388 1.00 20.56 223 ASP A N 1
ATOM 4957 C CA . ASP B 1 197 ? -7.554 14.006 2.310 1.00 24.69 223 ASP A CA 1
ATOM 4958 C C . ASP B 1 197 ? -8.917 14.383 2.874 1.00 21.02 223 ASP A C 1
ATOM 4959 O O . ASP B 1 197 ? -8.989 14.951 3.971 1.00 24.72 223 ASP A O 1
ATOM 4964 N N . ASP B 1 198 ? -9.996 14.096 2.139 1.00 20.82 224 ASP A N 1
ATOM 4965 C CA . ASP B 1 198 ? -11.364 14.396 2.556 1.00 23.30 224 ASP A CA 1
ATOM 4966 C C . ASP B 1 198 ? -11.933 13.381 3.539 1.00 19.48 224 ASP A C 1
ATOM 4967 O O . ASP B 1 198 ? -13.073 13.550 3.988 1.00 21.95 224 ASP A O 1
ATOM 4972 N N . ARG B 1 199 ? -11.180 12.335 3.877 1.00 18.13 225 ARG A N 1
ATOM 4973 C CA . ARG B 1 199 ? -11.665 11.277 4.752 1.00 18.56 225 ARG A CA 1
ATOM 4974 C C . ARG B 1 199 ? -10.778 11.137 5.983 1.00 13.28 225 ARG A C 1
ATOM 4975 O O . ARG B 1 199 ? -10.422 10.023 6.384 1.00 15.37 225 ARG A O 1
ATOM 4983 N N . LYS B 1 200 ? -10.441 12.272 6.598 1.00 16.28 226 LYS A N 1
ATOM 4984 C CA . LYS B 1 200 ? -9.608 12.288 7.788 1.00 17.26 226 LYS A CA 1
ATOM 4985 C C . LYS B 1 200 ? -10.264 12.920 9.006 1.00 19.58 226 LYS A C 1
ATOM 4986 O O . LYS B 1 200 ? -9.771 12.712 10.117 1.00 18.98 226 LYS A O 1
ATOM 4992 N N . GLY B 1 201 ? -11.363 13.662 8.844 1.00 19.31 227 GLY A N 1
ATOM 4993 C CA . GLY B 1 201 ? -11.996 14.345 9.954 1.00 17.93 227 GLY A CA 1
ATOM 4994 C C . GLY B 1 201 ? -13.143 13.557 10.569 1.00 16.60 227 GLY A C 1
ATOM 4995 O O . GLY B 1 201 ? -13.354 12.374 10.295 1.00 19.07 227 GLY A O 1
ATOM 4996 N N . LEU B 1 202 ? -13.888 14.242 11.433 1.00 18.58 228 LEU A N 1
ATOM 4997 C CA . LEU B 1 202 ? -15.119 13.685 11.966 1.00 17.01 228 LEU A CA 1
ATOM 4998 C C . LEU B 1 202 ? -16.197 13.751 10.893 1.00 18.02 228 LEU A C 1
ATOM 4999 O O . LEU B 1 202 ? -16.143 14.581 9.983 1.00 22.48 228 LEU A O 1
ATOM 5004 N N . GLU B 1 203 ? -17.165 12.842 10.985 1.00 17.26 229 GLU A N 1
ATOM 5005 C CA . GLU B 1 203 ? -18.271 12.811 10.040 1.00 18.33 229 GLU A CA 1
ATOM 5006 C C . GLU B 1 203 ? -19.505 12.308 10.773 1.00 17.76 229 GLU A C 1
ATOM 5007 O O . GLU B 1 203 ? -19.405 11.723 11.855 1.00 17.89 229 GLU A O 1
ATOM 5013 N N . ASN B 1 204 ? -20.674 12.551 10.175 1.00 18.51 230 ASN A N 1
ATOM 5014 C CA . ASN B 1 204 ? -21.941 12.060 10.720 1.00 20.15 230 ASN A CA 1
ATOM 5015 C C . ASN B 1 204 ? -22.078 10.591 10.346 1.00 17.24 230 ASN A C 1
ATOM 5016 O O . ASN B 1 204 ? -22.295 10.265 9.175 1.00 19.03 230 ASN A O 1
ATOM 5021 N N . VAL B 1 205 ? -21.933 9.708 11.334 1.00 15.62 231 VAL A N 1
ATOM 5022 C CA . VAL B 1 205 ? -21.783 8.271 11.126 1.00 15.47 231 VAL A CA 1
ATOM 5023 C C . VAL B 1 205 ? -22.698 7.527 12.091 1.00 16.37 231 VAL A C 1
ATOM 5024 O O . VAL B 1 205 ? -22.981 8.004 13.195 1.00 16.13 231 VAL A O 1
ATOM 5028 N N . THR B 1 206 ? -23.156 6.343 11.674 1.00 15.84 232 THR A N 1
ATOM 5029 C CA . THR B 1 206 ? -24.117 5.577 12.461 1.00 15.02 232 THR A CA 1
ATOM 5030 C C . THR B 1 206 ? -23.761 4.094 12.466 1.00 13.72 232 THR A C 1
ATOM 5031 O O . THR B 1 206 ? -23.226 3.558 11.491 1.00 15.16 232 THR A O 1
ATOM 5035 N N . VAL B 1 207 ? -24.066 3.432 13.589 1.00 14.33 233 VAL A N 1
ATOM 5036 C CA . VAL B 1 207 ? -24.059 1.969 13.639 1.00 15.64 233 VAL A CA 1
ATOM 5037 C C . VAL B 1 207 ? -25.426 1.382 13.314 1.00 15.76 233 VAL A C 1
ATOM 5038 O O . VAL B 1 207 ? -25.588 0.154 13.349 1.00 17.43 233 VAL A O 1
ATOM 5042 N N . GLY B 1 208 ? -26.408 2.215 13.007 1.00 16.22 234 GLY A N 1
ATOM 5043 C CA . GLY B 1 208 ? -27.716 1.737 12.571 1.00 17.26 234 GLY A CA 1
ATOM 5044 C C . GLY B 1 208 ? -28.674 1.506 13.724 1.00 15.82 234 GLY A C 1
ATOM 5045 O O . GLY B 1 208 ? -28.295 1.106 14.824 1.00 16.28 234 GLY A O 1
ATOM 5046 N N . GLU B 1 209 ? -29.951 1.767 13.457 1.00 18.33 235 GLU A N 1
ATOM 5047 C CA . GLU B 1 209 ? -30.982 1.512 14.452 1.00 15.91 235 GLU A CA 1
ATOM 5048 C C . GLU B 1 209 ? -31.004 0.047 14.872 1.00 19.02 235 GLU A C 1
ATOM 5049 O O . GLU B 1 209 ? -31.430 -0.270 15.990 1.00 19.51 235 GLU A O 1
ATOM 5055 N N . SER B 1 210 ? -30.543 -0.859 14.002 1.00 16.92 236 SER A N 1
ATOM 5056 C CA . SER B 1 210 ? -30.549 -2.286 14.309 1.00 16.33 236 SER A CA 1
ATOM 5057 C C . SER B 1 210 ? -29.317 -2.740 15.085 1.00 18.14 236 SER A C 1
ATOM 5058 O O . SER B 1 210 ? -29.196 -3.935 15.372 1.00 20.96 236 SER A O 1
ATOM 5061 N N . TYR B 1 211 ? -28.409 -1.831 15.428 1.00 15.92 237 TYR A N 1
ATOM 5062 C CA . TYR B 1 211 ? -27.190 -2.225 16.120 1.00 16.18 237 TYR A CA 1
ATOM 5063 C C . TYR B 1 211 ? -27.538 -2.985 17.389 1.00 16.98 237 TYR A C 1
ATOM 5064 O O . TYR B 1 211 ? -28.394 -2.554 18.167 1.00 17.67 237 TYR A O 1
ATOM 5073 N N . GLU B 1 212 ? -26.871 -4.133 17.593 1.00 15.67 238 GLU A N 1
ATOM 5074 C CA . GLU B 1 212 ? -27.119 -4.963 18.767 1.00 16.30 238 GLU A CA 1
ATOM 5075 C C . GLU B 1 212 ? -25.823 -5.379 19.455 1.00 17.89 238 GLU A C 1
ATOM 5076 O O . GLU B 1 212 ? -25.810 -6.378 20.180 1.00 19.61 238 GLU A O 1
ATOM 5082 N N . GLY B 1 213 ? -24.737 -4.631 19.244 1.00 17.97 239 GLY A N 1
ATOM 5083 C CA . GLY B 1 213 ? -23.451 -5.008 19.812 1.00 18.31 239 GLY A CA 1
ATOM 5084 C C . GLY B 1 213 ? -23.349 -4.851 21.316 1.00 19.84 239 GLY A C 1
ATOM 5085 O O . GLY B 1 213 ? -22.493 -5.494 21.933 1.00 17.94 239 GLY A O 1
ATOM 5086 N N . GLY B 1 214 ? -24.191 -4.013 21.923 1.00 16.63 240 GLY A N 1
ATOM 5087 C CA . GLY B 1 214 ? -24.215 -3.873 23.368 1.00 16.85 240 GLY A CA 1
ATOM 5088 C C . GLY B 1 214 ? -23.117 -3.026 23.977 1.00 18.50 240 GLY A C 1
ATOM 5089 O O . GLY B 1 214 ? -23.097 -2.878 25.207 1.00 20.43 240 GLY A O 1
ATOM 5090 N N . ILE B 1 215 ? -22.223 -2.458 23.170 1.00 16.58 241 ILE A N 1
ATOM 5091 C CA . ILE B 1 215 ? -21.051 -1.742 23.674 1.00 15.49 241 ILE A CA 1
ATOM 5092 C C . ILE B 1 215 ? -20.986 -0.365 23.023 1.00 16.20 241 ILE A C 1
ATOM 5093 O O . ILE B 1 215 ? -21.528 -0.144 21.927 1.00 15.28 241 ILE A O 1
ATOM 5098 N N . PRO B 1 216 ? -20.318 0.586 23.673 1.00 14.61 242 PRO A N 1
ATOM 5099 C CA . PRO B 1 216 ? -20.218 1.936 23.106 1.00 15.13 242 PRO A CA 1
ATOM 5100 C C . PRO B 1 216 ? -19.271 1.986 21.920 1.00 13.15 242 PRO A C 1
ATOM 5101 O O . PRO B 1 216 ? -18.265 1.275 21.868 1.00 14.91 242 PRO A O 1
ATOM 5105 N N . VAL B 1 217 ? -19.593 2.866 20.974 1.00 14.52 243 VAL A N 1
ATOM 5106 C CA . VAL B 1 217 ? -18.853 3.023 19.725 1.00 12.79 243 VAL A CA 1
ATOM 5107 C C . VAL B 1 217 ? -18.707 4.516 19.436 1.00 13.36 243 VAL A C 1
ATOM 5108 O O . VAL B 1 217 ? -19.712 5.232 19.336 1.00 14.64 243 VAL A O 1
ATOM 5112 N N . ILE B 1 218 ? -17.463 4.984 19.275 1.00 13.43 244 ILE A N 1
ATOM 5113 C CA . ILE B 1 218 ? -17.186 6.377 18.938 1.00 13.29 244 ILE A CA 1
ATOM 5114 C C . ILE B 1 218 ? -16.366 6.433 17.652 1.00 14.81 244 ILE A C 1
ATOM 5115 O O . ILE B 1 218 ? -15.767 5.445 17.225 1.00 13.77 244 ILE A O 1
ATOM 5120 N N . PHE B 1 219 ? -16.365 7.613 17.029 1.00 13.82 245 PHE A N 1
ATOM 5121 C CA . PHE B 1 219 ? -15.652 7.882 15.786 1.00 14.00 245 PHE A CA 1
ATOM 5122 C C . PHE B 1 219 ? -14.572 8.917 16.058 1.00 13.91 245 PHE A C 1
ATOM 5123 O O . PHE B 1 219 ? -14.803 9.892 16.776 1.00 15.13 245 PHE A O 1
ATOM 5131 N N . ALA B 1 220 ? -13.389 8.712 15.485 1.00 13.67 246 ALA A N 1
ATOM 5132 C CA . ALA B 1 220 ? -12.266 9.602 15.728 1.00 15.20 246 ALA A CA 1
ATOM 5133 C C . ALA B 1 220 ? -11.616 10.005 14.412 1.00 15.42 246 ALA A C 1
ATOM 5134 O O . ALA B 1 220 ? -11.764 9.330 13.387 1.00 14.12 246 ALA A O 1
ATOM 5136 N N . THR B 1 221 ? -10.861 11.103 14.456 1.00 15.18 247 THR A N 1
ATOM 5137 C CA . THR B 1 221 ? -10.132 11.530 13.272 1.00 15.52 247 THR A CA 1
ATOM 5138 C C . THR B 1 221 ? -9.068 10.500 12.894 1.00 15.30 247 THR A C 1
ATOM 5139 O O . THR B 1 221 ? -8.587 9.717 13.723 1.00 14.15 247 THR A O 1
ATOM 5143 N N . TYR B 1 222 ? -8.716 10.507 11.609 1.00 14.14 248 TYR A N 1
ATOM 5144 C CA . TYR B 1 222 ? -7.705 9.580 11.098 1.00 14.59 248 TYR A CA 1
ATOM 5145 C C . TYR B 1 222 ? -6.372 9.741 11.822 1.00 16.48 248 TYR A C 1
ATOM 5146 O O . TYR B 1 222 ? -5.762 8.751 12.241 1.00 15.54 248 TYR A O 1
ATOM 5155 N N . ASP B 1 223 ? -5.893 10.979 11.973 1.00 15.04 249 ASP A N 1
ATOM 5156 C CA . ASP B 1 223 ? -4.580 11.169 12.581 1.00 15.99 249 ASP A CA 1
ATOM 5157 C C . ASP B 1 223 ? -4.557 10.698 14.036 1.00 16.26 249 ASP A C 1
ATOM 5158 O O . ASP B 1 223 ? -3.531 10.191 14.507 1.00 18.14 249 ASP A O 1
ATOM 5163 N N . ASN B 1 224 ? -5.660 10.858 14.769 1.00 17.31 250 ASN A N 1
ATOM 5164 C CA . ASN B 1 224 ? -5.713 10.295 16.115 1.00 16.03 250 ASN A CA 1
ATOM 5165 C C . ASN B 1 224 ? -5.607 8.778 16.074 1.00 17.36 250 ASN A C 1
ATOM 5166 O O . ASN B 1 224 ? -4.890 8.177 16.881 1.00 17.10 250 ASN A O 1
ATOM 5171 N N . GLY B 1 225 ? -6.323 8.139 15.150 1.00 14.10 251 GLY A N 1
ATOM 5172 C CA . GLY B 1 225 ? -6.226 6.693 15.028 1.00 15.32 251 GLY A CA 1
ATOM 5173 C C . GLY B 1 225 ? -4.812 6.229 14.740 1.00 15.74 251 GLY A C 1
ATOM 5174 O O . GLY B 1 225 ? -4.332 5.261 15.336 1.00 16.70 251 GLY A O 1
ATOM 5175 N N . VAL B 1 226 ? -4.132 6.899 13.804 1.00 15.41 252 VAL A N 1
ATOM 5176 C CA . VAL B 1 226 ? -2.748 6.542 13.498 1.00 15.23 252 VAL A CA 1
ATOM 5177 C C . VAL B 1 226 ? -1.896 6.614 14.756 1.00 17.47 252 VAL A C 1
ATOM 5178 O O . VAL B 1 226 ? -1.176 5.668 15.095 1.00 17.23 252 VAL A O 1
ATOM 5182 N N . ALA B 1 227 ? -1.970 7.737 15.471 1.00 15.60 253 ALA A N 1
ATOM 5183 C CA . ALA B 1 227 ? -1.106 7.917 16.636 1.00 18.49 253 ALA A CA 1
ATOM 5184 C C . ALA B 1 227 ? -1.424 6.901 17.728 1.00 17.11 253 ALA A C 1
ATOM 5185 O O . ALA B 1 227 ? -0.514 6.317 18.332 1.00 18.35 253 ALA A O 1
ATOM 5187 N N . TRP B 1 228 ? -2.710 6.686 18.010 1.00 16.46 254 TRP A N 1
ATOM 5188 C CA . TRP B 1 228 ? -3.073 5.709 19.031 1.00 17.32 254 TRP A CA 1
ATOM 5189 C C . TRP B 1 228 ? -2.568 4.320 18.662 1.00 18.27 254 TRP A C 1
ATOM 5190 O O . TRP B 1 228 ? -2.075 3.582 19.526 1.00 18.87 254 TRP A O 1
ATOM 5201 N N . SER B 1 229 ? -2.674 3.952 17.381 1.00 16.04 255 SER A N 1
ATOM 5202 C CA . SER B 1 229 ? -2.259 2.624 16.949 1.00 16.25 255 SER A CA 1
ATOM 5203 C C . SER B 1 229 ? -0.766 2.412 17.129 1.00 17.71 255 SER A C 1
ATOM 5204 O O . SER B 1 229 ? -0.303 1.265 17.116 1.00 22.89 255 SER A O 1
ATOM 5207 N N . GLN B 1 230 ? -0.003 3.494 17.308 1.00 15.96 256 GLN A N 1
ATOM 5208 C CA . GLN B 1 230 ? 1.445 3.441 17.448 1.00 19.51 256 GLN A CA 1
ATOM 5209 C C . GLN B 1 230 ? 1.888 3.898 18.834 1.00 18.72 256 GLN A C 1
ATOM 5210 O O . GLN B 1 230 ? 3.037 4.305 19.016 1.00 22.89 256 GLN A O 1
ATOM 5216 N N . THR B 1 231 ? 0.993 3.838 19.816 1.00 24.09 257 THR A N 1
ATOM 5217 C CA . THR B 1 231 ? 1.317 4.207 21.190 1.00 23.24 257 THR A CA 1
ATOM 5218 C C . THR B 1 231 ? 1.367 2.941 22.032 1.00 22.35 257 THR A C 1
ATOM 5219 O O . THR B 1 231 ? 0.311 2.390 22.381 1.00 22.23 257 THR A O 1
ATOM 5223 N N . PRO B 1 232 ? 2.550 2.432 22.377 1.00 26.75 258 PRO A N 1
ATOM 5224 C CA . PRO B 1 232 ? 2.609 1.203 23.177 1.00 29.70 258 PRO A CA 1
ATOM 5225 C C . PRO B 1 232 ? 1.892 1.366 24.511 1.00 24.57 258 PRO A C 1
ATOM 5226 O O . PRO B 1 232 ? 1.962 2.414 25.155 1.00 25.42 258 PRO A O 1
ATOM 5230 N N . ASP B 1 233 ? 1.176 0.315 24.909 1.00 23.23 259 ASP A N 1
ATOM 5231 C CA . ASP B 1 233 ? 0.529 0.225 26.215 1.00 23.65 259 ASP A CA 1
ATOM 5232 C C . ASP B 1 233 ? -0.596 1.235 26.398 1.00 20.85 259 ASP A C 1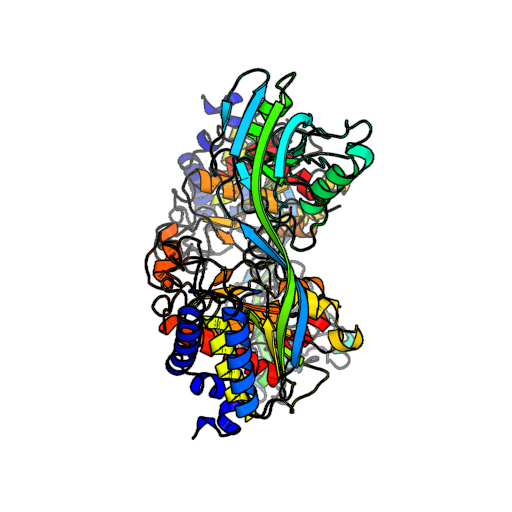
ATOM 5233 O O . ASP B 1 233 ? -1.008 1.510 27.530 1.00 22.67 259 ASP A O 1
ATOM 5238 N N . LEU B 1 234 ? -1.117 1.782 25.307 1.00 19.99 260 LEU A N 1
ATOM 5239 C CA . LEU B 1 234 ? -2.170 2.780 25.402 1.00 20.34 260 LEU A CA 1
ATOM 5240 C C . LEU B 1 234 ? -3.400 2.214 26.104 1.00 20.33 260 LEU A C 1
ATOM 5241 O O . LEU B 1 234 ? -3.864 1.114 25.787 1.00 19.99 260 LEU A O 1
ATOM 5246 N N . GLN B 1 235 ? -3.933 2.973 27.058 1.00 18.25 261 GLN A N 1
ATOM 5247 C CA . GLN B 1 235 ? -5.262 2.731 27.603 1.00 17.41 261 GLN A CA 1
ATOM 5248 C C . GLN B 1 235 ? -6.067 4.010 27.447 1.00 19.39 261 GLN A C 1
ATOM 5249 O O . GLN B 1 235 ? -5.557 5.103 27.710 1.00 19.60 261 GLN A O 1
ATOM 5255 N N . LEU B 1 236 ? -7.311 3.879 26.992 1.00 18.17 262 LEU A N 1
ATOM 5256 C CA . LEU B 1 236 ? -8.200 5.020 26.858 1.00 18.43 262 LEU A CA 1
ATOM 5257 C C . LEU B 1 236 ? -9.402 4.835 27.770 1.00 21.64 262 LEU A C 1
ATOM 5258 O O . LEU B 1 236 ? -9.842 3.710 28.031 1.00 18.73 262 LEU A O 1
ATOM 5263 N N . HIS B 1 237 ? -9.898 5.956 28.283 1.00 19.27 263 HIS A N 1
ATOM 5264 C CA . HIS B 1 237 ? -11.104 6.004 29.100 1.00 17.88 263 HIS A CA 1
ATOM 5265 C C . HIS B 1 237 ? -12.159 6.737 28.283 1.00 17.76 263 HIS A C 1
ATOM 5266 O O . HIS B 1 237 ? -12.033 7.940 28.037 1.00 18.95 263 HIS A O 1
ATOM 5273 N N . LEU B 1 238 ? -13.188 6.017 27.847 1.00 17.39 264 LEU A N 1
ATOM 5274 C CA . LEU B 1 238 ? -14.239 6.606 27.031 1.00 17.88 264 LEU A CA 1
ATOM 5275 C C . LEU B 1 238 ? -15.561 6.574 27.779 1.00 19.64 264 LEU A C 1
ATOM 5276 O O . LEU B 1 238 ? -15.890 5.594 28.458 1.00 19.97 264 LEU A O 1
ATOM 5281 N N . VAL B 1 239 ? -16.304 7.666 27.663 1.00 18.08 265 VAL A N 1
ATOM 5282 C CA . VAL B 1 239 ? -17.625 7.783 28.262 1.00 17.72 265 VAL A CA 1
ATOM 5283 C C . VAL B 1 239 ? -18.592 8.212 27.175 1.00 20.88 265 VAL A C 1
ATOM 5284 O O . VAL B 1 239 ? -18.370 9.227 26.506 1.00 19.80 265 VAL A O 1
ATOM 5288 N N . VAL B 1 240 ? -19.658 7.436 26.995 1.00 18.71 266 VAL A N 1
ATOM 5289 C CA . VAL B 1 240 ? -20.690 7.718 26.011 1.00 18.84 266 VAL A CA 1
ATOM 5290 C C . VAL B 1 240 ? -21.990 7.888 26.777 1.00 18.40 266 VAL A C 1
ATOM 5291 O O . VAL B 1 240 ? -22.439 6.956 27.459 1.00 21.05 266 VAL A O 1
ATOM 5295 N N . ASP B 1 241 ? -22.573 9.083 26.694 1.00 18.91 267 ASP A N 1
ATOM 5296 C CA . ASP B 1 241 ? -23.733 9.483 27.492 1.00 18.75 267 ASP A CA 1
ATOM 5297 C C . ASP B 1 241 ? -24.939 9.584 26.559 1.00 23.49 267 ASP A C 1
ATOM 5298 O O . ASP B 1 241 ? -25.235 10.647 26.009 1.00 21.31 267 ASP A O 1
ATOM 5303 N N . VAL B 1 242 ? -25.633 8.457 26.380 1.00 20.03 268 VAL A N 1
ATOM 5304 C CA . VAL B 1 242 ? -26.783 8.353 25.491 1.00 20.44 268 VAL A CA 1
ATOM 5305 C C . VAL B 1 242 ? -27.789 7.396 26.117 1.00 17.47 268 VAL A C 1
ATOM 5306 O O . VAL B 1 242 ? -27.510 6.724 27.112 1.00 20.74 268 VAL A O 1
ATOM 5310 N N . VAL B 1 243 ? -28.966 7.335 25.511 1.00 22.41 269 VAL A N 1
ATOM 5311 C CA . VAL B 1 243 ? -29.986 6.375 25.908 1.00 23.93 269 VAL A CA 1
ATOM 5312 C C . VAL B 1 243 ? -30.558 5.736 24.654 1.00 19.66 269 VAL A C 1
ATOM 5313 O O . VAL B 1 243 ? -30.799 6.413 23.648 1.00 21.68 269 VAL A O 1
ATOM 5317 N N . ARG B 1 244 ? -30.737 4.421 24.705 1.00 18.13 270 ARG A N 1
ATOM 5318 C CA . ARG B 1 244 ? -31.493 3.686 23.705 1.00 18.64 270 ARG A CA 1
ATOM 5319 C C . ARG B 1 244 ? -32.681 3.028 24.382 1.00 20.64 270 ARG A C 1
ATOM 5320 O O . ARG B 1 244 ? -32.563 2.492 25.485 1.00 23.82 270 ARG A O 1
ATOM 5328 N N . LYS B 1 245 ? -33.831 3.078 23.722 1.00 18.64 271 LYS A N 1
ATOM 5329 C CA . LYS B 1 245 ? -35.038 2.484 24.271 1.00 22.28 271 LYS A CA 1
ATOM 5330 C C . LYS B 1 245 ? -35.733 1.667 23.196 1.00 17.53 271 LYS A C 1
ATOM 5331 O O . LYS B 1 245 ? -36.027 2.182 22.111 1.00 19.12 271 LYS A O 1
ATOM 5337 N N . LYS B 1 246 ? -36.015 0.406 23.506 1.00 18.88 272 LYS A N 1
ATOM 5338 C CA . LYS B 1 246 ? -36.756 -0.449 22.586 1.00 20.37 272 LYS A CA 1
ATOM 5339 C C . LYS B 1 246 ? -38.237 -0.142 22.734 1.00 19.39 272 LYS A C 1
ATOM 5340 O O . LYS B 1 246 ? -38.841 -0.415 23.777 1.00 24.13 272 LYS A O 1
ATOM 5346 N N . THR B 1 247 ? -38.815 0.438 21.690 1.00 18.55 273 THR A N 1
ATOM 5347 C CA . THR B 1 247 ? -40.206 0.855 21.722 1.00 19.02 273 THR A CA 1
ATOM 5348 C C . THR B 1 247 ? -40.814 0.616 20.348 1.00 23.05 273 THR A C 1
ATOM 5349 O O . THR B 1 247 ? -40.452 -0.345 19.664 1.00 18.05 273 THR A O 1
ATOM 5353 N N . GLU B 1 248 ? -41.747 1.463 19.934 1.00 17.50 274 GLU A N 1
ATOM 5354 C CA . GLU B 1 248 ? -42.351 1.313 18.622 1.00 17.21 274 GLU A CA 1
ATOM 5355 C C . GLU B 1 248 ? -42.671 2.694 18.080 1.00 15.41 274 GLU A C 1
ATOM 5356 O O . GLU B 1 248 ? -42.740 3.674 18.827 1.00 20.45 274 GLU A O 1
ATOM 5362 N N . THR B 1 249 ? -42.849 2.763 16.765 1.00 16.33 275 THR A N 1
ATOM 5363 C CA . THR B 1 249 ? -43.404 3.966 16.150 1.00 17.22 275 THR A CA 1
ATOM 5364 C C . THR B 1 249 ? -44.258 3.539 14.957 1.00 16.38 275 THR A C 1
ATOM 5365 O O . THR B 1 249 ? -44.541 2.350 14.773 1.00 15.76 275 THR A O 1
ATOM 5369 N N . TYR B 1 250 ? -44.704 4.515 14.160 1.00 16.16 276 TYR A N 1
ATOM 5370 C CA . TYR B 1 250 ? -45.814 4.280 13.246 1.00 14.75 276 TYR A CA 1
ATOM 5371 C C . TYR B 1 250 ? -45.610 5.020 11.935 1.00 14.59 276 TYR A C 1
ATOM 5372 O O . TYR B 1 250 ? -45.081 6.135 11.907 1.00 13.97 276 TYR A O 1
ATOM 5381 N N . ASN B 1 251 ? -46.048 4.372 10.850 1.00 13.24 277 ASN A N 1
ATOM 5382 C CA . ASN B 1 251 ? -46.330 5.033 9.581 1.00 11.95 277 ASN A CA 1
ATOM 5383 C C . ASN B 1 251 ? -47.835 5.257 9.478 1.00 13.20 277 ASN A C 1
ATOM 5384 O O . ASN B 1 251 ? -48.628 4.528 10.076 1.00 14.90 277 ASN A O 1
ATOM 5389 N N . VAL B 1 252 ? -48.226 6.266 8.708 1.00 12.12 278 VAL A N 1
ATOM 5390 C CA . VAL B 1 252 ? -49.638 6.508 8.410 1.00 12.81 278 VAL A CA 1
ATOM 5391 C C . VAL B 1 252 ? -49.814 6.347 6.906 1.00 13.76 278 VAL A C 1
ATOM 5392 O O . VAL B 1 252 ? -49.147 7.037 6.128 1.00 13.71 278 VAL A O 1
ATOM 5396 N N . VAL B 1 253 ? -50.717 5.457 6.495 1.00 12.94 279 VAL A N 1
ATOM 5397 C CA . VAL B 1 253 ? -50.884 5.123 5.082 1.00 11.75 279 VAL A CA 1
ATOM 5398 C C . VAL B 1 253 ? -52.361 5.143 4.712 1.00 10.26 279 VAL A C 1
ATOM 5399 O O . VAL B 1 253 ? -53.204 4.620 5.449 1.00 13.81 279 VAL A O 1
ATOM 5403 N N . ALA B 1 254 ? -52.667 5.726 3.550 1.00 11.93 280 ALA A N 1
ATOM 5404 C CA . ALA B 1 254 ? -54.027 5.755 3.027 1.00 10.93 280 ALA A CA 1
ATOM 5405 C C . ALA B 1 254 ? -53.951 5.747 1.509 1.00 12.79 280 ALA A C 1
ATOM 5406 O O . ALA B 1 254 ? -52.912 6.039 0.923 1.00 13.35 280 ALA A O 1
ATOM 5408 N N . GLU B 1 255 ? -55.067 5.413 0.859 1.00 14.79 281 GLU A N 1
ATOM 5409 C CA . GLU B 1 255 ? -55.074 5.400 -0.598 1.00 14.66 281 GLU A CA 1
ATOM 5410 C C . GLU B 1 255 ? -56.476 5.691 -1.110 1.00 13.55 281 GLU A C 1
ATOM 5411 O O . GLU B 1 255 ? -57.470 5.460 -0.421 1.00 14.57 281 GLU A O 1
ATOM 5417 N N . THR B 1 256 ? -56.540 6.204 -2.330 1.00 11.84 282 THR A N 1
ATOM 5418 C CA . THR B 1 256 ? -57.840 6.445 -2.937 1.00 11.07 282 THR A CA 1
ATOM 5419 C C . THR B 1 256 ? -58.585 5.133 -3.144 1.00 13.06 282 THR A C 1
ATOM 5420 O O . THR B 1 256 ? -57.998 4.110 -3.517 1.00 14.40 282 THR A O 1
ATOM 5424 N N . ARG B 1 257 ? -59.897 5.172 -2.897 1.00 14.36 283 ARG A N 1
ATOM 5425 C CA . ARG B 1 257 ? -60.737 4.031 -3.243 1.00 14.84 283 ARG A CA 1
ATOM 5426 C C . ARG B 1 257 ? -60.732 3.798 -4.748 1.00 15.57 283 ARG A C 1
ATOM 5427 O O . ARG B 1 257 ? -60.706 2.650 -5.212 1.00 17.05 283 ARG A O 1
ATOM 5435 N N . ARG B 1 258 ? -60.750 4.878 -5.520 1.00 15.32 284 ARG A N 1
ATOM 5436 C CA . ARG B 1 258 ? -60.732 4.800 -6.970 1.00 15.44 284 ARG A CA 1
ATOM 5437 C C . ARG B 1 258 ? -59.326 4.516 -7.490 1.00 15.10 284 ARG A C 1
ATOM 5438 O O . ARG B 1 258 ? -58.318 4.668 -6.786 1.00 14.36 284 ARG A O 1
ATOM 5446 N N . GLY B 1 259 ? -59.274 4.093 -8.738 1.00 14.77 285 GLY A N 1
ATOM 5447 C CA . GLY B 1 259 ? -58.027 3.888 -9.444 1.00 15.58 285 GLY A CA 1
ATOM 5448 C C . GLY B 1 259 ? -57.594 2.434 -9.450 1.00 15.28 285 GLY A C 1
ATOM 5449 O O . GLY B 1 259 ? -57.917 1.654 -8.547 1.00 18.86 285 GLY A O 1
ATOM 5450 N N . ASN B 1 260 ? -56.846 2.069 -10.481 1.00 14.23 286 ASN A N 1
ATOM 5451 C CA . ASN B 1 260 ? -56.371 0.704 -10.681 1.00 14.38 286 ASN A CA 1
ATOM 5452 C C . ASN B 1 260 ? -55.467 0.279 -9.521 1.00 16.54 286 ASN A C 1
ATOM 5453 O O . ASN B 1 260 ? -54.395 0.874 -9.327 1.00 15.68 286 ASN A O 1
ATOM 5458 N N . PRO B 1 261 ? -55.858 -0.725 -8.728 1.00 16.55 287 PRO A N 1
ATOM 5459 C CA . PRO B 1 261 ? -55.012 -1.156 -7.604 1.00 15.44 287 PRO A CA 1
ATOM 5460 C C . PRO B 1 261 ? -53.747 -1.867 -8.043 1.00 17.24 287 PRO A C 1
ATOM 5461 O O . PRO B 1 261 ? -52.845 -2.054 -7.215 1.00 18.55 287 PRO A O 1
ATOM 5465 N N . ASN B 1 262 ? -53.642 -2.255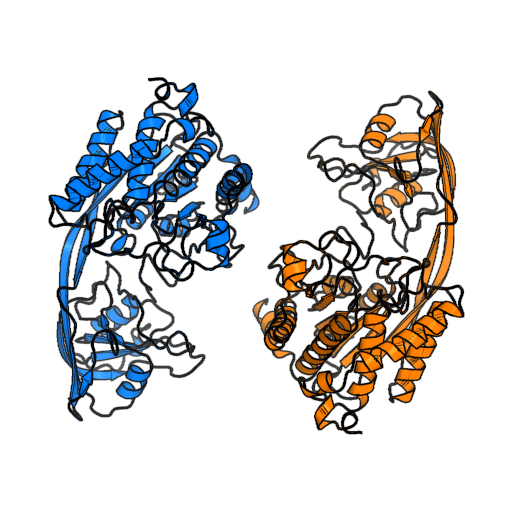 -9.308 1.00 17.50 288 ASN A N 1
ATOM 5466 C CA . ASN B 1 262 ? -52.456 -2.930 -9.814 1.00 17.07 288 ASN A CA 1
ATOM 5467 C C . ASN B 1 262 ? -51.423 -1.966 -10.369 1.00 16.80 288 ASN A C 1
ATOM 5468 O O . ASN B 1 262 ? -50.365 -2.410 -10.824 1.00 17.42 288 ASN A O 1
ATOM 5473 N N . ASN B 1 263 ? -51.707 -0.660 -10.357 1.00 14.47 289 ASN A N 1
ATOM 5474 C CA . ASN B 1 263 ? -50.803 0.346 -10.912 1.00 12.44 289 ASN A CA 1
ATOM 5475 C C . ASN B 1 263 ? -50.850 1.557 -9.985 1.00 17.38 289 ASN A C 1
ATOM 5476 O O . ASN B 1 263 ? -51.491 2.570 -10.277 1.00 17.65 289 ASN A O 1
ATOM 5481 N N . VAL B 1 264 ? -50.158 1.450 -8.861 1.00 13.36 290 VAL A N 1
ATOM 5482 C CA . VAL B 1 264 ? -50.241 2.437 -7.791 1.00 12.60 290 VAL A CA 1
ATOM 5483 C C . VAL B 1 264 ? -49.166 3.502 -7.969 1.00 14.76 290 VAL A C 1
ATOM 5484 O O . VAL B 1 264 ? -47.983 3.189 -8.167 1.00 13.54 290 VAL A O 1
ATOM 5488 N N . VAL B 1 265 ? -49.582 4.759 -7.880 1.00 12.79 291 VAL A N 1
ATOM 5489 C CA . VAL B 1 265 ? -48.701 5.917 -7.781 1.00 12.76 291 VAL A CA 1
ATOM 5490 C C . VAL B 1 265 ? -48.628 6.271 -6.304 1.00 12.63 291 VAL A C 1
ATOM 5491 O O . VAL B 1 265 ? -49.636 6.649 -5.696 1.00 12.08 291 VAL A O 1
ATOM 5495 N N . MET B 1 266 ? -47.453 6.142 -5.700 1.00 12.01 292 MET A N 1
ATOM 5496 C CA . MET B 1 266 ? -47.322 6.335 -4.264 1.00 12.54 292 MET A CA 1
ATOM 5497 C C . MET B 1 266 ? -46.515 7.590 -3.983 1.00 12.48 292 MET A C 1
ATOM 5498 O O . MET B 1 266 ? -45.489 7.837 -4.630 1.00 13.14 292 MET A O 1
ATOM 5503 N N . VAL B 1 267 ? -46.975 8.372 -3.011 1.00 11.54 293 VAL A N 1
ATOM 5504 C CA . VAL B 1 267 ? -46.288 9.588 -2.587 1.00 10.74 293 VAL A CA 1
ATOM 5505 C C . VAL B 1 267 ? -46.006 9.488 -1.094 1.00 11.92 293 VAL A C 1
ATOM 5506 O O . VAL B 1 267 ? -46.814 8.939 -0.336 1.00 12.73 293 VAL A O 1
ATOM 5510 N N . GLY B 1 268 ? -44.845 9.987 -0.676 1.00 10.99 294 GLY A N 1
ATOM 5511 C CA . GLY B 1 268 ? -44.441 9.888 0.715 1.00 11.28 294 GLY A CA 1
ATOM 5512 C C . GLY B 1 268 ? -43.721 11.123 1.211 1.00 12.19 294 GLY A C 1
ATOM 5513 O O . GLY B 1 268 ? -43.053 11.837 0.455 1.00 12.22 294 GLY A O 1
ATOM 5514 N N . ALA B 1 269 ? -43.824 11.323 2.523 1.00 11.84 295 ALA A N 1
ATOM 5515 C CA . ALA B 1 269 ? -43.229 12.462 3.220 1.00 10.68 295 ALA A CA 1
ATOM 5516 C C . ALA B 1 269 ? -43.082 12.043 4.674 1.00 11.30 295 ALA A C 1
ATOM 5517 O O . ALA B 1 269 ? -44.071 11.660 5.307 1.00 13.15 295 ALA A O 1
ATOM 5519 N N . HIS B 1 270 ? -41.871 12.091 5.223 1.00 11.66 296 HIS A N 1
ATOM 5520 C CA . HIS B 1 270 ? -41.736 11.672 6.612 1.00 12.71 296 HIS A CA 1
ATOM 5521 C C . HIS B 1 270 ? -42.361 12.687 7.557 1.00 10.97 296 HIS A C 1
ATOM 5522 O O . HIS B 1 270 ? -42.276 13.906 7.345 1.00 11.80 296 HIS A O 1
ATOM 5529 N N . LEU B 1 271 ? -42.991 12.158 8.611 1.00 11.98 297 LEU A N 1
ATOM 5530 C CA . LEU B 1 271 ? -43.760 12.936 9.564 1.00 11.58 297 LEU A CA 1
ATOM 5531 C C . LEU B 1 271 ? -43.001 13.216 10.857 1.00 13.53 297 LEU A C 1
ATOM 5532 O O . LEU B 1 271 ? -43.424 14.083 11.627 1.00 13.66 297 LEU A O 1
ATOM 5537 N N . ASP B 1 272 ? -41.885 12.540 11.110 1.00 12.65 298 ASP A N 1
ATOM 5538 C CA . ASP B 1 272 ? -41.133 12.808 12.326 1.00 12.98 298 ASP A CA 1
ATOM 5539 C C . ASP B 1 272 ? -40.173 13.973 12.123 1.00 12.76 298 ASP A C 1
ATOM 5540 O O . ASP B 1 272 ? -39.701 14.227 11.013 1.00 13.84 298 ASP A O 1
ATOM 5545 N N . SER B 1 273 ? -39.884 14.671 13.217 1.00 13.17 299 SER A N 1
ATOM 5546 C CA . SER B 1 273 ? -38.800 15.641 13.301 1.00 14.50 299 SER A CA 1
ATOM 5547 C C . SER B 1 273 ? -37.617 15.026 14.041 1.00 14.32 299 SER A C 1
ATOM 5548 O O . SER B 1 273 ? -37.720 13.963 14.657 1.00 15.50 299 SER A O 1
ATOM 5551 N N . VAL B 1 274 ? -36.488 15.737 14.015 1.00 15.29 300 VAL A N 1
ATOM 5552 C CA . VAL B 1 274 ? -35.402 15.416 14.938 1.00 15.70 300 VAL A CA 1
ATOM 5553 C C . VAL B 1 274 ? -35.825 15.808 16.347 1.00 17.06 300 VAL A C 1
ATOM 5554 O O . VAL B 1 274 ? -36.770 16.578 16.542 1.00 17.08 300 VAL A O 1
ATOM 5558 N N . PHE B 1 275 ? -35.109 15.305 17.346 1.00 17.01 301 PHE A N 1
ATOM 5559 C CA . PHE B 1 275 ? -35.432 15.681 18.716 1.00 18.59 301 PHE A CA 1
ATOM 5560 C C . PHE B 1 275 ? -35.157 17.154 19.004 1.00 20.00 301 PHE A C 1
ATOM 5561 O O . PHE B 1 275 ? -35.756 17.713 19.929 1.00 23.48 301 PHE A O 1
ATOM 5569 N N . GLU B 1 276 ? -34.299 17.806 18.220 1.00 20.27 302 GLU A N 1
ATOM 5570 C CA . GLU B 1 276 ? -33.854 19.151 18.568 1.00 24.20 302 GLU A CA 1
ATOM 5571 C C . GLU B 1 276 ? -34.898 20.235 18.327 1.00 21.41 302 GLU A C 1
ATOM 5572 O O . GLU B 1 276 ? -34.739 21.346 18.837 1.00 23.41 302 GLU A O 1
ATOM 5578 N N . GLY B 1 277 ? -35.953 19.965 17.564 1.00 18.24 303 GLY A N 1
ATOM 5579 C CA . GLY B 1 277 ? -36.894 21.011 17.251 1.00 18.82 303 GLY A CA 1
ATOM 5580 C C . GLY B 1 277 ? -38.186 20.511 16.635 1.00 16.55 303 GLY A C 1
ATOM 5581 O O . GLY B 1 277 ? -38.431 19.303 16.531 1.00 17.07 303 GLY A O 1
ATOM 5582 N N . PRO B 1 278 ? -39.046 21.443 16.206 1.00 16.82 304 PRO A N 1
ATOM 5583 C CA . PRO B 1 278 ? -40.370 21.047 15.705 1.00 16.83 304 PRO A CA 1
ATOM 5584 C C . PRO B 1 278 ? -40.378 20.478 14.296 1.00 15.77 304 PRO A C 1
ATOM 5585 O O . PRO B 1 278 ? -41.403 19.917 13.885 1.00 16.75 304 PRO A O 1
ATOM 5589 N N . GLY B 1 279 ? -39.294 20.608 13.537 1.00 15.05 305 GLY A N 1
ATOM 5590 C CA . GLY B 1 279 ? -39.260 20.063 12.191 1.00 14.06 305 GLY A CA 1
ATOM 5591 C C . GLY B 1 279 ? -40.384 20.551 11.298 1.00 13.72 305 GLY A C 1
ATOM 5592 O O . GLY B 1 279 ? -41.066 19.751 10.645 1.00 14.24 305 GLY A O 1
ATOM 5593 N N . ILE B 1 280 ? -40.573 21.869 11.239 1.00 15.33 306 ILE A N 1
ATOM 5594 C CA . ILE B 1 280 ? -41.632 22.406 10.391 1.00 15.00 306 ILE A CA 1
ATOM 5595 C C . ILE B 1 280 ? -41.228 22.387 8.922 1.00 13.05 306 ILE A C 1
ATOM 5596 O O . ILE B 1 280 ? -41.987 21.917 8.067 1.00 12.74 306 ILE A O 1
ATOM 5601 N N . ASN B 1 281 ? -40.028 22.871 8.584 1.00 13.99 307 ASN A N 1
ATOM 5602 C CA . ASN B 1 281 ? -39.575 22.646 7.218 1.00 13.83 307 ASN A CA 1
ATOM 5603 C C . ASN B 1 281 ? -39.174 21.192 6.997 1.00 12.19 307 ASN A C 1
ATOM 5604 O O . ASN B 1 281 ? -39.505 20.603 5.963 1.00 13.62 307 ASN A O 1
ATOM 5609 N N . ASP B 1 282 ? -38.471 20.591 7.952 1.00 14.05 308 ASP A N 1
ATOM 5610 C CA . ASP B 1 282 ? -38.033 19.200 7.830 1.00 12.73 308 ASP A CA 1
ATOM 5611 C C . ASP B 1 282 ? -38.759 18.342 8.867 1.00 15.87 308 ASP A C 1
ATOM 5612 O O . ASP B 1 282 ? -38.301 18.219 10.001 1.00 14.19 308 ASP A O 1
ATOM 5617 N N . ASN B 1 283 ? -39.885 17.728 8.488 1.00 12.46 309 ASN A N 1
ATOM 5618 C CA . ASN B 1 283 ? -40.474 17.763 7.159 1.00 11.85 309 ASN A CA 1
ATOM 5619 C C . ASN B 1 283 ? -41.976 18.018 7.274 1.00 12.51 309 ASN A C 1
ATOM 5620 O O . ASN B 1 283 ? -42.795 17.368 6.598 1.00 12.33 309 ASN A O 1
ATOM 5625 N N . GLY B 1 284 ? -42.353 18.966 8.131 1.00 12.38 310 GLY A N 1
ATOM 5626 C CA . GLY B 1 284 ? -43.719 19.460 8.081 1.00 11.67 310 GLY A CA 1
ATOM 5627 C C . GLY B 1 284 ? -44.102 19.896 6.681 1.00 12.33 310 GLY A C 1
ATOM 5628 O O . GLY B 1 284 ? -45.223 19.655 6.227 1.00 13.75 310 GLY A O 1
ATOM 5629 N N . SER B 1 285 ? -43.166 20.523 5.963 1.00 12.46 311 SER A N 1
ATOM 5630 C CA . SER B 1 285 ? -43.486 21.073 4.647 1.00 13.17 311 SER A CA 1
ATOM 5631 C C . SER B 1 285 ? -43.988 19.995 3.691 1.00 11.11 311 SER A C 1
ATOM 5632 O O . SER B 1 285 ? -45.057 20.137 3.088 1.00 12.66 311 SER A O 1
ATOM 5635 N N . GLY B 1 286 ? -43.243 18.898 3.553 1.00 11.34 312 GLY A N 1
ATOM 5636 C CA . GLY B 1 286 ? -43.699 17.820 2.688 1.00 11.71 312 GLY A CA 1
ATOM 5637 C C . GLY B 1 286 ? -44.938 17.137 3.236 1.00 11.19 312 GLY A C 1
ATOM 5638 O O . GLY B 1 286 ? -45.879 16.837 2.485 1.00 11.82 312 GLY A O 1
ATOM 5639 N N . SER B 1 287 ? -44.980 16.923 4.555 1.00 12.00 313 SER A N 1
ATOM 5640 C CA . SER B 1 287 ? -46.118 16.252 5.177 1.00 12.98 313 SER A CA 1
ATOM 5641 C C . SER B 1 287 ? -47.399 17.042 4.955 1.00 11.46 313 SER A C 1
ATOM 5642 O O . SER B 1 287 ? -48.447 16.467 4.623 1.00 12.52 313 SER A O 1
ATOM 5645 N N . ALA B 1 288 ? -47.330 18.365 5.131 1.00 11.36 314 ALA A N 1
ATOM 5646 C CA . ALA B 1 288 ? -48.533 19.193 5.056 1.00 11.71 314 ALA A CA 1
ATOM 5647 C C . ALA B 1 288 ? -48.989 19.397 3.620 1.00 12.01 314 ALA A C 1
ATOM 5648 O O . ALA B 1 288 ? -50.199 19.367 3.343 1.00 12.19 314 ALA A O 1
ATOM 5650 N N . ALA B 1 289 ? -48.046 19.594 2.696 1.00 12.09 315 ALA A N 1
ATOM 5651 C CA . ALA B 1 289 ? -48.421 19.703 1.293 1.00 11.79 315 ALA A CA 1
ATOM 5652 C C . ALA B 1 289 ? -49.061 18.413 0.815 1.00 11.16 315 ALA A C 1
ATOM 5653 O O . ALA B 1 289 ? -50.087 18.441 0.125 1.00 12.09 315 ALA A O 1
ATOM 5655 N N . GLN B 1 290 ? -48.482 17.270 1.187 1.00 11.75 316 GLN A N 1
ATOM 5656 C CA . GLN B 1 290 ? -49.034 15.991 0.757 1.00 10.62 316 GLN A CA 1
ATOM 5657 C C . GLN B 1 290 ? -50.409 15.762 1.373 1.00 11.58 316 GLN A C 1
ATOM 5658 O O . GLN B 1 290 ? -51.305 15.220 0.715 1.00 11.83 316 GLN A O 1
ATOM 5664 N N . LEU B 1 291 ? -50.599 16.180 2.629 1.00 10.71 317 LEU A N 1
ATOM 5665 C CA . LEU B 1 291 ? -51.910 16.045 3.261 1.00 10.26 317 LEU A CA 1
ATOM 5666 C C . LEU B 1 291 ? -52.956 16.889 2.542 1.00 12.72 317 LEU A C 1
ATOM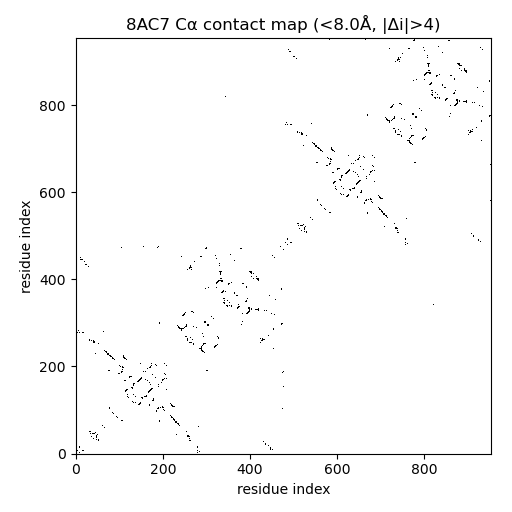 5667 O O . LEU B 1 291 ? -54.070 16.420 2.280 1.00 13.01 317 LEU A O 1
ATOM 5672 N N . GLU B 1 292 ? -52.618 18.139 2.212 1.00 11.57 318 GLU A N 1
ATOM 5673 C CA . GLU B 1 292 ? -53.556 18.962 1.456 1.00 10.62 318 GLU A CA 1
ATOM 5674 C C . GLU B 1 292 ? -53.894 18.306 0.126 1.00 10.75 318 GLU A C 1
ATOM 5675 O O . GLU B 1 292 ? -55.064 18.279 -0.284 1.00 11.31 318 GLU A O 1
ATOM 5681 N N . MET B 1 293 ? -52.889 17.758 -0.557 1.00 11.19 319 MET A N 1
ATOM 5682 C CA . MET B 1 293 ? -53.135 17.078 -1.826 1.00 11.11 319 MET A CA 1
ATOM 5683 C C . MET B 1 293 ? -54.058 15.882 -1.642 1.00 11.82 319 MET A C 1
ATOM 5684 O O . MET B 1 293 ? -54.995 15.689 -2.429 1.00 11.87 319 MET A O 1
ATOM 5689 N N . ALA B 1 294 ? -53.823 15.075 -0.601 1.00 12.26 320 ALA A N 1
ATOM 5690 C CA . ALA B 1 294 ? -54.676 13.913 -0.349 1.00 11.24 320 ALA A CA 1
ATOM 5691 C C . ALA B 1 294 ? -56.123 14.321 -0.098 1.00 10.68 320 ALA A C 1
ATOM 5692 O O . ALA B 1 294 ? -57.049 13.676 -0.605 1.00 12.96 320 ALA A O 1
ATOM 5694 N N . VAL B 1 295 ? -56.342 15.378 0.691 1.00 12.21 321 VAL A N 1
ATOM 5695 C CA . VAL B 1 295 ? -57.704 15.849 0.942 1.00 11.40 321 VAL A CA 1
ATOM 5696 C C . VAL B 1 295 ? -58.388 16.207 -0.374 1.00 11.84 321 VAL A C 1
ATOM 5697 O O . VAL B 1 295 ? -59.549 15.849 -0.619 1.00 13.80 321 VAL A O 1
ATOM 5701 N N . LEU B 1 296 ? -57.680 16.924 -1.242 1.00 12.39 322 LEU A N 1
ATOM 5702 C CA . LEU B 1 296 ? -58.270 17.329 -2.515 1.00 12.33 322 LEU A CA 1
ATOM 5703 C C . LEU B 1 296 ? -58.529 16.128 -3.417 1.00 10.88 322 LEU A C 1
ATOM 5704 O O . LEU B 1 296 ? -59.565 16.074 -4.101 1.00 12.30 322 LEU A O 1
ATOM 5709 N N . LEU B 1 297 ? -57.612 15.157 -3.429 1.00 13.04 323 LEU A N 1
ATOM 5710 C CA . LEU B 1 297 ? -57.733 13.989 -4.295 1.00 11.53 323 LEU A CA 1
ATOM 5711 C C . LEU B 1 297 ? -58.866 13.055 -3.885 1.00 12.18 323 LEU A C 1
ATOM 5712 O O . LEU B 1 297 ? -59.199 12.150 -4.657 1.00 13.39 323 LEU A O 1
ATOM 5717 N N . ALA B 1 298 ? -59.475 13.257 -2.711 1.00 12.76 324 ALA A N 1
ATOM 5718 C CA . ALA B 1 298 ? -60.626 12.441 -2.348 1.00 14.06 324 ALA A CA 1
ATOM 5719 C C . ALA B 1 298 ? -61.734 12.568 -3.383 1.00 13.63 324 ALA A C 1
ATOM 5720 O O . ALA B 1 298 ? -62.544 11.645 -3.540 1.00 16.84 324 ALA A O 1
ATOM 5722 N N . LYS B 1 299 ? -61.809 13.703 -4.083 1.00 13.72 325 LYS A N 1
ATOM 5723 C CA . LYS B 1 299 ? -62.863 13.932 -5.065 1.00 13.57 325 LYS A CA 1
ATOM 5724 C C . LYS B 1 299 ? -62.400 13.672 -6.490 1.00 14.50 325 LYS A C 1
ATOM 5725 O O . LYS B 1 299 ? -63.164 13.907 -7.433 1.00 15.93 325 LYS A O 1
ATOM 5731 N N . ALA B 1 300 ? -61.174 13.203 -6.673 1.00 13.90 326 ALA A N 1
ATOM 5732 C CA . ALA B 1 300 ? -60.672 12.979 -8.015 1.00 13.46 326 ALA A CA 1
ATOM 5733 C C . ALA B 1 300 ? -61.134 11.632 -8.565 1.00 12.35 326 ALA A C 1
ATOM 5734 O O . ALA B 1 300 ? -61.553 10.726 -7.836 1.00 14.24 326 ALA A O 1
ATOM 5736 N N . LEU B 1 301 ? -61.045 11.516 -9.890 1.00 12.59 327 LEU A N 1
ATOM 5737 C CA . LEU B 1 301 ? -61.365 10.296 -10.629 1.00 13.49 327 LEU A CA 1
ATOM 5738 C C . LEU B 1 301 ? -60.094 9.783 -11.310 1.00 12.85 327 LEU A C 1
ATOM 5739 O O . LEU B 1 301 ? -59.974 9.828 -12.541 1.00 13.92 327 LEU A O 1
ATOM 5744 N N . PRO B 1 302 ? -59.127 9.287 -10.538 1.00 13.94 328 PRO A N 1
ATOM 5745 C CA . PRO B 1 302 ? -57.855 8.848 -11.127 1.00 14.08 328 PRO A CA 1
ATOM 5746 C C . PRO B 1 302 ? -58.004 7.549 -11.906 1.00 13.58 328 PRO A C 1
ATOM 5747 O O . PRO B 1 302 ? -58.885 6.725 -11.634 1.00 16.79 328 PRO A O 1
ATOM 5751 N N . VAL B 1 303 ? -57.130 7.379 -12.910 1.00 14.06 329 VAL A N 1
ATOM 5752 C CA . VAL B 1 303 ? -57.041 6.091 -13.592 1.00 15.05 329 VAL A CA 1
ATOM 5753 C C . VAL B 1 303 ? -56.282 5.093 -12.733 1.00 13.81 329 VAL A C 1
ATOM 5754 O O . VAL B 1 303 ? -56.657 3.916 -12.646 1.00 14.68 329 VAL A O 1
ATOM 5758 N N . ASN B 1 304 ? -55.209 5.557 -12.102 1.00 13.41 330 ASN A N 1
ATOM 5759 C CA . ASN B 1 304 ? -54.331 4.747 -11.276 1.00 12.68 330 ASN A CA 1
ATOM 5760 C C . ASN B 1 304 ? -54.527 5.120 -9.815 1.00 11.66 330 ASN A C 1
ATOM 5761 O O . ASN B 1 304 ? -54.665 6.299 -9.475 1.00 14.16 330 ASN A O 1
ATOM 5766 N N . LYS B 1 305 ? -54.548 4.116 -8.950 1.00 12.24 331 LYS A N 1
ATOM 5767 C CA . LYS B 1 305 ? -54.740 4.392 -7.535 1.00 12.85 331 LYS A CA 1
ATOM 5768 C C . LYS B 1 305 ? -53.570 5.205 -6.987 1.00 12.97 331 LYS A C 1
ATOM 5769 O O . LYS B 1 305 ? -52.413 4.970 -7.341 1.00 12.60 331 LYS A O 1
ATOM 5775 N N . VAL B 1 306 ? -53.879 6.186 -6.142 1.00 11.59 332 VAL A N 1
ATOM 5776 C CA . VAL B 1 306 ? -52.873 7.010 -5.482 1.00 11.86 332 VAL A CA 1
ATOM 5777 C C . VAL B 1 306 ? -52.812 6.613 -4.014 1.00 12.20 332 VAL A C 1
ATOM 5778 O O . VAL B 1 306 ? -53.840 6.597 -3.318 1.00 12.94 332 VAL A O 1
ATOM 5782 N N . ARG B 1 307 ? -51.611 6.271 -3.549 1.00 11.81 333 ARG A N 1
ATOM 5783 C CA . ARG B 1 307 ? -51.372 5.916 -2.161 1.00 11.14 333 ARG A CA 1
ATOM 5784 C C . ARG B 1 307 ? -50.481 6.972 -1.523 1.00 11.50 333 ARG A C 1
ATOM 5785 O O . ARG B 1 307 ? -49.538 7.457 -2.153 1.00 12.58 333 ARG A O 1
ATOM 5793 N N . PHE B 1 308 ? -50.788 7.323 -0.274 1.00 11.57 334 PHE A N 1
ATOM 5794 C CA . PHE B 1 308 ? -50.086 8.357 0.474 1.00 10.70 334 PHE A CA 1
ATOM 5795 C C . PHE B 1 308 ? -49.516 7.753 1.745 1.00 10.07 334 PHE A C 1
ATOM 5796 O O . PHE B 1 308 ? -50.206 7.024 2.469 1.00 11.89 334 PHE A O 1
ATOM 5804 N N . ALA B 1 309 ? -48.258 8.084 2.041 1.00 10.42 335 ALA A N 1
ATOM 5805 C CA . ALA B 1 309 ? -47.611 7.598 3.253 1.00 10.82 335 ALA A CA 1
ATOM 5806 C C . ALA B 1 309 ? -46.946 8.747 3.989 1.00 10.31 335 ALA A C 1
ATOM 5807 O O . ALA B 1 309 ? -46.248 9.566 3.376 1.00 11.24 335 ALA A O 1
ATOM 5809 N N . TRP B 1 310 ? -47.156 8.790 5.299 1.00 11.19 336 TRP A N 1
ATOM 5810 C CA . TRP B 1 310 ? -46.438 9.675 6.205 1.00 12.57 336 TRP A CA 1
ATOM 5811 C C . TRP B 1 310 ? -45.547 8.774 7.050 1.00 12.70 336 TRP A C 1
ATOM 5812 O O . TRP B 1 310 ? -46.040 7.977 7.856 1.00 12.28 336 TRP A O 1
ATOM 5823 N N . TRP B 1 311 ? -44.238 8.866 6.830 1.00 12.12 337 TRP A N 1
ATOM 5824 C CA . TRP B 1 311 ? -43.300 7.897 7.384 1.00 12.59 337 TRP A CA 1
ATOM 5825 C C . TRP B 1 311 ? -42.878 8.270 8.796 1.00 12.41 337 TRP A C 1
ATOM 5826 O O . TRP B 1 311 ? -42.594 9.437 9.093 1.00 12.75 337 TRP A O 1
ATOM 5837 N N . GLY B 1 312 ? -42.779 7.253 9.649 1.00 12.06 338 GLY A N 1
ATOM 5838 C CA . GLY B 1 312 ? -42.166 7.433 10.946 1.00 12.25 338 GLY A CA 1
ATOM 5839 C C . GLY B 1 312 ? -40.671 7.131 10.939 1.00 15.30 338 GLY A C 1
ATOM 5840 O O . GLY B 1 312 ? -40.159 6.422 10.070 1.00 14.37 338 GLY A O 1
ATOM 5841 N N . ALA B 1 313 ? -39.973 7.721 11.911 1.00 13.35 339 ALA A N 1
ATOM 5842 C CA . ALA B 1 313 ? -38.570 7.404 12.192 1.00 15.92 339 ALA A CA 1
ATOM 5843 C C . ALA B 1 313 ? -37.650 7.589 10.978 1.00 13.31 339 ALA A C 1
ATOM 5844 O O . ALA B 1 313 ? -36.631 6.901 10.859 1.00 14.24 339 ALA A O 1
ATOM 5846 N N . GLU B 1 314 ? -37.953 8.535 10.078 1.00 13.00 340 GLU A N 1
ATOM 5847 C CA . GLU B 1 314 ? -37.011 8.821 8.996 1.00 13.49 340 GLU A CA 1
ATOM 5848 C C . GLU B 1 314 ? -35.689 9.339 9.547 1.00 13.05 340 GLU A C 1
ATOM 5849 O O . GLU B 1 314 ? -34.616 8.975 9.049 1.00 15.29 340 GLU A O 1
ATOM 5855 N N . GLU B 1 315 ? -35.743 10.185 10.582 1.00 13.68 341 GLU A N 1
ATOM 5856 C CA . GLU B 1 315 ? -34.531 10.824 11.090 1.00 15.33 341 GLU A CA 1
ATOM 5857 C C . GLU B 1 315 ? -33.638 9.859 11.846 1.00 17.83 341 GLU A C 1
ATOM 5858 O O . GLU B 1 315 ? -32.500 10.221 12.162 1.00 20.45 341 GLU A O 1
ATOM 5864 N N . ALA B 1 316 ? -34.121 8.654 12.140 1.00 16.80 342 ALA A N 1
ATOM 5865 C CA . ALA B 1 316 ? -33.339 7.617 12.792 1.00 19.05 342 ALA A CA 1
ATOM 5866 C C . ALA B 1 316 ? -32.723 6.638 11.801 1.00 18.98 342 ALA A C 1
ATOM 5867 O O . ALA B 1 316 ? -32.128 5.637 12.220 1.00 25.08 342 ALA A O 1
ATOM 5869 N N . GLY B 1 317 ? -32.840 6.908 10.507 1.00 16.34 343 GLY A N 1
ATOM 5870 C CA . GLY B 1 317 ? -32.272 6.051 9.486 1.00 20.91 343 GLY A CA 1
ATOM 5871 C C . GLY B 1 317 ? -33.310 5.404 8.590 1.00 16.31 343 GLY A C 1
ATOM 5872 O O . GLY B 1 317 ? -33.202 4.215 8.272 1.00 17.41 343 GLY A O 1
ATOM 5873 N N . LEU B 1 318 ? -34.320 6.169 8.180 1.00 14.81 344 LEU A N 1
ATOM 5874 C CA . LEU B 1 318 ? -35.313 5.687 7.220 1.00 14.96 344 LEU A CA 1
ATOM 5875 C C . LEU B 1 318 ? -36.040 4.439 7.716 1.00 13.41 344 LEU A C 1
ATOM 5876 O O . LEU B 1 318 ? -36.418 3.575 6.925 1.00 14.98 344 LEU A O 1
ATOM 5881 N N . VAL B 1 319 ? -36.274 4.333 9.020 1.00 15.15 345 VAL A N 1
ATOM 5882 C CA . VAL B 1 319 ? -36.737 3.062 9.571 1.00 14.85 345 VAL A CA 1
ATOM 5883 C C . VAL B 1 319 ? -38.149 2.739 9.092 1.00 14.56 345 VAL A C 1
ATOM 5884 O O . VAL B 1 319 ? -38.448 1.594 8.736 1.00 16.01 345 VAL A O 1
ATOM 5888 N N . GLY B 1 320 ? -39.038 3.735 9.092 1.00 13.07 346 GLY A N 1
ATOM 5889 C CA . GLY B 1 320 ? -40.435 3.484 8.744 1.00 13.39 346 GLY A CA 1
ATOM 5890 C C . GLY B 1 320 ? -40.650 3.137 7.280 1.00 15.30 346 GLY A C 1
ATOM 5891 O O . GLY B 1 320 ? -41.367 2.187 6.953 1.00 14.05 346 GLY A O 1
ATOM 5892 N N . SER B 1 321 ? -40.059 3.916 6.377 1.00 12.58 347 SER A N 1
ATOM 5893 C CA . SER B 1 321 ? -40.216 3.628 4.953 1.00 13.37 347 SER A CA 1
ATOM 5894 C C . SER B 1 321 ? -39.546 2.308 4.581 1.00 14.65 347 SER A C 1
ATOM 5895 O O . SER B 1 321 ? -40.094 1.520 3.799 1.00 14.27 347 SER A O 1
ATOM 5898 N N . THR B 1 322 ? -38.370 2.043 5.146 1.00 12.65 348 THR A N 1
ATOM 5899 C CA . THR B 1 322 ? -37.700 0.782 4.862 1.00 15.06 348 THR A CA 1
ATOM 5900 C C . THR B 1 322 ? -38.533 -0.396 5.345 1.00 14.59 348 THR A C 1
ATOM 5901 O O . THR B 1 322 ? -38.674 -1.400 4.636 1.00 16.23 348 THR A O 1
ATOM 5905 N N . HIS B 1 323 ? -39.097 -0.286 6.550 1.00 15.16 349 HIS A N 1
ATOM 5906 C CA . HIS B 1 323 ? -39.985 -1.327 7.062 1.00 15.60 349 HIS A CA 1
ATOM 5907 C C . HIS B 1 323 ? -41.178 -1.542 6.146 1.00 16.13 349 HIS A C 1
ATOM 5908 O O . HIS B 1 323 ? -41.553 -2.683 5.857 1.00 17.34 349 HIS A O 1
ATOM 5915 N N . TYR B 1 324 ? -41.815 -0.457 5.714 1.00 14.21 350 TYR A N 1
ATOM 5916 C CA . TYR B 1 324 ? -43.011 -0.600 4.899 1.00 13.35 350 TYR A CA 1
ATOM 5917 C C . TYR B 1 324 ? -42.723 -1.420 3.647 1.00 15.16 350 TYR A C 1
ATOM 5918 O O . TYR B 1 324 ? -43.463 -2.357 3.319 1.00 14.15 350 TYR A O 1
ATOM 5927 N N . VAL B 1 325 ? -41.651 -1.080 2.932 1.00 13.79 351 VAL A N 1
ATOM 5928 C CA . VAL B 1 325 ? -41.371 -1.764 1.672 1.00 15.07 351 VAL A CA 1
ATOM 5929 C C . VAL B 1 325 ? -40.974 -3.216 1.927 1.00 15.35 351 VAL A C 1
ATOM 5930 O O . VAL B 1 325 ? -41.477 -4.136 1.272 1.00 15.77 351 VAL A O 1
ATOM 5934 N N . GLN B 1 326 ? -40.079 -3.446 2.894 1.00 14.25 352 GLN A N 1
ATOM 5935 C CA . GLN B 1 326 ? -39.629 -4.810 3.168 1.00 14.28 352 GLN A CA 1
ATOM 5936 C C . GLN B 1 326 ? -40.766 -5.696 3.668 1.00 16.67 352 GLN A C 1
ATOM 5937 O O . GLN B 1 326 ? -40.733 -6.918 3.471 1.00 19.13 352 GLN A O 1
ATOM 5943 N N . ASN B 1 327 ? -41.778 -5.104 4.308 1.00 16.40 353 ASN A N 1
ATOM 5944 C CA . ASN B 1 327 ? -42.904 -5.857 4.856 1.00 17.95 353 ASN A CA 1
ATOM 5945 C C . ASN B 1 327 ? -43.965 -6.205 3.812 1.00 19.88 353 ASN A C 1
ATOM 5946 O O . ASN B 1 327 ? -44.801 -7.077 4.071 1.00 23.64 353 ASN A O 1
ATOM 5951 N N . LEU B 1 328 ? -43.946 -5.568 2.639 1.00 16.64 354 LEU A N 1
ATOM 5952 C CA . LEU B 1 328 ? -44.979 -5.810 1.635 1.00 17.13 354 LEU A CA 1
ATOM 5953 C C . LEU B 1 328 ? -44.847 -7.203 1.033 1.00 19.38 354 LEU A C 1
ATOM 5954 O O . LEU B 1 328 ? -43.754 -7.630 0.648 1.00 20.00 354 LEU A O 1
ATOM 5959 N N . ALA B 1 329 ? -45.972 -7.900 0.909 1.00 19.85 355 ALA A N 1
ATOM 5960 C CA . ALA B 1 329 ? -45.962 -9.153 0.178 1.00 21.67 355 ALA A CA 1
ATOM 5961 C C . ALA B 1 329 ? -45.486 -8.889 -1.250 1.00 19.01 355 ALA A C 1
ATOM 5962 O O . ALA B 1 329 ? -45.759 -7.826 -1.816 1.00 18.68 355 ALA A O 1
ATOM 5964 N N . PRO B 1 330 ? -44.754 -9.830 -1.847 1.00 19.78 356 PRO A N 1
ATOM 5965 C CA . PRO B 1 330 ? -44.238 -9.603 -3.210 1.00 18.56 356 PRO A CA 1
ATOM 5966 C C . PRO B 1 330 ? -45.300 -9.167 -4.207 1.00 21.41 356 PRO A C 1
ATOM 5967 O O . PRO B 1 330 ? -45.061 -8.258 -5.010 1.00 19.94 356 PRO A O 1
ATOM 5971 N N . GLU B 1 331 ? -46.475 -9.794 -4.171 1.00 19.89 357 GLU A N 1
ATOM 5972 C CA . GLU B 1 331 ? -47.525 -9.444 -5.123 1.00 22.69 357 GLU A CA 1
ATOM 5973 C C . GLU B 1 331 ? -48.023 -8.015 -4.917 1.00 21.00 357 GLU A C 1
ATOM 5974 O O . GLU B 1 331 ? -48.439 -7.358 -5.880 1.00 23.20 357 GLU A O 1
ATOM 5980 N N . GLU B 1 332 ? -47.994 -7.514 -3.681 1.00 21.51 358 GLU A N 1
ATOM 5981 C CA . GLU B 1 332 ? -48.382 -6.128 -3.444 1.00 18.12 358 GLU A CA 1
ATOM 5982 C C . GLU B 1 332 ? -47.266 -5.162 -3.834 1.00 17.60 358 GLU A C 1
ATOM 5983 O O . GLU B 1 332 ? -47.532 -4.085 -4.386 1.00 18.28 358 GLU A O 1
ATOM 5989 N N . LYS B 1 333 ? -46.011 -5.527 -3.558 1.00 16.76 359 LYS A N 1
ATOM 5990 C CA . LYS B 1 333 ? -44.893 -4.665 -3.921 1.00 17.93 359 LYS A CA 1
ATOM 5991 C C . LYS B 1 333 ? -44.849 -4.416 -5.425 1.00 16.88 359 LYS A C 1
ATOM 5992 O O . LYS B 1 333 ? -44.534 -3.306 -5.868 1.00 16.78 359 LYS A O 1
ATOM 5998 N N . LYS B 1 334 ? -45.175 -5.434 -6.229 1.00 15.52 360 LYS A N 1
ATOM 5999 C CA . LYS B 1 334 ? -45.139 -5.266 -7.676 1.00 17.79 360 LYS A CA 1
ATOM 6000 C C . LYS B 1 334 ? -46.192 -4.285 -8.175 1.00 19.12 360 LYS A C 1
ATOM 6001 O O . LYS B 1 334 ? -46.054 -3.763 -9.289 1.00 19.25 360 LYS A O 1
ATOM 6007 N N . LYS B 1 335 ? -47.228 -4.021 -7.378 1.00 16.42 361 LYS A N 1
ATOM 6008 C CA . LYS B 1 335 ? -48.287 -3.107 -7.791 1.00 16.25 361 LYS A CA 1
ATOM 6009 C C . LYS B 1 335 ? -47.872 -1.645 -7.711 1.00 17.19 361 LYS A C 1
ATOM 6010 O O . LYS B 1 335 ? -48.540 -0.798 -8.314 1.00 16.48 361 LYS A O 1
ATOM 6016 N N . ILE B 1 336 ? -46.797 -1.325 -6.996 1.00 14.63 362 ILE A N 1
ATOM 6017 C CA . ILE B 1 336 ? -46.329 0.054 -6.897 1.00 14.46 362 ILE A CA 1
ATOM 6018 C C . ILE B 1 336 ? -45.489 0.383 -8.125 1.00 14.22 362 ILE A C 1
ATOM 6019 O O . ILE B 1 336 ? -44.421 -0.201 -8.337 1.00 17.06 362 ILE A O 1
ATOM 6024 N N . LYS B 1 337 ? -45.976 1.314 -8.948 1.00 12.95 363 LYS A N 1
ATOM 6025 C CA . LYS B 1 337 ? -45.318 1.656 -10.203 1.00 12.80 363 LYS A CA 1
ATOM 6026 C C . LYS B 1 337 ? -44.330 2.803 -10.043 1.00 12.96 363 LYS A C 1
ATOM 6027 O O . LYS B 1 337 ? -43.318 2.848 -10.751 1.00 14.48 363 LYS A O 1
ATOM 6033 N N . ALA B 1 338 ? -44.597 3.730 -9.132 1.00 14.41 364 ALA A N 1
ATOM 6034 C CA . ALA B 1 338 ? -43.747 4.897 -8.975 1.00 14.13 364 ALA A CA 1
ATOM 6035 C C . ALA B 1 338 ? -43.876 5.387 -7.549 1.00 13.16 364 ALA A C 1
ATOM 6036 O O . ALA B 1 338 ? -44.947 5.295 -6.944 1.00 13.21 364 ALA A O 1
ATOM 6038 N N . TYR B 1 339 ? -42.775 5.917 -7.020 1.00 12.37 365 TYR A N 1
ATOM 6039 C CA . TYR B 1 339 ? -42.761 6.549 -5.710 1.00 11.80 365 TYR A CA 1
ATOM 6040 C C . TYR B 1 339 ? -42.218 7.968 -5.840 1.00 11.12 365 TYR A C 1
ATOM 6041 O O . TYR B 1 339 ? -41.131 8.171 -6.399 1.00 11.92 365 TYR A O 1
ATOM 6050 N N . LEU B 1 340 ? -42.949 8.939 -5.301 1.00 11.42 366 LEU A N 1
ATOM 6051 C CA . LEU B 1 340 ? -42.526 10.337 -5.266 1.00 10.22 366 LEU A CA 1
ATOM 6052 C C . LEU B 1 340 ? -42.292 10.734 -3.815 1.00 11.13 366 LEU A C 1
ATOM 6053 O O . LEU B 1 340 ? -43.175 10.545 -2.975 1.00 11.61 366 LEU A O 1
ATOM 6058 N N . ASN B 1 341 ? -41.107 11.281 -3.523 1.00 11.52 367 ASN A N 1
ATOM 6059 C CA . ASN B 1 341 ? -40.710 11.645 -2.167 1.00 12.13 367 ASN A CA 1
ATOM 6060 C C . ASN B 1 341 ? -40.628 13.161 -2.028 1.00 11.09 367 ASN A C 1
ATOM 6061 O O . ASN B 1 341 ? -40.033 13.838 -2.873 1.00 13.15 367 ASN A O 1
ATOM 6066 N N . PHE B 1 342 ? -41.181 13.684 -0.928 1.00 11.75 368 PHE A N 1
ATOM 6067 C CA . PHE B 1 342 ? -41.215 15.126 -0.677 1.00 10.79 368 PHE A CA 1
ATOM 6068 C C . PHE B 1 342 ? -40.694 15.375 0.732 1.00 12.08 368 PHE A C 1
ATOM 6069 O O . PHE B 1 342 ? -41.435 15.251 1.705 1.00 13.17 368 PHE A O 1
ATOM 6077 N N . ASP B 1 343 ? -39.413 15.736 0.824 1.00 11.98 369 ASP A N 1
ATOM 6078 C CA . ASP B 1 343 ? -38.710 15.886 2.095 1.00 12.26 369 ASP A CA 1
ATOM 6079 C C . ASP B 1 343 ? -37.963 17.217 2.043 1.00 12.81 369 ASP A C 1
ATOM 6080 O O . ASP B 1 343 ? -36.888 17.314 1.433 1.00 13.62 369 ASP A O 1
ATOM 6085 N N . MET B 1 344 ? -38.545 18.225 2.700 1.00 13.25 370 MET A N 1
ATOM 6086 C CA . MET B 1 344 ? -38.055 19.598 2.751 1.00 13.25 370 MET A CA 1
ATOM 6087 C C . MET B 1 344 ? -38.375 20.338 1.461 1.00 12.86 370 MET A C 1
ATOM 6088 O O . MET B 1 344 ? -37.615 20.259 0.486 1.00 13.79 370 MET A O 1
ATOM 6093 N N . ILE B 1 345 ? -39.507 21.050 1.454 1.00 12.17 371 ILE A N 1
ATOM 6094 C CA . ILE B 1 345 ? -39.941 21.816 0.285 1.00 13.27 371 ILE A CA 1
ATOM 6095 C C . ILE B 1 345 ? -40.354 23.240 0.638 1.00 11.69 371 ILE A C 1
ATOM 6096 O O . ILE B 1 345 ? -40.995 23.919 -0.174 1.00 14.15 371 ILE A O 1
ATOM 6101 N N . GLY B 1 346 ? -39.968 23.718 1.827 1.00 12.92 372 GLY A N 1
ATOM 6102 C CA . GLY B 1 346 ? -40.267 25.086 2.210 1.00 14.09 372 GLY A CA 1
ATOM 6103 C C . GLY B 1 346 ? -39.073 25.886 2.705 1.00 13.84 372 GLY A C 1
ATOM 6104 O O . GLY B 1 346 ? -39.229 26.809 3.506 1.00 16.31 372 GLY A O 1
ATOM 6105 N N . SER B 1 347 ? -37.880 25.559 2.223 1.00 14.52 373 SER A N 1
ATOM 6106 C CA . SER B 1 347 ? -36.668 26.117 2.808 1.00 14.02 373 SER A CA 1
ATOM 6107 C C . SER B 1 347 ? -36.646 27.640 2.697 1.00 15.11 373 SER A C 1
ATOM 6108 O O . SER B 1 347 ? -36.956 28.198 1.634 1.00 15.87 373 SER A O 1
ATOM 6111 N N . PRO B 1 348 ? -36.254 28.343 3.759 1.00 16.37 374 PRO A N 1
ATOM 6112 C CA . PRO B 1 348 ? -36.285 29.816 3.718 1.00 16.35 374 PRO A CA 1
ATOM 6113 C C . PRO B 1 348 ? -35.441 30.421 2.610 1.00 16.44 374 PRO A C 1
ATOM 6114 O O . PRO B 1 348 ? -35.850 31.412 1.990 1.00 19.53 374 PRO A O 1
ATOM 6118 N N . ASN B 1 349 ? -34.263 29.851 2.356 1.00 17.01 375 ASN A N 1
ATOM 6119 C CA . ASN B 1 349 ? -33.344 30.337 1.336 1.00 15.43 375 ASN A CA 1
ATOM 6120 C C . ASN B 1 349 ? -33.273 29.307 0.213 1.00 17.62 375 ASN A C 1
ATOM 6121 O O . ASN B 1 349 ? -32.186 28.909 -0.216 1.00 15.78 375 ASN A O 1
ATOM 6126 N N . PHE B 1 350 ? -34.445 28.906 -0.281 1.00 15.94 376 PHE A N 1
ATOM 6127 C CA . PHE B 1 350 ? -34.591 27.712 -1.108 1.00 13.52 376 PHE A CA 1
ATOM 6128 C C . PHE B 1 350 ? -33.865 27.796 -2.453 1.00 15.44 376 PHE A C 1
ATOM 6129 O O . PHE B 1 350 ? -33.657 28.869 -3.023 1.00 15.89 376 PHE A O 1
ATOM 6137 N N . GLY B 1 351 ? -33.512 26.617 -2.968 1.00 15.41 377 GLY A N 1
ATOM 6138 C CA . GLY B 1 351 ? -33.300 26.399 -4.381 1.00 16.45 377 GLY A CA 1
ATOM 6139 C C . GLY B 1 351 ? -34.367 25.436 -4.888 1.00 14.75 377 GLY A C 1
ATOM 6140 O O . GLY B 1 351 ? -35.067 24.791 -4.115 1.00 15.48 377 GLY A O 1
ATOM 6141 N N . ASN B 1 352 ? -34.498 25.357 -6.212 1.00 13.69 378 ASN A N 1
ATOM 6142 C CA . ASN B 1 352 ? -35.450 24.422 -6.825 1.00 14.64 378 ASN A CA 1
ATOM 6143 C C . ASN B 1 352 ? -34.691 23.173 -7.265 1.00 13.82 378 ASN A C 1
ATOM 6144 O O . ASN B 1 352 ? -34.158 23.108 -8.378 1.00 15.96 378 ASN A O 1
ATOM 6149 N N . PHE B 1 353 ? -34.669 22.159 -6.403 1.00 13.10 379 PHE A N 1
ATOM 6150 C CA . PHE B 1 353 ? -33.933 20.929 -6.671 1.00 12.82 379 PHE A CA 1
ATOM 6151 C C . PHE B 1 353 ? -34.877 19.782 -7.026 1.00 13.42 379 PHE A C 1
ATOM 6152 O O . PHE B 1 353 ? -35.891 19.554 -6.349 1.00 14.83 379 PHE A O 1
ATOM 6160 N N . ILE B 1 354 ? -34.533 19.068 -8.095 1.00 13.64 380 ILE A N 1
ATOM 6161 C CA . ILE B 1 354 ? -35.267 17.896 -8.561 1.00 13.94 380 ILE A CA 1
ATOM 6162 C C . ILE B 1 354 ? -34.324 16.704 -8.462 1.00 13.62 380 ILE A C 1
ATOM 6163 O O . ILE B 1 354 ? -33.178 16.783 -8.920 1.00 14.83 380 ILE A O 1
ATOM 6168 N N . TYR B 1 355 ? -34.789 15.615 -7.851 1.00 13.82 381 TYR A N 1
ATOM 6169 C CA . TYR B 1 355 ? -33.948 14.423 -7.734 1.00 14.31 381 TYR A CA 1
ATOM 6170 C C . TYR B 1 355 ? -33.382 14.049 -9.098 1.00 13.25 381 TYR A C 1
ATOM 6171 O O . TYR B 1 355 ? -34.116 13.973 -10.092 1.00 15.03 381 TYR A O 1
ATOM 6180 N N . ASP B 1 356 ? -32.076 13.781 -9.133 1.00 13.97 382 ASP A N 1
ATOM 6181 C CA . ASP B 1 356 ? -31.355 13.494 -10.370 1.00 14.51 382 ASP A CA 1
ATOM 6182 C C . ASP B 1 356 ? -31.471 12.013 -10.737 1.00 15.27 382 ASP A C 1
ATOM 6183 O O . ASP B 1 356 ? -30.493 11.272 -10.790 1.00 17.11 382 ASP A O 1
ATOM 6188 N N . GLY B 1 357 ? -32.706 11.601 -11.035 1.00 16.05 383 GLY A N 1
ATOM 6189 C CA . GLY B 1 357 ? -32.974 10.201 -11.326 1.00 17.45 383 GLY A CA 1
ATOM 6190 C C . GLY B 1 357 ? -32.262 9.665 -12.551 1.00 20.12 383 GLY A C 1
ATOM 6191 O O . GLY B 1 357 ? -32.037 8.455 -12.641 1.00 18.23 383 GLY A O 1
ATOM 6192 N N . ASP B 1 358 ? -31.896 10.530 -13.495 1.00 18.17 384 ASP A N 1
ATOM 6193 C CA . ASP B 1 358 ? -31.172 10.090 -14.683 1.00 16.40 384 ASP A CA 1
ATOM 6194 C C . ASP B 1 358 ? -29.653 10.080 -14.519 1.00 18.58 384 ASP A C 1
ATOM 6195 O O . ASP B 1 358 ? -28.949 9.727 -15.469 1.00 20.94 384 ASP A O 1
ATOM 6200 N N . GLY B 1 359 ? -29.131 10.446 -13.350 1.00 18.12 385 GLY A N 1
ATOM 6201 C CA . GLY B 1 359 ? -27.691 10.488 -13.158 1.00 18.76 385 GLY A CA 1
ATOM 6202 C C . GLY B 1 359 ? -26.971 11.559 -13.941 1.00 21.01 385 GLY A C 1
ATOM 6203 O O . GLY B 1 359 ? -25.738 11.523 -14.016 1.00 22.91 385 GLY A O 1
ATOM 6204 N N . SER B 1 360 ? -27.697 12.521 -14.517 1.00 19.23 386 SER A N 1
ATOM 6205 C CA . SER B 1 360 ? -27.079 13.508 -15.400 1.00 22.06 386 SER A CA 1
ATOM 6206 C C . SER B 1 360 ? -26.088 14.408 -14.670 1.00 21.00 386 SER A C 1
ATOM 6207 O O . SER B 1 360 ? -25.134 14.902 -15.286 1.00 24.31 386 SER A O 1
ATOM 6210 N N . ASP B 1 361 ? -26.298 14.649 -13.377 1.00 20.81 387 ASP A N 1
ATOM 6211 C CA . ASP B 1 361 ? -25.411 15.511 -12.606 1.00 22.84 387 ASP A CA 1
ATOM 6212 C C . ASP B 1 361 ? -24.411 14.736 -11.769 1.00 22.83 387 ASP A C 1
ATOM 6213 O O . ASP B 1 361 ? -23.236 15.107 -11.720 1.00 26.42 387 ASP A O 1
ATOM 6218 N N . PHE B 1 362 ? -24.845 13.668 -11.109 1.00 21.82 388 PHE A N 1
ATOM 6219 C CA . PHE B 1 362 ? -24.026 13.004 -10.107 1.00 22.03 388 PHE A CA 1
ATOM 6220 C C . PHE B 1 362 ? -23.689 11.557 -10.432 1.00 23.33 388 PHE A C 1
ATOM 6221 O O . PHE B 1 362 ? -22.978 10.916 -9.649 1.00 28.75 388 PHE A O 1
ATOM 6229 N N . GLY B 1 363 ? -24.165 11.025 -11.553 1.00 23.07 389 GLY A N 1
ATOM 6230 C CA . GLY B 1 363 ? -23.740 9.718 -12.010 1.00 28.83 389 GLY A CA 1
ATOM 6231 C C . GLY B 1 363 ? -24.478 8.534 -11.422 1.00 26.71 389 GLY A C 1
ATOM 6232 O O . GLY B 1 363 ? -24.187 7.396 -11.810 1.00 30.22 389 GLY A O 1
ATOM 6233 N N . LEU B 1 364 ? -25.421 8.752 -10.508 1.00 20.93 390 LEU A N 1
ATOM 6234 C CA . LEU B 1 364 ? -26.185 7.674 -9.898 1.00 19.09 390 LEU A CA 1
ATOM 6235 C C . LEU B 1 364 ? -27.582 7.696 -10.499 1.00 19.67 390 LEU A C 1
ATOM 6236 O O . LEU B 1 364 ? -28.278 8.714 -10.419 1.00 20.67 390 LEU A O 1
ATOM 6241 N N . GLN B 1 365 ? -27.982 6.588 -11.116 1.00 20.01 391 GLN A N 1
ATOM 6242 C CA . GLN B 1 365 ? -29.286 6.496 -11.759 1.00 19.21 391 GLN A CA 1
ATOM 6243 C C . GLN B 1 365 ? -30.247 5.693 -10.895 1.00 18.73 391 GLN A C 1
ATOM 6244 O O . GLN B 1 365 ? -29.874 4.672 -10.311 1.00 20.57 391 GLN A O 1
ATOM 6250 N N . GLY B 1 366 ? -31.498 6.148 -10.834 1.00 16.25 392 GLY A N 1
ATOM 6251 C CA . GLY B 1 366 ? -32.541 5.372 -10.208 1.00 16.41 392 GLY A CA 1
ATOM 6252 C C . GLY B 1 366 ? -33.018 4.254 -11.111 1.00 17.24 392 GLY A C 1
ATOM 6253 O O . GLY B 1 366 ? -32.589 4.111 -12.262 1.00 19.08 392 GLY A O 1
ATOM 6254 N N . PRO B 1 367 ? -33.923 3.431 -10.590 1.00 16.80 393 PRO A N 1
ATOM 6255 C CA . PRO B 1 367 ? -34.450 2.309 -11.389 1.00 17.48 393 PRO A CA 1
ATOM 6256 C C . PRO B 1 367 ? -35.153 2.820 -12.634 1.00 17.85 393 PRO A C 1
ATOM 6257 O O . PRO B 1 367 ? -35.564 3.988 -12.681 1.00 18.22 393 PRO A O 1
ATOM 6261 N N . PRO B 1 368 ? -35.297 1.982 -13.661 1.00 18.68 394 PRO A N 1
ATOM 6262 C CA . PRO B 1 368 ? -35.978 2.418 -14.888 1.00 18.28 394 PRO A CA 1
ATOM 6263 C C . PRO B 1 368 ? -37.317 3.084 -14.593 1.00 16.65 394 PRO A C 1
ATOM 6264 O O . PRO B 1 368 ? -38.149 2.561 -13.843 1.00 17.53 394 PRO A O 1
ATOM 6268 N N . GLY B 1 369 ? -37.522 4.253 -15.196 1.00 15.63 395 GLY A N 1
ATOM 6269 C CA . GLY B 1 369 ? -38.680 5.086 -14.941 1.00 17.85 395 GLY A CA 1
ATOM 6270 C C . GLY B 1 369 ? -38.358 6.325 -14.138 1.00 15.45 395 GLY A C 1
ATOM 6271 O O . GLY B 1 369 ? -39.101 7.318 -14.212 1.00 16.18 395 GLY A O 1
ATOM 6272 N N . SER B 1 370 ? -37.267 6.296 -13.373 1.00 15.87 396 SER A N 1
ATOM 6273 C CA . SER B 1 370 ? -36.878 7.474 -12.607 1.00 14.97 396 SER A CA 1
ATOM 6274 C C . SER B 1 370 ? -36.512 8.640 -13.513 1.00 15.41 396 SER A C 1
ATOM 6275 O O . SER B 1 370 ? -36.792 9.799 -13.181 1.00 15.25 396 SER A O 1
ATOM 6278 N N . ALA B 1 371 ? -35.874 8.362 -14.655 1.00 15.77 397 ALA A N 1
ATOM 6279 C CA . ALA B 1 371 ? -35.584 9.438 -15.597 1.00 16.44 397 ALA A CA 1
ATOM 6280 C C . ALA B 1 371 ? -36.864 10.119 -16.059 1.00 16.15 397 ALA A C 1
ATOM 6281 O O . ALA B 1 371 ? -36.926 11.350 -16.126 1.00 16.47 397 ALA A O 1
ATOM 6283 N N . ALA B 1 372 ? -37.900 9.337 -16.365 1.00 15.64 398 ALA A N 1
ATOM 6284 C CA . ALA B 1 372 ? -39.151 9.930 -16.830 1.00 16.45 398 ALA A CA 1
ATOM 6285 C C . ALA B 1 372 ? -39.791 10.803 -15.756 1.00 14.66 398 ALA A C 1
ATOM 6286 O O . ALA B 1 372 ? -40.343 11.871 -16.058 1.00 15.99 398 ALA A O 1
ATOM 6288 N N . ILE B 1 373 ? -39.754 10.358 -14.498 1.00 13.11 399 ILE A N 1
ATOM 6289 C CA . ILE B 1 373 ? -40.310 11.164 -13.412 1.00 14.29 399 ILE A CA 1
ATOM 6290 C C . ILE B 1 373 ? -39.550 12.482 -13.297 1.00 15.79 399 ILE A C 1
ATOM 6291 O O . ILE B 1 373 ? -40.145 13.565 -13.204 1.00 14.13 399 ILE A O 1
ATOM 6296 N N . GLU B 1 374 ? -38.216 12.403 -13.293 1.00 13.02 400 GLU A N 1
ATOM 6297 C CA . GLU B 1 374 ? -37.408 13.612 -13.229 1.00 14.42 400 GLU A CA 1
ATOM 6298 C C . GLU B 1 374 ? -37.759 14.554 -14.372 1.00 15.59 400 GLU A C 1
ATOM 6299 O O . GLU B 1 374 ? -37.860 15.773 -14.174 1.00 14.65 400 GLU A O 1
ATOM 6305 N N A ARG B 1 375 ? -37.953 14.003 -15.573 0.52 14.44 401 ARG A N 1
ATOM 6306 N N B ARG B 1 375 ? -37.956 14.007 -15.574 0.48 14.85 401 ARG A N 1
ATOM 6307 C CA A ARG B 1 375 ? -38.232 14.830 -16.745 0.52 16.58 401 ARG A CA 1
ATOM 6308 C CA B ARG B 1 375 ? -38.217 14.849 -16.738 0.48 16.73 401 ARG A CA 1
ATOM 6309 C C A ARG B 1 375 ? -39.573 15.539 -16.619 0.52 16.56 401 ARG A C 1
ATOM 6310 C C B ARG B 1 375 ? -39.583 15.524 -16.657 0.48 15.49 401 ARG A C 1
ATOM 6311 O O A ARG B 1 375 ? -39.714 16.690 -17.048 0.52 15.69 401 ARG A O 1
ATOM 6312 O O B ARG B 1 375 ? -39.742 16.647 -17.150 0.48 16.69 401 ARG A O 1
ATOM 6327 N N . LEU B 1 376 ? -40.567 14.870 -16.031 1.00 15.04 402 LEU A N 1
ATOM 6328 C CA . LEU B 1 376 ? -41.862 15.511 -15.807 1.00 14.36 402 LEU A CA 1
ATOM 6329 C C . LEU B 1 376 ? -41.709 16.727 -14.905 1.00 13.62 402 LEU A C 1
ATOM 6330 O O . LEU B 1 376 ? -42.204 17.816 -15.221 1.00 15.39 402 LEU A O 1
ATOM 6335 N N . PHE B 1 377 ? -41.012 16.564 -13.775 1.00 13.62 403 PHE A N 1
ATOM 6336 C CA . PHE B 1 377 ? -40.751 17.716 -12.917 1.00 13.55 403 PHE A CA 1
ATOM 6337 C C . PHE B 1 377 ? -40.004 18.801 -13.686 1.00 13.48 403 PHE A C 1
ATOM 6338 O O . PHE B 1 377 ? -40.364 19.984 -13.628 1.00 15.41 403 PHE A O 1
ATOM 6346 N N . GLU B 1 378 ? -38.938 18.417 -14.402 1.00 12.65 404 GLU A N 1
ATOM 6347 C CA . GLU B 1 378 ? -38.123 19.400 -15.110 1.00 14.48 404 GLU A CA 1
ATOM 6348 C C . GLU B 1 378 ? -38.965 20.173 -16.111 1.00 14.48 404 GLU A C 1
ATOM 6349 O O . GLU B 1 378 ? -38.856 21.400 -16.217 1.00 15.94 404 GLU A O 1
ATOM 6355 N N . ALA B 1 379 ? -39.813 19.464 -16.855 1.00 14.39 405 ALA A N 1
ATOM 6356 C CA . ALA B 1 379 ? -40.587 20.113 -17.906 1.00 16.18 405 ALA A CA 1
ATOM 6357 C C . ALA B 1 379 ? -41.611 21.074 -17.317 1.00 14.46 405 ALA A C 1
ATOM 6358 O O . ALA B 1 379 ? -41.852 22.148 -17.880 1.00 15.88 405 ALA A O 1
ATOM 6360 N N . TYR B 1 380 ? -42.180 20.722 -16.166 1.00 13.59 406 TYR A N 1
ATOM 6361 C CA . TYR B 1 380 ? -43.145 21.595 -15.505 1.00 14.39 406 TYR A CA 1
ATOM 6362 C C . TYR B 1 380 ? -42.496 22.903 -15.052 1.00 15.04 406 TYR A C 1
ATOM 6363 O O . TYR B 1 380 ? -42.996 23.990 -15.359 1.00 16.16 406 TYR A O 1
ATOM 6372 N N . PHE B 1 381 ? -41.380 22.826 -14.317 1.00 15.69 407 PHE A N 1
ATOM 6373 C CA . PHE B 1 381 ? -40.684 24.055 -13.937 1.00 13.07 407 PHE A CA 1
ATOM 6374 C C . PHE B 1 381 ? -40.352 24.894 -15.168 1.00 14.59 407 PHE A C 1
ATOM 6375 O O . PHE B 1 381 ? -40.587 26.108 -15.195 1.00 15.81 407 PHE A O 1
ATOM 6383 N N . ARG B 1 382 ? -39.808 24.256 -16.212 1.00 14.40 408 ARG A N 1
ATOM 6384 C CA . ARG B 1 382 ? -39.362 24.997 -17.389 1.00 14.99 408 ARG A CA 1
ATOM 6385 C C . ARG B 1 382 ? -40.515 25.726 -18.068 1.00 17.72 408 ARG A C 1
ATOM 6386 O O . ARG B 1 382 ? -40.373 26.884 -18.481 1.00 20.23 408 ARG A O 1
ATOM 6394 N N . LEU B 1 383 ? -41.663 25.063 -18.203 1.00 16.01 409 LEU A N 1
ATOM 6395 C CA . LEU B 1 383 ? -42.789 25.695 -18.885 1.00 19.62 409 LEU A CA 1
ATOM 6396 C C . LEU B 1 383 ? -43.282 26.920 -18.126 1.00 19.20 409 LEU A C 1
ATOM 6397 O O . LEU B 1 383 ? -43.838 27.845 -18.734 1.00 19.85 409 LEU A O 1
ATOM 6402 N N . ARG B 1 384 ? -43.076 26.951 -16.813 1.00 19.41 410 ARG A N 1
ATOM 6403 C CA . ARG B 1 384 ? -43.451 28.096 -15.995 1.00 19.69 410 ARG A CA 1
ATOM 6404 C C . ARG B 1 384 ? -42.360 29.157 -15.924 1.00 17.09 410 ARG A C 1
ATOM 6405 O O . ARG B 1 384 ? -42.521 30.143 -15.197 1.00 19.39 410 ARG A O 1
ATOM 6413 N N . GLY B 1 385 ? -41.276 28.999 -16.678 1.00 16.95 411 GLY A N 1
ATOM 6414 C CA . GLY B 1 385 ? -40.204 29.970 -16.618 1.00 18.34 411 GLY A CA 1
ATOM 6415 C C . GLY B 1 385 ? -39.391 29.924 -15.346 1.00 17.96 411 GLY A C 1
ATOM 6416 O O . GLY B 1 385 ? -38.709 30.903 -15.027 1.00 22.69 411 GLY A O 1
ATOM 6417 N N . GLN B 1 386 ? -39.443 28.815 -14.612 1.00 15.21 412 GLN A N 1
ATOM 6418 C CA . GLN B 1 386 ? -38.708 28.659 -13.363 1.00 15.06 412 GLN A CA 1
ATOM 6419 C C . GLN B 1 386 ? -37.472 27.806 -13.601 1.00 19.99 412 GLN A C 1
ATOM 6420 O O . GLN B 1 386 ? -37.509 26.833 -14.358 1.00 21.06 412 GLN A O 1
ATOM 6426 N N . GLN B 1 387 ? -36.374 28.178 -12.951 1.00 16.94 413 GLN A N 1
ATOM 6427 C CA . GLN B 1 387 ? -35.159 27.387 -13.039 1.00 19.23 413 GLN A CA 1
ATOM 6428 C C . GLN B 1 387 ? -35.233 26.213 -12.072 1.00 14.30 413 GLN A C 1
ATOM 6429 O O . GLN B 1 387 ? -35.959 26.240 -11.079 1.00 15.92 413 GLN A O 1
ATOM 6435 N N . SER B 1 388 ? -34.457 25.177 -12.381 1.00 16.74 414 SER A N 1
ATOM 6436 C CA . SER B 1 388 ? -34.324 24.002 -11.529 1.00 15.87 414 SER A CA 1
ATOM 6437 C C . SER B 1 388 ? -32.960 23.369 -11.776 1.00 16.56 414 SER A C 1
ATOM 6438 O O . SER B 1 388 ? -32.287 23.662 -12.768 1.00 17.02 414 SER A O 1
ATOM 6441 N N . GLU B 1 389 ? -32.550 22.496 -10.855 1.00 16.33 415 GLU A N 1
ATOM 6442 C CA . GLU B 1 389 ? -31.301 21.768 -11.041 1.00 14.89 415 GLU A CA 1
ATOM 6443 C C . GLU B 1 389 ? -31.359 20.483 -10.228 1.00 14.29 415 GLU A C 1
ATOM 6444 O O . GLU B 1 389 ? -32.231 20.297 -9.375 1.00 14.69 415 GLU A O 1
ATOM 6450 N N . GLY B 1 390 ? -30.408 19.599 -10.505 1.00 15.84 416 GLY A N 1
ATOM 6451 C CA . GLY B 1 390 ? -30.403 18.301 -9.869 1.00 16.04 416 GLY A CA 1
ATOM 6452 C C . GLY B 1 390 ? -29.923 18.331 -8.431 1.00 16.82 416 GLY A C 1
ATOM 6453 O O . GLY B 1 390 ? -29.188 19.221 -7.989 1.00 17.42 416 GLY A O 1
ATOM 6454 N N . THR B 1 391 ? -30.368 17.326 -7.685 1.00 15.89 417 THR A N 1
ATOM 6455 C CA . THR B 1 391 ? -29.823 17.044 -6.369 1.00 14.73 417 THR A CA 1
ATOM 6456 C C . THR B 1 391 ? -29.584 15.543 -6.250 1.00 15.52 417 THR A C 1
ATOM 6457 O O . THR B 1 391 ? -30.175 14.737 -6.971 1.00 15.66 417 THR A O 1
ATOM 6461 N N . GLU B 1 392 ? -28.686 15.180 -5.338 1.00 16.52 418 GLU A N 1
ATOM 6462 C CA . GLU B 1 392 ? -28.236 13.801 -5.215 1.00 16.70 418 GLU A CA 1
ATOM 6463 C C . GLU B 1 392 ? -29.352 12.877 -4.735 1.00 16.33 418 GLU A C 1
ATOM 6464 O O . GLU B 1 392 ? -30.253 13.279 -3.998 1.00 17.68 418 GLU A O 1
ATOM 6470 N N . ILE B 1 393 ? -29.263 11.611 -5.151 1.00 16.14 419 ILE A N 1
ATOM 6471 C CA . ILE B 1 393 ? -30.228 10.582 -4.781 1.00 17.14 419 ILE A CA 1
ATOM 6472 C C . ILE B 1 393 ? -29.539 9.413 -4.095 1.00 19.50 419 ILE A C 1
ATOM 6473 O O . ILE B 1 393 ? -30.002 8.271 -4.195 1.00 15.79 419 ILE A O 1
ATOM 6478 N N . ASP B 1 394 ? -28.435 9.679 -3.395 1.00 17.68 420 ASP A N 1
ATOM 6479 C CA . ASP B 1 394 ? -27.676 8.603 -2.751 1.00 17.20 420 ASP A CA 1
ATOM 6480 C C . ASP B 1 394 ? -28.238 8.256 -1.371 1.00 16.56 420 ASP A C 1
ATOM 6481 O O . ASP B 1 394 ? -27.569 8.364 -0.340 1.00 19.35 420 ASP A O 1
ATOM 6486 N N . PHE B 1 395 ? -29.498 7.811 -1.380 1.00 16.75 421 PHE A N 1
ATOM 6487 C CA . PHE B 1 395 ? -30.114 7.143 -0.231 1.00 15.53 421 PHE A CA 1
ATOM 6488 C C . PHE B 1 395 ? -30.236 8.078 0.965 1.00 17.86 421 PHE A C 1
ATOM 6489 O O . PHE B 1 395 ? -29.978 7.696 2.106 1.00 19.30 421 PHE A O 1
ATOM 6497 N N . ARG B 1 396 ? -30.655 9.313 0.697 1.00 15.34 422 ARG A N 1
ATOM 6498 C CA . ARG B 1 396 ? -30.700 10.349 1.719 1.00 16.44 422 ARG A CA 1
ATOM 6499 C C . ARG B 1 396 ? -32.058 10.479 2.385 1.00 16.10 422 ARG A C 1
ATOM 6500 O O . ARG B 1 396 ? -32.153 11.121 3.436 1.00 17.78 422 ARG A O 1
ATOM 6508 N N . SER B 1 397 ? -33.109 9.910 1.798 1.00 14.46 423 SER A N 1
ATOM 6509 C CA . SER B 1 397 ? -34.443 10.040 2.365 1.00 14.76 423 SER A CA 1
ATOM 6510 C C . SER B 1 397 ? -35.230 8.784 2.004 1.00 12.33 423 SER A C 1
ATOM 6511 O O . SER B 1 397 ? -34.665 7.798 1.520 1.00 14.46 423 SER A O 1
ATOM 6514 N N . ASP B 1 398 ? -36.553 8.832 2.224 1.00 12.07 424 ASP A N 1
ATOM 6515 C CA . ASP B 1 398 ? -37.387 7.631 2.317 1.00 12.97 424 ASP A CA 1
ATOM 6516 C C . ASP B 1 398 ? -37.585 6.890 0.998 1.00 14.21 424 ASP A C 1
ATOM 6517 O O . ASP B 1 398 ? -38.189 5.812 1.006 1.00 13.59 424 ASP A O 1
ATOM 6522 N N . TYR B 1 399 ? -37.125 7.439 -0.131 1.00 13.03 425 TYR A N 1
ATOM 6523 C CA . TYR B 1 399 ? -37.110 6.672 -1.368 1.00 13.29 425 TYR A CA 1
ATOM 6524 C C . TYR B 1 399 ? -36.087 5.540 -1.349 1.00 13.27 425 TYR A C 1
ATOM 6525 O O . TYR B 1 399 ? -36.122 4.681 -2.237 1.00 15.12 425 TYR A O 1
ATOM 6534 N N . ALA B 1 400 ? -35.194 5.505 -0.354 1.00 13.66 426 ALA A N 1
ATOM 6535 C CA . ALA B 1 400 ? -34.053 4.594 -0.384 1.00 15.19 426 ALA A CA 1
ATOM 6536 C C . ALA B 1 400 ? -34.459 3.139 -0.609 1.00 15.96 426 ALA A C 1
ATOM 6537 O O . ALA B 1 400 ? -33.886 2.452 -1.462 1.00 15.87 426 ALA A O 1
ATOM 6539 N N . GLU B 1 401 ? -35.427 2.634 0.166 1.00 15.12 427 GLU A N 1
ATOM 6540 C CA . GLU B 1 401 ? -35.781 1.224 0.008 1.00 14.67 427 GLU A CA 1
ATOM 6541 C C . GLU B 1 401 ? -36.600 0.975 -1.255 1.00 14.53 427 GLU A C 1
ATOM 6542 O O . GLU B 1 401 ? -36.552 -0.129 -1.807 1.00 15.69 427 GLU A O 1
ATOM 6548 N N . PHE B 1 402 ? -37.349 1.975 -1.730 1.00 14.61 428 PHE A N 1
ATOM 6549 C CA . PHE B 1 402 ? -37.969 1.849 -3.048 1.00 13.87 428 PHE A CA 1
ATOM 6550 C C . PHE B 1 402 ? -36.897 1.688 -4.124 1.00 14.15 428 PHE A C 1
ATOM 6551 O O . PHE B 1 402 ? -36.965 0.784 -4.966 1.00 15.24 428 PHE A O 1
ATOM 6559 N N . PHE B 1 403 ? -35.886 2.563 -4.087 1.00 14.37 429 PHE A N 1
ATOM 6560 C CA . PHE B 1 403 ? -34.732 2.488 -4.978 1.00 16.90 429 PHE A CA 1
ATOM 6561 C C . PHE B 1 403 ? -34.100 1.103 -4.920 1.00 18.20 429 PHE A C 1
ATOM 6562 O O . PHE B 1 403 ? -33.875 0.455 -5.951 1.00 17.38 429 PHE A O 1
ATOM 6570 N N . ASN B 1 404 ? -33.823 0.623 -3.708 1.00 16.80 430 ASN A N 1
ATOM 6571 C CA . ASN B 1 404 ? -33.162 -0.663 -3.562 1.00 20.33 430 ASN A CA 1
ATOM 6572 C C . ASN B 1 404 ? -34.028 -1.822 -4.029 1.00 17.27 430 ASN A C 1
ATOM 6573 O O . ASN B 1 404 ? -33.492 -2.894 -4.331 1.00 22.79 430 ASN A O 1
ATOM 6578 N N . SER B 1 405 ? -35.348 -1.642 -4.076 1.00 17.05 431 SER A N 1
ATOM 6579 C CA . SER B 1 405 ? -36.265 -2.665 -4.557 1.00 17.92 431 SER A CA 1
ATOM 6580 C C . SER B 1 405 ? -36.626 -2.498 -6.029 1.00 20.24 431 SER A C 1
ATOM 6581 O O . SER B 1 405 ? -37.519 -3.197 -6.520 1.00 23.13 431 SER A O 1
ATOM 6584 N N . GLY B 1 406 ? -35.961 -1.589 -6.741 1.00 17.20 432 GLY A N 1
ATOM 6585 C CA . GLY B 1 406 ? -36.162 -1.471 -8.175 1.00 17.07 432 GLY A CA 1
ATOM 6586 C C . GLY B 1 406 ? -37.368 -0.671 -8.610 1.00 16.21 432 GLY A C 1
ATOM 6587 O O . GLY B 1 406 ? -37.779 -0.782 -9.771 1.00 18.60 432 GLY A O 1
ATOM 6588 N N . ILE B 1 407 ? -37.940 0.140 -7.727 1.00 15.73 433 ILE A N 1
ATOM 6589 C CA . ILE B 1 407 ? -39.141 0.916 -8.026 1.00 14.23 433 ILE A CA 1
ATOM 6590 C C . ILE B 1 407 ? -38.730 2.305 -8.501 1.00 16.80 433 ILE A C 1
ATOM 6591 O O . ILE B 1 407 ? -37.914 2.976 -7.855 1.00 16.29 433 ILE A O 1
ATOM 6596 N N . ALA B 1 408 ? -39.293 2.736 -9.634 1.00 15.66 434 ALA A N 1
ATOM 6597 C CA . ALA B 1 408 ? -38.994 4.055 -10.172 1.00 13.84 434 ALA A CA 1
ATOM 6598 C C . ALA B 1 408 ? -39.384 5.118 -9.157 1.00 13.45 434 ALA A C 1
ATOM 6599 O O . ALA B 1 408 ? -40.437 5.024 -8.517 1.00 13.69 434 ALA A O 1
ATOM 6601 N N . PHE B 1 409 ? -38.557 6.155 -9.024 1.00 13.22 435 PHE A N 1
ATOM 6602 C CA . PHE B 1 409 ? -38.861 7.185 -8.034 1.00 12.02 435 PHE A CA 1
ATOM 6603 C C . PHE B 1 409 ? -38.337 8.541 -8.493 1.00 12.19 435 PHE A C 1
ATOM 6604 O O . PHE B 1 409 ? -37.489 8.640 -9.390 1.00 13.71 435 PHE A O 1
ATOM 6612 N N . GLY B 1 410 ? -38.839 9.585 -7.839 1.00 12.02 436 GLY A N 1
ATOM 6613 C CA . GLY B 1 410 ? -38.367 10.939 -8.023 1.00 12.17 436 GLY A CA 1
ATOM 6614 C C . GLY B 1 410 ? -38.781 11.791 -6.845 1.00 11.93 436 GLY A C 1
ATOM 6615 O O . GLY B 1 410 ? -39.324 11.289 -5.856 1.00 12.76 436 GLY A O 1
ATOM 6616 N N . GLY B 1 411 ? -38.522 13.088 -6.949 1.00 12.21 437 GLY A N 1
ATOM 6617 C CA . GLY B 1 411 ? -38.872 13.953 -5.838 1.00 13.72 437 GLY A CA 1
ATOM 6618 C C . GLY B 1 411 ? -38.338 15.361 -5.995 1.00 11.38 437 GLY A C 1
ATOM 6619 O O . GLY B 1 411 ? -37.638 15.691 -6.958 1.00 13.86 437 GLY A O 1
ATOM 6620 N N . LEU B 1 412 ? -38.675 16.178 -4.993 1.00 12.33 438 LEU A N 1
ATOM 6621 C CA . LEU B 1 412 ? -38.378 17.606 -4.954 1.00 11.67 438 LEU A CA 1
ATOM 6622 C C . LEU B 1 412 ? -37.741 17.940 -3.617 1.00 12.72 438 LEU A C 1
ATOM 6623 O O . LEU B 1 412 ? -38.033 17.304 -2.605 1.00 13.48 438 LEU A O 1
ATOM 6628 N N . PHE B 1 413 ? -36.893 18.969 -3.619 1.00 13.20 439 PHE A N 1
ATOM 6629 C CA . PHE B 1 413 ? -36.125 19.354 -2.440 1.00 14.43 439 PHE A CA 1
ATOM 6630 C C . PHE B 1 413 ? -35.791 20.832 -2.584 1.00 14.17 439 PHE A C 1
ATOM 6631 O O . PHE B 1 413 ? -35.434 21.284 -3.675 1.00 13.86 439 PHE A O 1
ATOM 6639 N N . THR B 1 414 ? -35.882 21.579 -1.485 1.00 13.54 440 THR A N 1
ATOM 6640 C CA . THR B 1 414 ? -35.524 22.993 -1.524 1.00 12.76 440 THR A CA 1
ATOM 6641 C C . THR B 1 414 ? -34.186 23.305 -0.856 1.00 14.38 440 THR A C 1
ATOM 6642 O O . THR B 1 414 ? -33.793 24.477 -0.817 1.00 15.10 440 THR A O 1
ATOM 6646 N N . GLY B 1 415 ? -33.486 22.310 -0.330 1.00 14.15 441 GLY A N 1
ATOM 6647 C CA . GLY B 1 415 ? -32.151 22.545 0.192 1.00 14.81 441 GLY A CA 1
ATOM 6648 C C . GLY B 1 415 ? -32.103 22.511 1.712 1.00 14.51 441 GLY A C 1
ATOM 6649 O O . GLY B 1 415 ? -33.054 22.891 2.408 1.00 16.28 441 GLY A O 1
ATOM 6650 N N . ALA B 1 416 ? -30.958 22.085 2.237 1.00 14.62 442 ALA A N 1
ATOM 6651 C CA . ALA B 1 416 ? -30.783 21.988 3.679 1.00 16.22 442 ALA A CA 1
ATOM 6652 C C . ALA B 1 416 ? -29.557 22.769 4.137 1.00 16.31 442 ALA A C 1
ATOM 6653 O O . ALA B 1 416 ? -29.535 24.001 4.056 1.00 18.20 442 ALA A O 1
ATOM 6655 N N . GLU B 1 417 ? -28.530 22.064 4.607 1.00 18.60 443 GLU A N 1
ATOM 6656 C CA . GLU B 1 417 ? -27.380 22.730 5.211 1.00 18.36 443 GLU A CA 1
ATOM 6657 C C . GLU B 1 417 ? -26.366 23.240 4.193 1.00 19.87 443 GLU A C 1
ATOM 6658 O O . GLU B 1 417 ? -25.472 24.011 4.571 1.00 21.25 443 GLU A O 1
ATOM 6664 N N . GLY B 1 418 ? -26.486 22.844 2.927 1.00 20.92 444 GLY A N 1
ATOM 6665 C CA . GLY B 1 418 ? -25.579 23.351 1.914 1.00 22.15 444 GLY A CA 1
ATOM 6666 C C . GLY B 1 418 ? -25.705 24.854 1.752 1.00 19.07 444 GLY A C 1
ATOM 6667 O O . GLY B 1 418 ? -26.739 25.446 2.060 1.00 19.29 444 GLY A O 1
ATOM 6668 N N . LEU B 1 419 ? -24.626 25.477 1.283 1.00 21.55 445 LEU A N 1
ATOM 6669 C CA . LEU B 1 419 ? -24.593 26.922 1.104 1.00 19.74 445 LEU A CA 1
ATOM 6670 C C . LEU B 1 419 ? -25.013 27.283 -0.316 1.00 23.86 445 LEU A C 1
ATOM 6671 O O . LEU B 1 419 ? -24.476 26.745 -1.290 1.00 21.35 445 LEU A O 1
ATOM 6676 N N . LYS B 1 420 ? -25.964 28.206 -0.431 1.00 17.83 446 LYS A N 1
ATOM 6677 C CA . LYS B 1 420 ? -26.391 28.672 -1.743 1.00 19.04 446 LYS A CA 1
ATOM 6678 C C . LYS B 1 420 ? -25.233 29.340 -2.482 1.00 19.96 446 LYS A C 1
ATOM 6679 O O . LYS B 1 420 ? -24.476 30.127 -1.908 1.00 20.43 446 LYS A O 1
ATOM 6685 N N . THR B 1 421 ? -25.095 29.024 -3.770 1.00 18.95 447 THR A N 1
ATOM 6686 C CA . THR B 1 421 ? -24.075 29.664 -4.585 1.00 23.29 447 THR A CA 1
ATOM 6687 C C . THR B 1 421 ? -24.589 30.986 -5.146 1.00 22.51 447 THR A C 1
ATOM 6688 O O . THR B 1 421 ? -25.793 31.265 -5.157 1.00 21.24 447 THR A O 1
ATOM 6692 N N . GLU B 1 422 ? -23.650 31.805 -5.620 1.00 24.65 448 GLU A N 1
ATOM 6693 C CA . GLU B 1 422 ? -24.027 33.052 -6.275 1.00 23.38 448 GLU A CA 1
ATOM 6694 C C . GLU B 1 422 ? -24.938 32.789 -7.468 1.00 26.26 448 GLU A C 1
ATOM 6695 O O . GLU B 1 422 ? -25.949 33.477 -7.652 1.00 23.85 448 GLU A O 1
ATOM 6701 N N . GLU B 1 423 ? -24.600 31.791 -8.287 1.00 21.58 449 GLU A N 1
ATOM 6702 C CA . GLU B 1 423 ? -25.451 31.447 -9.427 1.00 23.65 449 GLU A CA 1
ATOM 6703 C C . GLU B 1 423 ? -26.850 31.038 -8.974 1.00 19.82 449 GLU A C 1
ATOM 6704 O O . GLU B 1 423 ? -27.848 31.396 -9.612 1.00 21.19 449 GLU A O 1
ATOM 6710 N N . GLN B 1 424 ? -26.948 30.266 -7.890 1.00 18.79 450 GLN A N 1
ATOM 6711 C CA . GLN B 1 424 ? -28.260 29.855 -7.409 1.00 19.52 450 GLN A CA 1
ATOM 6712 C C . GLN B 1 424 ? -29.059 31.034 -6.868 1.00 21.42 450 GLN A C 1
ATOM 6713 O O . GLN B 1 424 ? -30.290 31.049 -6.984 1.00 19.04 450 GLN A O 1
ATOM 6719 N N . ALA B 1 425 ? -28.388 32.031 -6.289 1.00 21.37 451 ALA A N 1
ATOM 6720 C CA . ALA B 1 425 ? -29.096 33.237 -5.877 1.00 20.06 451 ALA A CA 1
ATOM 6721 C C . ALA B 1 425 ? -29.675 33.967 -7.080 1.00 22.32 451 ALA A C 1
ATOM 6722 O O . ALA B 1 425 ? -30.781 34.514 -7.012 1.00 21.65 451 ALA A O 1
ATOM 6724 N N . GLN B 1 426 ? -28.939 33.997 -8.191 1.00 20.49 452 GLN A N 1
ATOM 6725 C CA . GLN B 1 426 ? -29.497 34.580 -9.410 1.00 20.38 452 GLN A CA 1
ATOM 6726 C C . GLN B 1 426 ? -30.694 33.781 -9.912 1.00 23.25 452 GLN A C 1
ATOM 6727 O O . GLN B 1 426 ? -31.677 34.360 -10.394 1.00 24.49 452 GLN A O 1
ATOM 6733 N N . LYS B 1 427 ? -30.640 32.450 -9.794 1.00 18.91 453 LYS A N 1
ATOM 6734 C CA . LYS B 1 427 ? -31.699 31.610 -10.346 1.00 18.83 453 LYS A CA 1
ATOM 6735 C C . LYS B 1 427 ? -32.940 31.605 -9.464 1.00 17.06 453 LYS A C 1
ATOM 6736 O O . LYS B 1 427 ? -34.064 31.574 -9.979 1.00 19.33 453 LYS A O 1
ATOM 6742 N N . TYR B 1 428 ? -32.769 31.598 -8.140 1.00 18.49 454 TYR A N 1
ATOM 6743 C CA . TYR B 1 428 ? -33.869 31.357 -7.210 1.00 16.76 454 TYR A CA 1
ATOM 6744 C C . TYR B 1 428 ? -34.126 32.505 -6.243 1.00 19.48 454 TYR A C 1
ATOM 6745 O O . TYR B 1 428 ? -35.096 32.437 -5.473 1.00 19.27 454 TYR A O 1
ATOM 6754 N N . GLY B 1 429 ? -33.309 33.546 -6.262 1.00 21.83 455 GLY A N 1
ATOM 6755 C CA . GLY B 1 429 ? -33.392 34.589 -5.261 1.00 22.10 455 GLY A CA 1
ATOM 6756 C C . GLY B 1 429 ? -32.648 34.206 -3.994 1.00 20.16 455 GLY A C 1
ATOM 6757 O O . GLY B 1 429 ? -31.926 33.209 -3.930 1.00 21.43 455 GLY A O 1
ATOM 6758 N N . GLY B 1 430 ? -32.834 35.025 -2.965 1.00 18.51 456 GLY A N 1
ATOM 6759 C CA . GLY B 1 430 ? -32.217 34.743 -1.682 1.00 18.57 456 GLY A CA 1
ATOM 6760 C C . GLY B 1 430 ? -30.766 35.187 -1.619 1.00 19.75 456 GLY A C 1
ATOM 6761 O O . GLY B 1 430 ? -30.294 36.032 -2.389 1.00 20.45 456 GLY A O 1
ATOM 6762 N N . THR B 1 431 ? -30.044 34.592 -0.671 1.00 20.41 457 THR A N 1
ATOM 6763 C CA . THR B 1 431 ? -28.724 35.066 -0.273 1.00 19.81 457 THR A CA 1
ATOM 6764 C C . THR B 1 431 ? -27.680 33.992 -0.537 1.00 19.68 457 THR A C 1
ATOM 6765 O O . THR B 1 431 ? -27.778 32.880 -0.010 1.00 19.45 457 THR A O 1
ATOM 6769 N N . ALA B 1 432 ? -26.688 34.330 -1.355 1.00 20.38 458 ALA A N 1
ATOM 6770 C CA . ALA B 1 432 ? -25.571 33.432 -1.596 1.00 21.38 458 ALA A CA 1
ATOM 6771 C C . ALA B 1 432 ? -24.683 33.347 -0.359 1.00 22.79 458 ALA A C 1
ATOM 6772 O O . ALA B 1 432 ? -24.610 34.279 0.450 1.00 24.64 458 ALA A O 1
ATOM 6774 N N . GLY B 1 433 ? -24.006 32.209 -0.209 1.00 20.83 459 GLY A N 1
ATOM 6775 C CA . GLY B 1 433 ? -23.103 32.038 0.916 1.00 21.38 459 GLY A CA 1
ATOM 6776 C C . GLY B 1 433 ? -23.791 31.744 2.229 1.00 21.12 459 GLY A C 1
ATOM 6777 O O . GLY B 1 433 ? -23.146 31.813 3.283 1.00 23.51 459 GLY A O 1
ATOM 6778 N N . LYS B 1 434 ? -25.083 31.445 2.197 1.00 20.45 460 LYS A N 1
ATOM 6779 C CA . LYS B 1 434 ? -25.865 31.095 3.370 1.00 22.04 460 LYS A CA 1
ATOM 6780 C C . LYS B 1 434 ? -26.623 29.807 3.082 1.00 18.92 460 LYS A C 1
ATOM 6781 O O . LYS B 1 434 ? -26.985 29.529 1.937 1.00 18.51 460 LYS A O 1
ATOM 6787 N N . ALA B 1 435 ? -26.851 29.018 4.130 1.00 20.69 461 ALA A N 1
ATOM 6788 C CA . ALA B 1 435 ? -27.517 27.732 3.967 1.00 17.07 461 ALA A CA 1
ATOM 6789 C C . ALA B 1 435 ? -28.889 27.914 3.330 1.00 17.09 461 ALA A C 1
ATOM 6790 O O . ALA B 1 435 ? -29.555 28.937 3.516 1.00 19.32 461 ALA A O 1
ATOM 6792 N N . TYR B 1 436 ? -29.318 26.903 2.571 1.00 16.19 462 TYR A N 1
ATOM 6793 C CA . TYR B 1 436 ? -30.696 26.909 2.088 1.00 15.26 462 TYR A CA 1
ATOM 6794 C C . TYR B 1 436 ? -31.670 26.942 3.250 1.00 16.08 462 TYR A C 1
ATOM 6795 O O . TYR B 1 436 ? -32.744 27.544 3.150 1.00 17.20 462 TYR A O 1
ATOM 6804 N N . ASP B 1 437 ? -31.312 26.290 4.361 1.00 16.22 463 ASP A N 1
ATOM 6805 C CA . ASP B 1 437 ? -32.124 26.291 5.580 1.00 16.80 463 ASP A CA 1
ATOM 6806 C C . ASP B 1 437 ? -31.160 26.404 6.759 1.00 16.82 463 ASP A C 1
ATOM 6807 O O . ASP B 1 437 ? -30.598 25.400 7.213 1.00 18.81 463 ASP A O 1
ATOM 6812 N N . GLU B 1 438 ? -30.982 27.626 7.261 1.00 18.73 464 GLU A N 1
ATOM 6813 C CA . GLU B 1 438 ? -30.102 27.856 8.401 1.00 18.97 464 GLU A CA 1
ATOM 6814 C C . GLU B 1 438 ? -30.613 27.224 9.686 1.00 21.10 464 GLU A C 1
ATOM 6815 O O . GLU B 1 438 ? -29.857 27.150 10.661 1.00 23.74 464 GLU A O 1
ATOM 6821 N N . CYS B 1 439 ? -31.863 26.774 9.719 1.00 19.54 465 CYS A N 1
ATOM 6822 C CA . CYS B 1 439 ? -32.445 26.168 10.908 1.00 21.61 465 CYS A CA 1
ATOM 6823 C C . CYS B 1 439 ? -32.571 24.656 10.791 1.00 21.36 465 CYS A C 1
ATOM 6824 O O . CYS B 1 439 ? -33.237 24.028 11.622 1.00 21.35 465 CYS A O 1
ATOM 6827 N N . TYR B 1 440 ? -31.930 24.063 9.789 1.00 18.74 466 TYR A N 1
ATOM 6828 C CA . TYR B 1 440 ? -31.962 22.622 9.588 1.00 19.79 466 TYR A CA 1
ATOM 6829 C C . TYR B 1 440 ? -31.613 21.880 10.874 1.00 17.54 466 TYR A C 1
ATOM 6830 O O . TYR B 1 440 ? -30.569 22.121 11.486 1.00 19.35 466 TYR A O 1
ATOM 6839 N N . HIS B 1 441 ? -32.505 20.970 11.274 1.00 16.14 467 HIS A N 1
ATOM 6840 C CA . HIS B 1 441 ? -32.296 20.108 12.440 1.00 19.46 467 HIS A CA 1
ATOM 6841 C C . HIS B 1 441 ? -32.080 20.904 13.724 1.00 18.59 467 HIS A C 1
ATOM 6842 O O . HIS B 1 441 ? -31.376 20.452 14.636 1.00 21.50 467 HIS A O 1
ATOM 6849 N N . SER B 1 442 ? -32.689 22.085 13.821 1.00 20.25 468 SER A N 1
ATOM 6850 C CA . SER B 1 442 ? -32.477 22.977 14.952 1.00 18.82 468 SER A CA 1
ATOM 6851 C C . SER B 1 442 ? -33.802 23.398 15.576 1.00 19.80 468 SER A C 1
ATOM 6852 O O . SER B 1 442 ? -34.875 23.255 14.985 1.00 19.68 468 SER A O 1
ATOM 6855 N N . LYS B 1 443 ? -33.712 23.955 16.763 1.00 21.10 469 LYS A N 1
ATOM 6856 C CA . LYS B 1 443 ? -34.837 24.469 17.440 1.00 20.87 469 LYS A CA 1
ATOM 6857 C C . LYS B 1 443 ? -35.599 25.513 16.654 1.00 22.81 469 LYS A C 1
ATOM 6858 O O . LYS B 1 443 ? -36.737 25.613 16.751 1.00 22.75 469 LYS A O 1
ATOM 6864 N N . CYS B 1 444 ? -34.902 26.264 15.826 1.00 21.48 470 CYS A N 1
ATOM 6865 C CA . CYS B 1 444 ? -35.551 27.327 15.070 1.00 21.95 470 CYS A CA 1
ATOM 6866 C C . CYS B 1 444 ? -36.245 26.841 13.802 1.00 21.01 470 CYS A C 1
ATOM 6867 O O . CYS B 1 444 ? -36.769 27.674 13.051 1.00 20.59 470 CYS A O 1
ATOM 6870 N N . ASP B 1 445 ? -36.298 25.531 13.547 1.00 19.32 471 ASP A N 1
ATOM 6871 C CA . ASP B 1 445 ? -37.067 25.024 12.407 1.00 17.04 471 ASP A CA 1
ATOM 6872 C C . ASP B 1 445 ? -38.558 24.954 12.755 1.00 16.90 471 ASP A C 1
ATOM 6873 O O . ASP B 1 445 ? -39.175 23.890 12.814 1.00 16.84 471 ASP A O 1
ATOM 6878 N N . GLY B 1 446 ? -39.132 26.134 12.996 1.00 19.42 472 GLY A N 1
ATOM 6879 C CA . GLY B 1 446 ? -40.536 26.277 13.291 1.00 19.84 472 GLY A CA 1
ATOM 6880 C C . GLY B 1 446 ? -41.301 26.964 12.178 1.00 18.56 472 GLY A C 1
ATOM 6881 O O . GLY B 1 446 ? -40.834 27.074 11.037 1.00 18.25 472 GLY A O 1
ATOM 6882 N N . ILE B 1 447 ? -42.490 27.466 12.528 1.00 20.76 473 ILE A N 1
ATOM 6883 C CA . ILE B 1 447 ? -43.399 28.038 11.539 1.00 23.44 473 ILE A CA 1
ATOM 6884 C C . ILE B 1 447 ? -42.779 29.227 10.811 1.00 24.78 473 ILE A C 1
ATOM 6885 O O . ILE B 1 447 ? -43.078 29.466 9.634 1.00 24.65 473 ILE A O 1
ATOM 6890 N N . ALA B 1 448 ? -41.916 29.994 11.482 1.00 21.12 474 ALA A N 1
ATOM 6891 C CA . ALA B 1 448 ? -41.279 31.129 10.820 1.00 21.51 474 ALA A CA 1
ATOM 6892 C C . ALA B 1 448 ? -40.191 30.707 9.842 1.00 25.32 474 ALA A C 1
ATOM 6893 O O . ALA B 1 448 ? -39.731 31.544 9.057 1.00 30.31 474 ALA A O 1
ATOM 6895 N N . ASN B 1 449 ? -39.775 29.443 9.872 1.00 20.39 475 ASN A N 1
ATOM 6896 C CA . ASN B 1 449 ? -38.722 28.894 9.015 1.00 19.99 475 ASN A CA 1
ATOM 6897 C C . ASN B 1 449 ? -39.286 28.304 7.733 1.00 24.53 475 ASN A C 1
ATOM 6898 O O . ASN B 1 449 ? -38.845 27.241 7.272 1.00 25.28 475 ASN A O 1
ATOM 6903 N N . ILE B 1 450 ? -40.295 28.952 7.159 1.00 21.09 476 ILE A N 1
ATOM 6904 C CA . ILE B 1 450 ? -40.956 28.481 5.951 1.00 18.10 476 ILE A CA 1
ATOM 6905 C C . ILE B 1 450 ? -40.991 29.632 4.958 1.00 17.84 476 ILE A C 1
ATOM 6906 O O . ILE B 1 450 ? -41.378 30.750 5.315 1.00 20.11 476 ILE A O 1
ATOM 6911 N N . ASN B 1 451 ? -40.576 29.362 3.720 1.00 15.86 477 ASN A N 1
ATOM 6912 C CA . ASN B 1 451 ? -40.700 30.315 2.624 1.00 18.70 477 ASN A CA 1
ATOM 6913 C C . ASN B 1 451 ? -41.940 29.921 1.830 1.00 15.88 477 ASN A C 1
ATOM 6914 O O . ASN B 1 451 ? -41.987 28.836 1.239 1.00 16.81 477 ASN A O 1
ATOM 6919 N N . GLN B 1 452 ? -42.961 30.781 1.849 1.00 18.65 478 GLN A N 1
ATOM 6920 C CA . GLN B 1 452 ? -44.216 30.415 1.195 1.00 18.73 478 GLN A CA 1
ATOM 6921 C C . GLN B 1 452 ? -44.073 30.352 -0.320 1.00 20.31 478 GLN A C 1
ATOM 6922 O O . GLN B 1 452 ? -44.818 29.613 -0.981 1.00 18.00 478 GLN A O 1
ATOM 6928 N N . ASP B 1 453 ? -43.139 31.119 -0.893 1.00 19.87 479 ASP A N 1
ATOM 6929 C CA . ASP B 1 453 ? -42.896 31.011 -2.331 1.00 18.29 479 ASP A CA 1
ATOM 6930 C C . ASP B 1 453 ? -42.358 29.629 -2.687 1.00 16.60 479 ASP A C 1
ATOM 6931 O O . ASP B 1 453 ? -42.768 29.033 -3.691 1.00 18.85 479 ASP A O 1
ATOM 6936 N N . ALA B 1 454 ? -41.429 29.107 -1.880 1.00 16.83 480 ALA A N 1
ATOM 6937 C CA . ALA B 1 454 ? -40.948 27.745 -2.085 1.00 15.30 480 ALA A CA 1
ATOM 6938 C C . ALA B 1 454 ? -42.092 26.746 -1.972 1.00 15.04 480 ALA A C 1
ATOM 6939 O O . ALA B 1 454 ? -42.246 25.859 -2.819 1.00 14.31 480 ALA A O 1
ATOM 6941 N N A LEU B 1 455 ? -42.914 26.886 -0.930 0.46 14.78 481 LEU A N 1
ATOM 6942 N N B LEU B 1 455 ? -42.906 26.872 -0.919 0.54 14.82 481 LEU A N 1
ATOM 6943 C CA A LEU B 1 455 ? -44.049 25.985 -0.760 0.46 14.86 481 LEU A CA 1
ATOM 6944 C CA B LEU B 1 455 ? -44.056 25.983 -0.768 0.54 14.47 481 LEU A CA 1
ATOM 6945 C C A LEU B 1 455 ? -44.988 26.046 -1.957 0.46 14.01 481 LEU A C 1
ATOM 6946 C C B LEU B 1 455 ? -44.948 26.038 -1.998 0.54 14.05 481 LEU A C 1
ATOM 6947 O O A LEU B 1 455 ? -45.497 25.014 -2.405 0.46 15.12 481 LEU A O 1
ATOM 6948 O O B LEU B 1 455 ? -45.396 25.003 -2.500 0.54 17.70 481 LEU A O 1
ATOM 6957 N N . GLU B 1 456 ? -45.231 27.250 -2.483 1.00 14.50 482 GLU A N 1
ATOM 6958 C CA . GLU B 1 456 ? -46.084 27.414 -3.659 1.00 14.45 482 GLU A CA 1
ATOM 6959 C C . GLU B 1 456 ? -45.533 26.633 -4.848 1.00 15.21 482 GLU A C 1
ATOM 6960 O O . GLU B 1 456 ? -46.234 25.819 -5.461 1.00 16.26 482 GLU A O 1
ATOM 6966 N N . ILE B 1 457 ? -44.273 26.906 -5.194 1.00 15.14 483 ILE A N 1
ATOM 6967 C CA . ILE B 1 457 ? -43.628 26.315 -6.366 1.00 17.37 483 ILE A CA 1
ATOM 6968 C C . ILE B 1 457 ? -43.615 24.792 -6.254 1.00 15.40 483 ILE A C 1
ATOM 6969 O O . ILE B 1 457 ? -43.950 24.065 -7.201 1.00 14.54 483 ILE A O 1
ATOM 6974 N N . HIS B 1 458 ? -43.209 24.283 -5.095 1.00 13.07 484 HIS A N 1
ATOM 6975 C CA . HIS B 1 458 ? -42.985 22.849 -4.981 1.00 11.58 484 HIS A CA 1
ATOM 6976 C C . HIS B 1 458 ? -44.264 22.071 -4.749 1.00 13.11 484 HIS A C 1
ATOM 6977 O O . HIS B 1 458 ? -44.384 20.934 -5.225 1.00 12.75 484 HIS A O 1
ATOM 6984 N N A SER B 1 459 ? -45.225 22.649 -4.027 0.71 11.52 485 SER A N 1
ATOM 6985 N N B SER B 1 459 ? -45.227 22.658 -4.038 0.29 14.92 485 SER A N 1
ATOM 6986 C CA A SER B 1 459 ? -46.519 21.984 -3.925 0.71 11.95 485 SER A CA 1
ATOM 6987 C CA B SER B 1 459 ? -46.533 22.020 -3.919 0.29 15.53 485 SER A CA 1
ATOM 6988 C C A SER B 1 459 ? -47.257 21.983 -5.260 0.71 11.37 485 SER A C 1
ATOM 6989 C C B SER B 1 459 ? -47.248 21.983 -5.264 0.29 15.19 485 SER A C 1
ATOM 6990 O O A SER B 1 459 ? -47.937 20.999 -5.575 0.71 12.77 485 SER A O 1
ATOM 6991 O O B SER B 1 459 ? -47.926 20.998 -5.582 0.29 14.35 485 SER A O 1
ATOM 6996 N N . ASP B 1 460 ? -47.102 23.040 -6.070 1.00 12.22 486 ASP A N 1
ATOM 6997 C CA . ASP B 1 460 ? -47.635 23.014 -7.435 1.00 15.37 486 ASP A CA 1
ATOM 6998 C C . ASP B 1 460 ? -47.104 21.794 -8.173 1.00 13.25 486 ASP A C 1
ATOM 6999 O O . ASP B 1 460 ? -47.864 21.040 -8.794 1.00 13.36 486 ASP A O 1
ATOM 7004 N N . ALA B 1 461 ? -45.779 21.603 -8.142 1.00 12.19 487 ALA A N 1
ATOM 7005 C CA . ALA B 1 461 ? -45.173 20.539 -8.938 1.00 12.24 487 ALA A CA 1
ATOM 7006 C C . ALA B 1 461 ? -45.502 19.162 -8.377 1.00 12.50 487 ALA A C 1
ATOM 7007 O O . ALA B 1 461 ? -45.704 18.207 -9.136 1.00 12.27 487 ALA A O 1
ATOM 7009 N N . MET B 1 462 ? -45.574 19.042 -7.052 1.00 12.33 488 MET A N 1
ATOM 7010 C CA . MET B 1 462 ? -46.082 17.815 -6.438 1.00 11.34 488 MET A CA 1
ATOM 7011 C C . MET B 1 462 ? -47.436 17.446 -7.017 1.00 12.25 488 MET A C 1
ATOM 7012 O O . MET B 1 462 ? -47.652 16.307 -7.445 1.00 11.79 488 MET A O 1
ATOM 7017 N N . ALA B 1 463 ? -48.357 18.405 -7.018 1.00 12.76 489 ALA A N 1
ATOM 7018 C CA . ALA B 1 463 ? -49.701 18.164 -7.529 1.00 12.11 489 ALA A CA 1
ATOM 7019 C C . ALA B 1 463 ? -49.671 17.798 -9.008 1.00 13.46 489 ALA A C 1
ATOM 7020 O O . ALA B 1 463 ? -50.312 16.825 -9.427 1.00 12.11 489 ALA A O 1
ATOM 7022 N N . PHE B 1 464 ? -48.912 18.551 -9.812 1.00 12.05 490 PHE A N 1
ATOM 7023 C CA . PHE B 1 464 ? -48.902 18.297 -11.253 1.00 11.68 490 PHE A CA 1
ATOM 7024 C C . PHE B 1 464 ? -48.450 16.875 -11.561 1.00 13.69 490 PHE A C 1
ATOM 7025 O O . PHE B 1 464 ? -49.103 16.155 -12.327 1.00 12.94 490 PHE A O 1
ATOM 7033 N N . VAL B 1 465 ? -47.322 16.453 -10.988 1.00 11.95 491 VAL A N 1
ATOM 7034 C CA . VAL B 1 465 ? -46.750 15.168 -11.365 1.00 12.51 491 VAL A CA 1
ATOM 7035 C C . VAL B 1 465 ? -47.562 14.017 -10.789 1.00 11.82 491 VAL A C 1
ATOM 7036 O O . VAL B 1 465 ? -47.771 13.000 -11.460 1.00 11.95 491 VAL A O 1
ATOM 7040 N N . THR B 1 466 ? -48.025 14.144 -9.541 1.00 11.58 492 THR A N 1
ATOM 7041 C CA . THR B 1 466 ? -48.902 13.118 -8.977 1.00 10.81 492 THR A CA 1
ATOM 7042 C C . THR B 1 466 ? -50.131 12.932 -9.851 1.00 12.00 492 THR A C 1
ATOM 7043 O O . THR B 1 466 ? -50.516 11.803 -10.169 1.00 12.44 492 THR A O 1
ATOM 7047 N N . SER B 1 467 ? -50.759 14.042 -10.245 1.00 11.31 493 SER A N 1
ATOM 7048 C CA . SER B 1 467 ? -51.964 13.960 -11.065 1.00 11.55 493 SER A CA 1
ATOM 7049 C C . SER B 1 467 ? -51.651 13.339 -12.417 1.00 13.35 493 SER A C 1
ATOM 7050 O O . SER B 1 467 ? -52.370 12.449 -12.885 1.00 12.04 493 SER A O 1
ATOM 7053 N N . TRP B 1 468 ? -50.576 13.799 -13.061 1.00 10.95 494 TRP A N 1
ATOM 7054 C CA . TRP B 1 468 ? -50.199 13.261 -14.361 1.00 11.08 494 TRP A CA 1
ATOM 7055 C C . TRP B 1 468 ? -50.082 11.742 -14.304 1.00 14.10 494 TRP A C 1
ATOM 7056 O O . TRP B 1 468 ? -50.691 11.023 -15.107 1.00 12.82 494 TRP A O 1
ATOM 7067 N N . LEU B 1 469 ? -49.293 11.236 -13.351 1.00 12.43 495 LEU A N 1
ATOM 7068 C CA . LEU B 1 469 ? -49.099 9.790 -13.242 1.00 12.47 495 LEU A CA 1
ATOM 7069 C C . LEU B 1 469 ? -50.377 9.074 -12.824 1.00 12.68 495 LEU A C 1
ATOM 7070 O O . LEU B 1 469 ? -50.575 7.908 -13.190 1.00 12.77 495 LEU A O 1
ATOM 7075 N N . SER B 1 470 ? -51.252 9.744 -12.060 1.00 11.90 496 SER A N 1
ATOM 7076 C CA . SER B 1 470 ? -52.534 9.138 -11.709 1.00 11.57 496 SER A CA 1
ATOM 7077 C C . SER B 1 470 ? -53.415 8.913 -12.928 1.00 11.63 496 SER A C 1
ATOM 7078 O O . SER B 1 470 ? -54.358 8.119 -12.854 1.00 12.50 496 SER A O 1
ATOM 7081 N N . LEU B 1 471 ? -53.143 9.604 -14.032 1.00 11.40 497 LEU A N 1
ATOM 7082 C CA . LEU B 1 471 ? -53.862 9.379 -15.282 1.00 12.23 497 LEU A CA 1
ATOM 7083 C C . LEU B 1 471 ? -53.112 8.458 -16.231 1.00 13.79 497 LEU A C 1
ATOM 7084 O O . LEU B 1 471 ? -53.742 7.644 -16.918 1.00 14.80 497 LEU A O 1
ATOM 7089 N N . SER B 1 472 ? -51.781 8.546 -16.280 1.00 13.49 498 SER A N 1
ATOM 7090 C CA . SER B 1 472 ? -51.008 7.659 -17.142 1.00 13.66 498 SER A CA 1
ATOM 7091 C C . SER B 1 472 ? -49.593 7.526 -16.605 1.00 14.86 498 SER A C 1
ATOM 7092 O O . SER B 1 472 ? -48.902 8.530 -16.424 1.00 14.50 498 SER A O 1
ATOM 7095 N N . THR B 1 473 ? -49.156 6.286 -16.382 1.00 14.15 499 THR A N 1
ATOM 7096 C CA . THR B 1 473 ? -47.759 6.019 -16.071 1.00 14.15 499 THR A CA 1
ATOM 7097 C C . THR B 1 473 ? -46.941 5.686 -17.316 1.00 14.17 499 THR A C 1
ATOM 7098 O O . THR B 1 473 ? -45.836 5.149 -17.188 1.00 15.01 499 THR A O 1
ATOM 7102 N N . LYS B 1 474 ? -47.462 5.968 -18.519 1.00 14.75 500 LYS A N 1
ATOM 7103 C CA . LYS B 1 474 ? -46.792 5.499 -19.731 1.00 15.12 500 LYS A CA 1
ATOM 7104 C C . LYS B 1 474 ? -45.334 5.957 -19.815 1.00 15.30 500 LYS A C 1
ATOM 7105 O O . LYS B 1 474 ? -44.474 5.203 -20.282 1.00 18.00 500 LYS A O 1
ATOM 7111 N N . VAL B 1 475 ? -45.027 7.187 -19.387 1.00 16.73 501 VAL A N 1
ATOM 7112 C CA . VAL B 1 475 ? -43.632 7.630 -19.489 1.00 17.24 501 VAL A CA 1
ATOM 7113 C C . VAL B 1 475 ? -42.724 6.726 -18.665 1.00 16.72 501 VAL A C 1
ATOM 7114 O O . VAL B 1 475 ? -41.585 6.439 -19.057 1.00 17.53 501 VAL A O 1
ATOM 7118 N N . VAL B 1 476 ? -43.212 6.272 -17.508 1.00 15.63 502 VAL A N 1
ATOM 7119 C CA . VAL B 1 476 ? -42.472 5.310 -16.689 1.00 15.99 502 VAL A CA 1
ATOM 7120 C C . VAL B 1 476 ? -42.475 3.935 -17.349 1.00 15.63 502 VAL A C 1
ATOM 7121 O O . VAL B 1 476 ? -41.430 3.282 -17.475 1.00 17.00 502 VAL A O 1
ATOM 7125 N N . ASP B 1 477 ? -43.648 3.479 -17.793 1.00 17.51 503 ASP A N 1
ATOM 7126 C CA . ASP B 1 477 ? -43.755 2.151 -18.392 1.00 18.23 503 ASP A CA 1
ATOM 7127 C C . ASP B 1 477 ? -42.844 2.005 -19.608 1.00 17.84 503 ASP A C 1
ATOM 7128 O O . ASP B 1 477 ? -42.253 0.941 -19.829 1.00 19.49 503 ASP A O 1
ATOM 7133 N N . ASP B 1 478 ? -42.718 3.065 -20.409 1.00 18.78 504 ASP A N 1
ATOM 7134 C CA . ASP B 1 478 ? -41.868 2.995 -21.592 1.00 20.31 504 ASP A CA 1
ATOM 7135 C C . ASP B 1 478 ? -40.418 2.733 -21.209 1.00 19.55 504 ASP A C 1
ATOM 7136 O O . ASP B 1 478 ? -39.716 1.974 -21.888 1.00 22.97 504 ASP A O 1
ATOM 7141 N N . GLU B 1 479 ? -39.954 3.353 -20.122 1.00 19.66 505 GLU A N 1
ATOM 7142 C CA . GLU B 1 479 ? -38.564 3.172 -19.719 1.00 18.43 505 GLU A CA 1
ATOM 7143 C C . GLU B 1 479 ? -38.343 1.792 -19.114 1.00 20.43 505 GLU A C 1
ATOM 7144 O O . GLU B 1 479 ? -37.288 1.180 -19.321 1.00 22.15 505 GLU A O 1
ATOM 7150 N N . ILE B 1 480 ? -39.323 1.294 -18.358 1.00 19.46 506 ILE A N 1
ATOM 7151 C CA . ILE B 1 480 ? -39.254 -0.073 -17.846 1.00 19.53 506 ILE A CA 1
ATOM 7152 C C . ILE B 1 480 ? -39.166 -1.063 -18.998 1.00 22.24 506 ILE A C 1
ATOM 7153 O O . ILE B 1 480 ? -38.326 -1.972 -19.004 1.00 24.02 506 ILE A O 1
ATOM 7158 N N . ALA B 1 481 ? -40.017 -0.885 -20.008 1.00 22.86 507 ALA A N 1
ATOM 7159 C CA . ALA B 1 481 ? -40.009 -1.801 -21.142 1.00 22.93 507 ALA A CA 1
ATOM 7160 C C . ALA B 1 481 ? -38.677 -1.753 -21.881 1.00 27.46 507 ALA A C 1
ATOM 7161 O O . ALA B 1 481 ? -38.130 -2.795 -22.256 1.00 31.63 507 ALA A O 1
ATOM 7163 N N . ALA B 1 482 ? -38.135 -0.551 -22.093 1.00 25.46 508 ALA A N 1
ATOM 7164 C CA . ALA B 1 482 ? -36.853 -0.439 -22.783 1.00 28.17 508 ALA A CA 1
ATOM 7165 C C . ALA B 1 482 ? -35.726 -1.075 -21.984 1.00 25.98 508 ALA A C 1
ATOM 7166 O O . ALA B 1 482 ? -34.767 -1.592 -22.572 1.00 31.02 508 ALA A O 1
ATOM 7168 N N . ALA B 1 483 ? -35.819 -1.055 -20.650 1.00 28.31 509 ALA A N 1
ATOM 7169 C CA . ALA B 1 483 ? -34.764 -1.635 -19.825 1.00 26.76 509 ALA A CA 1
ATOM 7170 C C . ALA B 1 483 ? -34.717 -3.154 -19.920 1.00 30.48 509 ALA A C 1
ATOM 7171 O O . ALA B 1 483 ? -33.675 -3.745 -19.623 1.00 34.90 509 ALA A O 1
ATOM 7173 N N . GLY B 1 484 ? -35.810 -3.796 -20.321 1.00 31.33 510 GLY A N 1
ATOM 7174 C CA . GLY B 1 484 ? -35.779 -5.218 -20.627 1.00 40.29 510 GLY A CA 1
ATOM 7175 C C . GLY B 1 484 ? -36.494 -6.107 -19.627 1.00 40.49 510 GLY A C 1
ATOM 7176 O O . GLY B 1 484 ? -36.534 -5.809 -18.432 1.00 48.40 510 GLY A O 1
ATOM 7177 N N . ILE B 1 501 ? -23.567 2.214 -1.694 1.00 41.56 527 ILE A N 1
ATOM 7178 C CA . ILE B 1 501 ? -24.412 2.757 -0.633 1.00 41.82 527 ILE A CA 1
ATOM 7179 C C . ILE B 1 501 ? -23.569 3.161 0.571 1.00 24.28 527 ILE A C 1
ATOM 7180 O O . ILE B 1 501 ? -23.250 2.326 1.421 1.00 27.63 527 ILE A O 1
ATOM 7185 N N . GLU B 1 502 ? -23.211 4.446 0.637 1.00 28.45 528 GLU A N 1
ATOM 7186 C CA . GLU B 1 502 ? -22.422 4.969 1.746 1.00 20.90 528 GLU A CA 1
ATOM 7187 C C . GLU B 1 502 ? -23.280 5.498 2.888 1.00 18.61 528 GLU A C 1
ATOM 7188 O O . GLU B 1 502 ? -22.832 5.486 4.039 1.00 18.65 528 GLU A O 1
ATOM 7194 N N . ARG B 1 503 ? -24.488 5.975 2.611 1.00 19.39 529 ARG A N 1
ATOM 7195 C CA . ARG B 1 503 ? -25.363 6.500 3.647 1.00 20.16 529 ARG A CA 1
ATOM 7196 C C . ARG B 1 503 ? -26.730 5.837 3.567 1.00 19.61 529 ARG A C 1
ATOM 7197 O O . ARG B 1 503 ? -27.076 5.172 2.587 1.00 19.31 529 ARG A O 1
ATOM 7205 N N . TRP B 1 504 ? -27.502 6.012 4.639 1.00 18.89 530 TRP A N 1
ATOM 7206 C CA . TRP B 1 504 ? -28.878 5.530 4.698 1.00 19.02 530 TRP A CA 1
ATOM 7207 C C . TRP B 1 504 ? -29.639 6.531 5.569 1.00 20.11 530 TRP A C 1
ATOM 7208 O O . TRP B 1 504 ? -29.806 6.363 6.782 1.00 22.17 530 TRP A O 1
ATOM 7219 N N . GLY B 1 505 ? -30.088 7.604 4.931 1.00 18.52 531 GLY A N 1
ATOM 7220 C CA . GLY B 1 505 ? -30.570 8.759 5.656 1.00 18.03 531 GLY A CA 1
ATOM 7221 C C . GLY B 1 505 ? -29.495 9.814 5.829 1.00 16.26 531 GLY A C 1
ATOM 7222 O O . GLY B 1 505 ? -28.686 10.046 4.927 1.00 19.44 531 GLY A O 1
ATOM 7223 N N . HIS B 1 506 ? -29.471 10.433 7.010 1.00 16.37 532 HIS A N 1
ATOM 7224 C CA . HIS B 1 506 ? -28.565 11.542 7.295 1.00 18.69 532 HIS A CA 1
ATOM 7225 C C . HIS B 1 506 ? -27.124 11.077 7.472 1.00 16.67 532 HIS A C 1
ATOM 7226 O O . HIS B 1 506 ? -26.191 11.805 7.115 1.00 22.38 532 HIS A O 1
ATOM 7233 N N . ASP B 1 507 ? -26.921 9.885 8.016 1.00 16.62 533 ASP A N 1
ATOM 7234 C CA . ASP B 1 507 ? -25.604 9.449 8.450 1.00 17.28 533 ASP A CA 1
ATOM 7235 C C . ASP B 1 507 ? -25.001 8.450 7.475 1.00 18.87 533 ASP A C 1
ATOM 7236 O O . ASP B 1 507 ? -25.711 7.705 6.790 1.00 18.48 533 ASP A O 1
ATOM 7241 N N . PHE B 1 508 ? -23.669 8.449 7.427 1.00 17.37 534 PHE A N 1
ATOM 7242 C CA . PHE B 1 508 ? -22.937 7.420 6.706 1.00 18.53 534 PHE A CA 1
ATOM 7243 C C . PHE B 1 508 ? -23.010 6.113 7.481 1.00 16.00 534 PHE A C 1
ATOM 7244 O O . PHE B 1 508 ? -22.822 6.094 8.700 1.00 16.31 534 PHE A O 1
ATOM 7252 N N . ILE B 1 509 ? -23.306 5.022 6.769 1.00 17.56 535 ILE A N 1
ATOM 7253 C CA . ILE B 1 509 ? -23.297 3.694 7.372 1.00 16.27 535 ILE A CA 1
ATOM 7254 C C . ILE B 1 509 ? -21.964 2.997 7.182 1.00 17.16 535 ILE A C 1
ATOM 7255 O O . ILE B 1 509 ? -21.722 1.962 7.817 1.00 17.67 535 ILE A O 1
ATOM 7260 N N . LYS B 1 510 ? -21.094 3.522 6.324 1.00 17.47 536 LYS A N 1
ATOM 7261 C CA . LYS B 1 510 ? -19.767 2.965 6.117 1.00 18.46 536 LYS A CA 1
ATOM 7262 C C . LYS B 1 510 ? -18.837 4.092 5.693 1.00 18.83 536 LYS A C 1
ATOM 7263 O O . LYS B 1 510 ? -17.620 3.923 5.617 1.00 19.77 536 LYS A O 1
#

B-factor: mean 21.94, std 9.78, range [4.3, 67.72]

Radius of gyration: 34.45 Å; Cα contacts (8 Å, |Δi|>4): 2501; chains: 2; bounding box: 85×52×98 Å

Foldseek 3Di:
DVLLAQVQQQAQQRVLVQQALVQLLVLQVVLQVLCVVFVFFCAFPGSSVVVLLVVLCVLLVVLPWDKDKAKDKFKDKFAPDFKWKWWDPPDTDTDDTPWFKYFATQFDWDWAKAAEAEFQADDDAQDQGPGQQDLVSCVVPDARHEYETEDHDAFPLNSLLSCLVSRYQEYEYEFHHNDPVGFTDFHHHNARPRDSNHTYMYGGNVVSVVSNVDPPIIMTIGGGMDIGIDMGTKMKTKAPAADLLAEAEEEEERGAFPARSCSQQPSLRVSLLSSSSSSCNSHHFHHMYMYMHAHPFQRFLVRLLVVQVPDDPSNNNSYAEYEYEGGQFAPQFFKEKAPQCCPPPNDHAAQLQVLLSVLLCVLCVVVVADYDYDYDAQATSCNNVRVVRHHYMYIHGFAQDFADPVRCVRPNGDGGGGSHNQHSHHPSGSVRGHSVRSSSRSSSVSSSSSVVSHPSVSRVVRVVVVCHQGRHPHGRD/DVLLAQVQQQAQQRVLVQLALVQLLVLQVVLQVLCVVFVFFCAFPGSSVVVLLVVLCVLLVVLPWDKDWAKDKFKDKFFDDFKWKWWDPPHTDTDDTPFFKYFATQFDWDKAKAWEAEFQADDDAQDQGPGQQDLVSCVPPDARHEYETEDHDDFPLNSLQSCLVSRYQEYEYEFHHNDPVGFTDFHHHSARPRDSNHTYMYGGNVVSVVSNVDPRIIMIIGGGMDIDTDMGTKMKTKAPAADLLAEEEEEEERGAFPARSCSQQPSLRVSLVSSSSSSCNSHHFHHMYMYMHAHPFQRFLVGLLCVQVVDDPSNNNSYAEYEYEGGQFAAQFFKEKAPQVCPPPNDHFAQLQVLLSVLLCVVCVVVVADYYYDYDAQATSCNNVRVVRHHYMYIHGFAQDFADPVRCVRPNGDGRGGSHNQHSHHPSGSVRGHSVSSSSRSSSVSSSSSVVSHPSVSRVVRVVVVCHQGRHPHGRD

Sequence (954 aa):
SICKSPLLVSTPLGLPRCLQASNVVKRLQKLEDIASLNDGNRAAATPGYQASVDYVKQTLQKAGYKVSVQPFPFTAYYPKGPGSLSATVPQPVTYEWEKDFTYLSQTEAGDVTAKVVPVDLSLGAGNTSTSGCEEAEDFANFPAGSIALIQRGTCNFEQKAENAAAAGAAGVIIFNQGNTDDRKGLEENVTVGESYEGGIPVIFATYDNGVAWSQTPDLQLHLVVDVVRKKTETYNVVAETRRGNPNNVVMVGAHLDSVFEGPGINDNGSGSAAQLEMAVLLAKALPVNKVRFAWWGAEEAGLVGSTHYVQNLAPEEKKKIKAYLNFDMIGSPNFGNFIYDGDGSDFGLQGPPGSAAIERLFEAYFRLRGQQSEGTEIDFRSDYAEFFNSGIAFGGLFTGAEGLKTEEQAQKYGGTAGKAYDECYHSKCDGIANINQDALEIHSDAMAFVTSWLSLSTKVVDDEIAAAGIERWGHDFIKSICKSPLLVSTPLGLPRCLQASNVVKRLQKLEDIASLNDGNRAAATPGYQASVDYVKQTLQKAGYKVSSVQPFPFTAYYPKGPGSLSATVPQPVTYEWEKDFTYLSQTEAGDVTAKVVPVDLSLGAGNTSTSGCEAEDFANFPAGSIALIQRGTCNFEQKAENAAAAGAAGVIIFNQGNTDDRKGLENVTVGESYEGGIPVIFATYDNGVAWSQTPDLQLHLVVDVVRKKTETYNVVAETRRGNPNNVVMVGAHLDSVFEGPGINDNGSGSAAQLEMAVLLAKALPVNKVRFAWWGAEEAGLVGSTHYVQNLAPEEKKKIKAYLNFDMIGSPNFGNFIYDGDGSDFGLQGPPGSAAIERRLFEAYFRLRGQQSEGTEIDFRSDYAEFFNSGIAFGGLFTGAEGLKTEEQAQKYGGTAGKAYDECYHSKCDGIANINQDALLEIHSSDAMAFVTSWLSLSTKVVDDEIAAAGIERWGHDFIK

Nearest PDB structures (foldseek):
  8ac7-assembly2_A  TM=1.002E+00  e=0.000E+00  Pseudomonas aeruginosa
  8acg-assembly5_B  TM=7.265E-01  e=0.000E+00  Pseudomonas aeruginosa
  6hc6-assembly2_B  TM=6.927E-01  e=2.867E-35  Bacillus subtilis subsp. subtilis str. 168
  6hc6-assembly3_C  TM=6.907E-01  e=3.924E-34  Bacillus subtilis subsp. subtilis str. 168
  6hc7-assembly1_A  TM=7.096E-01  e=1.089E-33  Bacillus subtilis